Protein AF-0000000068172272 (afdb_homodimer)

Solvent-accessible surface area (backbone atoms only — not comparable to full-atom values): 72829 Å² total; per-residue (Å²): 123,84,74,79,58,86,33,71,52,43,34,30,48,61,57,65,80,81,60,74,55,57,92,66,65,44,60,28,33,30,37,24,65,19,81,89,42,62,46,67,69,41,41,52,50,40,44,72,36,52,46,34,26,41,29,44,44,52,71,78,45,55,71,66,58,48,50,51,44,50,51,46,52,54,48,52,21,57,74,54,71,45,71,61,67,64,27,38,28,37,30,47,61,53,86,70,25,29,34,26,28,32,61,85,30,75,80,40,57,39,73,40,52,49,62,38,64,33,32,40,27,59,51,70,85,26,36,61,47,17,49,78,46,38,36,15,41,51,35,83,91,39,79,60,51,70,73,46,57,50,71,68,39,56,35,26,32,53,61,53,46,39,43,28,33,33,65,42,74,59,95,55,34,36,37,25,32,28,42,76,91,35,75,23,71,46,57,39,60,26,46,36,45,65,53,70,89,43,51,60,64,64,60,52,48,54,52,42,52,51,38,44,50,48,36,46,72,65,62,33,42,29,34,39,46,64,90,40,57,51,53,66,60,51,52,52,49,56,72,66,31,51,88,67,37,39,43,27,40,37,40,31,46,72,50,18,60,74,38,36,73,57,41,56,70,70,34,62,24,38,31,40,30,46,58,48,31,40,71,79,39,53,50,47,50,45,45,54,45,50,47,27,50,41,29,47,27,55,57,67,65,31,38,32,32,45,31,54,58,53,47,57,56,17,28,75,31,79,59,62,50,54,22,25,37,35,29,50,23,47,45,50,60,67,57,43,12,26,39,40,40,48,62,33,34,32,71,21,76,29,36,58,48,48,41,35,49,52,43,49,28,46,18,41,28,59,69,68,48,54,44,70,59,53,35,52,40,46,55,48,44,15,50,74,66,65,52,58,59,78,45,56,35,38,49,40,18,41,46,49,40,52,49,30,63,74,67,60,24,51,32,36,39,29,60,29,78,79,36,60,49,44,48,33,30,34,63,45,48,49,88,40,46,30,37,34,36,23,76,44,68,62,38,37,39,59,34,52,55,36,30,31,44,42,54,39,68,52,80,68,86,83,49,87,53,55,46,58,34,52,27,50,52,51,43,50,50,50,52,50,34,39,74,72,61,67,44,54,66,67,36,31,33,34,38,37,33,44,83,48,96,51,86,87,37,39,67,38,80,44,80,44,64,39,55,64,96,81,70,78,65,64,72,60,76,53,83,62,77,65,72,73,68,62,57,77,79,54,70,63,86,65,79,64,53,64,71,76,60,83,29,72,50,78,72,72,70,76,67,82,72,88,75,75,82,77,82,72,80,73,82,81,76,84,69,85,76,78,84,78,83,82,41,67,63,82,84,81,73,79,77,74,79,70,87,74,84,75,45,65,72,91,57,70,54,43,70,46,90,53,77,42,35,40,32,81,101,45,32,35,32,70,53,93,91,37,71,40,73,40,72,63,69,19,65,78,72,79,64,43,42,62,39,55,39,75,89,75,69,39,64,32,53,47,58,81,68,83,79,62,84,71,71,86,51,74,40,76,75,115,124,83,74,78,58,85,34,69,54,43,35,32,49,61,58,65,78,82,61,74,56,58,91,66,66,44,60,27,32,28,36,23,64,18,82,91,42,62,46,69,70,41,41,52,49,40,46,72,36,51,45,33,26,43,28,44,43,52,73,79,44,55,71,66,58,49,51,52,43,50,51,47,52,54,49,52,22,56,73,54,72,45,71,62,67,64,26,38,29,36,30,48,61,54,85,71,26,29,36,26,27,32,60,84,31,73,80,40,57,39,74,42,53,50,63,38,65,34,31,39,27,58,51,71,87,26,36,62,48,17,50,78,48,37,37,15,39,51,36,82,90,40,78,62,49,68,73,45,57,49,74,66,40,55,37,27,32,53,60,52,48,39,42,28,32,32,65,44,76,57,96,56,35,35,37,24,33,28,41,77,91,37,75,24,70,45,57,39,63,26,46,35,44,64,54,70,88,42,52,59,62,65,60,54,47,53,50,43,53,51,39,44,49,47,36,48,72,65,62,32,43,30,33,41,46,64,88,41,58,51,53,65,59,50,54,52,48,56,71,68,32,51,87,67,36,40,44,26,40,37,39,30,45,73,48,20,60,74,38,38,71,57,42,57,71,70,34,62,24,38,32,39,30,47,59,48,32,39,69,79,37,54,50,47,51,46,46,53,44,50,46,27,50,41,30,48,28,54,57,66,64,32,38,31,31,43,32,55,58,55,46,56,56,18,28,74,32,77,57,63,49,54,22,25,37,35,31,52,23,48,44,51,62,66,56,43,12,28,38,40,41,48,62,32,32,32,71,21,76,28,36,58,48,48,41,36,49,52,43,51,28,47,19,40,29,60,69,69,49,56,42,70,60,52,37,52,42,44,55,47,44,15,51,73,66,64,53,60,59,77,44,57,35,37,50,42,19,42,48,49,40,52,49,30,61,74,68,60,24,51,31,36,38,30,59,29,78,78,36,61,50,46,47,33,29,34,64,46,48,50,86,40,45,30,38,31,36,24,76,42,68,64,38,39,38,58,35,50,54,37,30,30,45,41,54,40,70,53,82,70,86,83,48,89,53,56,48,59,34,51,27,50,52,51,43,51,50,50,54,51,34,40,76,72,62,68,45,54,67,66,35,30,34,34,38,36,33,46,83,50,96,49,87,88,37,39,71,40,80,42,81,46,64,37,54,66,96,82,70,78,64,65,72,60,78,52,81,62,76,70,72,72,69,61,58,77,78,53,70,62,83,66,80,70,55,62,60,75,62,84,50,55,57,65,72,73,69,77,69,82,74,87,73,76,85,78,79,58,84,24,87,57,81,82,72,84,78,75,84,79,75,84,75,77,89,84,86,74,74,73,76,72,82,68,84,76,70,78,45,73,76,91,61,69,60,46,75,47,94,55,83,38,36,36,40,78,100,45,42,32,30,69,55,94,92,36,74,41,73,45,72,79,75,79,75,78,73,77,69,49,39,71,41,58,39,77,90,74,70,38,67,28,52,46,61,82,70,84,79,64,83,72,71,84,53,73,45,75,68,120

Structure (mmCIF, N/CA/C/O backbone):
data_AF-0000000068172272-model_v1
#
loop_
_entity.id
_entity.type
_entity.pdbx_description
1 polymer 'Pyruvate kinase'
#
loop_
_atom_site.group_PDB
_atom_site.id
_atom_site.type_symbol
_atom_site.label_atom_id
_atom_site.label_alt_id
_atom_site.label_comp_id
_atom_site.label_asym_id
_atom_site.label_entity_id
_atom_site.label_seq_id
_atom_site.pdbx_PDB_ins_code
_atom_site.Cartn_x
_atom_site.Cartn_y
_atom_site.Cartn_z
_atom_site.occupancy
_atom_site.B_iso_or_equiv
_atom_site.auth_seq_id
_atom_site.auth_comp_id
_atom_site.auth_asym_id
_atom_site.auth_atom_id
_atom_site.pdbx_PDB_model_num
ATOM 1 N N . MET A 1 1 ? 13.25 15.172 -23.828 1 28.89 1 MET A N 1
ATOM 2 C CA . MET A 1 1 ? 12.969 13.852 -23.281 1 28.89 1 MET A CA 1
ATOM 3 C C . MET A 1 1 ? 13.344 13.781 -21.797 1 28.89 1 MET A C 1
ATOM 5 O O . MET A 1 1 ? 14.406 14.258 -21.406 1 28.89 1 MET A O 1
ATOM 9 N N . PRO A 1 2 ? 12.367 13.609 -21.047 1 40.19 2 PRO A N 1
ATOM 10 C CA . PRO A 1 2 ? 12.727 13.641 -19.641 1 40.19 2 PRO A CA 1
ATOM 11 C C . PRO A 1 2 ? 13.945 12.781 -19.312 1 40.19 2 PRO A C 1
ATOM 13 O O . PRO A 1 2 ? 14.195 11.781 -19.984 1 40.19 2 PRO A O 1
ATOM 16 N N . ALA A 1 3 ? 14.992 13.305 -18.688 1 45.5 3 ALA A N 1
ATOM 17 C CA . ALA A 1 3 ? 16.188 12.602 -18.25 1 45.5 3 ALA A CA 1
ATOM 18 C C . ALA A 1 3 ? 15.844 11.25 -17.641 1 45.5 3 ALA A C 1
ATOM 20 O O . ALA A 1 3 ? 14.789 11.094 -17.031 1 45.5 3 ALA A O 1
ATOM 21 N N . LYS A 1 4 ? 16.547 10.172 -18.031 1 53.53 4 LYS A N 1
ATOM 22 C CA . LYS A 1 4 ? 16.375 8.82 -17.5 1 53.53 4 LYS A CA 1
ATOM 23 C C . LYS A 1 4 ? 16.391 8.836 -15.977 1 53.53 4 LYS A C 1
ATOM 25 O O . LYS A 1 4 ? 17.281 9.43 -15.359 1 53.53 4 LYS A O 1
ATOM 30 N N . PRO A 1 5 ? 15.312 8.312 -15.453 1 55.44 5 PRO A N 1
ATOM 31 C CA . PRO A 1 5 ? 15.289 8.305 -13.984 1 55.44 5 PRO A CA 1
ATOM 32 C C . PRO A 1 5 ? 16.438 7.504 -13.383 1 55.44 5 PRO A C 1
ATOM 34 O O . PRO A 1 5 ? 16.844 6.473 -13.938 1 55.44 5 PRO A O 1
ATOM 37 N N . ASN A 1 6 ? 17.125 8.031 -12.398 1 54.22 6 ASN A N 1
ATOM 38 C CA . ASN A 1 6 ? 18.281 7.391 -11.773 1 54.22 6 ASN A CA 1
ATOM 39 C C . ASN A 1 6 ? 17.984 6.996 -10.336 1 54.22 6 ASN A C 1
ATOM 41 O O . ASN A 1 6 ? 18.875 6.555 -9.609 1 54.22 6 ASN A O 1
ATOM 45 N N . SER A 1 7 ? 16.891 7.23 -9.992 1 64.69 7 SER A N 1
ATOM 46 C CA . SER A 1 7 ? 16.422 6.84 -8.656 1 64.69 7 SER A CA 1
ATOM 47 C C . SER A 1 7 ? 14.938 6.52 -8.664 1 64.69 7 SER A C 1
ATOM 49 O O . SER A 1 7 ? 14.227 6.832 -9.625 1 64.69 7 SER A O 1
ATOM 51 N N . HIS A 1 8 ? 14.57 5.828 -7.664 1 69.81 8 HIS A N 1
ATOM 52 C CA . HIS A 1 8 ? 13.148 5.543 -7.547 1 69.81 8 HIS A CA 1
ATOM 53 C C . HIS A 1 8 ? 12.336 6.828 -7.469 1 69.81 8 HIS A C 1
ATOM 55 O O . HIS A 1 8 ? 11.281 6.945 -8.109 1 69.81 8 HIS A O 1
ATOM 61 N N . LEU A 1 9 ? 12.867 7.773 -6.82 1 62.69 9 LEU A N 1
ATOM 62 C CA . LEU A 1 9 ? 12.172 9.047 -6.664 1 62.69 9 LEU A CA 1
ATOM 63 C C . LEU A 1 9 ? 12.102 9.789 -7.992 1 62.69 9 LEU A C 1
ATOM 65 O O . LEU A 1 9 ? 11.055 10.344 -8.336 1 62.69 9 LEU A O 1
ATOM 69 N N . SER A 1 10 ? 13.133 9.82 -8.656 1 65.94 10 SER A N 1
ATOM 70 C CA . SER A 1 10 ? 13.148 10.477 -9.953 1 65.94 10 SER A CA 1
ATOM 71 C C . SER A 1 10 ? 12.18 9.82 -10.922 1 65.94 10 SER A C 1
ATOM 73 O O . SER A 1 10 ? 11.484 10.508 -11.68 1 65.94 10 SER A O 1
ATOM 75 N N . TYR A 1 11 ? 12.195 8.586 -10.883 1 70.62 11 TYR A N 1
ATOM 76 C CA . TYR A 1 11 ? 11.281 7.852 -11.75 1 70.62 11 TYR A CA 1
ATOM 77 C C . TYR A 1 11 ? 9.828 8.164 -11.398 1 70.62 11 TYR A C 1
ATOM 79 O O . TYR A 1 11 ? 9.016 8.43 -12.289 1 70.62 11 TYR A O 1
ATOM 87 N N . MET A 1 12 ? 9.586 8.219 -10.148 1 70.25 12 MET A N 1
ATOM 88 C CA . MET A 1 12 ? 8.219 8.492 -9.695 1 70.25 12 MET A CA 1
ATOM 89 C C . MET A 1 12 ? 7.77 9.883 -10.125 1 70.25 12 MET A C 1
ATOM 91 O O . MET A 1 12 ? 6.609 10.078 -10.484 1 70.25 12 MET A O 1
ATOM 95 N N . SER A 1 13 ? 8.664 10.75 -10.141 1 67.69 13 SER A N 1
ATOM 96 C CA . SER A 1 13 ? 8.344 12.125 -10.492 1 67.69 13 SER A CA 1
ATOM 97 C C . SER A 1 13 ? 8.156 12.289 -11.992 1 67.69 13 SER A C 1
ATOM 99 O O . SER A 1 13 ? 7.695 1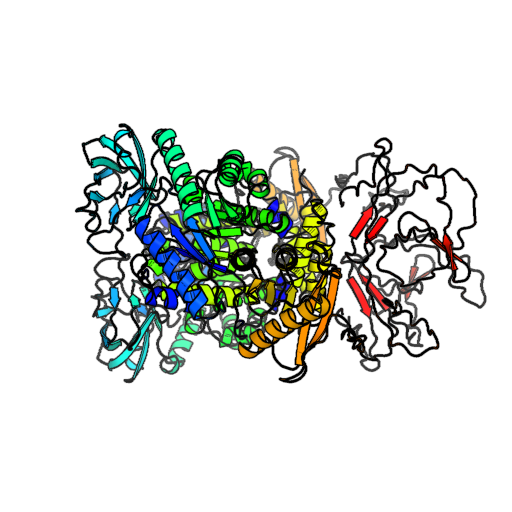3.328 -12.461 1 67.69 13 SER A O 1
ATOM 101 N N . GLN A 1 14 ? 8.477 11.195 -12.734 1 68.31 14 GLN A N 1
ATOM 102 C CA . GLN A 1 14 ? 8.398 11.289 -14.188 1 68.31 14 GLN A CA 1
ATOM 103 C C . GLN A 1 14 ? 7.355 10.32 -14.742 1 68.31 14 GLN A C 1
ATOM 105 O O . GLN A 1 14 ? 7.316 10.07 -15.945 1 68.31 14 GLN A O 1
ATOM 110 N N . LEU A 1 15 ? 6.637 9.828 -13.883 1 71.12 15 LEU A N 1
ATOM 111 C CA . LEU A 1 15 ? 5.637 8.867 -14.32 1 71.12 15 LEU A CA 1
ATOM 112 C C . LEU A 1 15 ? 4.637 9.516 -15.273 1 71.12 15 LEU A C 1
ATOM 114 O O . LEU A 1 15 ? 4.227 10.656 -15.07 1 71.12 15 LEU A O 1
ATOM 118 N N . ASP A 1 16 ? 4.406 8.82 -16.328 1 68.31 16 ASP A N 1
ATOM 119 C CA . ASP A 1 16 ? 3.336 9.242 -17.234 1 68.31 16 ASP A CA 1
ATOM 120 C C . ASP A 1 16 ? 1.973 8.797 -16.703 1 68.31 16 ASP A C 1
ATOM 122 O O . ASP A 1 16 ? 1.611 7.625 -16.828 1 68.31 16 ASP A O 1
ATOM 126 N N . ILE A 1 17 ? 1.255 9.641 -16.25 1 70.25 17 ILE A N 1
ATOM 127 C CA . ILE A 1 17 ? 0.008 9.336 -15.555 1 70.25 17 ILE A CA 1
ATOM 128 C C . ILE A 1 17 ? -1.075 8.984 -16.562 1 70.25 17 ILE A C 1
ATOM 130 O O . ILE A 1 17 ? -2.061 8.32 -16.234 1 70.25 17 ILE A O 1
ATOM 134 N N . ASP A 1 18 ? -0.91 9.383 -17.781 1 68.31 18 ASP A N 1
ATOM 135 C CA . ASP A 1 18 ? -1.941 9.164 -18.781 1 68.31 18 ASP A CA 1
ATOM 136 C C . ASP A 1 18 ? -1.621 7.941 -19.641 1 68.31 18 ASP A C 1
ATOM 138 O O . ASP A 1 18 ? -2.416 7.555 -20.5 1 68.31 18 ASP A O 1
ATOM 142 N N . GLN A 1 19 ? -0.465 7.387 -19.391 1 66.06 19 GLN A N 1
ATOM 143 C CA . GLN A 1 19 ? -0.081 6.23 -20.203 1 66.06 19 GLN A CA 1
ATOM 144 C C . GLN A 1 19 ? -0.921 5.008 -19.844 1 66.06 19 GLN A C 1
ATOM 146 O O . GLN A 1 19 ? -1.155 4.73 -18.672 1 66.06 19 GLN A O 1
ATOM 151 N N . VAL A 1 20 ? -1.444 4.48 -20.906 1 66.25 20 VAL A N 1
ATOM 152 C CA . VAL A 1 20 ? -2.266 3.285 -20.734 1 66.25 20 VAL A CA 1
ATOM 153 C C . VAL A 1 20 ? -1.38 2.102 -20.344 1 66.25 20 VAL A C 1
ATOM 155 O O . VAL A 1 20 ? -0.226 2.018 -20.781 1 66.25 20 VAL A O 1
ATOM 158 N N . ALA A 1 21 ? -1.923 1.345 -19.531 1 68.88 21 ALA A N 1
ATOM 159 C CA . ALA A 1 21 ? -1.203 0.17 -19.047 1 68.88 21 ALA A CA 1
ATOM 160 C C . ALA A 1 21 ? -0.812 -0.75 -20.203 1 68.88 21 ALA A C 1
ATOM 162 O O . ALA A 1 21 ? -1.408 -0.694 -21.281 1 68.88 21 ALA A O 1
ATOM 163 N N . ASN A 1 22 ? 0.234 -1.495 -19.906 1 69.81 22 ASN A N 1
ATOM 164 C CA . ASN A 1 22 ? 0.666 -2.506 -20.859 1 69.81 22 ASN A CA 1
ATOM 165 C C . ASN A 1 22 ? -0.449 -3.502 -21.172 1 69.81 22 ASN A C 1
ATOM 167 O O . ASN A 1 22 ? -1.31 -3.754 -20.328 1 69.81 22 ASN A O 1
ATOM 171 N N . ASN A 1 23 ? -0.498 -3.92 -22.25 1 73.56 23 ASN A N 1
ATOM 172 C CA . ASN A 1 23 ? -1.524 -4.871 -22.672 1 73.56 23 ASN A CA 1
ATOM 173 C C . ASN A 1 23 ? -1.339 -6.227 -21.984 1 73.56 23 ASN A C 1
ATOM 175 O O . ASN A 1 23 ? -2.309 -6.957 -21.781 1 73.56 23 ASN A O 1
ATOM 179 N N . ILE A 1 24 ? -0.075 -6.48 -21.656 1 84.75 24 ILE A N 1
ATOM 180 C CA . ILE A 1 24 ? 0.153 -7.805 -21.078 1 84.75 24 ILE A CA 1
ATOM 181 C C . ILE A 1 24 ? 0.643 -7.668 -19.641 1 84.75 24 ILE A C 1
ATOM 183 O O . ILE A 1 24 ? 1.518 -6.848 -19.344 1 84.75 24 ILE A O 1
ATOM 187 N N . ARG A 1 25 ? 0.047 -8.484 -18.812 1 92.5 25 ARG A N 1
ATOM 188 C CA . ARG A 1 25 ? 0.434 -8.508 -17.406 1 92.5 25 ARG A CA 1
ATOM 189 C C . ARG A 1 25 ? 1.618 -9.445 -17.188 1 92.5 25 ARG A C 1
ATOM 191 O O . ARG A 1 25 ? 1.659 -10.547 -17.734 1 92.5 25 ARG A O 1
ATOM 198 N N . GLN A 1 26 ? 2.553 -9.008 -16.391 1 93.5 26 GLN A N 1
ATOM 199 C CA . GLN A 1 26 ? 3.705 -9.836 -16.047 1 93.5 26 GLN A CA 1
ATOM 200 C C . GLN A 1 26 ? 3.477 -10.57 -14.727 1 93.5 26 GLN A C 1
ATOM 202 O O . GLN A 1 26 ? 3.877 -11.727 -14.578 1 93.5 26 GLN A O 1
ATOM 207 N N . THR A 1 27 ? 2.842 -9.992 -13.789 1 96.31 27 THR A N 1
ATOM 208 C CA . THR A 1 27 ? 2.566 -10.57 -12.477 1 96.31 27 THR A CA 1
ATOM 209 C C . THR A 1 27 ? 1.547 -11.703 -12.594 1 96.31 27 THR A C 1
ATOM 211 O O . THR A 1 27 ? 0.523 -11.555 -13.258 1 96.31 27 THR A O 1
ATOM 214 N N . SER A 1 28 ? 1.834 -12.773 -11.969 1 97.5 28 SER A N 1
ATOM 215 C CA . SER A 1 28 ? 0.907 -13.898 -12.016 1 97.5 28 SER A CA 1
ATOM 216 C C . SER A 1 28 ? -0.239 -13.711 -11.031 1 97.5 28 SER A C 1
ATOM 218 O O . SER A 1 28 ? -0.043 -13.172 -9.938 1 97.5 28 SER A O 1
ATOM 220 N N . VAL A 1 29 ? -1.438 -14.188 -11.43 1 98.06 29 VAL A N 1
ATOM 221 C CA . VAL A 1 29 ? -2.609 -14.117 -10.562 1 98.06 29 VAL A CA 1
ATOM 222 C C . VAL A 1 29 ? -3.191 -15.516 -10.367 1 98.06 29 VAL A C 1
ATOM 224 O O . VAL A 1 29 ? -3.578 -16.172 -11.336 1 98.06 29 VAL A O 1
ATOM 227 N N . GLY A 1 30 ? -3.172 -15.953 -9.156 1 98.25 30 GLY A N 1
ATOM 228 C CA . GLY A 1 30 ? -3.811 -17.203 -8.773 1 98.25 30 GLY A CA 1
ATOM 229 C C . GLY A 1 30 ? -5.191 -17 -8.172 1 98.25 30 GLY A C 1
ATOM 230 O O . GLY A 1 30 ? -5.422 -16.047 -7.422 1 98.25 30 GLY A O 1
ATOM 231 N N . CYS A 1 31 ? -6.066 -17.922 -8.523 1 98.19 31 CYS A N 1
ATOM 232 C CA . CYS A 1 31 ? -7.438 -17.859 -8.031 1 98.19 31 CYS A CA 1
ATOM 233 C C . CYS A 1 31 ? -7.848 -19.156 -7.371 1 98.19 31 CYS A C 1
ATOM 235 O O . CYS A 1 31 ? -7.664 -20.234 -7.945 1 98.19 31 CYS A O 1
ATOM 237 N N . THR A 1 32 ? -8.383 -19.031 -6.207 1 96.69 32 THR A N 1
ATOM 238 C CA . THR A 1 32 ? -8.891 -20.219 -5.523 1 96.69 32 THR A CA 1
ATOM 239 C C . THR A 1 32 ? -10.273 -20.594 -6.043 1 96.69 32 THR A C 1
ATOM 241 O O . THR A 1 32 ? -11.172 -19.75 -6.102 1 96.69 32 THR A O 1
ATOM 244 N N . LEU A 1 33 ? -10.43 -21.812 -6.285 1 96.81 33 LEU A N 1
ATOM 245 C CA . LEU A 1 33 ? -11.633 -22.344 -6.918 1 96.81 33 LEU A CA 1
ATOM 246 C C . LEU A 1 33 ? -12.844 -22.172 -6.008 1 96.81 33 LEU A C 1
ATOM 248 O O . LEU A 1 33 ? -12.773 -22.438 -4.805 1 96.81 33 LEU A O 1
ATOM 252 N N . GLY A 1 34 ? -13.867 -21.703 -6.652 1 92.69 34 GLY A N 1
ATOM 253 C CA . GLY A 1 34 ? -15.164 -21.641 -6 1 92.69 34 GLY A CA 1
ATOM 254 C C . GLY A 1 34 ? -16.219 -22.469 -6.695 1 92.69 34 GLY A C 1
ATOM 255 O O . GLY A 1 34 ? -16.078 -22.812 -7.871 1 92.69 34 GLY A O 1
ATOM 256 N N . LYS A 1 35 ? -17.25 -22.766 -5.965 1 86.88 35 LYS A N 1
ATOM 257 C CA . LYS A 1 35 ? -18.359 -23.547 -6.508 1 86.88 35 LYS A CA 1
ATOM 258 C C . LYS A 1 35 ? -19.047 -22.812 -7.652 1 86.88 35 LYS A C 1
ATOM 260 O O . LYS A 1 35 ? -19.516 -23.453 -8.609 1 86.88 35 LYS A O 1
ATOM 265 N N . SER A 1 36 ? -19.047 -21.562 -7.625 1 89.81 36 SER A N 1
ATOM 266 C CA . SER A 1 36 ? -19.812 -20.734 -8.562 1 89.81 36 SER A CA 1
ATOM 267 C C . SER A 1 36 ? -19.156 -20.734 -9.938 1 89.81 36 SER A C 1
ATOM 269 O O . SER A 1 36 ? -19.797 -20.359 -10.93 1 89.81 36 SER A O 1
ATOM 271 N N . TRP A 1 37 ? -17.938 -21.188 -10.039 1 95.06 37 TRP A N 1
ATOM 272 C CA . TRP A 1 37 ? -17.281 -21.109 -11.344 1 95.06 37 TRP A CA 1
ATOM 273 C C . TRP A 1 37 ? -16.484 -22.375 -11.625 1 95.06 37 TRP A C 1
ATOM 275 O O . TRP A 1 37 ? -15.414 -22.312 -12.242 1 95.06 37 TRP A O 1
ATOM 285 N N . ALA A 1 38 ? -16.969 -23.547 -11.203 1 93.88 38 ALA A N 1
ATOM 286 C CA . ALA A 1 38 ? -16.266 -24.812 -11.359 1 93.88 38 ALA A CA 1
ATOM 287 C C . ALA A 1 38 ? -16.656 -25.484 -12.68 1 93.88 38 ALA A C 1
ATOM 289 O O . ALA A 1 38 ? -16.031 -26.484 -13.078 1 93.88 38 ALA A O 1
ATOM 290 N N . SER A 1 39 ? -17.562 -24.906 -13.398 1 94.38 39 SER A N 1
ATOM 291 C CA . SER A 1 39 ? -17.938 -25.469 -14.688 1 94.38 39 SER A CA 1
ATOM 292 C C . SER A 1 39 ? -16.953 -25.094 -15.781 1 94.38 39 SER A C 1
ATOM 294 O O . SER A 1 39 ? -16.203 -24.125 -15.641 1 94.38 39 SER A O 1
ATOM 296 N N . LYS A 1 40 ? -16.953 -25.859 -16.828 1 94.62 40 LYS A N 1
ATOM 297 C CA . LYS A 1 40 ? -16 -25.656 -17.922 1 94.62 40 LYS A CA 1
ATOM 298 C C . LYS A 1 40 ? -16.125 -24.25 -18.5 1 94.62 40 LYS A C 1
ATOM 300 O O . LYS A 1 40 ? -15.117 -23.578 -18.734 1 94.62 40 LYS A O 1
ATOM 305 N N . ASP A 1 41 ? -17.344 -23.844 -18.688 1 95.12 41 ASP A N 1
ATOM 306 C CA . ASP A 1 41 ? -17.578 -22.531 -19.266 1 95.12 41 ASP A CA 1
ATOM 307 C C . ASP A 1 41 ? -17.078 -21.422 -18.344 1 95.12 41 ASP A C 1
ATOM 309 O O . ASP A 1 41 ? -16.484 -20.453 -18.797 1 95.12 41 ASP A O 1
ATOM 313 N N . GLN A 1 42 ? -17.328 -21.594 -17.078 1 95.88 42 GLN A N 1
ATOM 314 C CA . GLN A 1 42 ? -16.922 -20.578 -16.109 1 95.88 42 GLN A CA 1
ATOM 315 C C . GLN A 1 42 ? -15.414 -20.578 -15.914 1 95.88 42 GLN A C 1
ATOM 317 O O . GLN A 1 42 ? -14.812 -19.516 -15.703 1 95.88 42 GLN A O 1
ATOM 322 N N . LEU A 1 43 ? -14.875 -21.734 -16.016 1 96.88 43 LEU A N 1
ATOM 323 C CA . LEU A 1 43 ? -13.422 -21.828 -15.945 1 96.88 43 LEU A CA 1
ATOM 324 C C . LEU A 1 43 ? -12.773 -21.078 -17.109 1 96.88 43 LEU A C 1
ATOM 326 O O . LEU A 1 43 ? -11.797 -20.344 -16.922 1 96.88 43 LEU A O 1
ATOM 330 N N . ALA A 1 44 ? -13.359 -21.234 -18.234 1 95.69 44 ALA A N 1
ATOM 331 C CA . ALA A 1 44 ? -12.859 -20.516 -19.406 1 95.69 44 ALA A CA 1
ATOM 332 C C . ALA A 1 44 ? -12.977 -19.016 -19.234 1 95.69 44 ALA A C 1
ATOM 334 O O . ALA A 1 44 ? -12.094 -18.266 -19.656 1 95.69 44 ALA A O 1
ATOM 335 N N . LYS A 1 45 ? -14.016 -18.625 -18.594 1 95.25 45 LYS A N 1
ATOM 336 C CA . LYS A 1 45 ? -14.227 -17.203 -18.328 1 95.25 45 LYS A CA 1
ATOM 337 C C . LYS A 1 45 ? -13.172 -16.656 -17.375 1 95.25 45 LYS A C 1
ATOM 339 O O . LYS A 1 45 ? -12.68 -15.547 -17.562 1 95.25 45 LYS A O 1
ATOM 344 N N . MET A 1 46 ? -12.875 -17.422 -16.375 1 96.5 46 MET A N 1
ATOM 345 C CA . MET A 1 46 ? -11.859 -17.016 -15.414 1 96.5 46 MET A CA 1
ATOM 346 C C . MET A 1 46 ? -10.492 -16.891 -16.094 1 96.5 46 MET A C 1
ATOM 348 O O . MET A 1 46 ? -9.727 -15.969 -15.797 1 96.5 46 MET A O 1
ATOM 352 N N . ILE A 1 47 ? -10.211 -17.812 -16.969 1 95.19 47 ILE A N 1
ATOM 353 C CA . ILE A 1 47 ? -8.961 -17.797 -17.719 1 95.19 47 ILE A CA 1
ATOM 354 C C . ILE A 1 47 ? -8.922 -16.562 -18.609 1 95.19 47 ILE A C 1
ATOM 356 O O . ILE A 1 47 ? -7.895 -15.867 -18.672 1 95.19 47 ILE A O 1
ATOM 360 N N . GLY A 1 48 ? -10.008 -16.203 -19.203 1 92 48 GLY A N 1
ATOM 361 C CA . GLY A 1 48 ? -10.102 -15.023 -20.031 1 92 48 GLY A CA 1
ATOM 362 C C . GLY A 1 48 ? -9.969 -13.727 -19.266 1 92 48 GLY A C 1
ATOM 363 O O . GLY A 1 48 ? -9.477 -12.727 -19.797 1 92 48 GLY A O 1
ATOM 364 N N . ALA A 1 49 ? -10.367 -13.82 -17.984 1 93.06 49 ALA A N 1
ATOM 365 C CA . ALA A 1 49 ? -10.312 -12.633 -17.125 1 93.06 49 ALA A CA 1
ATOM 366 C C . ALA A 1 49 ? -8.883 -12.336 -16.703 1 93.06 49 ALA A C 1
ATOM 368 O O . ALA A 1 49 ? -8.57 -11.211 -16.281 1 93.06 49 ALA A O 1
ATOM 369 N N . GLY A 1 50 ? -8.023 -13.383 -16.766 1 93.19 50 GLY A N 1
ATOM 370 C CA . GLY A 1 50 ? -6.621 -13.125 -16.469 1 93.19 50 GLY A CA 1
ATOM 371 C C . GLY A 1 50 ? -6.02 -14.125 -15.5 1 93.19 50 GLY A C 1
ATOM 372 O O . GLY A 1 50 ? -4.883 -13.961 -15.047 1 93.19 50 GLY A O 1
ATOM 373 N N . MET A 1 51 ? -6.707 -15.188 -15.164 1 96.75 51 MET A N 1
ATOM 374 C CA . MET A 1 51 ? -6.191 -16.188 -14.227 1 96.75 51 MET A CA 1
ATOM 375 C C . MET A 1 51 ? -5.027 -16.953 -14.852 1 96.75 51 MET A C 1
ATOM 377 O O . MET A 1 51 ? -5.145 -17.469 -15.969 1 96.75 51 MET A O 1
ATOM 381 N N . ASN A 1 52 ? -3.906 -17.031 -14.125 1 95.62 52 ASN A N 1
ATOM 382 C CA . ASN A 1 52 ? -2.74 -17.797 -14.555 1 95.62 52 ASN A CA 1
ATOM 383 C C . ASN A 1 52 ? -2.641 -19.125 -13.828 1 95.62 52 ASN A C 1
ATOM 385 O O . ASN A 1 52 ? -2.078 -20.094 -14.352 1 95.62 52 ASN A O 1
ATOM 389 N N . ILE A 1 53 ? -3.098 -19.078 -12.625 1 98.06 53 ILE A N 1
ATOM 390 C CA . ILE A 1 53 ? -2.945 -20.25 -11.75 1 98.06 53 ILE A CA 1
ATOM 391 C C . ILE A 1 53 ? -4.273 -20.547 -11.062 1 98.06 53 ILE A C 1
ATOM 393 O O . ILE A 1 53 ? -4.93 -19.641 -10.539 1 98.06 53 ILE A O 1
ATOM 397 N N . LEU A 1 54 ? -4.664 -21.797 -11.156 1 98.44 54 LEU A N 1
ATOM 398 C CA . LEU A 1 54 ? -5.828 -22.281 -10.422 1 98.44 54 LEU A CA 1
ATOM 399 C C . LEU A 1 54 ? -5.41 -22.938 -9.109 1 98.44 54 LEU A C 1
ATOM 401 O O . LEU A 1 54 ? -4.559 -23.828 -9.094 1 98.44 54 LEU A O 1
ATOM 405 N N . VAL A 1 55 ? -5.996 -22.438 -8.062 1 98.06 55 VAL A N 1
ATOM 406 C CA . VAL A 1 55 ? -5.715 -23 -6.75 1 98.06 55 VAL A CA 1
ATOM 407 C C . VAL A 1 55 ? -6.926 -23.812 -6.273 1 98.06 55 VAL A C 1
ATOM 409 O O . VAL A 1 55 ? -8.047 -23.281 -6.23 1 98.06 55 VAL A O 1
ATOM 412 N N . ILE A 1 56 ? -6.703 -25.031 -5.949 1 96.38 56 ILE A N 1
ATOM 413 C CA . ILE A 1 56 ? -7.742 -25.891 -5.379 1 96.38 56 ILE A CA 1
ATOM 414 C C . ILE A 1 56 ? -7.418 -26.188 -3.918 1 96.38 56 ILE A C 1
ATOM 416 O O . ILE A 1 56 ? -6.461 -26.906 -3.621 1 96.38 56 ILE A O 1
ATOM 420 N N . ASN A 1 57 ? -8.164 -25.594 -3.098 1 91.69 57 ASN A N 1
ATOM 421 C CA . ASN A 1 57 ? -8.016 -25.812 -1.663 1 91.69 57 ASN A CA 1
ATOM 422 C C . ASN A 1 57 ? -8.75 -27.062 -1.205 1 91.69 57 ASN A C 1
ATOM 424 O O . ASN A 1 57 ? -9.984 -27.094 -1.187 1 91.69 57 ASN A O 1
ATOM 428 N N . LEU A 1 58 ? -8.047 -28.047 -0.716 1 87.75 58 LEU A N 1
ATOM 429 C CA . LEU A 1 58 ? -8.617 -29.344 -0.404 1 87.75 58 LEU A CA 1
ATOM 430 C C . LEU A 1 58 ? -9.453 -29.281 0.872 1 87.75 58 LEU A C 1
ATOM 432 O O . LEU A 1 58 ? -10.188 -30.219 1.186 1 87.75 58 LEU A O 1
ATOM 436 N N . SER A 1 59 ? -9.344 -28.141 1.524 1 78.12 59 SER A N 1
ATOM 437 C CA . SER A 1 59 ? -10.227 -27.938 2.674 1 78.12 59 SER A CA 1
ATOM 438 C C . SER A 1 59 ? -11.609 -27.469 2.236 1 78.12 59 SER A C 1
ATOM 440 O O . SER A 1 59 ? -12.555 -27.484 3.023 1 78.12 59 SER A O 1
ATOM 442 N N . MET A 1 60 ? -11.734 -27.109 0.989 1 76.25 60 MET A N 1
ATOM 443 C CA . MET A 1 60 ? -12.969 -26.469 0.548 1 76.25 60 MET A CA 1
ATOM 444 C C . MET A 1 60 ? -13.648 -27.297 -0.543 1 76.25 60 MET A C 1
ATOM 446 O O . MET A 1 60 ? -14.836 -27.109 -0.812 1 76.25 60 MET A O 1
ATOM 450 N N . VAL A 1 61 ? -12.883 -28.172 -1.175 1 81.94 61 VAL A N 1
ATOM 451 C CA . VAL A 1 61 ? -13.398 -28.922 -2.322 1 81.94 61 VAL A CA 1
ATOM 452 C C . VAL A 1 61 ? -13.141 -30.406 -2.133 1 81.94 61 VAL A C 1
ATOM 454 O O . VAL A 1 61 ? -12.094 -30.812 -1.621 1 81.94 61 VAL A O 1
ATOM 457 N N . THR A 1 62 ? -14.086 -31.203 -2.619 1 83.38 62 THR A N 1
ATOM 458 C CA . THR A 1 62 ? -13.891 -32.656 -2.551 1 83.38 62 THR A CA 1
ATOM 459 C C . THR A 1 62 ? -12.875 -33.125 -3.586 1 83.38 62 THR A C 1
ATOM 461 O O . THR A 1 62 ? -12.656 -32.438 -4.594 1 83.38 62 THR A O 1
ATOM 464 N N . ARG A 1 63 ? -12.289 -34.281 -3.373 1 89.38 63 ARG A N 1
ATOM 465 C CA . ARG A 1 63 ? -11.281 -34.812 -4.273 1 89.38 63 ARG A CA 1
ATOM 466 C C . ARG A 1 63 ? -11.867 -35.094 -5.648 1 89.38 63 ARG A C 1
ATOM 468 O O . ARG A 1 63 ? -11.188 -34.938 -6.664 1 89.38 63 ARG A O 1
ATOM 475 N N . ASP A 1 64 ? -13.117 -35.469 -5.684 1 91.12 64 ASP A N 1
ATOM 476 C CA . ASP A 1 64 ? -13.773 -35.75 -6.961 1 91.12 64 ASP A CA 1
ATOM 477 C C . ASP A 1 64 ? -13.914 -34.469 -7.793 1 91.12 64 ASP A C 1
ATOM 479 O O . ASP A 1 64 ? -13.633 -34.469 -8.992 1 91.12 64 ASP A O 1
ATOM 483 N N . VAL A 1 65 ? -14.328 -33.5 -7.148 1 91.25 65 VAL A N 1
ATOM 484 C CA . VAL A 1 65 ? -14.461 -32.219 -7.84 1 91.25 65 VAL A CA 1
ATOM 485 C C . VAL A 1 65 ? -13.094 -31.75 -8.336 1 91.25 65 VAL A C 1
ATOM 487 O O . VAL A 1 65 ? -12.969 -31.219 -9.438 1 91.25 65 VAL A O 1
ATOM 490 N N . CYS A 1 66 ? -12.117 -31.984 -7.504 1 94.12 66 CYS A N 1
ATOM 491 C CA . CYS A 1 66 ? -10.758 -31.609 -7.875 1 94.12 66 CYS A CA 1
ATOM 492 C C . CYS A 1 66 ? -10.328 -32.312 -9.148 1 94.12 66 CYS A C 1
ATOM 494 O O . CYS A 1 66 ? -9.836 -31.688 -10.086 1 94.12 66 CYS A O 1
ATOM 496 N N . LYS A 1 67 ? -10.539 -33.562 -9.234 1 95.62 67 LYS A N 1
ATOM 497 C CA . LYS A 1 67 ? -10.156 -34.344 -10.406 1 95.62 67 LYS A CA 1
ATOM 498 C C . LYS A 1 67 ? -10.898 -33.875 -11.648 1 95.62 67 LYS A C 1
ATOM 500 O O . LYS A 1 67 ? -10.305 -33.75 -12.727 1 95.62 67 LYS A O 1
ATOM 505 N N . ASP A 1 68 ? -12.141 -33.594 -11.445 1 95.69 68 ASP A N 1
ATOM 506 C CA . ASP A 1 68 ? -12.953 -33.125 -12.57 1 95.69 68 ASP A CA 1
ATOM 507 C C . ASP A 1 68 ? -12.445 -31.797 -13.102 1 95.69 68 ASP A C 1
ATOM 509 O O . ASP A 1 68 ? -12.352 -31.594 -14.312 1 95.69 68 ASP A O 1
ATOM 513 N N . VAL A 1 69 ? -12.164 -30.922 -12.227 1 97 69 VAL A N 1
ATOM 514 C CA . VAL A 1 69 ? -11.719 -29.594 -12.602 1 97 69 VAL A CA 1
ATOM 515 C C . VAL A 1 69 ? -10.352 -29.672 -13.273 1 97 69 VAL A C 1
ATOM 517 O O . VAL A 1 69 ? -10.094 -28.969 -14.258 1 97 69 VAL A O 1
ATOM 520 N N . VAL A 1 70 ? -9.453 -30.484 -12.758 1 97.25 70 VAL A N 1
ATOM 521 C CA . VAL A 1 70 ? -8.125 -30.672 -13.344 1 97.25 70 VAL A CA 1
ATOM 522 C C . VAL A 1 70 ? -8.266 -31.188 -14.773 1 97.25 70 VAL A C 1
ATOM 524 O O . VAL A 1 70 ? -7.602 -30.688 -15.688 1 97.25 70 VAL A O 1
ATOM 527 N N . LYS A 1 71 ? -9.102 -32.125 -14.93 1 96.5 71 LYS A N 1
ATOM 528 C CA . LYS A 1 71 ? -9.352 -32.656 -16.266 1 96.5 71 LYS A CA 1
ATOM 529 C C . LYS A 1 71 ? -9.891 -31.594 -17.203 1 96.5 71 LYS A C 1
ATOM 531 O O . LYS A 1 71 ? -9.453 -31.5 -18.344 1 96.5 71 LYS A O 1
ATOM 536 N N . CYS A 1 72 ? -10.789 -30.859 -16.719 1 96.56 72 CYS A N 1
ATOM 537 C CA . CYS A 1 72 ? -11.398 -29.797 -17.516 1 96.56 72 CYS A CA 1
ATOM 538 C C . CYS A 1 72 ? -10.352 -28.797 -17.969 1 96.56 72 CYS A C 1
ATOM 540 O O . CYS A 1 72 ? -10.352 -28.359 -19.125 1 96.56 72 CYS A O 1
ATOM 542 N N . ILE A 1 73 ? -9.5 -28.406 -17.062 1 97.5 73 ILE A N 1
ATOM 543 C CA . ILE A 1 73 ? -8.469 -27.422 -17.375 1 97.5 73 ILE A CA 1
ATOM 544 C C . ILE A 1 73 ? -7.535 -27.969 -18.453 1 97.5 73 ILE A C 1
ATOM 546 O O . ILE A 1 73 ? -7.18 -27.25 -19.391 1 97.5 73 ILE A O 1
ATOM 550 N N . ARG A 1 74 ? -7.141 -29.219 -18.312 1 96.75 74 ARG A N 1
ATOM 551 C CA . ARG A 1 74 ? -6.254 -29.828 -19.297 1 96.75 74 ARG A CA 1
ATOM 552 C C . ARG A 1 74 ? -6.93 -29.922 -20.656 1 96.75 74 ARG A C 1
ATOM 554 O O . ARG A 1 74 ? -6.301 -29.688 -21.688 1 96.75 74 ARG A O 1
ATOM 561 N N . GLU A 1 75 ? -8.164 -30.172 -20.656 1 96.12 75 GLU A N 1
ATOM 562 C CA . GLU A 1 75 ? -8.922 -30.203 -21.906 1 96.12 75 GLU A CA 1
ATOM 563 C C . GLU A 1 75 ? -8.992 -28.812 -22.547 1 96.12 75 GLU A C 1
ATOM 565 O O . GLU A 1 75 ? -8.875 -28.672 -23.766 1 96.12 75 GLU A O 1
ATOM 570 N N . LEU A 1 76 ? -9.219 -27.859 -21.719 1 95.69 76 LEU A N 1
ATOM 571 C CA . LEU A 1 76 ? -9.281 -26.484 -22.219 1 95.69 76 LEU A CA 1
ATOM 572 C C . LEU A 1 76 ? -7.941 -26.062 -22.828 1 95.69 76 LEU A C 1
ATOM 574 O O . LEU A 1 76 ? -7.906 -25.391 -23.844 1 95.69 76 LEU A O 1
ATOM 578 N N . GLU A 1 77 ? -6.844 -26.453 -22.203 1 94.94 77 GLU A N 1
ATOM 579 C CA . GLU A 1 77 ? -5.52 -26.172 -22.734 1 94.94 77 GLU A CA 1
ATOM 580 C C . GLU A 1 77 ? -5.332 -26.797 -24.109 1 94.94 77 GLU A C 1
ATOM 582 O O . GLU A 1 77 ? -4.844 -26.156 -25.047 1 94.94 77 GLU A O 1
ATOM 587 N N . GLU A 1 78 ? -5.723 -27.953 -24.203 1 93.19 78 GLU A N 1
ATOM 588 C CA . GLU A 1 78 ? -5.59 -28.688 -25.453 1 93.19 78 GLU A CA 1
ATOM 589 C C . GLU A 1 78 ? -6.453 -28.078 -26.547 1 93.19 78 GLU A C 1
ATOM 591 O O . GLU A 1 78 ? -6.012 -27.938 -27.688 1 93.19 78 GLU A O 1
ATOM 596 N N . SER A 1 79 ? -7.625 -27.703 -26.141 1 92.25 79 SER A N 1
ATOM 597 C CA . SER A 1 79 ? -8.57 -27.156 -27.109 1 92.25 79 SER A CA 1
ATOM 598 C C . SER A 1 79 ? -8.094 -25.797 -27.641 1 92.25 79 SER A C 1
ATOM 600 O O . SER A 1 79 ? -8.453 -25.406 -28.75 1 92.25 79 SER A O 1
ATOM 602 N N . HIS A 1 80 ? -7.273 -25.156 -26.938 1 88.69 80 HIS A N 1
ATOM 603 C CA . HIS A 1 80 ? -6.758 -23.859 -27.375 1 88.69 80 HIS A CA 1
ATOM 604 C C . HIS A 1 80 ? -5.316 -23.984 -27.859 1 88.69 80 HIS A C 1
ATOM 606 O O . HIS A 1 80 ? -4.582 -22.984 -27.875 1 88.69 80 HIS A O 1
ATOM 612 N N . ASN A 1 81 ? -4.855 -25.156 -28.109 1 88 81 ASN A N 1
ATOM 613 C CA . ASN A 1 81 ? -3.523 -25.453 -28.641 1 88 81 ASN A CA 1
ATOM 614 C C . ASN A 1 81 ? -2.43 -24.969 -27.688 1 88 81 ASN A C 1
ATOM 616 O O . ASN A 1 81 ? -1.413 -24.422 -28.141 1 88 81 ASN A O 1
ATOM 620 N N . TYR A 1 82 ? -2.77 -24.953 -26.438 1 87.38 82 TYR A N 1
ATOM 621 C CA . TYR A 1 82 ? -1.828 -24.641 -25.375 1 87.38 82 TYR A CA 1
ATOM 622 C C . TYR A 1 82 ? -1.367 -23.203 -25.453 1 87.38 82 TYR A C 1
ATOM 624 O O . TYR A 1 82 ? -0.262 -22.859 -25.016 1 87.38 82 TYR A O 1
ATOM 632 N N . GLU A 1 83 ? -2.172 -22.359 -25.984 1 85.62 83 GLU A N 1
ATOM 633 C CA . GLU A 1 83 ? -1.868 -20.938 -26.062 1 85.62 83 GLU A CA 1
ATOM 634 C C . GLU A 1 83 ? -2.096 -20.25 -24.703 1 85.62 83 GLU A C 1
ATOM 636 O O . GLU A 1 83 ? -1.49 -19.219 -24.422 1 85.62 83 GLU A O 1
ATOM 641 N N . ARG A 1 84 ? -2.963 -20.828 -23.984 1 88.94 84 ARG A N 1
ATOM 642 C CA . ARG A 1 84 ? -3.232 -20.312 -22.641 1 88.94 84 ARG A CA 1
ATOM 643 C C . ARG A 1 84 ? -3.049 -21.391 -21.594 1 88.94 84 ARG A C 1
ATOM 645 O O . ARG A 1 84 ? -3.99 -22.125 -21.281 1 88.94 84 ARG A O 1
ATOM 652 N N . LEU A 1 85 ? -1.917 -21.469 -21.094 1 95.06 85 LEU A N 1
ATOM 653 C CA . LEU A 1 85 ? -1.595 -22.469 -20.078 1 95.06 85 LEU A CA 1
ATOM 654 C C . LEU A 1 85 ? -2.031 -22 -18.688 1 95.06 85 LEU A C 1
ATOM 656 O O . LEU A 1 85 ? -2.064 -20.797 -18.422 1 95.06 85 LEU A O 1
ATOM 660 N N . ILE A 1 86 ? -2.445 -22.953 -17.875 1 97.62 86 ILE A N 1
ATOM 661 C CA . ILE A 1 86 ? -2.883 -22.672 -16.516 1 97.62 86 ILE A CA 1
ATOM 662 C C . ILE A 1 86 ? -2.133 -23.578 -15.531 1 97.62 86 ILE A C 1
ATOM 664 O O . ILE A 1 86 ? -2.115 -24.797 -15.695 1 97.62 86 ILE A O 1
ATOM 668 N N . GLY A 1 87 ? -1.438 -22.938 -14.586 1 98.06 87 GLY A N 1
ATOM 669 C CA . GLY A 1 87 ? -0.855 -23.719 -13.516 1 98.06 87 GLY A CA 1
ATOM 670 C C . GLY A 1 87 ? -1.885 -24.234 -12.523 1 98.06 87 GLY A C 1
ATOM 671 O O . GLY A 1 87 ? -2.783 -23.484 -12.117 1 98.06 87 GLY A O 1
ATOM 672 N N . ILE A 1 88 ? -1.828 -25.5 -12.211 1 98.38 88 ILE A N 1
ATOM 673 C CA . ILE A 1 88 ? -2.725 -26.094 -11.219 1 98.38 88 ILE A CA 1
ATOM 674 C C . ILE A 1 88 ? -1.998 -26.25 -9.883 1 98.38 88 ILE A C 1
ATOM 676 O O . ILE A 1 88 ? -0.962 -26.906 -9.805 1 98.38 88 ILE A O 1
ATOM 680 N N . THR A 1 89 ? -2.578 -25.625 -8.883 1 98.38 89 THR A N 1
ATOM 681 C CA . THR A 1 89 ? -2.006 -25.641 -7.543 1 98.38 89 THR A CA 1
ATOM 682 C C . THR A 1 89 ? -2.947 -26.328 -6.562 1 98.38 89 THR A C 1
ATOM 684 O O . THR A 1 89 ? -4.129 -25.969 -6.477 1 98.38 89 THR A O 1
ATOM 687 N N . ILE A 1 90 ? -2.418 -27.281 -5.855 1 97.06 90 ILE A N 1
ATOM 688 C CA . ILE A 1 90 ? -3.174 -27.922 -4.789 1 97.06 90 ILE A CA 1
ATOM 689 C C . ILE A 1 90 ? -2.742 -27.359 -3.438 1 97.06 90 ILE A C 1
ATOM 691 O O . ILE A 1 90 ? -1.557 -27.391 -3.096 1 97.06 90 ILE A O 1
ATOM 695 N N . ASP A 1 91 ? -3.67 -26.781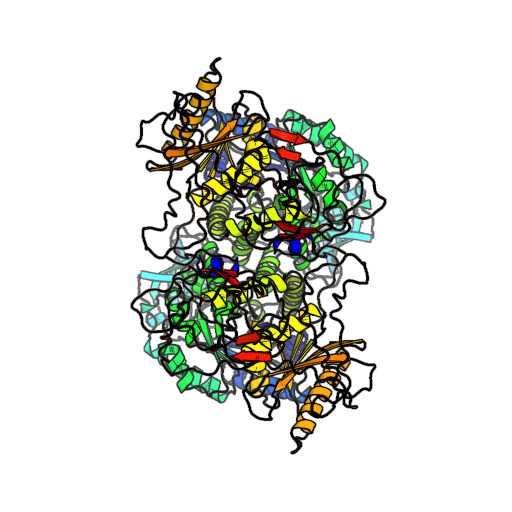 -2.746 1 94.81 91 ASP A N 1
ATOM 696 C CA . ASP A 1 91 ? -3.482 -26.328 -1.372 1 94.81 91 ASP A CA 1
ATOM 697 C C . ASP A 1 91 ? -3.916 -27.391 -0.375 1 94.81 91 ASP A C 1
ATOM 699 O O . ASP A 1 91 ? -5.109 -27.672 -0.231 1 94.81 91 ASP A O 1
ATOM 703 N N . VAL A 1 92 ? -2.926 -27.938 0.271 1 90.62 92 VAL A N 1
ATOM 704 C CA . VAL A 1 92 ? -3.188 -29.078 1.143 1 90.62 92 VAL A CA 1
ATOM 705 C C . VAL A 1 92 ? -4.086 -28.641 2.301 1 90.62 92 VAL A C 1
ATOM 707 O O . VAL A 1 92 ? -4.129 -27.453 2.652 1 90.62 92 VAL A O 1
ATOM 710 N N . THR A 1 93 ? -4.75 -29.641 2.857 1 77.06 93 THR A N 1
ATOM 711 C CA . THR A 1 93 ? -5.75 -29.406 3.889 1 77.06 93 THR A CA 1
ATOM 712 C C . THR A 1 93 ? -5.105 -28.828 5.145 1 77.06 93 THR A C 1
ATOM 714 O O . THR A 1 93 ? -4.078 -29.328 5.605 1 77.06 93 THR A O 1
ATOM 717 N N . GLY A 1 94 ? -5.477 -27.625 5.43 1 69.12 94 GLY A N 1
ATOM 718 C CA . GLY A 1 94 ? -5.055 -27.062 6.699 1 69.12 94 GLY A CA 1
ATOM 719 C C . GLY A 1 94 ? -6.188 -26.938 7.703 1 69.12 94 GLY A C 1
ATOM 720 O O . GLY A 1 94 ? -7.344 -27.219 7.379 1 69.12 94 GLY A O 1
ATOM 721 N N . ALA A 1 95 ? -5.867 -26.953 9.023 1 56.59 95 ALA A N 1
ATOM 722 C CA . ALA A 1 95 ? -6.867 -26.891 10.086 1 56.59 95 ALA A CA 1
ATOM 723 C C . ALA A 1 95 ? -7.734 -25.641 9.953 1 56.59 95 ALA A C 1
ATOM 725 O O . ALA A 1 95 ? -8.25 -25.125 10.945 1 56.59 95 ALA A O 1
ATOM 726 N N . PRO A 1 96 ? -7.77 -24.969 8.75 1 56.88 96 PRO A N 1
ATOM 727 C CA . PRO A 1 96 ? -8.539 -23.75 9.008 1 56.88 96 PRO A CA 1
ATOM 728 C C . PRO A 1 96 ? -10.047 -24 9.07 1 56.88 96 PRO A C 1
ATOM 730 O O . PRO A 1 96 ? -10.602 -24.641 8.172 1 56.88 96 PRO A O 1
ATOM 733 N N . VAL A 1 97 ? -10.664 -24 10.266 1 68.25 97 VAL A N 1
ATOM 734 C CA . VAL A 1 97 ? -12.109 -24.016 10.469 1 68.25 97 VAL A CA 1
ATOM 735 C C . VAL A 1 97 ? -12.68 -22.625 10.164 1 68.25 97 VAL A C 1
ATOM 737 O O . VAL A 1 97 ? -12.086 -21.609 10.523 1 68.25 97 VAL A O 1
ATOM 740 N N . ARG A 1 98 ? -13.656 -22.609 9.156 1 76.94 98 ARG A N 1
ATOM 741 C CA . ARG A 1 98 ? -14.266 -21.328 8.836 1 76.94 98 ARG A CA 1
ATOM 742 C C . ARG A 1 98 ? -15.711 -21.281 9.312 1 76.94 98 ARG A C 1
ATOM 744 O O . ARG A 1 98 ? -16.359 -22.312 9.492 1 76.94 98 ARG A O 1
ATOM 751 N N . THR A 1 99 ? -16.219 -20.094 9.508 1 85.44 99 THR A N 1
ATOM 752 C CA . THR A 1 99 ? -17.609 -19.906 9.906 1 85.44 99 THR A CA 1
ATOM 753 C C . THR A 1 99 ? -18.531 -20 8.703 1 85.44 99 THR A C 1
ATOM 755 O O . THR A 1 99 ? -18.094 -19.938 7.559 1 85.44 99 THR A O 1
ATOM 758 N N . GLY A 1 100 ? -19.766 -20.188 8.984 1 84.62 100 GLY A N 1
ATOM 759 C CA . GLY A 1 100 ? -20.781 -20.188 7.949 1 84.62 100 GLY A CA 1
ATOM 760 C C . GLY A 1 100 ? -21.234 -18.797 7.547 1 84.62 100 GLY A C 1
ATOM 761 O O . GLY A 1 100 ? -20.531 -17.812 7.805 1 84.62 100 GLY A O 1
ATOM 762 N N . THR A 1 101 ? -22.344 -18.781 6.801 1 85.56 101 THR A N 1
ATOM 763 C CA . THR A 1 101 ? -22.922 -17.516 6.336 1 85.56 101 THR A CA 1
ATOM 764 C C . THR A 1 101 ? -24.078 -17.078 7.227 1 85.56 101 THR A C 1
ATOM 766 O O . THR A 1 101 ? -24.875 -17.906 7.656 1 85.56 101 THR A O 1
ATOM 769 N N . PHE A 1 102 ? -24.156 -15.836 7.391 1 87.25 102 PHE A N 1
ATOM 770 C CA . PHE A 1 102 ? -25.266 -15.32 8.188 1 87.25 102 PHE A CA 1
ATOM 771 C C . PHE A 1 102 ? -26.547 -15.336 7.379 1 87.25 102 PHE A C 1
ATOM 773 O O . PHE A 1 102 ? -26.531 -15.25 6.152 1 87.25 102 PHE A O 1
ATOM 780 N N . LYS A 1 103 ? -27.609 -15.422 8.07 1 84.62 103 LYS A N 1
ATOM 781 C CA . LYS A 1 103 ? -28.922 -15.484 7.441 1 84.62 103 LYS A CA 1
ATOM 782 C C . LYS A 1 103 ? -29.203 -14.227 6.621 1 84.62 103 LYS A C 1
ATOM 784 O O . LYS A 1 103 ? -29.906 -14.281 5.605 1 84.62 103 LYS A O 1
ATOM 789 N N . GLU A 1 104 ? -28.609 -13.125 7.02 1 78.19 104 GLU A N 1
ATOM 790 C CA . GLU A 1 104 ? -28.828 -11.828 6.379 1 78.19 104 GLU A CA 1
ATOM 791 C C . GLU A 1 104 ? -28.031 -11.719 5.078 1 78.19 104 GLU A C 1
ATOM 793 O O . GLU A 1 104 ? -28.312 -10.859 4.242 1 78.19 104 GLU A O 1
ATOM 798 N N . GLY A 1 105 ? -27.078 -12.625 4.949 1 73.19 105 GLY A N 1
ATOM 799 C CA . GLY A 1 105 ? -26.328 -12.617 3.705 1 73.19 105 GLY A CA 1
ATOM 800 C C . GLY A 1 105 ? -24.828 -12.398 3.91 1 73.19 105 GLY A C 1
ATOM 801 O O . GLY A 1 105 ? -24.375 -12.211 5.039 1 73.19 105 GLY A O 1
ATOM 802 N N . LEU A 1 106 ? -24.125 -12.359 2.84 1 70.81 106 LEU A N 1
ATOM 803 C CA . LEU A 1 106 ? -22.672 -12.336 2.846 1 70.81 106 LEU A CA 1
ATOM 804 C C . LEU A 1 106 ? -22.141 -10.961 3.258 1 70.81 106 LEU A C 1
ATOM 806 O O . LEU A 1 106 ? -21.047 -10.844 3.799 1 70.81 106 LEU A O 1
ATOM 810 N N . SER A 1 107 ? -22.922 -9.945 3.029 1 66 107 SER A N 1
ATOM 811 C CA . SER A 1 107 ? -22.469 -8.594 3.316 1 66 107 SER A CA 1
ATOM 812 C C . SER A 1 107 ? -22.75 -8.203 4.762 1 66 107 SER A C 1
ATOM 814 O O . SER A 1 107 ? -22.25 -7.199 5.254 1 66 107 SER A O 1
ATOM 816 N N . TYR A 1 108 ? -23.453 -9.164 5.387 1 74.88 108 TYR A N 1
ATOM 817 C CA . TYR A 1 108 ? -23.859 -8.875 6.758 1 74.88 108 TYR A CA 1
ATOM 818 C C . TYR A 1 108 ? -22.734 -9.188 7.742 1 74.88 108 TYR A C 1
ATOM 820 O O . TYR A 1 108 ? -22.031 -10.18 7.586 1 74.88 108 TYR A O 1
ATOM 828 N N . GLU A 1 109 ? -22.547 -8.219 8.641 1 77.75 109 GLU A N 1
ATOM 829 C CA . GLU A 1 109 ? -21.641 -8.453 9.758 1 77.75 109 GLU A CA 1
ATOM 830 C C . GLU A 1 109 ? -22.391 -8.383 11.094 1 77.75 109 GLU A C 1
ATOM 832 O O . GLU A 1 109 ? -23 -7.367 11.414 1 77.75 109 GLU A O 1
ATOM 837 N N . ALA A 1 110 ? -22.359 -9.484 11.82 1 81.75 110 ALA A N 1
ATOM 838 C CA . ALA A 1 110 ? -23.031 -9.555 13.109 1 81.75 110 ALA A CA 1
ATOM 839 C C . ALA A 1 110 ? -22.25 -8.828 14.188 1 81.75 110 ALA A C 1
ATOM 841 O O . ALA A 1 110 ? -21.031 -8.945 14.266 1 81.75 110 ALA A O 1
ATOM 842 N N . ARG A 1 111 ? -22.938 -7.988 14.93 1 80.38 111 ARG A N 1
ATOM 843 C CA . ARG A 1 111 ? -22.312 -7.34 16.078 1 80.38 111 ARG A CA 1
ATOM 844 C C . ARG A 1 111 ? -22.234 -8.297 17.266 1 80.38 111 ARG A C 1
ATOM 846 O O . ARG A 1 111 ? -23.25 -8.781 17.75 1 80.38 111 ARG A O 1
ATOM 853 N N . ILE A 1 112 ? -21.062 -8.57 17.625 1 82.75 112 ILE A N 1
ATOM 854 C CA . ILE A 1 112 ? -20.828 -9.477 18.75 1 82.75 112 ILE A CA 1
ATOM 855 C C . ILE A 1 112 ? -20.422 -8.68 19.984 1 82.75 112 ILE A C 1
ATOM 857 O O . ILE A 1 112 ? -19.422 -7.969 19.969 1 82.75 112 ILE A O 1
ATOM 861 N N . GLU A 1 113 ? -21.234 -8.727 20.969 1 82.25 113 GLU A N 1
ATOM 862 C CA . GLU A 1 113 ? -21.016 -7.934 22.188 1 82.25 113 GLU A CA 1
ATOM 863 C C . GLU A 1 113 ? -20.203 -8.711 23.203 1 82.25 113 GLU A C 1
ATOM 865 O O . GLU A 1 113 ? -20.344 -9.93 23.328 1 82.25 113 GLU A O 1
ATOM 870 N N . GLU A 1 114 ? -19.5 -7.941 23.938 1 83.38 114 GLU A N 1
ATOM 871 C CA . GLU A 1 114 ? -18.703 -8.555 25 1 83.38 114 GLU A CA 1
ATOM 872 C C . GLU A 1 114 ? -19.594 -9.242 26.031 1 83.38 114 GLU A C 1
ATOM 874 O O . GLU A 1 114 ? -20.656 -8.727 26.391 1 83.38 114 GLU A O 1
ATOM 879 N N . GLY A 1 115 ? -19.125 -10.367 26.422 1 86.19 115 GLY A N 1
ATOM 880 C CA . GLY A 1 115 ? -19.828 -11.086 27.469 1 86.19 115 GLY A CA 1
ATOM 881 C C . GLY A 1 115 ? -21.031 -11.867 26.953 1 86.19 115 GLY A C 1
ATOM 882 O O . GLY A 1 115 ? -21.625 -12.656 27.688 1 86.19 115 GLY A O 1
ATOM 883 N N . SER A 1 116 ? -21.344 -11.711 25.703 1 89.06 116 SER A N 1
ATOM 884 C CA . SER A 1 116 ? -22.484 -12.438 25.141 1 89.06 116 SER A CA 1
ATOM 885 C C . SER A 1 116 ? -22.156 -13.914 24.938 1 89.06 116 SER A C 1
ATOM 887 O O . SER A 1 116 ? -20.984 -14.289 24.875 1 89.06 116 SER A O 1
ATOM 889 N N . ARG A 1 117 ? -23.219 -14.727 24.984 1 92.38 117 ARG A N 1
ATOM 890 C CA . ARG A 1 117 ? -23.062 -16.156 24.75 1 92.38 117 ARG A CA 1
ATOM 891 C C . ARG A 1 117 ? -23.188 -16.484 23.266 1 92.38 117 ARG A C 1
ATOM 893 O O . ARG A 1 117 ? -24.094 -15.992 22.594 1 92.38 117 ARG A O 1
ATOM 900 N N . ILE A 1 118 ? -22.266 -17.203 22.75 1 93.5 118 ILE A N 1
ATOM 901 C CA . ILE A 1 118 ? -22.281 -17.656 21.359 1 93.5 118 ILE A CA 1
ATOM 902 C C . ILE A 1 118 ? -22.094 -19.156 21.297 1 93.5 118 ILE A C 1
ATOM 904 O O . ILE A 1 118 ? -21.234 -19.719 22 1 93.5 118 ILE A O 1
ATOM 908 N N . THR A 1 119 ? -22.922 -19.812 20.578 1 94 119 THR A N 1
ATOM 909 C CA . THR A 1 119 ? -22.797 -21.25 20.344 1 94 119 THR A CA 1
ATOM 910 C C . THR A 1 119 ? -22.234 -21.531 18.969 1 94 119 THR A C 1
ATOM 912 O O . THR A 1 119 ? -22.766 -21.062 17.953 1 94 119 THR A O 1
ATOM 915 N N . LEU A 1 120 ? -21.156 -22.266 18.969 1 92.12 120 LEU A N 1
ATOM 916 C CA . LEU A 1 120 ? -20.625 -22.781 17.719 1 92.12 120 LEU A CA 1
ATOM 917 C C . LEU A 1 120 ? -21.188 -24.172 17.422 1 92.12 120 LEU A C 1
ATOM 919 O O . LEU A 1 120 ? -21.172 -25.047 18.297 1 92.12 120 LEU A O 1
ATOM 923 N N . THR A 1 121 ? -21.703 -24.328 16.266 1 90.81 121 THR A N 1
ATOM 924 C CA . THR A 1 121 ? -22.359 -25.609 15.969 1 90.81 121 THR A CA 1
ATOM 925 C C . THR A 1 121 ? -21.734 -26.266 14.734 1 90.81 121 THR A C 1
ATOM 927 O O . THR A 1 121 ? -21.188 -25.562 13.875 1 90.81 121 THR A O 1
ATOM 930 N N . LEU A 1 122 ? -21.797 -27.562 14.703 1 87.06 122 LEU A N 1
ATOM 931 C CA . LEU A 1 122 ? -21.328 -28.344 13.555 1 87.06 122 LEU A CA 1
ATOM 932 C C . LEU A 1 122 ? -22.516 -28.828 12.711 1 87.06 122 LEU A C 1
ATOM 934 O O . LEU A 1 122 ? -22.328 -29.516 11.711 1 87.06 122 LEU A O 1
ATOM 938 N N . ASP A 1 123 ? -23.703 -28.359 13.125 1 86.56 123 ASP A N 1
ATOM 939 C CA . ASP A 1 123 ? -24.906 -28.766 12.406 1 86.56 123 ASP A CA 1
ATOM 940 C C . ASP A 1 123 ? -25 -28.062 11.055 1 86.56 123 ASP A C 1
ATOM 942 O O . ASP A 1 123 ? -25.172 -26.844 10.984 1 86.56 123 ASP A O 1
ATOM 946 N N . GLU A 1 124 ? -24.938 -28.797 9.977 1 85.69 124 GLU A N 1
ATOM 947 C CA . GLU A 1 124 ? -24.891 -28.297 8.602 1 85.69 124 GLU A CA 1
ATOM 948 C C . GLU A 1 124 ? -26.141 -27.5 8.258 1 85.69 124 GLU A C 1
ATOM 950 O O . GLU A 1 124 ? -26.125 -26.703 7.324 1 85.69 124 GLU A O 1
ATOM 955 N N . GLU A 1 125 ? -27.156 -27.703 9.039 1 87.38 125 GLU A N 1
ATOM 956 C CA . GLU A 1 125 ? -28.391 -26.953 8.812 1 87.38 125 GLU A CA 1
ATOM 957 C C . GLU A 1 125 ? -28.172 -25.453 8.977 1 87.38 125 GLU A C 1
ATOM 959 O O . GLU A 1 125 ? -28.891 -24.656 8.367 1 87.38 125 GLU A O 1
ATOM 964 N N . TYR A 1 126 ? -27.141 -25.188 9.719 1 90.81 126 TYR A N 1
ATOM 965 C CA . TYR A 1 126 ? -26.906 -23.781 10.016 1 90.81 126 TYR A CA 1
ATOM 966 C C . TYR A 1 126 ? -25.797 -23.203 9.156 1 90.81 126 TYR A C 1
ATOM 968 O O . TYR A 1 126 ? -25.359 -22.078 9.367 1 90.81 126 TYR A O 1
ATOM 976 N N . LYS A 1 127 ? -25.344 -23.859 8.258 1 87.44 127 LYS A N 1
ATOM 977 C CA . LYS A 1 127 ? -24.234 -23.453 7.402 1 87.44 127 LYS A CA 1
ATOM 978 C C . LYS A 1 127 ? -24.531 -22.125 6.711 1 87.44 127 LYS A C 1
ATOM 980 O O . LYS A 1 127 ? -23.641 -21.312 6.527 1 87.44 127 LYS A O 1
ATOM 985 N N . PHE A 1 128 ? -25.781 -21.906 6.395 1 87.5 128 PHE A N 1
ATOM 986 C CA . PHE A 1 128 ? -26.125 -20.703 5.656 1 87.5 128 PHE A CA 1
ATOM 987 C C . PHE A 1 128 ? -27.109 -19.844 6.449 1 87.5 128 PHE A C 1
ATOM 989 O O . PHE A 1 128 ? -27.781 -18.984 5.887 1 87.5 128 PHE A O 1
ATOM 996 N N . CYS A 1 129 ? -27.281 -20.188 7.68 1 91.62 129 CYS A N 1
ATOM 997 C CA . CYS A 1 129 ? -28.25 -19.438 8.484 1 91.62 129 CYS A CA 1
ATOM 998 C C . CYS A 1 129 ? -27.688 -19.156 9.875 1 91.62 129 CYS A C 1
ATOM 1000 O O . CYS A 1 129 ? -28.359 -19.391 10.875 1 91.62 129 CYS A O 1
ATOM 1002 N N . CYS A 1 130 ? -26.438 -18.734 9.852 1 92.06 130 CYS A N 1
ATOM 1003 C CA . CYS A 1 130 ? -25.828 -18.344 11.117 1 92.06 130 CYS A CA 1
ATOM 1004 C C . CYS A 1 130 ? -26.547 -17.125 11.703 1 92.06 130 CYS A C 1
ATOM 1006 O O . CYS A 1 130 ? -27.141 -16.344 10.969 1 92.06 130 CYS A O 1
ATOM 1008 N N . THR A 1 131 ? -26.594 -17.062 13.016 1 90.88 131 THR A N 1
ATOM 1009 C CA . THR A 1 131 ? -27.094 -15.906 13.742 1 90.88 131 THR A CA 1
ATOM 1010 C C . THR A 1 131 ? -26.031 -15.367 14.711 1 90.88 131 THR A C 1
ATOM 1012 O O . THR A 1 131 ? -24.938 -15.914 14.789 1 90.88 131 THR A O 1
ATOM 1015 N N . GLU A 1 132 ? -26.391 -14.258 15.375 1 88.38 132 GLU A N 1
ATOM 1016 C CA . GLU A 1 132 ? -25.453 -13.617 16.281 1 88.38 132 GLU A CA 1
ATOM 1017 C C . GLU A 1 132 ? -25.094 -14.547 17.438 1 88.38 132 GLU A C 1
ATOM 1019 O O . GLU A 1 132 ? -24 -14.453 18 1 88.38 132 GLU A O 1
ATOM 1024 N N . ASP A 1 133 ? -26.016 -15.477 17.719 1 92.19 133 ASP A N 1
ATOM 1025 C CA . ASP A 1 133 ? -25.781 -16.312 18.891 1 92.19 133 ASP A CA 1
ATOM 1026 C C . ASP A 1 133 ? -25.453 -17.75 18.484 1 92.19 133 ASP A C 1
ATOM 1028 O O . ASP A 1 133 ? -25.141 -18.578 19.328 1 92.19 133 ASP A O 1
ATOM 1032 N N . LEU A 1 134 ? -25.656 -18.016 17.219 1 93.62 134 LEU A N 1
ATOM 1033 C CA . LEU A 1 134 ? -25.422 -19.359 16.703 1 93.62 134 LEU A CA 1
ATOM 1034 C C . LEU A 1 134 ? -24.625 -19.328 15.406 1 93.62 134 LEU A C 1
ATOM 1036 O O . LEU A 1 134 ? -25.141 -18.906 14.367 1 93.62 134 LEU A O 1
ATOM 1040 N N . ILE A 1 135 ? -23.422 -19.891 15.477 1 92.62 135 ILE A N 1
ATOM 1041 C CA . ILE A 1 135 ? -22.531 -19.812 14.328 1 92.62 135 ILE A CA 1
ATOM 1042 C C . ILE A 1 135 ? -22.094 -21.219 13.922 1 92.62 135 ILE A C 1
ATOM 1044 O O . ILE A 1 135 ? -21.594 -21.984 14.75 1 92.62 135 ILE A O 1
ATOM 1048 N N . PHE A 1 136 ? -22.266 -21.531 12.703 1 90.25 136 PHE A N 1
ATOM 1049 C CA . PHE A 1 136 ? -21.797 -22.797 12.141 1 90.25 136 PHE A CA 1
ATOM 1050 C C . PHE A 1 136 ? -20.281 -22.734 11.891 1 90.25 136 PHE A C 1
ATOM 1052 O O . PHE A 1 136 ? -19.75 -21.719 11.469 1 90.25 136 PHE A O 1
ATOM 1059 N N . ILE A 1 137 ? -19.625 -23.828 12.227 1 85.31 137 ILE A N 1
ATOM 1060 C CA . ILE A 1 137 ? -18.203 -23.969 11.898 1 85.31 137 ILE A CA 1
ATOM 1061 C C . ILE A 1 137 ? -17.984 -25.203 11.039 1 85.31 137 ILE A C 1
ATOM 1063 O O . ILE A 1 137 ? -18.484 -26.281 11.359 1 85.31 137 ILE A O 1
ATOM 1067 N N . ASP A 1 138 ? -17.453 -24.969 9.977 1 75.88 138 ASP A N 1
ATOM 1068 C CA . ASP A 1 138 ? -17.156 -26.062 9.047 1 75.88 138 ASP A CA 1
ATOM 1069 C C . ASP A 1 138 ? -15.898 -26.812 9.469 1 75.88 138 ASP A C 1
ATOM 1071 O O . ASP A 1 138 ? -14.781 -26.297 9.328 1 75.88 138 ASP A O 1
ATOM 1075 N N . THR A 1 139 ? -16.141 -28.016 10.062 1 67.44 139 THR A N 1
ATOM 1076 C CA . THR A 1 139 ? -15.016 -28.812 10.523 1 67.44 139 THR A CA 1
ATOM 1077 C C . THR A 1 139 ? -14.789 -30.016 9.609 1 67.44 139 THR A C 1
ATOM 1079 O O . THR A 1 139 ? -14.258 -31.031 10.031 1 67.44 139 THR A O 1
ATOM 1082 N N . GLN A 1 140 ? -15.367 -29.906 8.422 1 57.59 140 GLN A N 1
ATOM 1083 C CA . GLN A 1 140 ? -15.391 -31.031 7.5 1 57.59 140 GLN A CA 1
ATOM 1084 C C . GLN A 1 140 ? -14.109 -31.859 7.617 1 57.59 140 GLN A C 1
ATOM 1086 O O . GLN A 1 140 ? -14.164 -33.094 7.633 1 57.59 140 GLN A O 1
ATOM 1091 N N . PHE A 1 141 ? -13.023 -31.203 7.828 1 53.81 141 PHE A N 1
ATOM 1092 C CA . PHE A 1 141 ? -11.805 -32 7.734 1 53.81 141 PHE A CA 1
ATOM 1093 C C . PHE A 1 141 ? -11.242 -32.312 9.117 1 53.81 141 PHE A C 1
ATOM 1095 O O . PHE A 1 141 ? -10.242 -33.031 9.25 1 53.81 141 PHE A O 1
ATOM 1102 N N . PHE A 1 142 ? -12.031 -31.688 10 1 61.75 142 PHE A N 1
ATOM 1103 C CA . PHE A 1 142 ? -11.664 -31.969 11.391 1 61.75 142 PHE A CA 1
ATOM 1104 C C . PHE A 1 142 ? -12.891 -32.375 12.203 1 61.75 142 PHE A C 1
ATOM 1106 O O . PHE A 1 142 ? -13.242 -31.688 13.172 1 61.75 142 PHE A O 1
ATOM 1113 N N . PRO A 1 143 ? -13.57 -33.344 11.711 1 57.97 143 PRO A N 1
ATOM 1114 C CA . PRO A 1 143 ? -14.867 -33.719 12.297 1 57.97 143 PRO A CA 1
ATOM 1115 C C . PRO A 1 143 ? -14.812 -33.812 13.82 1 57.97 143 PRO A C 1
ATOM 1117 O O . PRO A 1 143 ? -15.828 -33.594 14.492 1 57.97 143 PRO A O 1
ATOM 1120 N N . LYS A 1 144 ? -13.555 -34.094 14.375 1 62.5 144 LYS A N 1
ATOM 1121 C CA . LYS A 1 144 ? -13.531 -34.312 15.812 1 62.5 144 LYS A CA 1
ATOM 1122 C C . LYS A 1 144 ? -12.828 -33.156 16.531 1 62.5 144 LYS A C 1
ATOM 1124 O O . LYS A 1 144 ? -12.312 -33.312 17.641 1 62.5 144 LYS A O 1
ATOM 1129 N N . LEU A 1 145 ? -12.914 -32.062 15.875 1 68.5 145 LEU A N 1
ATOM 1130 C CA . LEU A 1 145 ? -12.211 -30.922 16.438 1 68.5 145 LEU A CA 1
ATOM 1131 C C . LEU A 1 145 ? -12.773 -30.562 17.812 1 68.5 145 LEU A C 1
ATOM 1133 O O . LEU A 1 145 ? -12.023 -30.25 18.734 1 68.5 145 LEU A O 1
ATOM 1137 N N . ILE A 1 146 ? -14.055 -30.719 17.938 1 70.62 146 ILE A N 1
ATOM 1138 C CA . ILE A 1 146 ? -14.773 -30.266 19.125 1 70.62 146 ILE A CA 1
ATOM 1139 C C . ILE A 1 146 ? -14.383 -31.109 20.328 1 70.62 146 ILE A C 1
ATOM 1141 O O . ILE A 1 146 ? -14.367 -30.625 21.469 1 70.62 146 ILE A O 1
ATOM 1145 N N . HIS A 1 147 ? -13.992 -32.25 19.938 1 74 147 HIS A N 1
ATOM 1146 C CA . HIS A 1 147 ? -13.734 -33.188 21.047 1 74 147 HIS A CA 1
ATOM 1147 C C . HIS A 1 147 ? -12.359 -32.938 21.656 1 74 147 HIS A C 1
ATOM 1149 O O . HIS A 1 147 ? -12.07 -33.438 22.75 1 74 147 HIS A O 1
ATOM 1155 N N . TYR A 1 148 ? -11.602 -32.188 21.047 1 78.44 148 TYR A N 1
ATOM 1156 C CA . TYR A 1 148 ? -10.266 -31.953 21.562 1 78.44 148 TYR A CA 1
ATOM 1157 C C . TYR A 1 148 ? -10.227 -30.641 22.359 1 78.44 148 TYR A C 1
ATOM 1159 O O . TYR A 1 148 ? -9.242 -30.359 23.047 1 78.44 148 TYR A O 1
ATOM 1167 N N . LEU A 1 149 ? -11.289 -29.969 22.266 1 85.94 149 LEU A N 1
ATOM 1168 C CA . LEU A 1 149 ? -11.359 -28.703 22.984 1 85.94 149 LEU A CA 1
ATOM 1169 C C . LEU A 1 149 ? -11.719 -28.922 24.453 1 85.94 149 LEU A C 1
ATOM 1171 O O . LEU A 1 149 ? -12.242 -29.984 24.812 1 85.94 149 LEU A O 1
ATOM 1175 N N . ARG A 1 150 ? -11.242 -28.016 25.281 1 88.19 150 ARG A N 1
ATOM 1176 C CA . ARG A 1 150 ? -11.539 -28.078 26.703 1 88.19 150 ARG A CA 1
ATOM 1177 C C . ARG A 1 150 ? -12.125 -26.75 27.188 1 88.19 150 ARG A C 1
ATOM 1179 O O . ARG A 1 150 ? -11.93 -25.703 26.562 1 88.19 150 ARG A O 1
ATOM 1186 N N . LYS A 1 151 ? -12.805 -26.969 28.328 1 91.19 151 LYS A N 1
ATOM 1187 C CA . LYS A 1 151 ? -13.305 -25.766 28.984 1 91.19 151 LYS A CA 1
ATOM 1188 C C . LYS A 1 151 ? -12.172 -24.797 29.297 1 91.19 151 LYS A C 1
ATOM 1190 O O . LYS A 1 151 ? -11.117 -25.188 29.781 1 91.19 151 LYS A O 1
ATOM 1195 N N . GLY A 1 152 ? -12.352 -23.578 28.891 1 91.44 152 GLY A N 1
ATOM 1196 C CA . GLY A 1 152 ? -11.344 -22.562 29.156 1 91.44 152 GLY A CA 1
ATOM 1197 C C . GLY A 1 152 ? -10.5 -22.25 27.938 1 91.44 152 GLY A C 1
ATOM 1198 O O . GLY A 1 152 ? -9.812 -21.219 27.906 1 91.44 152 GLY A O 1
ATOM 1199 N N . ASP A 1 153 ? -10.625 -23.094 26.953 1 90.62 153 ASP A N 1
ATOM 1200 C CA . ASP A 1 153 ? -9.867 -22.844 25.734 1 90.62 153 ASP A CA 1
ATOM 1201 C C . ASP A 1 153 ? -10.367 -21.578 25.031 1 90.62 153 ASP A C 1
ATOM 1203 O O . ASP A 1 153 ? -11.539 -21.219 25.156 1 90.62 153 ASP A O 1
ATOM 1207 N N . ARG A 1 154 ? -9.469 -20.922 24.391 1 89.06 154 ARG A N 1
ATOM 1208 C CA . ARG A 1 154 ? -9.836 -19.75 23.594 1 89.06 154 ARG A CA 1
ATOM 1209 C C . ARG A 1 154 ? -9.938 -20.094 22.125 1 89.06 154 ARG A C 1
ATOM 1211 O O . ARG A 1 154 ? -9.094 -20.812 21.578 1 89.06 154 ARG A O 1
ATOM 1218 N N . ILE A 1 155 ? -11.055 -19.688 21.516 1 87.25 155 ILE A N 1
ATOM 1219 C CA . ILE A 1 155 ? -11.258 -19.797 20.078 1 87.25 155 ILE A CA 1
ATOM 1220 C C . ILE A 1 155 ? -11.281 -18.422 19.453 1 87.25 155 ILE A C 1
ATOM 1222 O O . ILE A 1 155 ? -11.992 -17.531 19.906 1 87.25 155 ILE A O 1
ATOM 1226 N N . TYR A 1 156 ? -10.516 -18.281 18.391 1 83.06 156 TYR A N 1
ATOM 1227 C CA . TYR A 1 156 ? -10.438 -16.984 17.719 1 83.06 156 TYR A CA 1
ATOM 1228 C C . TYR A 1 156 ? -11.203 -17 16.406 1 83.06 156 TYR A C 1
ATOM 1230 O O . TYR A 1 156 ? -11.039 -17.922 15.594 1 83.06 156 TYR A O 1
ATOM 1238 N N . LEU A 1 157 ? -12.102 -16.016 16.297 1 83.69 157 LEU A N 1
ATOM 1239 C CA . LEU A 1 157 ? -12.812 -15.859 15.039 1 83.69 157 LEU A CA 1
ATOM 1240 C C . LEU A 1 157 ? -12.289 -14.648 14.273 1 83.69 157 LEU A C 1
ATOM 1242 O O . LEU A 1 157 ? -11.984 -13.609 14.867 1 83.69 157 LEU A O 1
ATOM 1246 N N . ASP A 1 158 ? -12.18 -14.781 12.969 1 79.88 158 ASP A N 1
ATOM 1247 C CA . ASP A 1 158 ? -11.789 -13.711 12.062 1 79.88 158 ASP A CA 1
ATOM 1248 C C . ASP A 1 158 ? -10.469 -13.078 12.5 1 79.88 158 ASP A C 1
ATOM 1250 O O . ASP A 1 158 ? -10.391 -11.867 12.695 1 79.88 158 ASP A O 1
ATOM 1254 N N . GLU A 1 159 ? -9.625 -14.016 12.727 1 72.5 159 GLU A N 1
ATOM 1255 C CA . GLU A 1 159 ? -8.258 -13.617 13.023 1 72.5 159 GLU A CA 1
ATOM 1256 C C . GLU A 1 159 ? -8.188 -12.836 14.336 1 72.5 159 GLU A C 1
ATOM 1258 O O . GLU A 1 159 ? -7.48 -11.828 14.43 1 72.5 159 GLU A O 1
ATOM 1263 N N . GLY A 1 160 ? -9.031 -13.164 15.281 1 70.38 160 GLY A N 1
ATOM 1264 C CA . GLY A 1 160 ? -8.961 -12.609 16.625 1 70.38 160 GLY A CA 1
ATOM 1265 C C . GLY A 1 160 ? -9.891 -11.43 16.828 1 70.38 160 GLY A C 1
ATOM 1266 O O . GLY A 1 160 ? -9.914 -10.836 17.906 1 70.38 160 GLY A O 1
ATOM 1267 N N . GLN A 1 161 ? -10.594 -11.016 15.82 1 72.56 161 GLN A N 1
ATOM 1268 C CA . GLN A 1 161 ? -11.57 -9.945 16.016 1 72.56 161 GLN A CA 1
ATOM 1269 C C . GLN A 1 161 ? -12.57 -10.305 17.094 1 72.56 161 GLN A C 1
ATOM 1271 O O . GLN A 1 161 ? -13.031 -9.438 17.844 1 72.56 161 GLN A O 1
ATOM 1276 N N . VAL A 1 162 ? -12.93 -11.578 17.141 1 81.19 162 VAL A N 1
ATOM 1277 C CA . VAL A 1 162 ? -13.789 -12.109 18.203 1 81.19 162 VAL A CA 1
ATOM 1278 C C . VAL A 1 162 ? -13.078 -13.266 18.906 1 81.19 162 VAL A C 1
ATOM 1280 O O . VAL A 1 162 ? -12.555 -14.172 18.266 1 81.19 162 VAL A O 1
ATOM 1283 N N . THR A 1 163 ? -12.938 -13.078 20.188 1 86.19 163 THR A N 1
ATOM 1284 C CA . THR A 1 163 ? -12.359 -14.148 20.984 1 86.19 163 THR A CA 1
ATOM 1285 C C . THR A 1 163 ? -13.422 -14.82 21.844 1 86.19 163 THR A C 1
ATOM 1287 O O . THR A 1 163 ? -14.117 -14.148 22.625 1 86.19 163 THR A O 1
ATOM 1290 N N . LEU A 1 164 ? -13.5 -16.109 21.719 1 90.31 164 LEU A N 1
ATOM 1291 C CA . LEU A 1 164 ? -14.477 -16.891 22.469 1 90.31 164 LEU A CA 1
ATOM 1292 C C . LEU A 1 164 ? -13.781 -17.766 23.5 1 90.31 164 LEU A C 1
ATOM 1294 O O . LEU A 1 164 ? -12.695 -18.297 23.25 1 90.31 164 LEU A O 1
ATOM 1298 N N . VAL A 1 165 ? -14.352 -17.828 24.625 1 93.25 165 VAL A N 1
ATOM 1299 C CA . VAL A 1 165 ? -13.883 -18.734 25.656 1 93.25 165 VAL A CA 1
ATOM 1300 C C . VAL A 1 165 ? -14.859 -19.906 25.797 1 93.25 165 VAL A C 1
ATOM 1302 O O . VAL A 1 165 ? -16.047 -19.703 26.031 1 93.25 165 VAL A O 1
ATOM 1305 N N . VAL A 1 166 ? -14.367 -21.094 25.719 1 94 166 VAL A N 1
ATOM 1306 C CA . VAL A 1 166 ? -15.188 -22.297 25.766 1 94 166 VAL A CA 1
ATOM 1307 C C . VAL A 1 166 ? -15.727 -22.5 27.172 1 94 166 VAL A C 1
ATOM 1309 O O . VAL A 1 166 ? -14.961 -22.516 28.141 1 94 166 VAL A O 1
ATOM 1312 N N . ARG A 1 167 ? -17 -22.672 27.234 1 94.69 167 ARG A N 1
ATOM 1313 C CA . ARG A 1 167 ? -17.641 -22.922 28.531 1 94.69 167 ARG A CA 1
ATOM 1314 C C . ARG A 1 167 ? -18.078 -24.375 28.656 1 94.69 167 ARG A C 1
ATOM 1316 O O . ARG A 1 167 ? -18 -24.969 29.734 1 94.69 167 ARG A O 1
ATOM 1323 N N . ASN A 1 168 ? -18.719 -24.812 27.641 1 92.81 168 ASN A N 1
ATOM 1324 C CA . ASN A 1 168 ? -19.219 -26.172 27.594 1 92.81 168 ASN A CA 1
ATOM 1325 C C . ASN A 1 168 ? -19.141 -26.766 26.188 1 92.81 168 ASN A C 1
ATOM 1327 O O . ASN A 1 168 ? -19.344 -26.062 25.203 1 92.81 168 ASN A O 1
ATOM 1331 N N . ILE A 1 169 ? -18.812 -28.062 26.172 1 90.56 169 ILE A N 1
ATOM 1332 C CA . ILE A 1 169 ? -18.719 -28.766 24.891 1 90.56 169 ILE A CA 1
ATOM 1333 C C . ILE A 1 169 ? -19.812 -29.828 24.812 1 90.56 169 ILE A C 1
ATOM 1335 O O . ILE A 1 169 ? -19.891 -30.719 25.656 1 90.56 169 ILE A O 1
ATOM 1339 N N . GLY A 1 170 ? -20.656 -29.641 23.906 1 85.62 170 GLY A N 1
ATOM 1340 C CA . GLY A 1 170 ? -21.688 -30.625 23.641 1 85.62 170 GLY A CA 1
ATOM 1341 C C . GLY A 1 170 ? -21.312 -31.625 22.562 1 85.62 170 GLY A C 1
ATOM 1342 O O . GLY A 1 170 ? -20.141 -31.75 22.219 1 85.62 170 GLY A O 1
ATOM 1343 N N . PHE A 1 171 ? -22.391 -32.375 22.078 1 82.88 171 PHE A N 1
ATOM 1344 C CA . PHE A 1 171 ? -22.156 -33.375 21.062 1 82.88 171 PHE A CA 1
ATOM 1345 C C . PHE A 1 171 ? -21.781 -32.75 19.734 1 82.88 171 PHE A C 1
ATOM 1347 O O . PHE A 1 171 ? -20.844 -33.188 19.078 1 82.88 171 PHE A O 1
ATOM 1354 N N . ASP A 1 172 ? -22.469 -31.688 19.344 1 86.56 172 ASP A N 1
ATOM 1355 C CA . ASP A 1 172 ? -22.219 -31.062 18.047 1 86.56 172 ASP A CA 1
ATOM 1356 C C . ASP A 1 172 ? -22.172 -29.547 18.188 1 86.56 172 ASP A C 1
ATOM 1358 O O . ASP A 1 172 ? -22.422 -28.828 17.219 1 86.56 172 ASP A O 1
ATOM 1362 N N . CYS A 1 173 ? -21.938 -29.156 19.422 1 90.19 173 CYS A N 1
ATOM 1363 C CA . CYS A 1 173 ? -21.922 -27.703 19.641 1 90.19 173 CYS A CA 1
ATOM 1364 C C . CYS A 1 173 ? -20.922 -27.328 20.734 1 90.19 173 CYS A C 1
ATOM 1366 O O . CYS A 1 173 ? -20.578 -28.172 21.578 1 90.19 173 CYS A O 1
ATOM 1368 N N . ILE A 1 174 ? -20.422 -26.172 20.672 1 92.12 174 ILE A N 1
ATOM 1369 C CA . ILE A 1 174 ? -19.547 -25.594 21.672 1 92.12 174 ILE A CA 1
ATOM 1370 C C . ILE A 1 174 ? -20.156 -24.297 22.203 1 92.12 174 ILE A C 1
ATOM 1372 O O . ILE A 1 174 ? -20.375 -23.344 21.453 1 92.12 174 ILE A O 1
ATOM 1376 N N . ASN A 1 175 ? -20.484 -24.344 23.422 1 94.31 175 ASN A N 1
ATOM 1377 C CA . ASN A 1 175 ? -20.969 -23.125 24.062 1 94.31 175 ASN A CA 1
ATOM 1378 C C . ASN A 1 175 ? -19.828 -22.25 24.562 1 94.31 175 ASN A C 1
ATOM 1380 O O . ASN A 1 175 ? -18.984 -22.703 25.328 1 94.31 175 ASN A O 1
ATOM 1384 N N . CYS A 1 176 ? -19.812 -21.031 24.047 1 94.62 176 CYS A N 1
ATOM 1385 C CA . CYS A 1 176 ? -18.719 -20.109 24.359 1 94.62 176 CYS A CA 1
ATOM 1386 C C . CYS A 1 176 ? -19.25 -18.781 24.891 1 94.62 176 CYS A C 1
ATOM 1388 O O . CYS A 1 176 ? -20.438 -18.5 24.797 1 94.62 176 CYS A O 1
ATOM 1390 N N . ILE A 1 177 ? -18.391 -18.062 25.562 1 93.75 177 ILE A N 1
ATOM 1391 C CA . ILE A 1 177 ? -18.641 -16.672 25.953 1 93.75 177 ILE A CA 1
ATOM 1392 C C . ILE A 1 177 ? -17.625 -15.758 25.266 1 93.75 177 ILE A C 1
ATOM 1394 O O . ILE A 1 177 ? -16.453 -16.109 25.125 1 93.75 177 ILE A O 1
ATOM 1398 N N . VAL A 1 178 ? -18.156 -14.617 24.781 1 91.12 178 VAL A N 1
ATOM 1399 C CA . VAL A 1 178 ? -17.266 -13.633 24.156 1 91.12 178 VAL A CA 1
ATOM 1400 C C . VAL A 1 178 ? -16.406 -12.961 25.219 1 91.12 178 VAL A C 1
ATOM 1402 O O . VAL A 1 178 ? -16.922 -12.484 26.234 1 91.12 178 VAL A O 1
ATOM 1405 N N . GLU A 1 179 ? -15.133 -13.039 24.953 1 85 179 GLU A N 1
ATOM 1406 C CA . GLU A 1 179 ? -14.203 -12.445 25.906 1 85 179 GLU A CA 1
ATOM 1407 C C . GLU A 1 179 ? -14.461 -10.945 26.062 1 85 179 GLU A C 1
ATOM 1409 O O . GLU A 1 179 ? -14.883 -10.273 25.125 1 85 179 GLU A O 1
ATOM 1414 N N . GLU A 1 180 ? -14.234 -10.398 27.234 1 67.5 180 GLU A N 1
ATOM 1415 C CA . GLU A 1 180 ? -14.5 -9 27.578 1 67.5 180 GLU A CA 1
ATOM 1416 C C . GLU A 1 180 ? -13.547 -8.062 26.828 1 67.5 180 GLU A C 1
ATOM 1418 O O . GLU A 1 180 ? -12.383 -8.398 26.609 1 67.5 180 GLU A O 1
ATOM 1423 N N . GLY A 1 181 ? -14.039 -6.906 26.516 1 58.34 181 GLY A N 1
ATOM 1424 C CA . GLY A 1 181 ? -13.242 -5.84 25.938 1 58.34 181 GLY A CA 1
ATOM 1425 C C . GLY A 1 181 ? -13.195 -5.891 24.422 1 58.34 181 GLY A C 1
ATOM 1426 O O . GLY A 1 181 ? -12.594 -5.023 23.781 1 58.34 181 GLY A O 1
ATOM 1427 N N . VAL A 1 182 ? -13.953 -6.902 23.938 1 56.44 182 VAL A N 1
ATOM 1428 C CA . VAL A 1 182 ? -13.867 -7.031 22.484 1 56.44 182 VAL A CA 1
ATOM 1429 C C . VAL A 1 182 ? -15.242 -6.781 21.859 1 56.44 182 VAL A C 1
ATOM 1431 O O . VAL A 1 182 ? -16.25 -7.352 22.312 1 56.44 182 VAL A O 1
ATOM 1434 N N . ILE A 1 183 ? -15.445 -5.652 21.359 1 59.28 183 ILE A N 1
ATOM 1435 C CA . ILE A 1 183 ? -16.594 -5.508 20.484 1 59.28 183 ILE A CA 1
ATOM 1436 C C . ILE A 1 183 ? -16.156 -5.719 19.031 1 59.28 183 ILE A C 1
ATOM 1438 O O . ILE A 1 183 ? -15.227 -5.07 18.547 1 59.28 183 ILE A O 1
ATOM 1442 N N . GLY A 1 184 ? -16.656 -7.008 18.469 1 67.31 184 GLY A N 1
ATOM 1443 C CA . GLY A 1 184 ? -16.188 -7.266 17.125 1 67.31 184 GLY A CA 1
ATOM 1444 C C . GLY A 1 184 ? -17.312 -7.508 16.125 1 67.31 184 GLY A C 1
ATOM 1445 O O . GLY A 1 184 ? -18.453 -7.754 16.531 1 67.31 184 GLY A O 1
ATOM 1446 N N . LEU A 1 185 ? -17.219 -7.047 14.961 1 74.94 185 LEU A N 1
ATOM 1447 C CA . LEU A 1 185 ? -18.078 -7.414 13.836 1 74.94 185 LEU A CA 1
ATOM 1448 C C . LEU A 1 185 ? -17.578 -8.688 13.164 1 74.94 185 LEU A C 1
ATOM 1450 O O . LEU A 1 185 ? -16.375 -8.828 12.906 1 74.94 185 LEU A O 1
ATOM 1454 N N . LEU A 1 186 ? -18.531 -9.672 13.125 1 82.69 186 LEU A N 1
ATOM 1455 C CA . LEU A 1 186 ? -18.172 -10.938 12.508 1 82.69 186 LEU A CA 1
ATOM 1456 C C . LEU A 1 186 ? -18.938 -11.148 11.203 1 82.69 186 LEU A C 1
ATOM 1458 O O . LEU A 1 186 ? -20.172 -11.133 11.188 1 82.69 186 LEU A O 1
ATOM 1462 N N . GLY A 1 187 ? -18.172 -11.281 10.18 1 78.69 187 GLY A N 1
ATOM 1463 C CA . GLY A 1 187 ? -18.781 -11.602 8.898 1 78.69 187 GLY A CA 1
ATOM 1464 C C . GLY A 1 187 ? -18.812 -13.086 8.602 1 78.69 187 GLY A C 1
ATOM 1465 O O . GLY A 1 187 ? -18.672 -13.906 9.508 1 78.69 187 GLY A O 1
ATOM 1466 N N . SER A 1 188 ? -19.141 -13.391 7.336 1 77.5 188 SER A N 1
ATOM 1467 C CA . SER A 1 188 ? -19.266 -14.781 6.902 1 77.5 188 SER A CA 1
ATOM 1468 C C . SER A 1 188 ? -17.938 -15.328 6.422 1 77.5 188 SER A C 1
ATOM 1470 O O . SER A 1 188 ? -17.047 -14.562 6.023 1 77.5 188 SER A O 1
ATOM 1472 N N . PHE A 1 189 ? -17.766 -16.625 6.605 1 76.06 189 PHE A N 1
ATOM 1473 C CA . PHE A 1 189 ? -16.609 -17.375 6.105 1 76.06 189 PHE A CA 1
ATOM 1474 C C . PHE A 1 189 ? -15.32 -16.875 6.73 1 76.06 189 PHE A C 1
ATOM 1476 O O . PHE A 1 189 ? -14.328 -16.672 6.031 1 76.06 189 PHE A O 1
ATOM 1483 N N . LYS A 1 190 ? -15.414 -16.609 7.926 1 78.5 190 LYS A N 1
ATOM 1484 C CA . LYS A 1 190 ? -14.234 -16.141 8.641 1 78.5 190 LYS A CA 1
ATOM 1485 C C . LYS A 1 190 ? -13.461 -17.297 9.25 1 78.5 190 LYS A C 1
ATOM 1487 O O . LYS A 1 190 ? -14.031 -18.344 9.562 1 78.5 190 LYS A O 1
ATOM 1492 N N . CYS A 1 191 ? -12.188 -17.094 9.414 1 76.06 191 CYS A N 1
ATOM 1493 C CA . CYS A 1 191 ? -11.289 -18.125 9.938 1 76.06 191 CYS A CA 1
ATOM 1494 C C . CYS A 1 191 ? -11.555 -18.391 11.414 1 76.06 191 CYS A C 1
ATOM 1496 O O . CYS A 1 191 ? -11.812 -17.453 12.172 1 76.06 191 CYS A O 1
ATOM 1498 N N . VAL A 1 192 ? -11.617 -19.656 11.742 1 81 192 VAL A N 1
ATOM 1499 C CA . VAL A 1 192 ? -11.719 -20.094 13.133 1 81 192 VAL A CA 1
ATOM 1500 C C . VAL A 1 192 ? -10.398 -20.719 13.578 1 81 192 VAL A C 1
ATOM 1502 O O . VAL A 1 192 ? -9.914 -21.672 12.953 1 81 192 VAL A O 1
ATOM 1505 N N . THR A 1 193 ? -9.805 -20.203 14.562 1 78.56 193 THR A N 1
ATOM 1506 C CA . THR A 1 193 ? -8.531 -20.719 15.055 1 78.56 193 THR A CA 1
ATOM 1507 C C . THR A 1 193 ? -8.703 -21.344 16.438 1 78.56 193 THR A C 1
ATOM 1509 O O . THR A 1 193 ? -9.242 -20.703 17.344 1 78.56 193 THR A O 1
ATOM 1512 N N . VAL A 1 194 ? -8.281 -22.516 16.547 1 80.19 194 VAL A N 1
ATOM 1513 C CA . VAL A 1 194 ? -8.32 -23.234 17.812 1 80.19 194 VAL A CA 1
ATOM 1514 C C . VAL A 1 194 ? -6.91 -23.359 18.391 1 80.19 194 VAL A C 1
ATOM 1516 O O . VAL A 1 194 ? -5.926 -23.219 17.656 1 80.19 194 VAL A O 1
ATOM 1519 N N . PRO A 1 195 ? -6.84 -23.516 19.656 1 76.5 195 PRO A N 1
ATOM 1520 C CA . PRO A 1 195 ? -5.5 -23.688 20.234 1 76.5 195 PRO A CA 1
ATOM 1521 C C . PRO A 1 195 ? -4.723 -24.828 19.594 1 76.5 195 PRO A C 1
ATOM 1523 O O . PRO A 1 195 ? -5.262 -25.938 19.406 1 76.5 195 PRO A O 1
ATOM 1526 N N . PRO A 1 196 ? -3.494 -24.547 19.234 1 68.12 196 PRO A N 1
ATOM 1527 C CA . PRO A 1 196 ? -2.689 -25.531 18.5 1 68.12 196 PRO A CA 1
ATOM 1528 C C . PRO A 1 196 ? -2.531 -26.844 19.281 1 68.12 196 PRO A C 1
ATOM 1530 O O . PRO A 1 196 ? -2.43 -27.922 18.672 1 68.12 196 PRO A O 1
ATOM 1533 N N . ASN A 1 197 ? -2.457 -26.703 20.531 1 69.69 197 ASN A N 1
ATOM 1534 C CA . ASN A 1 197 ? -2.246 -27.891 21.359 1 69.69 197 ASN A CA 1
ATOM 1535 C C . ASN A 1 197 ? -3.471 -28.797 21.344 1 69.69 197 ASN A C 1
ATOM 1537 O O . ASN A 1 197 ? -3.398 -29.953 21.781 1 69.69 197 ASN A O 1
ATOM 1541 N N . ARG A 1 198 ? -4.496 -28.312 20.797 1 72.25 198 ARG A N 1
ATOM 1542 C CA . ARG A 1 198 ? -5.73 -29.094 20.797 1 72.25 198 ARG A CA 1
ATOM 1543 C C . ARG A 1 198 ? -5.926 -29.812 19.469 1 72.25 198 ARG A C 1
ATOM 1545 O O . ARG A 1 198 ? -6.809 -30.672 19.344 1 72.25 198 ARG A O 1
ATOM 1552 N N . LEU A 1 199 ? -5.105 -29.469 18.562 1 70.56 199 LEU A N 1
ATOM 1553 C CA . LEU A 1 199 ? -5.188 -30.141 17.266 1 70.56 199 LEU A CA 1
ATOM 1554 C C . LEU A 1 199 ? -4.367 -31.422 17.266 1 70.56 199 LEU A C 1
ATOM 1556 O O . LEU A 1 199 ? -3.227 -31.438 17.75 1 70.56 199 LEU A O 1
ATOM 1560 N N . ASN A 1 200 ? -5.043 -32.531 17.047 1 70.44 200 ASN A N 1
ATOM 1561 C CA . ASN A 1 200 ? -4.336 -33.812 16.984 1 70.44 200 ASN A CA 1
ATOM 1562 C C . ASN A 1 200 ? -3.268 -33.812 15.891 1 70.44 200 ASN A C 1
ATOM 1564 O O . ASN A 1 200 ? -3.586 -33.844 14.703 1 70.44 200 ASN A O 1
ATOM 1568 N N . GLN A 1 201 ? -2.076 -33.844 16.281 1 71.06 201 GLN A N 1
ATOM 1569 C CA . GLN A 1 201 ? -0.952 -33.719 15.359 1 71.06 201 GLN A CA 1
ATOM 1570 C C . GLN A 1 201 ? -0.871 -34.938 14.43 1 71.06 201 GLN A C 1
ATOM 1572 O O . GLN A 1 201 ? -0.434 -34.844 13.281 1 71.06 201 GLN A O 1
ATOM 1577 N N . GLU A 1 202 ? -1.342 -36.062 14.938 1 75.12 202 GLU A N 1
ATOM 1578 C CA . GLU A 1 202 ? -1.301 -37.281 14.133 1 75.12 202 GLU A CA 1
ATOM 1579 C C . GLU A 1 202 ? -2.301 -37.219 12.984 1 75.12 202 GLU A C 1
ATOM 1581 O O . GLU A 1 202 ? -2.002 -37.625 11.867 1 75.12 202 GLU A O 1
ATOM 1586 N N . ILE A 1 203 ? -3.414 -36.75 13.297 1 73.62 203 ILE A N 1
ATOM 1587 C CA . ILE A 1 203 ? -4.438 -36.625 12.266 1 73.62 203 ILE A CA 1
ATOM 1588 C C . ILE A 1 203 ? -4 -35.562 11.242 1 73.62 203 ILE A C 1
ATOM 1590 O O . ILE A 1 203 ? -4.203 -35.75 10.039 1 73.62 203 ILE A O 1
ATOM 1594 N N . LEU A 1 204 ? -3.434 -34.562 11.703 1 75.69 204 LEU A N 1
ATOM 1595 C CA . LEU A 1 204 ? -2.953 -33.5 10.797 1 75.69 204 LEU A CA 1
ATOM 1596 C C . LEU A 1 204 ? -1.866 -34.062 9.875 1 75.69 204 LEU A C 1
ATOM 1598 O O . LEU A 1 204 ? -1.87 -33.781 8.672 1 75.69 204 LEU A O 1
ATOM 1602 N N . TYR A 1 205 ? -1.078 -34.844 10.5 1 77.44 205 TYR A N 1
ATOM 1603 C CA . TYR A 1 205 ? 0.025 -35.406 9.727 1 77.44 205 TYR A CA 1
ATOM 1604 C C . TYR A 1 205 ? -0.484 -36.406 8.695 1 77.44 205 TYR A C 1
ATOM 1606 O O . TYR A 1 205 ? -0.038 -36.406 7.543 1 77.44 205 TYR A O 1
ATOM 1614 N N . SER A 1 206 ? -1.317 -37.281 9.094 1 82.81 206 SER A N 1
ATOM 1615 C CA . SER A 1 206 ? -1.869 -38.281 8.18 1 82.81 206 SER A CA 1
ATOM 1616 C C . SER A 1 206 ? -2.623 -37.594 7.035 1 82.81 206 SER A C 1
ATOM 1618 O O . SER A 1 206 ? -2.514 -38.031 5.883 1 82.81 206 SER A O 1
ATOM 1620 N N . THR A 1 207 ? -3.387 -36.656 7.348 1 81.5 207 THR A N 1
ATOM 1621 C CA . THR A 1 207 ? -4.117 -35.938 6.32 1 81.5 207 THR A CA 1
ATOM 1622 C C . THR A 1 207 ? -3.154 -35.25 5.363 1 81.5 207 THR A C 1
ATOM 1624 O O . THR A 1 207 ? -3.377 -35.219 4.148 1 81.5 207 THR A O 1
ATOM 1627 N N . TYR A 1 208 ? -2.152 -34.75 5.875 1 84 208 TYR A N 1
ATOM 1628 C CA . TYR A 1 208 ? -1.127 -34.062 5.082 1 84 208 TYR A CA 1
ATOM 1629 C C . TYR A 1 208 ? -0.502 -35.031 4.078 1 84 208 TYR A C 1
ATOM 1631 O O . TYR A 1 208 ? -0.381 -34.719 2.893 1 84 208 TYR A O 1
ATOM 1639 N N . MET A 1 209 ? -0.208 -36.156 4.547 1 88.25 209 MET A N 1
ATOM 1640 C CA . MET A 1 209 ? 0.417 -37.156 3.688 1 88.25 209 MET A CA 1
ATOM 1641 C C . MET A 1 209 ? -0.54 -37.594 2.586 1 88.25 209 MET A C 1
ATOM 1643 O O . MET A 1 209 ? -0.139 -37.75 1.43 1 88.25 209 MET A O 1
ATOM 1647 N N . LYS A 1 210 ? -1.744 -37.781 2.953 1 90.06 210 LYS A N 1
ATOM 1648 C CA . LYS A 1 210 ? -2.752 -38.188 1.982 1 90.06 210 LYS A CA 1
ATOM 1649 C C . LYS A 1 210 ? -2.98 -37.125 0.933 1 90.06 210 LYS A C 1
ATOM 1651 O O . LYS A 1 210 ? -3.189 -37.406 -0.244 1 90.06 210 LYS A O 1
ATOM 1656 N N . ASP A 1 211 ? -2.953 -35.938 1.374 1 92.5 211 ASP A N 1
ATOM 1657 C CA . ASP A 1 211 ? -3.133 -34.812 0.454 1 92.5 211 ASP A CA 1
ATOM 1658 C C . ASP A 1 211 ? -1.979 -34.719 -0.542 1 92.5 211 ASP A C 1
ATOM 1660 O O . ASP A 1 211 ? -2.189 -34.438 -1.72 1 92.5 211 ASP A O 1
ATOM 1664 N N . LEU A 1 212 ? -0.784 -35 -0.061 1 94.19 212 LEU A N 1
ATOM 1665 C CA . LEU A 1 212 ? 0.385 -34.969 -0.935 1 94.19 212 LEU A CA 1
ATOM 1666 C C . LEU A 1 212 ? 0.298 -36.062 -1.991 1 94.19 212 LEU A C 1
ATOM 1668 O O . LEU A 1 212 ? 0.597 -35.812 -3.164 1 94.19 212 LEU A O 1
ATOM 1672 N N . GLU A 1 213 ? -0.113 -37.188 -1.579 1 95.56 213 GLU A N 1
ATOM 1673 C CA . GLU A 1 213 ? -0.284 -38.281 -2.514 1 95.56 213 GLU A CA 1
ATOM 1674 C C . GLU A 1 213 ? -1.354 -37.969 -3.557 1 95.56 213 GLU A C 1
ATOM 1676 O O . GLU A 1 213 ? -1.177 -38.25 -4.742 1 95.56 213 GLU A O 1
ATOM 1681 N N . PHE A 1 214 ? -2.385 -37.438 -3.096 1 95.69 214 PHE A N 1
ATOM 1682 C CA . PHE A 1 214 ? -3.471 -37.031 -3.992 1 95.69 214 PHE A CA 1
ATOM 1683 C C . PHE A 1 214 ? -3.006 -36 -4.996 1 95.69 214 PHE A C 1
ATOM 1685 O O . PHE A 1 214 ? -3.367 -36.062 -6.172 1 95.69 214 PHE A O 1
ATOM 1692 N N . ALA A 1 215 ? -2.258 -35.031 -4.52 1 96.38 215 ALA A N 1
ATOM 1693 C CA . ALA A 1 215 ? -1.727 -34 -5.402 1 96.38 215 ALA A CA 1
ATOM 1694 C C . ALA A 1 215 ? -0.875 -34.625 -6.512 1 96.38 215 ALA A C 1
ATOM 1696 O O . ALA A 1 215 ? -0.94 -34.188 -7.664 1 96.38 215 ALA A O 1
ATOM 1697 N N . ALA A 1 216 ? -0.076 -35.594 -6.156 1 95.56 216 ALA A N 1
ATOM 1698 C CA . ALA A 1 216 ? 0.741 -36.281 -7.137 1 95.56 216 ALA A CA 1
ATOM 1699 C C . ALA A 1 216 ? -0.132 -37 -8.156 1 95.56 216 ALA A C 1
ATOM 1701 O O . ALA A 1 216 ? 0.14 -36.969 -9.359 1 95.56 216 ALA A O 1
ATOM 1702 N N . GLU A 1 217 ? -1.146 -37.594 -7.688 1 94.94 217 GLU A N 1
ATOM 1703 C CA . GLU A 1 217 ? -2.051 -38.344 -8.531 1 94.94 217 GLU A CA 1
ATOM 1704 C C . GLU A 1 217 ? -2.793 -37.469 -9.516 1 94.94 217 GLU A C 1
ATOM 1706 O O . GLU A 1 217 ? -3.016 -37.844 -10.664 1 94.94 217 GLU A O 1
ATOM 1711 N N . CYS A 1 218 ? -3.152 -36.281 -9.078 1 93.69 218 CYS A N 1
ATOM 1712 C CA . CYS A 1 218 ? -3.982 -35.406 -9.891 1 93.69 218 CYS A CA 1
ATOM 1713 C C . CYS A 1 218 ? -3.133 -34.625 -10.875 1 93.69 218 CYS A C 1
ATOM 1715 O O . CYS A 1 218 ? -3.666 -33.906 -11.727 1 93.69 218 CYS A O 1
ATOM 1717 N N . GLY A 1 219 ? -1.834 -34.719 -10.797 1 94.75 219 GLY A N 1
ATOM 1718 C CA . GLY A 1 219 ? -0.959 -34.031 -11.719 1 94.75 219 GLY A CA 1
ATOM 1719 C C . GLY A 1 219 ? -0.818 -32.531 -11.398 1 94.75 219 GLY A C 1
ATOM 1720 O O . GLY A 1 219 ? -0.836 -31.703 -12.297 1 94.75 219 GLY A O 1
ATOM 1721 N N . ALA A 1 220 ? -0.733 -32.219 -10.133 1 96.94 220 ALA A N 1
ATOM 1722 C CA . ALA A 1 220 ? -0.551 -30.844 -9.695 1 96.94 220 ALA A CA 1
ATOM 1723 C C . ALA A 1 220 ? 0.786 -30.297 -10.18 1 96.94 220 ALA A C 1
ATOM 1725 O O . ALA A 1 220 ? 1.796 -31 -10.18 1 96.94 220 ALA A O 1
ATOM 1726 N N . ASP A 1 221 ? 0.783 -29.062 -10.664 1 98.12 221 ASP A N 1
ATOM 1727 C CA . ASP A 1 221 ? 2.023 -28.375 -11.039 1 98.12 221 ASP A CA 1
ATOM 1728 C C . ASP A 1 221 ? 2.721 -27.797 -9.805 1 98.12 221 ASP A C 1
ATOM 1730 O O . ASP A 1 221 ? 3.951 -27.781 -9.742 1 98.12 221 ASP A O 1
ATOM 1734 N N . PHE A 1 222 ? 1.898 -27.312 -8.875 1 98.19 222 PHE A N 1
ATOM 1735 C CA . PHE A 1 222 ? 2.375 -26.703 -7.633 1 98.19 222 PHE A CA 1
ATOM 1736 C C . PHE A 1 222 ? 1.607 -27.25 -6.434 1 98.19 222 PHE A C 1
ATOM 1738 O O . PHE A 1 222 ? 0.433 -27.609 -6.551 1 98.19 222 PHE A O 1
ATOM 1745 N N . VAL A 1 223 ? 2.305 -27.328 -5.285 1 97.44 223 VAL A N 1
ATOM 1746 C CA . VAL A 1 223 ? 1.676 -27.75 -4.035 1 97.44 223 VAL A CA 1
ATOM 1747 C C . VAL A 1 223 ? 2.016 -26.75 -2.932 1 97.44 223 VAL A C 1
ATOM 1749 O O . VAL A 1 223 ? 3.182 -26.391 -2.74 1 97.44 223 VAL A O 1
ATOM 1752 N N . LEU A 1 224 ? 0.959 -26.234 -2.32 1 96.06 224 LEU A N 1
ATOM 1753 C CA . LEU A 1 224 ? 1.144 -25.359 -1.165 1 96.06 224 LEU A CA 1
ATOM 1754 C C . LEU A 1 224 ? 1.131 -26.156 0.13 1 96.06 224 LEU A C 1
ATOM 1756 O O . LEU A 1 224 ? 0.124 -26.781 0.467 1 96.06 224 LEU A O 1
ATOM 1760 N N . THR A 1 225 ? 2.289 -26.078 0.801 1 89.5 225 THR A N 1
ATOM 1761 C CA . THR A 1 225 ? 2.391 -26.844 2.043 1 89.5 225 THR A CA 1
ATOM 1762 C C . THR A 1 225 ? 1.945 -25.984 3.232 1 89.5 225 THR A C 1
ATOM 1764 O O . THR A 1 225 ? 2.064 -24.766 3.205 1 89.5 225 THR A O 1
ATOM 1767 N N . LYS A 1 226 ? 1.39 -26.594 4.211 1 79.19 226 LYS A N 1
ATOM 1768 C CA . LYS A 1 226 ? 0.892 -25.906 5.391 1 79.19 226 LYS A CA 1
ATOM 1769 C C . LYS A 1 226 ? 1.687 -26.281 6.633 1 79.19 226 LYS A C 1
ATOM 1771 O O . LYS A 1 226 ? 2.348 -27.328 6.656 1 79.19 226 LYS A O 1
ATOM 1776 N N . PHE A 1 227 ? 1.665 -25.469 7.637 1 69.75 227 PHE A N 1
ATOM 1777 C CA . PHE A 1 227 ? 2.201 -25.641 8.984 1 69.75 227 PHE A CA 1
ATOM 1778 C C . PHE A 1 227 ? 3.689 -25.969 8.938 1 69.75 227 PHE A C 1
ATOM 1780 O O . PHE A 1 227 ? 4.145 -26.891 9.609 1 69.75 227 PHE A O 1
ATOM 1787 N N . VAL A 1 228 ? 4.293 -25.297 8.078 1 78.19 228 VAL A N 1
ATOM 1788 C CA . VAL A 1 228 ? 5.715 -25.562 7.895 1 78.19 228 VAL A CA 1
ATOM 1789 C C . VAL A 1 228 ? 6.531 -24.719 8.875 1 78.19 228 VAL A C 1
ATOM 1791 O O . VAL A 1 228 ? 6.637 -23.5 8.719 1 78.19 228 VAL A O 1
ATOM 1794 N N . ASP A 1 229 ? 6.977 -25.359 9.898 1 78.25 229 ASP A N 1
ATOM 1795 C CA . ASP A 1 229 ? 7.781 -24.656 10.891 1 78.25 229 ASP A CA 1
ATOM 1796 C C . ASP A 1 229 ? 9.266 -24.953 10.703 1 78.25 229 ASP A C 1
ATOM 1798 O O . ASP A 1 229 ? 10.117 -24.281 11.289 1 78.25 229 ASP A O 1
ATOM 1802 N N . SER A 1 230 ? 9.461 -26 9.852 1 84.31 230 SER A N 1
ATOM 1803 C CA . SER A 1 230 ? 10.859 -26.359 9.617 1 84.31 230 SER A CA 1
ATOM 1804 C C . SER A 1 230 ? 11.055 -26.938 8.219 1 84.31 230 SER A C 1
ATOM 1806 O O . SER A 1 230 ? 10.086 -27.312 7.559 1 84.31 230 SER A O 1
ATOM 1808 N N . GLY A 1 231 ? 12.289 -27.031 7.809 1 87.94 231 GLY A N 1
ATOM 1809 C CA . GLY A 1 231 ? 12.641 -27.547 6.496 1 87.94 231 GLY A CA 1
ATOM 1810 C C . GLY A 1 231 ? 12.328 -29.016 6.328 1 87.94 231 GLY A C 1
ATOM 1811 O O . GLY A 1 231 ? 12.102 -29.5 5.211 1 87.94 231 GLY A O 1
ATOM 1812 N N . SER A 1 232 ? 12.172 -29.688 7.406 1 86.31 232 SER A N 1
ATOM 1813 C CA . SER A 1 232 ? 11.938 -31.141 7.367 1 86.31 232 SER A CA 1
ATOM 1814 C C . SER A 1 232 ? 10.586 -31.453 6.742 1 86.31 232 SER A C 1
ATOM 1816 O O . SER A 1 232 ? 10.445 -32.469 6.047 1 86.31 232 SER A O 1
ATOM 1818 N N . VAL A 1 233 ? 9.641 -30.641 6.93 1 84.94 233 VAL A N 1
ATOM 1819 C CA . VAL A 1 233 ? 8.305 -30.828 6.383 1 84.94 233 VAL A CA 1
ATOM 1820 C C . VAL A 1 233 ? 8.352 -30.734 4.859 1 84.94 233 VAL A C 1
ATOM 1822 O O . VAL A 1 233 ? 7.668 -31.5 4.164 1 84.94 233 VAL A O 1
ATOM 1825 N N . ILE A 1 234 ? 9.156 -29.906 4.363 1 91.19 234 ILE A N 1
ATOM 1826 C CA . ILE A 1 234 ? 9.289 -29.719 2.924 1 91.19 234 ILE A CA 1
ATOM 1827 C C . ILE A 1 234 ? 10.039 -30.891 2.305 1 91.19 234 ILE A C 1
ATOM 1829 O O . ILE A 1 234 ? 9.695 -31.344 1.211 1 91.19 234 ILE A O 1
ATOM 1833 N N . GLU A 1 235 ? 10.984 -31.344 2.988 1 89.19 235 GLU A N 1
ATOM 1834 C CA . GLU A 1 235 ? 11.734 -32.5 2.502 1 89.19 235 GLU A CA 1
ATOM 1835 C C . GLU A 1 235 ? 10.844 -33.75 2.398 1 89.19 235 GLU A C 1
ATOM 1837 O O . GLU A 1 235 ? 10.977 -34.531 1.464 1 89.19 235 GLU A O 1
ATOM 1842 N N . GLU A 1 236 ? 10.016 -33.844 3.328 1 87.69 236 GLU A N 1
ATOM 1843 C CA . GLU A 1 236 ? 9.062 -34.969 3.289 1 87.69 236 GLU A CA 1
ATOM 1844 C C . GLU A 1 236 ? 8.141 -34.844 2.082 1 87.69 236 GLU A C 1
ATOM 1846 O O . GLU A 1 236 ? 7.844 -35.844 1.426 1 87.69 236 GLU A O 1
ATOM 1851 N N . ALA A 1 237 ? 7.668 -33.688 1.821 1 92.31 237 ALA A N 1
ATOM 1852 C CA . ALA A 1 237 ? 6.816 -33.469 0.658 1 92.31 237 ALA A CA 1
ATOM 1853 C C . ALA A 1 237 ? 7.543 -33.812 -0.634 1 92.31 237 ALA A C 1
ATOM 1855 O O . ALA A 1 237 ? 6.953 -34.438 -1.534 1 92.31 237 ALA A O 1
ATOM 1856 N N . ARG A 1 238 ? 8.773 -33.562 -0.718 1 92.5 238 ARG A N 1
ATOM 1857 C CA . ARG A 1 238 ? 9.57 -33.812 -1.916 1 92.5 238 ARG A CA 1
ATOM 1858 C C . ARG A 1 238 ? 9.758 -35.312 -2.143 1 92.5 238 ARG A C 1
ATOM 1860 O O . ARG A 1 238 ? 9.914 -35.781 -3.281 1 92.5 238 ARG A O 1
ATOM 1867 N N . ARG A 1 239 ? 9.719 -36 -1.081 1 92.25 239 ARG A N 1
ATOM 1868 C CA . ARG A 1 239 ? 9.859 -37.469 -1.196 1 92.25 239 ARG A CA 1
ATOM 1869 C C . ARG A 1 239 ? 8.586 -38.094 -1.763 1 92.25 239 ARG A C 1
ATOM 1871 O O . ARG A 1 239 ? 8.648 -39.094 -2.475 1 92.25 239 ARG A O 1
ATOM 1878 N N . ILE A 1 240 ? 7.559 -37.5 -1.521 1 93.31 240 ILE A N 1
ATOM 1879 C CA . ILE A 1 240 ? 6.266 -38.031 -1.906 1 93.31 240 ILE A CA 1
ATOM 1880 C C . ILE A 1 240 ? 5.875 -37.531 -3.291 1 93.31 240 ILE A C 1
ATOM 1882 O O . ILE A 1 240 ? 5.344 -38.281 -4.113 1 93.31 240 ILE A O 1
ATOM 1886 N N . LEU A 1 241 ? 6.18 -36.312 -3.609 1 95.94 241 LEU A N 1
ATOM 1887 C CA . LEU A 1 241 ? 5.746 -35.656 -4.836 1 95.94 241 LEU A CA 1
ATOM 1888 C C . LEU A 1 241 ? 6.719 -35.938 -5.977 1 95.94 241 LEU A C 1
ATOM 1890 O O . LEU A 1 241 ? 7.93 -36.031 -5.754 1 95.94 241 LEU A O 1
ATOM 1894 N N . PRO A 1 242 ? 6.172 -36.031 -7.137 1 94.94 242 PRO A N 1
ATOM 1895 C CA . PRO A 1 242 ? 7.074 -36.156 -8.281 1 94.94 242 PRO A CA 1
ATOM 1896 C C . PRO A 1 242 ? 7.855 -34.844 -8.531 1 94.94 242 PRO A C 1
ATOM 1898 O O . PRO A 1 242 ? 7.469 -33.781 -8.047 1 94.94 242 PRO A O 1
ATOM 1901 N N . LYS A 1 243 ? 8.867 -34.938 -9.281 1 90.94 243 LYS A N 1
ATOM 1902 C CA . LYS A 1 243 ? 9.711 -33.812 -9.578 1 90.94 243 LYS A CA 1
ATOM 1903 C C . LYS A 1 243 ? 8.945 -32.75 -10.367 1 90.94 243 LYS A C 1
ATOM 1905 O O . LYS A 1 243 ? 9.312 -31.562 -10.352 1 90.94 243 LYS A O 1
ATOM 1910 N N . THR A 1 244 ? 7.953 -33.156 -10.945 1 93.44 244 THR A N 1
ATOM 1911 C CA . THR A 1 244 ? 7.172 -32.219 -11.766 1 93.44 244 THR A CA 1
ATOM 1912 C C . THR A 1 244 ? 6.277 -31.344 -10.891 1 93.44 244 THR A C 1
ATOM 1914 O O . THR A 1 244 ? 5.742 -30.344 -11.359 1 93.44 244 THR A O 1
ATOM 1917 N N . ALA A 1 245 ? 6.102 -31.703 -9.695 1 96.5 245 ALA A N 1
ATOM 1918 C CA . ALA A 1 245 ? 5.328 -30.875 -8.773 1 96.5 245 ALA A CA 1
ATOM 1919 C C . ALA A 1 245 ? 6.242 -29.984 -7.938 1 96.5 245 ALA A C 1
ATOM 1921 O O . ALA A 1 245 ? 7.051 -30.484 -7.148 1 96.5 245 ALA A O 1
ATOM 1922 N N . LYS A 1 246 ? 6.141 -28.734 -8.148 1 97.12 246 LYS A N 1
ATOM 1923 C CA . LYS A 1 246 ? 6.945 -27.781 -7.371 1 97.12 246 LYS A CA 1
ATOM 1924 C C . LYS A 1 246 ? 6.293 -27.484 -6.023 1 97.12 246 LYS A C 1
ATOM 1926 O O . LYS A 1 246 ? 5.07 -27.391 -5.93 1 97.12 246 LYS A O 1
ATOM 1931 N N . VAL A 1 247 ? 7.09 -27.297 -4.988 1 96.75 247 VAL A N 1
ATOM 1932 C CA . VAL A 1 247 ? 6.586 -27.172 -3.627 1 96.75 247 VAL A CA 1
ATOM 1933 C C . VAL A 1 247 ? 6.738 -25.719 -3.162 1 96.75 247 VAL A C 1
ATOM 1935 O O . VAL A 1 247 ? 7.848 -25.188 -3.129 1 96.75 247 VAL A O 1
ATOM 1938 N N . PHE A 1 248 ? 5.652 -25.109 -2.822 1 97.19 248 PHE A N 1
ATOM 1939 C CA . PHE A 1 248 ? 5.613 -23.781 -2.244 1 97.19 248 PHE A CA 1
ATOM 1940 C C . PHE A 1 248 ? 5.355 -23.844 -0.743 1 97.19 248 PHE A C 1
ATOM 1942 O O . PHE A 1 248 ? 4.445 -24.531 -0.294 1 97.19 248 PHE A O 1
ATOM 1949 N N . THR A 1 249 ? 6.137 -23.125 -0.012 1 95.94 249 THR A N 1
ATOM 1950 C CA . THR A 1 249 ? 5.988 -23.078 1.438 1 95.94 249 THR A CA 1
ATOM 1951 C C . THR A 1 249 ? 5.164 -21.875 1.866 1 95.94 249 THR A C 1
ATOM 1953 O O . THR A 1 249 ? 5.445 -20.75 1.452 1 95.94 249 THR A O 1
ATOM 1956 N N . LYS A 1 250 ? 4.203 -22.141 2.711 1 94 250 LYS A N 1
ATOM 1957 C CA . LYS A 1 250 ? 3.412 -21.047 3.285 1 94 250 LYS A CA 1
ATOM 1958 C C . LYS A 1 250 ? 4.09 -20.469 4.52 1 94 250 LYS A C 1
ATOM 1960 O O . LYS A 1 250 ? 4.371 -21.188 5.48 1 94 250 LYS A O 1
ATOM 1965 N N . ILE A 1 251 ? 4.41 -19.219 4.488 1 94.62 251 ILE A N 1
ATOM 1966 C CA . ILE A 1 251 ? 4.867 -18.516 5.68 1 94.62 251 ILE A CA 1
ATOM 1967 C C . ILE A 1 251 ? 3.676 -17.906 6.414 1 94.62 251 ILE A C 1
ATOM 1969 O O . ILE A 1 251 ? 3.131 -16.875 5.984 1 94.62 251 ILE A O 1
ATOM 1973 N N . GLU A 1 252 ? 3.312 -18.516 7.547 1 89.5 252 GLU A N 1
ATOM 1974 C CA . GLU A 1 252 ? 2.062 -18.125 8.195 1 89.5 252 GLU A CA 1
ATOM 1975 C C . GLU A 1 252 ? 2.178 -18.203 9.711 1 89.5 252 GLU A C 1
ATOM 1977 O O . GLU A 1 252 ? 1.221 -17.906 10.43 1 89.5 252 GLU A O 1
ATOM 1982 N N . THR A 1 253 ? 3.332 -18.594 10.219 1 84 253 THR A N 1
ATOM 1983 C CA . THR A 1 253 ? 3.551 -18.688 11.664 1 84 253 THR A CA 1
ATOM 1984 C C . THR A 1 253 ? 4.797 -17.906 12.07 1 84 253 THR A C 1
ATOM 1986 O O . THR A 1 253 ? 5.582 -17.484 11.211 1 84 253 THR A O 1
ATOM 1989 N N . ARG A 1 254 ? 4.863 -17.703 13.398 1 83.88 254 ARG A N 1
ATOM 1990 C CA . ARG A 1 254 ? 6.059 -17.047 13.914 1 83.88 254 ARG A CA 1
ATOM 1991 C C . ARG A 1 254 ? 7.309 -17.875 13.625 1 83.88 254 ARG A C 1
ATOM 1993 O O . ARG A 1 254 ? 8.367 -17.312 13.312 1 83.88 254 ARG A O 1
ATOM 2000 N N . GLU A 1 255 ? 7.125 -19.125 13.711 1 85.56 255 GLU A N 1
ATOM 2001 C CA . GLU A 1 255 ? 8.242 -20.031 13.484 1 85.56 255 GLU A CA 1
ATOM 2002 C C . GLU A 1 255 ? 8.703 -19.984 12.023 1 85.56 255 GLU A C 1
ATOM 2004 O O . GLU A 1 255 ? 9.898 -20.016 11.742 1 85.56 255 GLU A O 1
ATOM 2009 N N . SER A 1 256 ? 7.758 -19.969 11.156 1 91.25 256 SER A N 1
ATOM 2010 C CA . SER A 1 256 ? 8.125 -19.922 9.742 1 91.25 256 SER A CA 1
ATOM 2011 C C . SER A 1 256 ? 8.859 -18.625 9.398 1 91.25 256 SER A C 1
ATOM 2013 O O . SER A 1 256 ? 9.734 -18.609 8.531 1 91.25 256 SER A O 1
ATOM 2015 N N . VAL A 1 257 ? 8.484 -17.516 10.062 1 90.88 257 VAL A N 1
ATOM 2016 C CA . VAL A 1 257 ? 9.18 -16.25 9.852 1 90.88 257 VAL A CA 1
ATOM 2017 C C . VAL A 1 257 ? 10.594 -16.344 10.414 1 90.88 257 VAL A C 1
ATOM 2019 O O . VAL A 1 257 ? 11.555 -15.898 9.773 1 90.88 257 VAL A O 1
ATOM 2022 N N . LYS A 1 258 ? 10.727 -16.938 11.547 1 88.06 258 LYS A N 1
ATOM 2023 C CA . LYS A 1 258 ? 12.023 -17.094 12.195 1 88.06 258 LYS A CA 1
ATOM 2024 C C . LYS A 1 258 ? 12.953 -17.969 11.359 1 88.06 258 LYS A C 1
ATOM 2026 O O . LYS A 1 258 ? 14.148 -17.688 11.234 1 88.06 258 LYS A O 1
ATOM 2031 N N . ASN A 1 259 ? 12.383 -19 10.742 1 91.69 259 ASN A N 1
ATOM 2032 C CA . ASN A 1 259 ? 13.156 -19.969 9.953 1 91.69 259 ASN A CA 1
ATOM 2033 C C . ASN A 1 259 ? 13.102 -19.656 8.461 1 91.69 259 ASN A C 1
ATOM 2035 O O . ASN A 1 259 ? 13.289 -20.531 7.629 1 91.69 259 ASN A O 1
ATOM 2039 N N . LEU A 1 260 ? 12.906 -18.422 8.141 1 93.38 260 LEU A N 1
ATOM 2040 C CA . LEU A 1 260 ? 12.609 -18.016 6.77 1 93.38 260 LEU A CA 1
ATOM 2041 C C . LEU A 1 260 ? 13.727 -18.438 5.824 1 93.38 260 LEU A C 1
ATOM 2043 O O . LEU A 1 260 ? 13.469 -19.016 4.766 1 93.38 260 LEU A O 1
ATOM 2047 N N . ARG A 1 261 ? 15.008 -18.203 6.176 1 90.06 261 ARG A N 1
ATOM 2048 C CA . ARG A 1 261 ? 16.141 -18.469 5.297 1 90.06 261 ARG A CA 1
ATOM 2049 C C . ARG A 1 261 ? 16.25 -19.969 4.992 1 90.06 261 ARG A C 1
ATOM 2051 O O . ARG A 1 261 ? 16.469 -20.359 3.844 1 90.06 261 ARG A O 1
ATOM 2058 N N . GLU A 1 262 ? 16.016 -20.703 5.961 1 92.81 262 GLU A N 1
ATOM 2059 C CA . GLU A 1 262 ? 16.047 -22.141 5.785 1 92.81 262 GLU A CA 1
ATOM 2060 C C . GLU A 1 262 ? 14.906 -22.609 4.887 1 92.81 262 GLU A C 1
ATOM 2062 O O . GLU A 1 262 ? 15.109 -23.453 4 1 92.81 262 GLU A O 1
ATOM 2067 N N . LEU A 1 263 ? 13.781 -22.094 5.109 1 94.94 263 LEU A N 1
ATOM 2068 C CA . LEU A 1 263 ? 12.602 -22.5 4.352 1 94.94 263 LEU A CA 1
ATOM 2069 C C . LEU A 1 263 ? 12.734 -22.094 2.887 1 94.94 263 LEU A C 1
ATOM 2071 O O . LEU A 1 263 ? 12.336 -22.844 1.992 1 94.94 263 LEU A O 1
ATOM 2075 N N . ILE A 1 264 ? 13.273 -20.922 2.652 1 94.44 264 ILE A N 1
ATOM 2076 C CA . ILE A 1 264 ? 13.484 -20.453 1.286 1 94.44 264 ILE A CA 1
ATOM 2077 C C . ILE A 1 264 ? 14.445 -21.391 0.561 1 94.44 264 ILE A C 1
ATOM 2079 O O . ILE A 1 264 ? 14.219 -21.75 -0.6 1 94.44 264 ILE A O 1
ATOM 2083 N N . ALA A 1 265 ? 15.414 -21.859 1.214 1 92.81 265 ALA A N 1
ATOM 2084 C CA . ALA A 1 265 ? 16.469 -22.688 0.612 1 92.81 265 ALA A CA 1
ATOM 2085 C C . ALA A 1 265 ? 15.906 -24.047 0.171 1 92.81 265 ALA A C 1
ATOM 2087 O O . ALA A 1 265 ? 16.344 -24.609 -0.835 1 92.81 265 ALA A O 1
ATOM 2088 N N . VAL A 1 266 ? 14.945 -24.516 0.842 1 94.06 266 VAL A N 1
ATOM 2089 C CA . VAL A 1 266 ? 14.508 -25.875 0.577 1 94.06 266 VAL A CA 1
ATOM 2090 C C . VAL A 1 266 ? 13.211 -25.859 -0.227 1 94.06 266 VAL A C 1
ATOM 2092 O O . VAL A 1 266 ? 12.719 -26.906 -0.645 1 94.06 266 VAL A O 1
ATOM 2095 N N . SER A 1 267 ? 12.609 -24.734 -0.512 1 96 267 SER A N 1
ATOM 2096 C CA . SER A 1 267 ? 11.344 -24.625 -1.23 1 96 267 SER A CA 1
ATOM 2097 C C . SER A 1 267 ? 11.57 -24.203 -2.678 1 96 267 SER A C 1
ATOM 2099 O O . SER A 1 267 ? 12.633 -23.656 -3.018 1 96 267 SER A O 1
ATOM 2101 N N . ASP A 1 268 ? 10.625 -24.469 -3.52 1 96.38 268 ASP A N 1
ATOM 2102 C CA . ASP A 1 268 ? 10.664 -23.969 -4.891 1 96.38 268 ASP A CA 1
ATOM 2103 C C . ASP A 1 268 ? 10.102 -22.547 -4.973 1 96.38 268 ASP A C 1
ATOM 2105 O O . ASP A 1 268 ? 10.414 -21.812 -5.91 1 96.38 268 ASP A O 1
ATOM 2109 N N . GLY A 1 269 ? 9.328 -22.156 -4.055 1 97 269 GLY A N 1
ATOM 2110 C CA . GLY A 1 269 ? 8.75 -20.828 -3.936 1 97 269 GLY A CA 1
ATOM 2111 C C . GLY A 1 269 ? 8.125 -20.578 -2.58 1 97 269 GLY A C 1
ATOM 2112 O O . GLY A 1 269 ? 8.055 -21.469 -1.74 1 97 269 GLY A O 1
ATOM 2113 N N . ILE A 1 270 ? 7.723 -19.359 -2.33 1 97.75 270 ILE A N 1
ATOM 2114 C CA . ILE A 1 270 ? 7.188 -18.953 -1.034 1 97.75 270 ILE A CA 1
ATOM 2115 C C . ILE A 1 270 ? 5.828 -18.281 -1.224 1 97.75 270 ILE A C 1
ATOM 2117 O O . ILE A 1 270 ? 5.633 -17.516 -2.172 1 97.75 270 ILE A O 1
ATOM 2121 N N . LEU A 1 271 ? 4.918 -18.688 -0.359 1 97.81 271 LEU A N 1
ATOM 2122 C CA . LEU A 1 271 ? 3.643 -17.984 -0.264 1 97.81 271 LEU A CA 1
ATOM 2123 C C . LEU A 1 271 ? 3.51 -17.281 1.082 1 97.81 271 LEU A C 1
ATOM 2125 O O . LEU A 1 271 ? 3.529 -17.922 2.131 1 97.81 271 LEU A O 1
ATOM 2129 N N . ILE A 1 272 ? 3.43 -15.969 1.067 1 96.88 272 ILE A N 1
ATOM 2130 C CA . ILE A 1 272 ? 3.172 -15.188 2.271 1 96.88 272 ILE A CA 1
ATOM 2131 C C . ILE A 1 272 ? 1.679 -15.211 2.59 1 96.88 272 ILE A C 1
ATOM 2133 O O . ILE A 1 272 ? 0.872 -14.641 1.853 1 96.88 272 ILE A O 1
ATOM 2137 N N . CYS A 1 273 ? 1.352 -15.805 3.668 1 93.25 273 CYS A N 1
ATOM 2138 C CA . CYS A 1 273 ? -0.041 -15.891 4.094 1 93.25 273 CYS A CA 1
ATOM 2139 C C . CYS A 1 273 ? -0.335 -14.875 5.195 1 93.25 273 CYS A C 1
ATOM 2141 O O . CYS A 1 273 ? -0.204 -15.18 6.379 1 93.25 273 CYS A O 1
ATOM 2143 N N . ARG A 1 274 ? -0.896 -13.789 4.824 1 90.81 274 ARG A N 1
ATOM 2144 C CA . ARG A 1 274 ? -1.121 -12.703 5.77 1 90.81 274 ARG A CA 1
ATOM 2145 C C . ARG A 1 274 ? -2.164 -13.086 6.812 1 90.81 274 ARG A C 1
ATOM 2147 O O . ARG A 1 274 ? -2.074 -12.672 7.969 1 90.81 274 ARG A O 1
ATOM 2154 N N . SER A 1 275 ? -3.109 -13.852 6.387 1 83.81 275 SER A N 1
ATOM 2155 C CA . SER A 1 275 ? -4.152 -14.273 7.312 1 83.81 275 SER A CA 1
ATOM 2156 C C . SER A 1 275 ? -3.576 -15.102 8.461 1 83.81 275 SER A C 1
ATOM 2158 O O . SER A 1 275 ? -3.969 -14.93 9.617 1 83.81 275 SER A O 1
ATOM 2160 N N . GLY A 1 276 ? -2.715 -16.047 8.086 1 81.12 276 GLY A N 1
ATOM 2161 C CA . GLY A 1 276 ? -2.057 -16.828 9.125 1 81.12 276 GLY A CA 1
ATOM 2162 C C . GLY A 1 276 ? -1.176 -15.984 10.031 1 81.12 276 GLY A C 1
ATOM 2163 O O . GLY A 1 276 ? -1.18 -16.172 11.25 1 81.12 276 GLY A O 1
ATOM 2164 N N . LEU A 1 277 ? -0.463 -15.086 9.469 1 86.94 277 LEU A N 1
ATOM 2165 C CA . LEU A 1 277 ? 0.446 -14.234 10.227 1 86.94 277 LEU A CA 1
ATOM 2166 C C . LEU A 1 277 ? -0.327 -13.32 11.172 1 86.94 277 LEU A C 1
ATOM 2168 O O . LEU A 1 277 ? 0.191 -12.922 12.211 1 86.94 277 LEU A O 1
ATOM 2172 N N . ALA A 1 278 ? -1.543 -13.008 10.789 1 82.62 278 ALA A N 1
ATOM 2173 C CA . ALA A 1 278 ? -2.361 -12.07 11.555 1 82.62 278 ALA A CA 1
ATOM 2174 C C . ALA A 1 278 ? -2.684 -12.633 12.938 1 82.62 278 ALA A C 1
ATOM 2176 O O . ALA A 1 278 ? -3.072 -11.891 13.844 1 82.62 278 ALA A O 1
ATOM 2177 N N . MET A 1 279 ? -2.52 -13.93 13.133 1 73.31 279 MET A N 1
ATOM 2178 C CA . MET A 1 279 ? -2.732 -14.555 14.438 1 73.31 279 MET A CA 1
ATOM 2179 C C . MET A 1 279 ? -1.595 -14.219 15.391 1 73.31 279 MET A C 1
ATOM 2181 O O . MET A 1 279 ? -1.75 -14.32 16.609 1 73.31 279 MET A O 1
ATOM 2185 N N . TYR A 1 280 ? -0.516 -13.766 14.805 1 77.69 280 TYR A N 1
ATOM 2186 C CA . TYR A 1 280 ? 0.68 -13.586 15.617 1 77.69 280 TYR A CA 1
ATOM 2187 C C . TYR A 1 280 ? 1.163 -12.141 15.57 1 77.69 280 TYR A C 1
ATOM 2189 O O . TYR A 1 280 ? 1.872 -11.688 16.469 1 77.69 280 TYR A O 1
ATOM 2197 N N . TYR A 1 281 ? 0.802 -11.461 14.5 1 82.44 281 TYR A N 1
ATOM 2198 C CA . TYR A 1 281 ? 1.354 -10.125 14.281 1 82.44 281 TYR A CA 1
ATOM 2199 C C . TYR A 1 281 ? 0.247 -9.125 13.992 1 82.44 281 TYR A C 1
ATOM 2201 O O . TYR A 1 281 ? -0.802 -9.484 13.445 1 82.44 281 TYR A O 1
ATOM 2209 N N . THR A 1 282 ? 0.52 -7.863 14.352 1 80.88 282 THR A N 1
ATOM 2210 C CA . THR A 1 282 ? -0.397 -6.777 14.016 1 80.88 282 THR A CA 1
ATOM 2211 C C . THR A 1 282 ? -0.282 -6.402 12.547 1 80.88 282 THR A C 1
ATOM 2213 O O . THR A 1 282 ? 0.713 -6.727 11.891 1 80.88 282 THR A O 1
ATOM 2216 N N . PRO A 1 283 ? -1.317 -5.758 12.016 1 82.81 283 PRO A N 1
ATOM 2217 C CA . PRO A 1 283 ? -1.303 -5.414 10.594 1 82.81 283 PRO A CA 1
ATOM 2218 C C . PRO A 1 283 ? -0.071 -4.602 10.195 1 82.81 283 PRO A C 1
ATOM 2220 O O . PRO A 1 283 ? 0.487 -4.812 9.117 1 82.81 283 PRO A O 1
ATOM 2223 N N . GLU A 1 284 ? 0.36 -3.725 11.047 1 82.56 284 GLU A N 1
ATOM 2224 C CA . GLU A 1 284 ? 1.523 -2.902 10.727 1 82.56 284 GLU A CA 1
ATOM 2225 C C . GLU A 1 284 ? 2.799 -3.74 10.688 1 82.56 284 GLU A C 1
ATOM 2227 O O . GLU A 1 284 ? 3.695 -3.482 9.883 1 82.56 284 GLU A O 1
ATOM 2232 N N . ASN A 1 285 ? 2.852 -4.734 11.547 1 86.19 285 ASN A N 1
ATOM 2233 C CA . ASN A 1 285 ? 4.004 -5.629 11.523 1 86.19 285 ASN A CA 1
ATOM 2234 C C . ASN A 1 285 ? 3.986 -6.547 10.305 1 86.19 285 ASN A C 1
ATOM 2236 O O . ASN A 1 285 ? 5.039 -6.887 9.766 1 86.19 285 ASN A O 1
ATOM 2240 N N . ILE A 1 286 ? 2.826 -6.922 9.969 1 89.56 286 ILE A N 1
ATOM 2241 C CA . ILE A 1 286 ? 2.695 -7.793 8.805 1 89.56 286 ILE A CA 1
ATOM 2242 C C . ILE A 1 286 ? 3.234 -7.082 7.566 1 89.56 286 ILE A C 1
ATOM 2244 O O . ILE A 1 286 ? 3.879 -7.703 6.715 1 89.56 286 ILE A O 1
ATOM 2248 N N . PHE A 1 287 ? 2.973 -5.816 7.527 1 87.25 287 PHE A N 1
ATOM 2249 C CA . PHE A 1 287 ? 3.498 -5.004 6.438 1 87.25 287 PHE A CA 1
ATOM 2250 C C . PHE A 1 287 ? 5.016 -5.117 6.359 1 87.25 287 PHE A C 1
ATOM 2252 O O . PHE A 1 287 ? 5.574 -5.355 5.289 1 87.25 287 PHE A O 1
ATOM 2259 N N . LYS A 1 288 ? 5.66 -4.973 7.449 1 87.69 288 LYS A N 1
ATOM 2260 C CA . LYS A 1 288 ? 7.117 -5.059 7.52 1 87.69 288 LYS A CA 1
ATOM 2261 C C . LYS A 1 288 ? 7.605 -6.465 7.172 1 87.69 288 LYS A C 1
ATOM 2263 O O . LYS A 1 288 ? 8.578 -6.625 6.438 1 87.69 288 LYS A O 1
ATOM 2268 N N . ILE A 1 289 ? 6.926 -7.414 7.68 1 91.69 289 ILE A N 1
ATOM 2269 C CA . ILE A 1 289 ? 7.297 -8.812 7.48 1 91.69 289 ILE A CA 1
ATOM 2270 C C . ILE A 1 289 ? 7.18 -9.172 6 1 91.69 289 ILE A C 1
ATOM 2272 O O . ILE A 1 289 ? 8.023 -9.891 5.461 1 91.69 289 ILE A O 1
ATOM 2276 N N . GLN A 1 290 ? 6.137 -8.727 5.375 1 93.62 290 GLN A N 1
ATOM 2277 C CA . GLN A 1 290 ? 5.961 -8.977 3.945 1 93.62 290 GLN A CA 1
ATOM 2278 C C . GLN A 1 290 ? 7.148 -8.445 3.146 1 93.62 290 GLN A C 1
ATOM 2280 O O . GLN A 1 290 ? 7.684 -9.141 2.283 1 93.62 290 GLN A O 1
ATOM 2285 N N . LYS A 1 291 ? 7.512 -7.191 3.391 1 90.12 291 LYS A N 1
ATOM 2286 C CA . LYS A 1 291 ? 8.648 -6.602 2.686 1 90.12 291 LYS A CA 1
ATOM 2287 C C . LYS A 1 291 ? 9.93 -7.383 2.957 1 90.12 291 LYS A C 1
ATOM 2289 O O . LYS A 1 291 ? 10.766 -7.543 2.064 1 90.12 291 LYS A O 1
ATOM 2294 N N . TYR A 1 292 ? 10.086 -7.848 4.184 1 90.38 292 TYR A N 1
ATOM 2295 C CA . TYR A 1 292 ? 11.227 -8.656 4.613 1 90.38 292 TYR A CA 1
ATOM 2296 C C . TYR A 1 292 ? 11.297 -9.961 3.832 1 90.38 292 TYR A C 1
ATOM 2298 O O . TYR A 1 292 ? 12.352 -10.312 3.299 1 90.38 292 TYR A O 1
ATOM 2306 N N . ILE A 1 293 ? 10.219 -10.602 3.705 1 94.69 293 ILE A N 1
ATOM 2307 C CA . ILE A 1 293 ? 10.156 -11.898 3.039 1 94.69 293 ILE A CA 1
ATOM 2308 C C . ILE A 1 293 ? 10.383 -11.719 1.539 1 94.69 293 ILE A C 1
ATOM 2310 O O . ILE A 1 293 ? 11.148 -12.461 0.926 1 94.69 293 ILE A O 1
ATOM 2314 N N . VAL A 1 294 ? 9.719 -10.727 0.96 1 94.12 294 VAL A N 1
ATOM 2315 C CA . VAL A 1 294 ? 9.844 -10.469 -0.47 1 94.12 294 VAL A CA 1
ATOM 2316 C C . VAL A 1 294 ? 11.305 -10.164 -0.813 1 94.12 294 VAL A C 1
ATOM 2318 O O . VAL A 1 294 ? 11.836 -10.68 -1.801 1 94.12 294 VAL A O 1
ATOM 2321 N N . GLY A 1 295 ? 11.945 -9.359 0.002 1 88.81 295 GLY A N 1
ATOM 2322 C CA . GLY A 1 295 ? 13.352 -9.047 -0.216 1 88.81 295 GLY A CA 1
ATOM 2323 C C . GLY A 1 295 ? 14.234 -10.281 -0.22 1 88.81 295 GLY A C 1
ATOM 2324 O O . GLY A 1 295 ? 15.07 -10.445 -1.117 1 88.81 295 GLY A O 1
ATOM 2325 N N . HIS A 1 296 ? 14 -11.156 0.715 1 90.62 296 HIS A N 1
ATOM 2326 C CA . HIS A 1 296 ? 14.805 -12.367 0.826 1 90.62 296 HIS A CA 1
ATOM 2327 C C . HIS A 1 296 ? 14.57 -13.297 -0.363 1 90.62 296 HIS A C 1
ATOM 2329 O O . HIS A 1 296 ? 15.516 -13.898 -0.88 1 90.62 296 HIS A O 1
ATOM 2335 N N . CYS A 1 297 ? 13.383 -13.391 -0.766 1 93.69 297 CYS A N 1
ATOM 2336 C CA . CYS A 1 297 ? 13.055 -14.266 -1.885 1 93.69 297 CYS A CA 1
ATOM 2337 C C . CYS A 1 297 ? 13.656 -13.734 -3.184 1 93.69 297 CYS A C 1
ATOM 2339 O O . CYS A 1 297 ? 14.18 -14.508 -3.988 1 93.69 297 CYS A O 1
ATOM 2341 N N . ASN A 1 298 ? 13.523 -12.453 -3.391 1 90.81 298 ASN A N 1
ATOM 2342 C CA . ASN A 1 298 ? 14.086 -11.852 -4.594 1 90.81 298 ASN A CA 1
ATOM 2343 C C . ASN A 1 298 ? 15.594 -12.078 -4.68 1 90.81 298 ASN A C 1
ATOM 2345 O O . ASN A 1 298 ? 16.109 -12.414 -5.742 1 90.81 298 ASN A O 1
ATOM 2349 N N . VAL A 1 299 ? 16.234 -11.93 -3.59 1 85.38 299 VAL A N 1
ATOM 2350 C CA . VAL A 1 299 ? 17.688 -12.094 -3.559 1 85.38 299 VAL A CA 1
ATOM 2351 C C . VAL A 1 299 ? 18.047 -13.562 -3.775 1 85.38 299 VAL A C 1
ATOM 2353 O O . VAL A 1 299 ? 19.047 -13.875 -4.41 1 85.38 299 VAL A O 1
ATOM 2356 N N . ALA A 1 300 ? 17.188 -14.461 -3.303 1 88.56 300 ALA A N 1
ATOM 2357 C CA . ALA A 1 300 ? 17.438 -15.898 -3.385 1 88.56 300 ALA A CA 1
ATOM 2358 C C . ALA A 1 300 ? 16.938 -16.469 -4.711 1 88.56 300 ALA A C 1
ATOM 2360 O O . ALA A 1 300 ? 17.062 -17.672 -4.961 1 88.56 300 ALA A O 1
ATOM 2361 N N . ASP A 1 301 ? 16.312 -15.672 -5.559 1 89.06 301 ASP A N 1
ATOM 2362 C CA . ASP A 1 301 ? 15.781 -16.078 -6.859 1 89.06 301 ASP A CA 1
ATOM 2363 C C . ASP A 1 301 ? 14.664 -17.109 -6.703 1 89.06 301 ASP A C 1
ATOM 2365 O O . ASP A 1 301 ? 14.672 -18.141 -7.371 1 89.06 301 ASP A O 1
ATOM 2369 N N . LYS A 1 302 ? 13.867 -16.922 -5.73 1 94.38 302 LYS A N 1
ATOM 2370 C CA . LYS A 1 302 ? 12.695 -17.766 -5.508 1 94.38 302 LYS A CA 1
ATOM 2371 C C . LYS A 1 302 ? 11.398 -17 -5.758 1 94.38 302 LYS A C 1
ATOM 2373 O O . LYS A 1 302 ? 11.273 -15.836 -5.355 1 94.38 302 LYS A O 1
ATOM 2378 N N . PRO A 1 303 ? 10.5 -17.609 -6.527 1 97.31 303 PRO A N 1
ATOM 2379 C CA . PRO A 1 303 ? 9.219 -16.906 -6.688 1 97.31 303 PRO A CA 1
ATOM 2380 C C . PRO A 1 303 ? 8.484 -16.719 -5.367 1 97.31 303 PRO A C 1
ATOM 2382 O O . PRO A 1 303 ? 8.523 -17.594 -4.496 1 97.31 303 PRO A O 1
ATOM 2385 N N . VAL A 1 304 ? 7.883 -15.594 -5.207 1 98.06 304 VAL A N 1
ATOM 2386 C CA . VAL A 1 304 ? 7.199 -15.25 -3.963 1 98.06 304 VAL A CA 1
ATOM 2387 C C . VAL A 1 304 ? 5.805 -14.703 -4.273 1 98.06 304 VAL A C 1
ATOM 2389 O O . VAL A 1 304 ? 5.641 -13.891 -5.184 1 98.06 304 VAL A O 1
ATOM 2392 N N . TYR A 1 305 ? 4.816 -15.203 -3.561 1 98.38 305 TYR A N 1
ATOM 2393 C CA . TYR A 1 305 ? 3.412 -14.828 -3.697 1 98.38 305 TYR A CA 1
ATOM 2394 C C . TYR A 1 305 ? 2.869 -14.266 -2.387 1 98.38 305 TYR A C 1
ATOM 2396 O O . TYR A 1 305 ? 3.404 -14.555 -1.313 1 98.38 305 TYR A O 1
ATOM 2404 N N . VAL A 1 306 ? 1.858 -13.422 -2.49 1 97.56 306 VAL A N 1
ATOM 2405 C CA . VAL A 1 306 ? 1.17 -12.891 -1.321 1 97.56 306 VAL A CA 1
ATOM 2406 C C . VAL A 1 306 ? -0.319 -13.219 -1.402 1 97.56 306 VAL A C 1
ATOM 2408 O O . VAL A 1 306 ? -0.913 -13.172 -2.482 1 97.56 306 VAL A O 1
ATOM 2411 N N . THR A 1 307 ? -0.886 -13.602 -0.285 1 95.19 307 THR A N 1
ATOM 2412 C CA . THR A 1 307 ? -2.322 -13.828 -0.194 1 95.19 307 THR A CA 1
ATOM 2413 C C . THR A 1 307 ? -2.877 -13.281 1.118 1 95.19 307 THR A C 1
ATOM 2415 O O . THR A 1 307 ? -2.115 -12.953 2.029 1 95.19 307 THR A O 1
ATOM 2418 N N . GLY A 1 308 ? -4.203 -13.07 1.102 1 89.19 308 GLY A N 1
ATOM 2419 C CA . GLY A 1 308 ? -4.895 -12.633 2.303 1 89.19 308 GLY A CA 1
ATOM 2420 C C . GLY A 1 308 ? -5.328 -11.18 2.248 1 89.19 308 GLY A C 1
ATOM 2421 O O . GLY A 1 308 ? -4.492 -10.273 2.309 1 89.19 308 GLY A O 1
ATOM 2422 N N . GLN A 1 309 ? -6.555 -10.953 2.17 1 85.12 309 GLN A N 1
ATOM 2423 C CA . GLN A 1 309 ? -7.223 -9.656 2.201 1 85.12 309 GLN A CA 1
ATOM 2424 C C . GLN A 1 309 ? -6.621 -8.703 1.173 1 85.12 309 GLN A C 1
ATOM 2426 O O . GLN A 1 309 ? -6.301 -7.555 1.494 1 85.12 309 GLN A O 1
ATOM 2431 N N . LEU A 1 310 ? -6.371 -9.188 -0.004 1 91.94 310 LEU A N 1
ATOM 2432 C CA . LEU A 1 310 ? -5.902 -8.336 -1.092 1 91.94 310 LEU A CA 1
ATOM 2433 C C . LEU A 1 310 ? -7.035 -7.457 -1.619 1 91.94 310 LEU A C 1
ATOM 2435 O O . LEU A 1 310 ? -6.859 -6.25 -1.789 1 91.94 310 LEU A O 1
ATOM 2439 N N . ALA A 1 311 ? -8.148 -8.047 -1.873 1 91.19 311 ALA A N 1
ATOM 2440 C CA . ALA A 1 311 ? -9.359 -7.367 -2.318 1 91.19 311 ALA A CA 1
ATOM 2441 C C . ALA A 1 311 ? -10.578 -7.875 -1.555 1 91.19 311 ALA A C 1
ATOM 2443 O O . ALA A 1 311 ? -11.578 -8.281 -2.162 1 91.19 311 ALA A O 1
ATOM 2444 N N . GLU A 1 312 ? -10.531 -7.73 -0.287 1 84.81 312 GLU A N 1
ATOM 2445 C CA . GLU A 1 312 ? -11.547 -8.281 0.602 1 84.81 312 GLU A CA 1
ATOM 2446 C C . GLU A 1 312 ? -12.914 -7.656 0.329 1 84.81 312 GLU A C 1
ATOM 2448 O O . GLU A 1 312 ? -13.938 -8.336 0.412 1 84.81 312 GLU A O 1
ATOM 2453 N N . SER A 1 313 ? -12.938 -6.387 -0.001 1 80.75 313 SER A N 1
ATOM 2454 C CA . SER A 1 313 ? -14.203 -5.691 -0.244 1 80.75 313 SER A CA 1
ATOM 2455 C C . SER A 1 313 ? -14.945 -6.297 -1.428 1 80.75 313 SER A C 1
ATOM 2457 O O . SER A 1 313 ? -16.172 -6.27 -1.472 1 80.75 313 SER A O 1
ATOM 2459 N N . MET A 1 314 ? -14.266 -6.938 -2.322 1 85.75 314 MET A N 1
ATOM 2460 C CA . MET A 1 314 ? -14.875 -7.422 -3.561 1 85.75 314 MET A CA 1
ATOM 2461 C C . MET A 1 314 ? -15.562 -8.766 -3.342 1 85.75 314 MET A C 1
ATOM 2463 O O . MET A 1 314 ? -16.141 -9.328 -4.273 1 85.75 314 MET A O 1
ATOM 2467 N N . ILE A 1 315 ? -15.438 -9.266 -2.121 1 82.62 315 ILE A N 1
ATOM 2468 C CA . ILE A 1 315 ? -16.266 -10.414 -1.77 1 82.62 315 ILE A CA 1
ATOM 2469 C C . ILE A 1 315 ? -17.734 -10.062 -1.953 1 82.62 315 ILE A C 1
ATOM 2471 O O . ILE A 1 315 ? -18.531 -10.898 -2.391 1 82.62 315 ILE A O 1
ATOM 2475 N N . SER A 1 316 ? -18 -8.773 -1.644 1 76.31 316 SER A N 1
ATOM 2476 C CA . SER A 1 316 ? -19.391 -8.367 -1.689 1 76.31 316 SER A CA 1
ATOM 2477 C C . SER A 1 316 ? -19.594 -7.137 -2.564 1 76.31 316 SER A C 1
ATOM 2479 O O . SER A 1 316 ? -20.719 -6.68 -2.764 1 76.31 316 SER A O 1
ATOM 2481 N N . LYS A 1 317 ? -18.484 -6.566 -3.064 1 76.38 317 LYS A N 1
ATOM 2482 C CA . LYS A 1 317 ? -18.562 -5.379 -3.912 1 76.38 317 LYS A CA 1
ATOM 2483 C C . LYS A 1 317 ? -17.891 -5.613 -5.258 1 76.38 317 LYS A C 1
ATOM 2485 O O . LYS A 1 317 ? -16.922 -6.379 -5.352 1 76.38 317 LYS A O 1
ATOM 2490 N N . PRO A 1 318 ? -18.297 -4.984 -6.266 1 79 318 PRO A N 1
ATOM 2491 C CA . PRO A 1 318 ? -17.719 -5.199 -7.602 1 79 318 PRO A CA 1
ATOM 2492 C C . PRO A 1 318 ? -16.422 -4.445 -7.816 1 79 318 PRO A C 1
ATOM 2494 O O . PRO A 1 318 ? -15.695 -4.719 -8.781 1 79 318 PRO A O 1
ATOM 2497 N N . ARG A 1 319 ? -16.125 -3.484 -6.93 1 81.5 319 ARG A N 1
ATOM 2498 C CA . ARG A 1 319 ? -14.906 -2.699 -7.047 1 81.5 319 ARG A CA 1
ATOM 2499 C C . ARG A 1 319 ? -14.133 -2.691 -5.73 1 81.5 319 ARG A C 1
ATOM 2501 O O . ARG A 1 319 ? -14.727 -2.693 -4.652 1 81.5 319 ARG A O 1
ATOM 2508 N N . PRO A 1 320 ? -12.859 -2.668 -5.891 1 87.75 320 PRO A N 1
ATOM 2509 C CA . PRO A 1 320 ? -12.062 -2.604 -4.66 1 87.75 320 PRO A CA 1
ATOM 2510 C C . PRO A 1 320 ? -11.984 -1.193 -4.082 1 87.75 320 PRO A C 1
ATOM 2512 O O . PRO A 1 320 ? -12.289 -0.22 -4.777 1 87.75 320 PRO A O 1
ATOM 2515 N N . THR A 1 321 ? -11.617 -1.09 -2.84 1 83.56 321 THR A N 1
ATOM 2516 C CA . THR A 1 321 ? -11.297 0.213 -2.266 1 83.56 321 THR A CA 1
ATOM 2517 C C . THR A 1 321 ? -9.969 0.733 -2.809 1 83.56 321 THR A C 1
ATOM 2519 O O . THR A 1 321 ? -9.18 -0.029 -3.371 1 83.56 321 THR A O 1
ATOM 2522 N N . ARG A 1 322 ? -9.773 1.983 -2.658 1 86.38 322 ARG A N 1
ATOM 2523 C CA . ARG A 1 322 ? -8.508 2.572 -3.082 1 86.38 322 ARG A CA 1
ATOM 2524 C C . ARG A 1 322 ? -7.344 1.995 -2.287 1 86.38 322 ARG A C 1
ATOM 2526 O O . ARG A 1 322 ? -6.25 1.807 -2.826 1 86.38 322 ARG A O 1
ATOM 2533 N N . ALA A 1 323 ? -7.609 1.771 -1.012 1 88.44 323 ALA A N 1
ATOM 2534 C CA . ALA A 1 323 ? -6.57 1.181 -0.168 1 88.44 323 ALA A CA 1
ATOM 2535 C C . ALA A 1 323 ? -6.184 -0.208 -0.667 1 88.44 323 ALA A C 1
ATOM 2537 O O . ALA A 1 323 ? -5.004 -0.562 -0.678 1 88.44 323 ALA A O 1
ATOM 2538 N N . GLU A 1 324 ? -7.184 -0.955 -1.088 1 91.19 324 GLU A N 1
ATOM 2539 C CA . GLU A 1 324 ? -6.922 -2.297 -1.598 1 91.19 324 GLU A CA 1
ATOM 2540 C C . GLU A 1 324 ? -6.145 -2.248 -2.908 1 91.19 324 GLU A C 1
ATOM 2542 O O . GLU A 1 324 ? -5.191 -3.006 -3.1 1 91.19 324 GLU A O 1
ATOM 2547 N N . ALA A 1 325 ? -6.566 -1.359 -3.793 1 92.62 325 ALA A N 1
ATOM 2548 C CA . ALA A 1 325 ? -5.844 -1.202 -5.051 1 92.62 325 ALA A CA 1
ATOM 2549 C C . ALA A 1 325 ? -4.398 -0.78 -4.809 1 92.62 325 ALA A C 1
ATOM 2551 O O . ALA A 1 325 ? -3.48 -1.277 -5.465 1 92.62 325 ALA A O 1
ATOM 2552 N N . SER A 1 326 ? -4.203 0.121 -3.893 1 92.31 326 SER A N 1
ATOM 2553 C CA . SER A 1 326 ? -2.865 0.583 -3.543 1 92.31 326 SER A CA 1
ATOM 2554 C C . SER A 1 326 ? -2.033 -0.542 -2.939 1 92.31 326 SER A C 1
ATOM 2556 O O . SER A 1 326 ? -0.836 -0.653 -3.215 1 92.31 326 SER A O 1
ATOM 2558 N N . ASP A 1 327 ? -2.598 -1.331 -2.092 1 93.19 327 ASP A N 1
ATOM 2559 C CA . ASP A 1 327 ? -1.911 -2.461 -1.472 1 93.19 327 ASP A CA 1
ATOM 2560 C C . ASP A 1 327 ? -1.419 -3.449 -2.525 1 93.19 327 ASP A C 1
ATOM 2562 O O . ASP A 1 327 ? -0.26 -3.871 -2.498 1 93.19 327 ASP A O 1
ATOM 2566 N N . ILE A 1 328 ? -2.307 -3.781 -3.426 1 96.06 328 ILE A N 1
ATOM 2567 C CA . ILE A 1 328 ? -1.97 -4.699 -4.508 1 96.06 328 ILE A CA 1
ATOM 2568 C C . ILE A 1 328 ? -0.852 -4.105 -5.359 1 96.06 328 ILE A C 1
ATOM 2570 O O . ILE A 1 328 ? 0.135 -4.781 -5.66 1 96.06 328 ILE A O 1
ATOM 2574 N N . ALA A 1 329 ? -1.03 -2.898 -5.727 1 94.62 329 ALA A N 1
ATOM 2575 C CA . ALA A 1 329 ? -0.044 -2.229 -6.57 1 94.62 329 ALA A CA 1
ATOM 2576 C C . ALA A 1 329 ? 1.321 -2.186 -5.891 1 94.62 329 ALA A C 1
ATOM 2578 O O . ALA A 1 329 ? 2.348 -2.428 -6.531 1 94.62 329 ALA A O 1
ATOM 2579 N N . ASN A 1 330 ? 1.324 -1.885 -4.613 1 93.75 330 ASN A N 1
ATOM 2580 C CA . ASN A 1 330 ? 2.588 -1.793 -3.887 1 93.75 330 ASN A CA 1
ATOM 2581 C C . ASN A 1 330 ? 3.244 -3.162 -3.73 1 93.75 330 ASN A C 1
ATOM 2583 O O . ASN A 1 330 ? 4.473 -3.268 -3.715 1 93.75 330 ASN A O 1
ATOM 2587 N N . ALA A 1 331 ? 2.473 -4.207 -3.574 1 95.25 331 ALA A N 1
ATOM 2588 C CA . ALA A 1 331 ? 3.041 -5.551 -3.545 1 95.25 331 ALA A CA 1
ATOM 2589 C C . ALA A 1 331 ? 3.807 -5.852 -4.832 1 95.25 331 ALA A C 1
ATOM 2591 O O . ALA A 1 331 ? 4.895 -6.43 -4.793 1 95.25 331 ALA A O 1
ATOM 2592 N N . VAL A 1 332 ? 3.232 -5.453 -5.934 1 94.75 332 VAL A N 1
ATOM 2593 C CA . VAL A 1 332 ? 3.877 -5.625 -7.23 1 94.75 332 VAL A CA 1
ATOM 2594 C C . VAL A 1 332 ? 5.18 -4.828 -7.273 1 94.75 332 VAL A C 1
ATOM 2596 O O . VAL A 1 332 ? 6.215 -5.34 -7.703 1 94.75 332 VAL A O 1
ATOM 2599 N N . LEU A 1 333 ? 5.16 -3.631 -6.777 1 91.25 333 LEU A N 1
ATOM 2600 C CA . LEU A 1 333 ? 6.34 -2.771 -6.766 1 91.25 333 LEU A CA 1
ATOM 2601 C C . LEU A 1 333 ? 7.426 -3.357 -5.871 1 91.25 333 LEU A C 1
ATOM 2603 O O . LEU A 1 333 ? 8.617 -3.188 -6.145 1 91.25 333 LEU A O 1
ATOM 2607 N N . ASP A 1 334 ? 6.977 -4.023 -4.824 1 90.69 334 ASP A N 1
ATOM 2608 C CA . ASP A 1 334 ? 7.922 -4.609 -3.881 1 90.69 334 ASP A CA 1
ATOM 2609 C C . ASP A 1 334 ? 8.68 -5.773 -4.512 1 90.69 334 ASP A C 1
ATOM 2611 O O . ASP A 1 334 ? 9.742 -6.164 -4.031 1 90.69 334 ASP A O 1
ATOM 2615 N N . GLY A 1 335 ? 8.062 -6.395 -5.57 1 92.69 335 GLY A N 1
ATOM 2616 C CA . GLY A 1 335 ? 8.805 -7.426 -6.281 1 92.69 335 GLY A CA 1
ATOM 2617 C C . GLY A 1 335 ? 8.172 -8.797 -6.172 1 92.69 335 GLY A C 1
ATOM 2618 O O . GLY A 1 335 ? 8.836 -9.812 -6.387 1 92.69 335 GLY A O 1
ATOM 2619 N N . VAL A 1 336 ? 6.93 -8.875 -5.852 1 96.5 336 VAL A N 1
ATOM 2620 C CA . VAL A 1 336 ? 6.285 -10.18 -5.812 1 96.5 336 VAL A CA 1
ATOM 2621 C C . VAL A 1 336 ? 6.164 -10.742 -7.227 1 96.5 336 VAL A C 1
ATOM 2623 O O . VAL A 1 336 ? 6.145 -9.984 -8.203 1 96.5 336 VAL A O 1
ATOM 2626 N N . ASP A 1 337 ? 6.145 -12.055 -7.344 1 97.56 337 ASP A N 1
ATOM 2627 C CA . ASP A 1 337 ? 5.977 -12.727 -8.633 1 97.56 337 ASP A CA 1
ATOM 2628 C C . ASP A 1 337 ? 4.5 -12.922 -8.953 1 97.56 337 ASP A C 1
ATOM 2630 O O . ASP A 1 337 ? 4.125 -13.039 -10.125 1 97.56 337 ASP A O 1
ATOM 2634 N N . GLY A 1 338 ? 3.766 -12.953 -7.891 1 97.94 338 GLY A N 1
ATOM 2635 C CA . GLY A 1 338 ? 2.34 -13.125 -8.125 1 97.94 338 GLY A CA 1
ATOM 2636 C C . GLY A 1 338 ? 1.499 -12.891 -6.887 1 97.94 338 GLY A C 1
ATOM 2637 O O . GLY A 1 338 ? 2.035 -12.625 -5.809 1 97.94 338 GLY A O 1
ATOM 2638 N N . LEU A 1 339 ? 0.19 -12.898 -7.117 1 98.31 339 LEU A N 1
ATOM 2639 C CA . LEU A 1 339 ? -0.831 -12.719 -6.09 1 98.31 339 LEU A CA 1
ATOM 2640 C C . LEU A 1 339 ? -1.818 -13.883 -6.102 1 98.31 339 LEU A C 1
ATOM 2642 O O . LEU A 1 339 ? -2.152 -14.414 -7.164 1 98.31 339 LEU A O 1
ATOM 2646 N N . LEU A 1 340 ? -2.225 -14.281 -4.934 1 98 340 LEU A N 1
ATOM 2647 C CA . LEU A 1 340 ? -3.203 -15.359 -4.824 1 98 340 LEU A CA 1
ATOM 2648 C C . LEU A 1 340 ? -4.488 -14.867 -4.168 1 98 340 LEU A C 1
ATOM 2650 O O . LEU A 1 340 ? -4.465 -14.391 -3.031 1 98 340 LEU A O 1
ATOM 2654 N N . LEU A 1 341 ? -5.562 -14.977 -4.922 1 96.88 341 LEU A N 1
ATOM 2655 C CA . LEU A 1 341 ? -6.883 -14.633 -4.406 1 96.88 341 LEU A CA 1
ATOM 2656 C C . LEU A 1 341 ? -7.539 -15.836 -3.738 1 96.88 341 LEU A C 1
ATOM 2658 O O . LEU A 1 341 ? -7.578 -16.922 -4.312 1 96.88 341 LEU A O 1
ATOM 2662 N N . THR A 1 342 ? -8.023 -15.625 -2.527 1 91.69 342 THR A N 1
ATOM 2663 C CA . THR A 1 342 ? -8.578 -16.75 -1.786 1 91.69 342 THR A CA 1
ATOM 2664 C C . THR A 1 342 ? -10.094 -16.609 -1.66 1 91.69 342 THR A C 1
ATOM 2666 O O . THR A 1 342 ? -10.836 -16.984 -2.572 1 91.69 342 THR A O 1
ATOM 2669 N N . VAL A 1 343 ? -10.594 -15.867 -0.663 1 86 343 VAL A N 1
ATOM 2670 C CA . VAL A 1 343 ? -12.031 -15.781 -0.396 1 86 343 VAL A CA 1
ATOM 2671 C C . VAL A 1 343 ? -12.711 -14.961 -1.482 1 86 343 VAL A C 1
ATOM 2673 O O . VAL A 1 343 ? -13.867 -15.211 -1.833 1 86 343 VAL A O 1
ATOM 2676 N N . GLU A 1 344 ? -12.047 -14.078 -2.109 1 90.94 344 GLU A N 1
ATOM 2677 C CA . GLU A 1 344 ? -12.586 -13.211 -3.156 1 90.94 344 GLU A CA 1
ATOM 2678 C C . GLU A 1 344 ? -13.102 -14.023 -4.336 1 90.94 344 GLU A C 1
ATOM 2680 O O . GLU A 1 344 ? -14.094 -13.656 -4.965 1 90.94 344 GLU A O 1
ATOM 2685 N N . THR A 1 345 ? -12.422 -15.148 -4.602 1 94.31 345 THR A N 1
ATOM 2686 C CA . THR A 1 345 ? -12.82 -15.922 -5.773 1 94.31 345 THR A CA 1
ATOM 2687 C C . THR A 1 345 ? -13.516 -17.219 -5.352 1 94.31 345 THR A C 1
ATOM 2689 O O . THR A 1 345 ? -14.328 -17.766 -6.102 1 94.31 345 THR A O 1
ATOM 2692 N N . SER A 1 346 ? -13.219 -17.734 -4.172 1 90.5 346 SER A N 1
ATOM 2693 C CA . SER A 1 346 ? -13.828 -19 -3.756 1 90.5 346 SER A CA 1
ATOM 2694 C C . SER A 1 346 ? -15.266 -18.797 -3.291 1 90.5 346 SER A C 1
ATOM 2696 O O . SER A 1 346 ? -16.141 -19.625 -3.559 1 90.5 346 SER A O 1
ATOM 2698 N N . TRP A 1 347 ? -15.453 -17.656 -2.635 1 82.31 347 TRP A N 1
ATOM 2699 C CA . TRP A 1 347 ? -16.766 -17.453 -2.037 1 82.31 347 TRP A CA 1
ATOM 2700 C C . TRP A 1 347 ? -17.359 -16.109 -2.455 1 82.31 347 TRP A C 1
ATOM 2702 O O . TRP A 1 347 ? -18.516 -15.812 -2.174 1 82.31 347 TRP A O 1
ATOM 2712 N N . GLY A 1 348 ? -16.594 -15.297 -3.1 1 82.94 348 GLY A N 1
ATOM 2713 C CA . GLY A 1 348 ? -17.016 -13.953 -3.453 1 82.94 348 GLY A CA 1
ATOM 2714 C C . GLY A 1 348 ? -18.141 -13.93 -4.477 1 82.94 348 GLY A C 1
ATOM 2715 O O . GLY A 1 348 ? -18.281 -14.875 -5.266 1 82.94 348 GLY A O 1
ATOM 2716 N N . MET A 1 349 ? -18.844 -12.828 -4.434 1 81.56 349 MET A N 1
ATOM 2717 C CA . MET A 1 349 ? -19.969 -12.656 -5.344 1 81.56 349 MET A CA 1
ATOM 2718 C C . MET A 1 349 ? -19.5 -12.227 -6.727 1 81.56 349 MET A C 1
ATOM 2720 O O . MET A 1 349 ? -20.219 -12.383 -7.711 1 81.56 349 MET A O 1
ATOM 2724 N N . TYR A 1 350 ? -18.312 -11.773 -6.84 1 87.62 350 TYR A N 1
ATOM 2725 C CA . TYR A 1 350 ? -17.828 -11.188 -8.086 1 87.62 350 TYR A CA 1
ATOM 2726 C C . TYR A 1 350 ? -16.469 -11.75 -8.469 1 87.62 350 TYR A C 1
ATOM 2728 O O . TYR A 1 350 ? -15.523 -10.992 -8.719 1 87.62 350 TYR A O 1
ATOM 2736 N N . PRO A 1 351 ? -16.344 -13.008 -8.602 1 93.88 351 PRO A N 1
ATOM 2737 C CA . PRO A 1 351 ? -15.016 -13.586 -8.859 1 93.88 351 PRO A CA 1
ATOM 2738 C C . PRO A 1 351 ? -14.398 -13.094 -10.164 1 93.88 351 PRO A C 1
ATOM 2740 O O . PRO A 1 351 ? -13.203 -12.781 -10.203 1 93.88 351 PRO A O 1
ATOM 2743 N N . PHE A 1 352 ? -15.18 -12.953 -11.25 1 94 352 PHE A N 1
ATOM 2744 C CA . PHE A 1 352 ? -14.672 -12.516 -12.547 1 94 352 PHE A CA 1
ATOM 2745 C C . PHE A 1 352 ? -14.203 -11.07 -12.492 1 94 352 PHE A C 1
ATOM 2747 O O . PHE A 1 352 ? -13.125 -10.742 -12.977 1 94 352 PHE A O 1
ATOM 2754 N N . ASP A 1 353 ? -15.008 -10.266 -11.859 1 91.5 353 ASP A N 1
ATOM 2755 C CA . ASP A 1 353 ? -14.672 -8.852 -11.719 1 91.5 353 ASP A CA 1
ATOM 2756 C C . ASP A 1 353 ? -13.398 -8.672 -10.891 1 91.5 353 ASP A C 1
ATOM 2758 O O . ASP A 1 353 ? -12.57 -7.812 -11.195 1 91.5 353 ASP A O 1
ATOM 2762 N N . THR A 1 354 ? -13.328 -9.477 -9.875 1 94.38 354 THR A N 1
ATOM 2763 C CA . THR A 1 354 ? -12.164 -9.391 -9 1 94.38 354 THR A CA 1
ATOM 2764 C C . THR A 1 354 ? -10.875 -9.664 -9.781 1 94.38 354 THR A C 1
ATOM 2766 O O . THR A 1 354 ? -9.906 -8.922 -9.664 1 94.38 354 THR A O 1
ATOM 2769 N N . VAL A 1 355 ? -10.898 -10.719 -10.586 1 96.62 355 VAL A N 1
ATOM 2770 C CA . VAL A 1 355 ? -9.719 -11.086 -11.367 1 96.62 355 VAL A CA 1
ATOM 2771 C C . VAL A 1 355 ? -9.398 -9.984 -12.367 1 96.62 355 VAL A C 1
ATOM 2773 O O . VAL A 1 355 ? -8.234 -9.609 -12.539 1 96.62 355 VAL A O 1
ATOM 2776 N N . SER A 1 356 ? -10.352 -9.461 -12.969 1 93.25 356 SER A N 1
ATOM 2777 C CA . SER A 1 356 ? -10.164 -8.406 -13.961 1 93.25 356 SER A CA 1
ATOM 2778 C C . SER A 1 356 ? -9.562 -7.156 -13.336 1 93.25 356 SER A C 1
ATOM 2780 O O . SER A 1 356 ? -8.688 -6.516 -13.93 1 93.25 356 SER A O 1
ATOM 2782 N N . VAL A 1 357 ? -10.086 -6.816 -12.188 1 91.31 357 VAL A N 1
ATOM 2783 C CA . VAL A 1 357 ? -9.594 -5.633 -11.492 1 91.31 357 VAL A CA 1
ATOM 2784 C C . VAL A 1 357 ? -8.141 -5.836 -11.078 1 91.31 357 VAL A C 1
ATOM 2786 O O . VAL A 1 357 ? -7.301 -4.957 -11.281 1 91.31 357 VAL A O 1
ATOM 2789 N N . VAL A 1 358 ? -7.855 -6.973 -10.508 1 95.94 358 VAL A N 1
ATOM 2790 C CA . VAL A 1 358 ? -6.496 -7.262 -10.07 1 95.94 358 VAL A CA 1
ATOM 2791 C C . VAL A 1 358 ? -5.559 -7.281 -11.273 1 95.94 358 VAL A C 1
ATOM 2793 O O . VAL A 1 358 ? -4.426 -6.797 -11.195 1 95.94 358 VAL A O 1
ATOM 2796 N N . ASP A 1 359 ? -6.055 -7.836 -12.367 1 95 359 ASP A N 1
ATOM 2797 C CA . ASP A 1 359 ? -5.297 -7.832 -13.609 1 95 359 ASP A CA 1
ATOM 2798 C C . ASP A 1 359 ? -4.926 -6.41 -14.031 1 95 359 ASP A C 1
ATOM 2800 O O . ASP A 1 359 ? -3.766 -6.129 -14.336 1 95 359 ASP A O 1
ATOM 2804 N N . ASN A 1 360 ? -5.832 -5.57 -13.992 1 91.5 360 ASN A N 1
ATOM 2805 C CA . ASN A 1 360 ? -5.613 -4.184 -14.391 1 91.5 360 ASN A CA 1
ATOM 2806 C C . ASN A 1 360 ? -4.676 -3.461 -13.43 1 91.5 360 ASN A C 1
ATOM 2808 O O . ASN A 1 360 ? -3.811 -2.695 -13.852 1 91.5 360 ASN A O 1
ATOM 2812 N N . VAL A 1 361 ? -4.922 -3.646 -12.141 1 93.75 361 VAL A N 1
ATOM 2813 C CA . VAL A 1 361 ? -4.086 -3.006 -11.133 1 93.75 361 VAL A CA 1
ATOM 2814 C C . VAL A 1 361 ? -2.633 -3.443 -11.305 1 93.75 361 VAL A C 1
ATOM 2816 O O . VAL A 1 361 ? -1.716 -2.625 -11.219 1 93.75 361 VAL A O 1
ATOM 2819 N N . CYS A 1 362 ? -2.441 -4.711 -11.57 1 95 362 CYS A N 1
ATOM 2820 C CA . CYS A 1 362 ? -1.093 -5.23 -11.766 1 95 362 CYS A CA 1
ATOM 2821 C C . CYS A 1 362 ? -0.436 -4.59 -12.984 1 95 362 CYS A C 1
ATOM 2823 O O . CYS A 1 362 ? 0.73 -4.195 -12.93 1 95 362 CYS A O 1
ATOM 2825 N N . ARG A 1 363 ? -1.126 -4.48 -14.055 1 92.19 363 ARG A N 1
ATOM 2826 C CA . ARG A 1 363 ? -0.583 -3.889 -15.273 1 92.19 363 ARG A CA 1
ATOM 2827 C C . ARG A 1 363 ? -0.17 -2.439 -15.039 1 92.19 363 ARG A C 1
ATOM 2829 O O . ARG A 1 363 ? 0.892 -2.01 -15.492 1 92.19 363 ARG A O 1
ATOM 2836 N N . GLU A 1 364 ? -0.982 -1.728 -14.32 1 89.5 364 GLU A N 1
ATOM 2837 C CA . GLU A 1 364 ? -0.671 -0.334 -14.016 1 89.5 364 GLU A CA 1
ATOM 2838 C C . GLU A 1 364 ? 0.526 -0.226 -13.078 1 89.5 364 GLU A C 1
ATOM 2840 O O . GLU A 1 364 ? 1.365 0.664 -13.234 1 89.5 364 GLU A O 1
ATOM 2845 N N . ALA A 1 365 ? 0.544 -1.068 -12.086 1 91.62 365 ALA A N 1
ATOM 2846 C CA . ALA A 1 365 ? 1.645 -1.066 -11.125 1 91.62 365 ALA A CA 1
ATOM 2847 C C . ALA A 1 365 ? 2.973 -1.375 -11.812 1 91.62 365 ALA A C 1
ATOM 2849 O O . ALA A 1 365 ? 4.008 -0.8 -11.469 1 91.62 365 ALA A O 1
ATOM 2850 N N . GLU A 1 366 ? 2.955 -2.289 -12.766 1 90.38 366 GLU A N 1
ATOM 2851 C CA . GLU A 1 366 ? 4.164 -2.699 -13.477 1 90.38 366 GLU A CA 1
ATOM 2852 C C . GLU A 1 366 ? 4.773 -1.531 -14.242 1 90.38 366 GLU A C 1
ATOM 2854 O O . GLU A 1 366 ? 5.988 -1.478 -14.438 1 90.38 366 GLU A O 1
ATOM 2859 N N . ARG A 1 367 ? 4.016 -0.601 -14.586 1 84.88 367 ARG A N 1
ATOM 2860 C CA . ARG A 1 367 ? 4.496 0.579 -15.297 1 84.88 367 ARG A CA 1
ATOM 2861 C C . ARG A 1 367 ? 5.195 1.546 -14.344 1 84.88 367 ARG A C 1
ATOM 2863 O O . ARG A 1 367 ? 5.977 2.393 -14.781 1 84.88 367 ARG A O 1
ATOM 2870 N N . ALA A 1 368 ? 4.906 1.377 -13.141 1 83.5 368 ALA A N 1
ATOM 2871 C CA . ALA A 1 368 ? 5.477 2.281 -12.148 1 83.5 368 ALA A CA 1
ATOM 2872 C C . ALA A 1 368 ? 6.797 1.736 -11.602 1 83.5 368 ALA A C 1
ATOM 2874 O O . ALA A 1 368 ? 7.465 2.396 -10.805 1 83.5 368 ALA A O 1
ATOM 2875 N N . ILE A 1 369 ? 7.207 0.618 -12.07 1 85.12 369 ILE A N 1
ATOM 2876 C CA . ILE A 1 369 ? 8.461 0.026 -11.633 1 85.12 369 ILE A CA 1
ATOM 2877 C C . ILE A 1 369 ? 9.625 0.667 -12.383 1 85.12 369 ILE A C 1
ATOM 2879 O O . ILE A 1 369 ? 9.586 0.803 -13.609 1 85.12 369 ILE A O 1
ATOM 2883 N N . CYS A 1 370 ? 10.609 1.089 -11.617 1 80.12 370 CYS A N 1
ATOM 2884 C CA . CYS A 1 370 ? 11.867 1.483 -12.234 1 80.12 370 CYS A CA 1
ATOM 2885 C C . CYS A 1 370 ? 12.797 0.286 -12.383 1 80.12 370 CYS A C 1
ATOM 2887 O O . CYS A 1 370 ? 13.664 0.06 -11.539 1 80.12 370 CYS A O 1
ATOM 2889 N N . TYR A 1 371 ? 12.68 -0.356 -13.477 1 78.69 371 TYR A N 1
ATOM 2890 C CA . TYR A 1 371 ? 13.312 -1.657 -13.68 1 78.69 371 TYR A CA 1
ATOM 2891 C C . TYR A 1 371 ? 14.828 -1.548 -13.594 1 78.69 371 TYR A C 1
ATOM 2893 O O . TYR A 1 371 ? 15.492 -2.412 -13.016 1 78.69 371 TYR A O 1
ATOM 2901 N N . GLU A 1 372 ? 15.336 -0.551 -14.109 1 74.19 372 GLU A N 1
ATOM 2902 C CA . GLU A 1 372 ? 16.797 -0.402 -14.125 1 74.19 372 GLU A CA 1
ATOM 2903 C C . GLU A 1 372 ? 17.344 -0.307 -12.703 1 74.19 372 GLU A C 1
ATOM 2905 O O . GLU A 1 372 ? 18.312 -0.996 -12.359 1 74.19 372 GLU A O 1
ATOM 2910 N N . ILE A 1 373 ? 16.703 0.482 -11.961 1 74.06 373 ILE A N 1
ATOM 2911 C CA . ILE A 1 373 ? 17.156 0.684 -10.586 1 74.06 373 ILE A CA 1
ATOM 2912 C C . ILE A 1 373 ? 16.891 -0.574 -9.766 1 74.06 373 ILE A C 1
ATOM 2914 O O . ILE A 1 373 ? 17.734 -0.988 -8.961 1 74.06 373 ILE A O 1
ATOM 2918 N N . SER A 1 374 ? 15.789 -1.104 -9.977 1 78.56 374 SER A N 1
ATOM 2919 C CA . SER A 1 374 ? 15.438 -2.326 -9.258 1 78.56 374 SER A CA 1
ATOM 2920 C C . SER A 1 374 ? 16.438 -3.441 -9.555 1 78.56 374 SER A C 1
ATOM 2922 O O . SER A 1 374 ? 16.812 -4.191 -8.648 1 78.56 374 SER A O 1
ATOM 2924 N N . ARG A 1 375 ? 16.781 -3.574 -10.742 1 78.06 375 ARG A N 1
ATOM 2925 C CA . ARG A 1 375 ? 17.75 -4.594 -11.133 1 78.06 375 ARG A CA 1
ATOM 2926 C C . ARG A 1 375 ? 19.125 -4.316 -10.523 1 78.06 375 ARG A C 1
ATOM 2928 O O . ARG A 1 375 ? 19.797 -5.234 -10.062 1 78.06 375 ARG A O 1
ATOM 2935 N N . ALA A 1 376 ? 19.438 -3.078 -10.562 1 71.88 376 ALA A N 1
ATOM 2936 C CA . ALA A 1 376 ? 20.734 -2.697 -9.984 1 71.88 376 ALA A CA 1
ATOM 2937 C C . ALA A 1 376 ? 20.781 -3.037 -8.5 1 71.88 376 ALA A C 1
ATOM 2939 O O . ALA A 1 376 ? 21.797 -3.549 -8.016 1 71.88 376 ALA A O 1
ATOM 2940 N N . GLU A 1 377 ? 19.766 -2.795 -7.918 1 74.69 377 GLU A N 1
ATOM 2941 C CA . GLU A 1 377 ? 19.688 -3.098 -6.492 1 74.69 377 GLU A CA 1
ATOM 2942 C C . GLU A 1 377 ? 19.75 -4.602 -6.242 1 74.69 377 GLU A C 1
ATOM 2944 O O . GLU A 1 377 ? 20.438 -5.055 -5.32 1 74.69 377 GLU A O 1
ATOM 2949 N N . LEU A 1 378 ? 19.047 -5.277 -7.008 1 78.31 378 LEU A N 1
ATOM 2950 C CA . LEU A 1 378 ? 19.016 -6.73 -6.879 1 78.31 378 LEU A CA 1
ATOM 2951 C C . LEU A 1 378 ? 20.406 -7.324 -7.094 1 78.31 378 LEU A C 1
ATOM 2953 O O . LEU A 1 378 ? 20.844 -8.172 -6.316 1 78.31 378 LEU A O 1
ATOM 2957 N N . ASN A 1 379 ? 20.969 -6.965 -8.141 1 70.62 379 ASN A N 1
ATOM 2958 C CA . ASN A 1 379 ? 22.312 -7.457 -8.445 1 70.62 379 ASN A CA 1
ATOM 2959 C C . ASN A 1 379 ? 23.297 -7.125 -7.336 1 70.62 379 ASN A C 1
ATOM 2961 O O . ASN A 1 379 ? 24.156 -7.945 -6.992 1 70.62 379 ASN A O 1
ATOM 2965 N N . TYR A 1 380 ? 23.047 -5.988 -6.797 1 64.75 380 TYR A N 1
ATOM 2966 C CA . TYR A 1 380 ? 23.922 -5.551 -5.711 1 64.75 380 TYR A CA 1
ATOM 2967 C C . TYR A 1 380 ? 23.719 -6.41 -4.469 1 64.75 380 TYR A C 1
ATOM 2969 O O . TYR A 1 380 ? 24.688 -6.828 -3.83 1 64.75 380 TYR A O 1
ATOM 2977 N N . CYS A 1 381 ? 22.625 -6.656 -4.164 1 70.44 381 CYS A N 1
ATOM 2978 C CA . CYS A 1 381 ? 22.312 -7.469 -2.998 1 70.44 381 CYS A CA 1
ATOM 2979 C C . CYS A 1 381 ? 22.828 -8.891 -3.166 1 70.44 381 CYS A C 1
ATOM 2981 O O . CYS A 1 381 ? 23.344 -9.484 -2.217 1 70.44 381 CYS A O 1
ATOM 2983 N N . ARG A 1 382 ? 22.688 -9.375 -4.32 1 73.62 382 ARG A N 1
ATOM 2984 C CA . ARG A 1 382 ? 23.188 -10.719 -4.605 1 73.62 382 ARG A CA 1
ATOM 2985 C C . ARG A 1 382 ? 24.703 -10.789 -4.461 1 73.62 382 ARG A C 1
ATOM 2987 O O . ARG A 1 382 ? 25.25 -11.766 -3.945 1 73.62 382 ARG A O 1
ATOM 2994 N N . LEU A 1 383 ? 25.297 -9.797 -4.891 1 62.03 383 LEU A N 1
ATOM 2995 C CA . LEU A 1 383 ? 26.75 -9.703 -4.793 1 62.03 383 LEU A CA 1
ATOM 2996 C C . LEU A 1 383 ? 27.203 -9.695 -3.336 1 62.03 383 LEU A C 1
ATOM 2998 O O . LEU A 1 383 ? 28.125 -10.414 -2.961 1 62.03 383 LEU A O 1
ATOM 3002 N N . LEU A 1 384 ? 26.438 -8.969 -2.582 1 59.03 384 LEU A N 1
ATOM 3003 C CA . LEU A 1 384 ? 26.797 -8.812 -1.173 1 59.03 384 LEU A CA 1
ATOM 3004 C C . LEU A 1 384 ? 26.578 -10.117 -0.417 1 59.03 384 LEU A C 1
ATOM 3006 O O . LEU A 1 384 ? 27.312 -10.422 0.533 1 59.03 384 LEU A O 1
ATOM 3010 N N . ARG A 1 385 ? 25.703 -10.781 -0.898 1 63.09 385 ARG A N 1
ATOM 3011 C CA . ARG A 1 385 ? 25.359 -12.016 -0.202 1 63.09 385 ARG A CA 1
ATOM 3012 C C . ARG A 1 385 ? 26.141 -13.195 -0.778 1 63.09 385 ARG A C 1
ATOM 3014 O O . ARG A 1 385 ? 25.969 -14.336 -0.334 1 63.09 385 ARG A O 1
ATOM 3021 N N . GLY A 1 386 ? 26.984 -12.852 -1.619 1 55.38 386 GLY A N 1
ATOM 3022 C CA . GLY A 1 386 ? 27.75 -13.922 -2.24 1 55.38 386 GLY A CA 1
ATOM 3023 C C . GLY A 1 386 ? 26.922 -14.828 -3.121 1 55.38 386 GLY A C 1
ATOM 3024 O O . GLY A 1 386 ? 27.234 -16 -3.299 1 55.38 386 GLY A O 1
ATOM 3025 N N . GLN A 1 387 ? 25.859 -14.383 -3.377 1 55.09 387 GLN A N 1
ATOM 3026 C CA . GLN A 1 387 ? 24.938 -15.195 -4.168 1 55.09 387 GLN A CA 1
ATOM 3027 C C . GLN A 1 387 ? 25.062 -14.875 -5.656 1 55.09 387 GLN A C 1
ATOM 3029 O O . GLN A 1 387 ? 24.078 -14.961 -6.398 1 55.09 387 GLN A O 1
ATOM 3034 N N . VAL A 1 388 ? 26.25 -14.352 -5.941 1 46.78 388 VAL A N 1
ATOM 3035 C CA . VAL A 1 388 ? 26.438 -14.125 -7.367 1 46.78 388 VAL A CA 1
ATOM 3036 C C . VAL A 1 388 ? 26.484 -15.461 -8.102 1 46.78 388 VAL A C 1
ATOM 3038 O O . VAL A 1 388 ? 27.328 -16.312 -7.801 1 46.78 388 VAL A O 1
ATOM 3041 N N . ASN A 1 389 ? 25.297 -15.82 -8.609 1 53.53 389 ASN A N 1
ATOM 3042 C CA . ASN A 1 389 ? 25.188 -17.078 -9.359 1 53.53 389 ASN A CA 1
ATOM 3043 C C . ASN A 1 389 ? 26.094 -17.062 -10.594 1 53.53 389 ASN A C 1
ATOM 3045 O O . ASN A 1 389 ? 25.766 -16.422 -11.594 1 53.53 389 ASN A O 1
ATOM 3049 N N . GLU A 1 390 ? 27.25 -17.547 -10.383 1 52.5 390 GLU A N 1
ATOM 3050 C CA . GLU A 1 390 ? 28.281 -17.5 -11.414 1 52.5 390 GLU A CA 1
ATOM 3051 C C . GLU A 1 390 ? 28 -18.516 -12.508 1 52.5 390 GLU A C 1
ATOM 3053 O O . GLU A 1 390 ? 28.781 -18.641 -13.461 1 52.5 390 GLU A O 1
ATOM 3058 N N . ALA A 1 391 ? 26.891 -19 -12.312 1 66.81 391 ALA A N 1
ATOM 3059 C CA . ALA A 1 391 ? 26.547 -19.938 -13.391 1 66.81 391 ALA A CA 1
ATOM 3060 C C . ALA A 1 391 ? 26.359 -19.203 -14.719 1 66.81 391 ALA A C 1
ATOM 3062 O O . ALA A 1 391 ? 25.812 -18.094 -14.75 1 66.81 391 ALA A O 1
ATOM 3063 N N . ILE A 1 392 ? 26.922 -19.734 -15.672 1 62.53 392 ILE A N 1
ATOM 3064 C CA . ILE A 1 392 ? 26.906 -19.141 -17 1 62.53 392 ILE A CA 1
ATOM 3065 C C . ILE A 1 392 ? 25.469 -18.781 -17.391 1 62.53 392 ILE A C 1
ATOM 3067 O O . ILE A 1 392 ? 25.234 -17.719 -17.984 1 62.53 392 ILE A O 1
ATOM 3071 N N . LYS A 1 393 ? 24.656 -19.562 -17 1 69.75 393 LYS A N 1
ATOM 3072 C CA . LYS A 1 393 ? 23.266 -19.297 -17.344 1 69.75 393 LYS A CA 1
ATOM 3073 C C . LYS A 1 393 ? 22.75 -18.031 -16.688 1 69.75 393 LYS A C 1
ATOM 3075 O O . LYS A 1 393 ? 21.984 -17.266 -17.281 1 69.75 393 LYS A O 1
ATOM 3080 N N . ASN A 1 394 ? 23.141 -17.812 -15.508 1 74.44 394 ASN A N 1
ATOM 3081 C CA . ASN A 1 394 ? 22.688 -16.625 -14.781 1 74.44 394 ASN A CA 1
ATOM 3082 C C . ASN A 1 394 ? 23.312 -15.359 -15.344 1 74.44 394 ASN A C 1
ATOM 3084 O O . ASN A 1 394 ? 22.625 -14.336 -15.469 1 74.44 394 ASN A O 1
ATOM 3088 N N . VAL A 1 395 ? 24.5 -15.508 -15.711 1 67.88 395 VAL A N 1
ATOM 3089 C CA . VAL A 1 395 ? 25.188 -14.367 -16.312 1 67.88 395 VAL A CA 1
ATOM 3090 C C . VAL A 1 395 ? 24.578 -14.047 -17.656 1 67.88 395 VAL A C 1
ATOM 3092 O O . VAL A 1 395 ? 24.359 -12.875 -17.984 1 67.88 395 VAL A O 1
ATOM 3095 N N . THR A 1 396 ? 24.359 -15.086 -18.344 1 76 396 THR A N 1
ATOM 3096 C CA . THR A 1 396 ? 23.75 -14.891 -19.641 1 76 396 THR A CA 1
ATOM 3097 C C . THR A 1 396 ? 22.359 -14.273 -19.5 1 76 396 THR A C 1
ATOM 3099 O O . THR A 1 396 ? 21.984 -13.383 -20.266 1 76 396 THR A O 1
ATOM 3102 N N . GLY A 1 397 ? 21.625 -14.773 -18.578 1 81.5 397 GLY A N 1
ATOM 3103 C CA . GLY A 1 397 ? 20.312 -14.219 -18.328 1 81.5 397 GLY A CA 1
ATOM 3104 C C . GLY A 1 397 ? 20.344 -12.75 -17.969 1 81.5 397 GLY A C 1
ATOM 3105 O O . GLY A 1 397 ? 19.578 -11.953 -18.531 1 81.5 397 GLY A O 1
ATOM 3106 N N . ALA A 1 398 ? 21.203 -12.445 -17.094 1 80.75 398 ALA A N 1
ATOM 3107 C CA . ALA A 1 398 ? 21.344 -11.055 -16.672 1 80.75 398 ALA A CA 1
ATOM 3108 C C . ALA A 1 398 ? 21.781 -10.172 -17.828 1 80.75 398 ALA A C 1
ATOM 3110 O O . ALA A 1 398 ? 21.281 -9.047 -17.984 1 80.75 398 ALA A O 1
ATOM 3111 N N . SER A 1 399 ? 22.609 -10.703 -18.594 1 76.81 399 SER A N 1
ATOM 3112 C CA . SER A 1 399 ? 23.094 -9.969 -19.766 1 76.81 399 SER A CA 1
ATOM 3113 C C . SER A 1 399 ? 21.984 -9.75 -20.781 1 76.81 399 SER A C 1
ATOM 3115 O O . SER A 1 399 ? 21.906 -8.688 -21.406 1 76.81 399 SER A O 1
ATOM 3117 N N . ALA A 1 400 ? 21.281 -10.727 -20.953 1 86.38 400 ALA A N 1
ATOM 3118 C CA . ALA A 1 400 ? 20.172 -10.617 -21.891 1 86.38 400 ALA A CA 1
ATOM 3119 C C . ALA A 1 400 ? 19.203 -9.516 -21.469 1 86.38 400 ALA A C 1
ATOM 3121 O O . ALA A 1 400 ? 18.719 -8.758 -22.312 1 86.38 400 ALA A O 1
ATOM 3122 N N . VAL A 1 401 ? 18.969 -9.438 -20.219 1 89.5 401 VAL A N 1
ATOM 3123 C CA . VAL A 1 401 ? 18.047 -8.438 -19.703 1 89.5 401 VAL A CA 1
ATOM 3124 C C . VAL A 1 401 ? 18.656 -7.043 -19.859 1 89.5 401 VAL A C 1
ATOM 3126 O O . VAL A 1 401 ? 17.953 -6.098 -20.25 1 89.5 401 VAL A O 1
ATOM 3129 N N . GLU A 1 402 ? 19.844 -6.949 -19.594 1 77.5 402 GLU A N 1
ATOM 3130 C CA . GLU A 1 402 ? 20.516 -5.672 -19.766 1 77.5 402 GLU A CA 1
ATOM 3131 C C . GLU A 1 402 ? 20.516 -5.238 -21.234 1 77.5 402 GLU A C 1
ATOM 3133 O O . GLU A 1 402 ? 20.297 -4.062 -21.531 1 77.5 402 GLU A O 1
ATOM 3138 N N . ALA A 1 403 ? 20.766 -6.18 -22.031 1 78.44 403 ALA A N 1
ATOM 3139 C CA . ALA A 1 403 ? 20.734 -5.906 -23.469 1 78.44 403 ALA A CA 1
ATOM 3140 C C . ALA A 1 403 ? 19.344 -5.457 -23.906 1 78.44 403 ALA A C 1
ATOM 3142 O O . ALA A 1 403 ? 19.203 -4.527 -24.703 1 78.44 403 ALA A O 1
ATOM 3143 N N . ALA A 1 404 ? 18.438 -6.105 -23.453 1 88.38 404 ALA A N 1
ATOM 3144 C CA . ALA A 1 404 ? 17.047 -5.777 -23.797 1 88.38 404 ALA A CA 1
ATOM 3145 C C . ALA A 1 404 ? 16.703 -4.352 -23.375 1 88.38 404 ALA A C 1
ATOM 3147 O O . ALA A 1 404 ? 16.094 -3.607 -24.141 1 88.38 404 ALA A O 1
ATOM 3148 N N . ASP A 1 405 ? 17.062 -4.016 -22.266 1 81.06 405 ASP A N 1
ATOM 3149 C CA . ASP A 1 405 ? 16.781 -2.678 -21.75 1 81.06 405 ASP A CA 1
ATOM 3150 C C . ASP A 1 405 ? 17.531 -1.613 -22.547 1 81.06 405 ASP A C 1
ATOM 3152 O O . ASP A 1 405 ? 16.984 -0.556 -22.859 1 81.06 405 ASP A O 1
ATOM 3156 N N . SER A 1 406 ? 18.703 -1.881 -22.875 1 72.5 406 SER A N 1
ATOM 3157 C CA . SER A 1 406 ? 19.562 -0.92 -23.547 1 72.5 406 SER A CA 1
ATOM 3158 C C . SER A 1 406 ? 19.078 -0.648 -24.969 1 72.5 406 SER A C 1
ATOM 3160 O O . SER A 1 406 ? 19.156 0.483 -25.453 1 72.5 406 SER A O 1
ATOM 3162 N N . CYS A 1 407 ? 18.562 -1.651 -25.547 1 77.81 407 CYS A N 1
ATOM 3163 C CA . CYS A 1 407 ? 18.172 -1.47 -26.938 1 77.81 407 CYS A CA 1
ATOM 3164 C C . CYS A 1 407 ? 16.656 -1.284 -27.062 1 77.81 407 CYS A C 1
ATOM 3166 O O . CYS A 1 407 ? 16.125 -1.13 -28.156 1 77.81 407 CYS A O 1
ATOM 3168 N N . GLY A 1 408 ? 16 -1.367 -25.938 1 83.69 408 GLY A N 1
ATOM 3169 C CA . GLY A 1 408 ? 14.555 -1.201 -25.953 1 83.69 408 GLY A CA 1
ATOM 3170 C C . GLY A 1 408 ? 13.836 -2.348 -26.641 1 83.69 408 GLY A C 1
ATOM 3171 O O . GLY A 1 408 ? 12.977 -2.123 -27.484 1 83.69 408 GLY A O 1
ATOM 3172 N N . ALA A 1 409 ? 14.336 -3.523 -26.375 1 89.12 409 ALA A N 1
ATOM 3173 C CA . ALA A 1 409 ? 13.711 -4.703 -26.984 1 89.12 409 ALA A CA 1
ATOM 3174 C C . ALA A 1 409 ? 12.297 -4.902 -26.453 1 89.12 409 ALA A C 1
ATOM 3176 O O . ALA A 1 409 ? 12.008 -4.625 -25.297 1 89.12 409 ALA A O 1
ATOM 3177 N N . SER A 1 410 ? 11.477 -5.453 -27.297 1 90 410 SER A N 1
ATOM 3178 C CA . SER A 1 410 ? 10.086 -5.676 -26.938 1 90 410 SER A CA 1
ATOM 3179 C C . SER A 1 410 ? 9.906 -7.016 -26.234 1 90 410 SER A C 1
ATOM 3181 O O . SER A 1 410 ? 8.938 -7.211 -25.5 1 90 410 SER A O 1
ATOM 3183 N N . ALA A 1 411 ? 10.914 -7.887 -26.562 1 94.06 411 ALA A N 1
ATOM 3184 C CA . ALA A 1 411 ? 10.758 -9.219 -25.984 1 94.06 411 ALA A CA 1
ATOM 3185 C C . ALA A 1 411 ? 12.086 -9.961 -25.953 1 94.06 411 ALA A C 1
ATOM 3187 O O . ALA A 1 411 ? 12.992 -9.664 -26.734 1 94.06 411 ALA A O 1
ATOM 3188 N N . ILE A 1 412 ? 12.203 -10.867 -25.047 1 94.5 412 ILE A N 1
ATOM 3189 C CA . ILE A 1 412 ? 13.289 -11.836 -24.969 1 94.5 412 ILE A CA 1
ATOM 3190 C C . ILE A 1 412 ? 12.742 -13.242 -25.25 1 94.5 412 ILE A C 1
ATOM 3192 O O . ILE A 1 412 ? 11.773 -13.672 -24.625 1 94.5 412 ILE A O 1
ATOM 3196 N N . PHE A 1 413 ? 13.297 -13.875 -26.25 1 94.94 413 PHE A N 1
ATOM 3197 C CA . PHE A 1 413 ? 12.977 -15.266 -26.547 1 94.94 413 PHE A CA 1
ATOM 3198 C C . PHE A 1 413 ? 14.062 -16.203 -26.016 1 94.94 413 PHE A C 1
ATOM 3200 O O . PHE A 1 413 ? 15.234 -16.047 -26.359 1 94.94 413 PHE A O 1
ATOM 3207 N N . VAL A 1 414 ? 13.664 -17.172 -25.203 1 95 414 VAL A N 1
ATOM 3208 C CA . VAL A 1 414 ? 14.656 -18.062 -24.625 1 95 414 VAL A CA 1
ATOM 3209 C C . VAL A 1 414 ? 14.203 -19.516 -24.781 1 95 414 VAL A C 1
ATOM 3211 O O . VAL A 1 414 ? 13.055 -19.844 -24.469 1 95 414 VAL A O 1
ATOM 3214 N N . ILE A 1 415 ? 15.07 -20.344 -25.312 1 92.06 415 ILE A N 1
ATOM 3215 C CA . ILE A 1 415 ? 14.82 -21.781 -25.344 1 92.06 415 ILE A CA 1
ATOM 3216 C C . ILE A 1 415 ? 15.266 -22.406 -24.031 1 92.06 415 ILE A C 1
ATOM 3218 O O . ILE A 1 415 ? 16.375 -22.156 -23.562 1 92.06 415 ILE A O 1
ATOM 3222 N N . THR A 1 416 ? 14.352 -23.172 -23.469 1 91.88 416 THR A N 1
ATOM 3223 C CA . THR A 1 416 ? 14.672 -23.781 -22.172 1 91.88 416 THR A CA 1
ATOM 3224 C C . THR A 1 416 ? 14.18 -25.219 -22.125 1 91.88 416 THR A C 1
ATOM 3226 O O . THR A 1 416 ? 13.117 -25.531 -22.656 1 91.88 416 THR A O 1
ATOM 3229 N N . THR A 1 417 ? 15 -26.078 -21.547 1 89.56 417 THR A N 1
ATOM 3230 C CA . THR A 1 417 ? 14.656 -27.484 -21.406 1 89.56 417 THR A CA 1
ATOM 3231 C C . THR A 1 417 ? 14.188 -27.797 -20 1 89.56 417 THR A C 1
ATOM 3233 O O . THR A 1 417 ? 13.188 -28.484 -19.797 1 89.56 417 THR A O 1
ATOM 3236 N N . THR A 1 418 ? 14.812 -27.25 -19.078 1 90.25 418 THR A N 1
ATOM 3237 C CA . THR A 1 418 ? 14.484 -27.531 -17.688 1 90.25 418 THR A CA 1
ATOM 3238 C C . THR A 1 418 ? 13.805 -26.328 -17.031 1 90.25 418 THR A C 1
ATOM 3240 O O . THR A 1 418 ? 13.32 -26.422 -15.906 1 90.25 418 THR A O 1
ATOM 3243 N N . GLY A 1 419 ? 13.758 -25.25 -17.719 1 92.25 419 GLY A N 1
ATOM 3244 C CA . GLY A 1 419 ? 13.203 -24.031 -17.156 1 92.25 419 GLY A CA 1
ATOM 3245 C C . GLY A 1 419 ? 14.242 -23.141 -16.516 1 92.25 419 GLY A C 1
ATOM 3246 O O . GLY A 1 419 ? 13.984 -21.969 -16.25 1 92.25 419 GLY A O 1
ATOM 3247 N N . ALA A 1 420 ? 15.469 -23.578 -16.344 1 89.62 420 ALA A N 1
ATOM 3248 C CA . ALA A 1 420 ? 16.516 -22.875 -15.594 1 89.62 420 ALA A CA 1
ATOM 3249 C C . ALA A 1 420 ? 16.891 -21.578 -16.297 1 89.62 420 ALA A C 1
ATOM 3251 O O . ALA A 1 420 ? 17.078 -20.531 -15.641 1 89.62 420 ALA A O 1
ATOM 3252 N N . SER A 1 421 ? 17.047 -21.625 -17.594 1 89.44 421 SER A N 1
ATOM 3253 C CA . SER A 1 421 ? 17.422 -20.422 -18.328 1 89.44 421 SER A CA 1
ATOM 3254 C C . SER A 1 421 ? 16.328 -19.359 -18.266 1 89.44 421 SER A C 1
ATOM 3256 O O . SER A 1 421 ? 16.625 -18.172 -18.078 1 89.44 421 SER A O 1
ATOM 3258 N N . ALA A 1 422 ? 15.141 -19.797 -18.438 1 94.19 422 ALA A N 1
ATOM 3259 C CA . ALA A 1 422 ? 14.016 -18.859 -18.375 1 94.19 422 ALA A CA 1
ATOM 3260 C C . ALA A 1 422 ? 13.906 -18.234 -16.984 1 94.19 422 ALA A C 1
ATOM 3262 O O . ALA A 1 422 ? 13.688 -17.031 -16.859 1 94.19 422 ALA A O 1
ATOM 3263 N N . MET A 1 423 ? 14.078 -19.016 -16.031 1 92.44 423 MET A N 1
ATOM 3264 C CA . MET A 1 423 ? 13.977 -18.547 -14.656 1 92.44 423 MET A CA 1
ATOM 3265 C C . MET A 1 423 ? 15.086 -17.547 -14.344 1 92.44 423 MET A C 1
ATOM 3267 O O . MET A 1 423 ? 14.852 -16.547 -13.648 1 92.44 423 MET A O 1
ATOM 3271 N N . SER A 1 424 ? 16.234 -17.828 -14.82 1 87.69 424 SER A N 1
ATOM 3272 C CA . SER A 1 424 ? 17.359 -16.922 -14.602 1 87.69 424 SER A CA 1
ATOM 3273 C C . SER A 1 424 ? 17.078 -15.547 -15.203 1 87.69 424 SER A C 1
ATOM 3275 O O . SER A 1 424 ? 17.406 -14.523 -14.594 1 87.69 424 SER A O 1
ATOM 3277 N N . ILE A 1 425 ? 16.484 -15.523 -16.312 1 91.25 425 ILE A N 1
ATOM 3278 C CA . ILE A 1 425 ? 16.156 -14.266 -16.969 1 91.25 425 ILE A CA 1
ATOM 3279 C C . ILE A 1 425 ? 15.055 -13.547 -16.188 1 91.25 425 ILE A C 1
ATOM 3281 O O . ILE A 1 425 ? 15.148 -12.344 -15.945 1 91.25 425 ILE A O 1
ATOM 3285 N N . ALA A 1 426 ? 14.07 -14.281 -15.773 1 92.56 426 ALA A N 1
ATOM 3286 C CA . ALA A 1 426 ? 12.953 -13.703 -15.023 1 92.56 426 ALA A CA 1
ATOM 3287 C C . ALA A 1 426 ? 13.438 -13.086 -13.719 1 92.56 426 ALA A C 1
ATOM 3289 O O . ALA A 1 426 ? 12.953 -12.023 -13.312 1 92.56 426 ALA A O 1
ATOM 3290 N N . MET A 1 427 ? 14.336 -13.75 -13.141 1 87.19 427 MET A N 1
ATOM 3291 C CA . MET A 1 427 ? 14.812 -13.312 -11.836 1 87.19 427 MET A CA 1
ATOM 3292 C C . MET A 1 427 ? 15.648 -12.047 -11.953 1 87.19 427 MET A C 1
ATOM 3294 O O . MET A 1 427 ? 15.883 -11.352 -10.961 1 87.19 427 MET A O 1
ATOM 3298 N N . SER A 1 428 ? 16.031 -11.703 -13.164 1 85.94 428 SER A N 1
ATOM 3299 C CA . SER A 1 428 ? 16.719 -10.438 -13.406 1 85.94 428 SER A CA 1
ATOM 3300 C C . SER A 1 428 ? 15.727 -9.305 -13.664 1 85.94 428 SER A C 1
ATOM 3302 O O . SER A 1 428 ? 16.125 -8.172 -13.945 1 85.94 428 SER A O 1
ATOM 3304 N N . ARG A 1 429 ? 14.508 -9.609 -13.602 1 88.19 429 ARG A N 1
ATOM 3305 C CA . ARG A 1 429 ? 13.398 -8.664 -13.617 1 88.19 429 ARG A CA 1
ATOM 3306 C C . ARG A 1 429 ? 13.422 -7.812 -14.883 1 88.19 429 ARG A C 1
ATOM 3308 O O . ARG A 1 429 ? 13.492 -6.582 -14.805 1 88.19 429 ARG A O 1
ATOM 3315 N N . PRO A 1 430 ? 13.25 -8.43 -15.977 1 90 430 PRO A N 1
ATOM 3316 C CA . PRO A 1 430 ? 13.211 -7.684 -17.234 1 90 430 PRO A CA 1
ATOM 3317 C C . PRO A 1 430 ? 11.977 -6.793 -17.359 1 90 430 PRO A C 1
ATOM 3319 O O . PRO A 1 430 ? 10.914 -7.121 -16.812 1 90 430 PRO A O 1
ATOM 3322 N N . SER A 1 431 ? 12.117 -5.703 -18.094 1 86.75 431 SER A N 1
ATOM 3323 C CA . SER A 1 431 ? 10.984 -4.812 -18.344 1 86.75 431 SER A CA 1
ATOM 3324 C C . SER A 1 431 ? 10.109 -5.336 -19.469 1 86.75 431 SER A C 1
ATOM 3326 O O . SER A 1 431 ? 8.906 -5.055 -19.516 1 86.75 431 SER A O 1
ATOM 3328 N N . CYS A 1 432 ? 10.711 -6.027 -20.375 1 89.38 432 CYS A N 1
ATOM 3329 C CA . CYS A 1 432 ? 9.953 -6.566 -21.5 1 89.38 432 CYS A CA 1
ATOM 3330 C C . CYS A 1 432 ? 9.5 -7.996 -21.219 1 89.38 432 CYS A C 1
ATOM 3332 O O . CYS A 1 432 ? 9.922 -8.602 -20.234 1 89.38 432 CYS A O 1
ATOM 3334 N N . ILE A 1 433 ? 8.695 -8.508 -22.062 1 91.12 433 ILE A N 1
ATOM 3335 C CA . ILE A 1 433 ? 8.148 -9.844 -21.875 1 91.12 433 ILE A CA 1
ATOM 3336 C C . ILE A 1 433 ? 9.203 -10.891 -22.234 1 91.12 433 ILE A C 1
ATOM 3338 O O . ILE A 1 433 ? 10.047 -10.664 -23.094 1 91.12 433 ILE A O 1
ATOM 3342 N N . VAL A 1 434 ? 9.172 -11.992 -21.547 1 95.75 434 VAL A N 1
ATOM 3343 C CA . VAL A 1 434 ? 10.07 -13.117 -21.797 1 95.75 434 VAL A CA 1
ATOM 3344 C C . VAL A 1 434 ? 9.266 -14.32 -22.281 1 95.75 434 VAL A C 1
ATOM 3346 O O . VAL A 1 434 ? 8.398 -14.82 -21.547 1 95.75 434 VAL A O 1
ATOM 3349 N N . ILE A 1 435 ? 9.531 -14.703 -23.438 1 96.25 435 ILE A N 1
ATOM 3350 C CA . ILE A 1 435 ? 8.875 -15.883 -24 1 96.25 435 ILE A CA 1
ATOM 3351 C C . ILE A 1 435 ? 9.75 -17.109 -23.766 1 96.25 435 ILE A C 1
ATOM 3353 O O . ILE A 1 435 ? 10.812 -17.25 -24.375 1 96.25 435 ILE A O 1
ATOM 3357 N N . ALA A 1 436 ? 9.32 -17.984 -22.953 1 97 436 ALA A N 1
ATOM 3358 C CA . ALA A 1 436 ? 10.039 -19.219 -22.656 1 97 436 ALA A CA 1
ATOM 3359 C C . ALA A 1 436 ? 9.602 -20.344 -23.578 1 97 436 ALA A C 1
ATOM 3361 O O . ALA A 1 436 ? 8.531 -20.922 -23.406 1 97 436 ALA A O 1
ATOM 3362 N N . ILE A 1 437 ? 10.453 -20.734 -24.5 1 96 437 ILE A N 1
ATOM 3363 C CA . ILE A 1 437 ? 10.156 -21.766 -25.484 1 96 437 ILE A CA 1
ATOM 3364 C C . ILE A 1 437 ? 10.594 -23.125 -24.969 1 96 437 ILE A C 1
ATOM 3366 O O . ILE A 1 437 ? 11.766 -23.344 -24.641 1 96 437 ILE A O 1
ATOM 3370 N N . THR A 1 438 ? 9.664 -24.031 -24.844 1 95.44 438 THR A N 1
ATOM 3371 C CA . THR A 1 438 ? 9.977 -25.359 -24.328 1 95.44 438 THR A CA 1
ATOM 3372 C C . THR A 1 438 ? 9.141 -26.422 -25.031 1 95.44 438 THR A C 1
ATOM 3374 O O . THR A 1 438 ? 8.141 -26.109 -25.672 1 95.44 438 THR A O 1
ATOM 3377 N N . VAL A 1 439 ? 9.625 -27.641 -25 1 93.62 439 VAL A N 1
ATOM 3378 C CA . VAL A 1 439 ? 8.883 -28.766 -25.562 1 93.62 439 VAL A CA 1
ATOM 3379 C C . VAL A 1 439 ? 8.266 -29.594 -24.422 1 93.62 439 VAL A C 1
ATOM 3381 O O . VAL A 1 439 ? 7.508 -30.531 -24.688 1 93.62 439 VAL A O 1
ATOM 3384 N N . ASP A 1 440 ? 8.586 -29.25 -23.203 1 94.88 440 ASP A N 1
ATOM 3385 C CA . ASP A 1 440 ? 8.094 -29.938 -22.016 1 94.88 440 ASP A CA 1
ATOM 3386 C C . ASP A 1 440 ? 6.945 -29.172 -21.375 1 94.88 440 ASP A C 1
ATOM 3388 O O . ASP A 1 440 ? 7.145 -28.078 -20.844 1 94.88 440 ASP A O 1
ATOM 3392 N N . ILE A 1 441 ? 5.789 -29.797 -21.266 1 95.5 441 ILE A N 1
ATOM 3393 C CA . ILE A 1 441 ? 4.582 -29.141 -20.781 1 95.5 441 ILE A CA 1
ATOM 3394 C C . ILE A 1 441 ? 4.727 -28.828 -19.297 1 95.5 441 ILE A C 1
ATOM 3396 O O . ILE A 1 441 ? 4.203 -27.812 -18.812 1 95.5 441 ILE A O 1
ATOM 3400 N N . ALA A 1 442 ? 5.414 -29.672 -18.578 1 96.06 442 ALA A N 1
ATOM 3401 C CA . ALA A 1 442 ? 5.629 -29.422 -17.156 1 96.06 442 ALA A CA 1
ATOM 3402 C C . ALA A 1 442 ? 6.441 -28.141 -16.938 1 96.06 442 ALA A C 1
ATOM 3404 O O . ALA A 1 442 ? 6.125 -27.344 -16.062 1 96.06 442 ALA A O 1
ATOM 3405 N N . VAL A 1 443 ? 7.457 -27.984 -17.766 1 96.19 443 VAL A N 1
ATOM 3406 C CA . VAL A 1 443 ? 8.305 -26.797 -17.672 1 96.19 443 VAL A CA 1
ATOM 3407 C C . VAL A 1 443 ? 7.488 -25.547 -18.047 1 96.19 443 VAL A C 1
ATOM 3409 O O . VAL A 1 443 ? 7.629 -24.5 -17.406 1 96.19 443 VAL A O 1
ATOM 3412 N N . ALA A 1 444 ? 6.656 -25.688 -19.016 1 97.12 444 ALA A N 1
ATOM 3413 C CA . ALA A 1 444 ? 5.797 -24.578 -19.406 1 97.12 444 ALA A CA 1
ATOM 3414 C C . ALA A 1 444 ? 4.902 -24.141 -18.25 1 97.12 444 ALA A C 1
ATOM 3416 O O . ALA A 1 444 ? 4.746 -22.938 -18 1 97.12 444 ALA A O 1
ATOM 3417 N N . HIS A 1 445 ? 4.336 -25.078 -17.562 1 97.81 445 HIS A N 1
ATOM 3418 C CA . HIS A 1 445 ? 3.488 -24.766 -16.422 1 97.81 445 HIS A CA 1
ATOM 3419 C C . HIS A 1 445 ? 4.293 -24.125 -15.305 1 97.81 445 HIS A C 1
ATOM 3421 O O . HIS A 1 445 ? 3.814 -23.188 -14.656 1 97.81 445 HIS A O 1
ATOM 3427 N N . HIS A 1 446 ? 5.52 -24.609 -15.07 1 97.5 446 HIS A N 1
ATOM 3428 C CA . HIS A 1 446 ? 6.363 -24.078 -14.008 1 97.5 446 HIS A CA 1
ATOM 3429 C C . HIS A 1 446 ? 6.699 -22.609 -14.25 1 97.5 446 HIS A C 1
ATOM 3431 O O . HIS A 1 446 ? 6.848 -21.828 -13.305 1 97.5 446 HIS A O 1
ATOM 3437 N N . CYS A 1 447 ? 6.754 -22.188 -15.477 1 96.94 447 CYS A N 1
ATOM 3438 C CA . CYS A 1 447 ? 7.094 -20.828 -15.844 1 96.94 447 CYS A CA 1
ATOM 3439 C C . CYS A 1 447 ? 6.027 -19.844 -15.359 1 96.94 447 CYS A C 1
ATOM 3441 O O . CYS A 1 447 ? 6.324 -18.688 -15.086 1 96.94 447 CYS A O 1
ATOM 3443 N N . LEU A 1 448 ? 4.855 -20.328 -15.148 1 97.25 448 LEU A N 1
ATOM 3444 C CA . LEU A 1 448 ? 3.742 -19.469 -14.766 1 97.25 448 LEU A CA 1
ATOM 3445 C C . LEU A 1 448 ? 3.932 -18.938 -13.352 1 97.25 448 LEU A C 1
ATOM 3447 O O . LEU A 1 448 ? 3.273 -17.969 -12.953 1 97.25 448 LEU A O 1
ATOM 3451 N N . ALA A 1 449 ? 4.867 -19.516 -12.609 1 97.19 449 ALA A N 1
ATOM 3452 C CA . ALA A 1 449 ? 5.082 -19.094 -11.227 1 97.19 449 ALA A CA 1
ATOM 3453 C C . ALA A 1 449 ? 5.988 -17.875 -11.156 1 97.19 449 ALA A C 1
ATOM 3455 O O . ALA A 1 449 ? 6.09 -17.219 -10.117 1 97.19 449 ALA A O 1
ATOM 3456 N N . TYR A 1 450 ? 6.605 -17.5 -12.242 1 96.88 450 TYR A N 1
ATOM 3457 C CA . TYR A 1 450 ? 7.586 -16.422 -12.25 1 96.88 450 TYR A CA 1
ATOM 3458 C C . TYR A 1 450 ? 7.055 -15.203 -13 1 96.88 450 TYR A C 1
ATOM 3460 O O . TYR A 1 450 ? 6.566 -15.32 -14.125 1 96.88 450 TYR A O 1
ATOM 3468 N N . ARG A 1 451 ? 7.184 -14.062 -12.352 1 95.25 451 ARG A N 1
ATOM 3469 C CA . ARG A 1 451 ? 6.77 -12.82 -12.984 1 95.25 451 ARG A CA 1
ATOM 3470 C C . ARG A 1 451 ? 7.531 -12.594 -14.289 1 95.25 451 ARG A C 1
ATOM 3472 O O . ARG A 1 451 ? 8.75 -12.781 -14.344 1 95.25 451 ARG A O 1
ATOM 3479 N N . GLY A 1 452 ? 6.844 -12.32 -15.383 1 93.06 452 GLY A N 1
ATOM 3480 C CA . GLY A 1 452 ? 7.473 -11.914 -16.625 1 93.06 452 GLY A CA 1
ATOM 3481 C C . GLY A 1 452 ? 7.625 -13.047 -17.625 1 93.06 452 GLY A C 1
ATOM 3482 O O . GLY A 1 452 ? 7.871 -12.812 -18.812 1 93.06 452 GLY A O 1
ATOM 3483 N N . LEU A 1 453 ? 7.461 -14.25 -17.156 1 96.06 453 LEU A N 1
ATOM 3484 C CA . LEU A 1 453 ? 7.625 -15.383 -18.062 1 96.06 453 LEU A CA 1
ATOM 3485 C C . LEU A 1 453 ? 6.309 -15.727 -18.75 1 96.06 453 LEU A C 1
ATOM 3487 O O . LEU A 1 453 ? 5.27 -15.828 -18.094 1 96.06 453 LEU A O 1
ATOM 3491 N N . HIS A 1 454 ? 6.375 -15.836 -19.969 1 94.81 454 HIS A N 1
ATOM 3492 C CA . HIS A 1 454 ? 5.277 -16.312 -20.812 1 94.81 454 HIS A CA 1
ATOM 3493 C C . HIS A 1 454 ? 5.672 -17.562 -21.578 1 94.81 454 HIS A C 1
ATOM 3495 O O . HIS A 1 454 ? 6.359 -17.484 -22.594 1 94.81 454 HIS A O 1
ATOM 3501 N N . PRO A 1 455 ? 5.148 -18.672 -21.188 1 96.12 455 PRO A N 1
ATOM 3502 C CA . PRO A 1 455 ? 5.574 -19.922 -21.812 1 96.12 455 PRO A CA 1
ATOM 3503 C C . PRO A 1 455 ? 4.977 -20.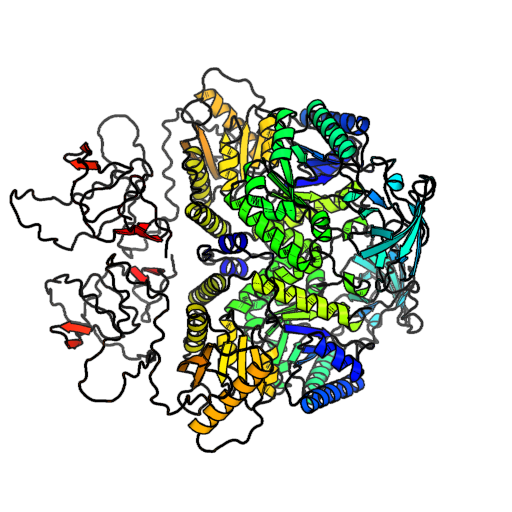125 -23.203 1 96.12 455 PRO A C 1
ATOM 3505 O O . PRO A 1 455 ? 3.822 -19.766 -23.438 1 96.12 455 PRO A O 1
ATOM 3508 N N . PHE A 1 456 ? 5.754 -20.672 -24.078 1 95.56 456 PHE A N 1
ATOM 3509 C CA . PHE A 1 456 ? 5.352 -21.141 -25.406 1 95.56 456 PHE A CA 1
ATOM 3510 C C . PHE A 1 456 ? 5.723 -22.609 -25.594 1 95.56 456 PHE A C 1
ATOM 3512 O O . PHE A 1 456 ? 6.906 -22.953 -25.688 1 95.56 456 PHE A O 1
ATOM 3519 N N . LEU A 1 457 ? 4.734 -23.438 -25.625 1 95.56 457 LEU A N 1
ATOM 3520 C CA . LEU A 1 457 ? 4.957 -24.859 -25.844 1 95.56 457 LEU A CA 1
ATOM 3521 C C . LEU A 1 457 ? 5.078 -25.188 -27.328 1 95.56 457 LEU A C 1
ATOM 3523 O O . LEU A 1 457 ? 4.129 -24.984 -28.078 1 95.56 457 LEU A O 1
ATOM 3527 N N . TYR A 1 458 ? 6.191 -25.641 -27.734 1 93.94 458 TYR A N 1
ATOM 3528 C CA . TYR A 1 458 ? 6.398 -26.031 -29.125 1 93.94 458 TYR A CA 1
ATOM 3529 C C . TYR A 1 458 ? 5.898 -27.453 -29.359 1 93.94 458 TYR A C 1
ATOM 3531 O O . TYR A 1 458 ? 6.418 -28.406 -28.781 1 93.94 458 TYR A O 1
ATOM 3539 N N . THR A 1 459 ? 4.949 -27.562 -30.203 1 89.56 459 THR A N 1
ATOM 3540 C CA . THR A 1 459 ? 4.332 -28.844 -30.484 1 89.56 459 THR A CA 1
ATOM 3541 C C . THR A 1 459 ? 4.703 -29.344 -31.875 1 89.56 459 THR A C 1
ATOM 3543 O O . THR A 1 459 ? 4.215 -30.391 -32.312 1 89.56 459 THR A O 1
ATOM 3546 N N . GLY A 1 460 ? 5.516 -28.625 -32.5 1 84.44 460 GLY A N 1
ATOM 3547 C CA . GLY A 1 460 ? 5.906 -29.031 -33.844 1 84.44 460 GLY A CA 1
ATOM 3548 C C . GLY A 1 460 ? 6.844 -30.219 -33.844 1 84.44 460 GLY A C 1
ATOM 3549 O O . GLY A 1 460 ? 7.266 -30.688 -32.781 1 84.44 460 GLY A O 1
ATOM 3550 N N . GLU A 1 461 ? 7.148 -30.75 -35.031 1 81.56 461 GLU A N 1
ATOM 3551 C CA . GLU A 1 461 ? 8.016 -31.906 -35.219 1 81.56 461 GLU A CA 1
ATOM 3552 C C . GLU A 1 461 ? 9.469 -31.562 -34.906 1 81.56 461 GLU A C 1
ATOM 3554 O O . GLU A 1 461 ? 9.945 -30.469 -35.219 1 81.56 461 GLU A O 1
ATOM 3559 N N . ARG A 1 462 ? 10.047 -32.438 -34.125 1 82.62 462 ARG A N 1
ATOM 3560 C CA . ARG A 1 462 ? 11.469 -32.281 -33.844 1 82.62 462 ARG A CA 1
ATOM 3561 C C . ARG A 1 462 ? 12.336 -32.812 -34.969 1 82.62 462 ARG A C 1
ATOM 3563 O O . ARG A 1 462 ? 12.031 -33.875 -35.531 1 82.62 462 ARG A O 1
ATOM 3570 N N . VAL A 1 463 ? 13.195 -31.969 -35.25 1 78.38 463 VAL A N 1
ATOM 3571 C CA . VAL A 1 463 ? 14.109 -32.406 -36.312 1 78.38 463 VAL A CA 1
ATOM 3572 C C . VAL A 1 463 ? 15.461 -32.781 -35.688 1 78.38 463 VAL A C 1
ATOM 3574 O O . VAL A 1 463 ? 15.844 -32.219 -34.656 1 78.38 463 VAL A O 1
ATOM 3577 N N . ALA A 1 464 ? 16.109 -33.75 -36.312 1 76.5 464 ALA A N 1
ATOM 3578 C CA . ALA A 1 464 ? 17.359 -34.312 -35.781 1 76.5 464 ALA A CA 1
ATOM 3579 C C . ALA A 1 464 ? 18.469 -33.25 -35.781 1 76.5 464 ALA A C 1
ATOM 3581 O O . ALA A 1 464 ? 19.312 -33.25 -34.875 1 76.5 464 ALA A O 1
ATOM 3582 N N . GLU A 1 465 ? 18.406 -32.438 -36.812 1 74.81 465 GLU A N 1
ATOM 3583 C CA . GLU A 1 465 ? 19.438 -31.391 -36.875 1 74.81 465 GLU A CA 1
ATOM 3584 C C . GLU A 1 465 ? 19.156 -30.281 -35.844 1 74.81 465 GLU A C 1
ATOM 3586 O O . GLU A 1 465 ? 18.172 -29.547 -36 1 74.81 465 GLU A O 1
ATOM 3591 N N . TRP A 1 466 ? 20.016 -30.141 -34.906 1 77.5 466 TRP A N 1
ATOM 3592 C CA . TRP A 1 466 ? 19.812 -29.266 -33.75 1 77.5 466 TRP A CA 1
ATOM 3593 C C . TRP A 1 466 ? 19.594 -27.828 -34.188 1 77.5 466 TRP A C 1
ATOM 3595 O O . TRP A 1 466 ? 18.672 -27.172 -33.688 1 77.5 466 TRP A O 1
ATOM 3605 N N . CYS A 1 467 ? 20.391 -27.328 -35.094 1 75.62 467 CYS A N 1
ATOM 3606 C CA . CYS A 1 467 ? 20.297 -25.938 -35.5 1 75.62 467 CYS A CA 1
ATOM 3607 C C . CYS A 1 467 ? 18.938 -25.656 -36.156 1 75.62 467 CYS A C 1
ATOM 3609 O O . CYS A 1 467 ? 18.344 -24.594 -35.906 1 75.62 467 CYS A O 1
ATOM 3611 N N . GLU A 1 468 ? 18.578 -26.578 -36.875 1 80.38 468 GLU A N 1
ATOM 3612 C CA . GLU A 1 468 ? 17.281 -26.406 -37.562 1 80.38 468 GLU A CA 1
ATOM 3613 C C . GLU A 1 468 ? 16.141 -26.484 -36.562 1 80.38 468 GLU A C 1
ATOM 3615 O O . GLU A 1 468 ? 15.141 -25.766 -36.688 1 80.38 468 GLU A O 1
ATOM 3620 N N . ASP A 1 469 ? 16.328 -27.359 -35.656 1 85.31 469 ASP A N 1
ATOM 3621 C CA . ASP A 1 469 ? 15.297 -27.5 -34.625 1 85.31 469 ASP A CA 1
ATOM 3622 C C . ASP A 1 469 ? 15.156 -26.219 -33.812 1 85.31 469 ASP A C 1
ATOM 3624 O O . ASP A 1 469 ? 14.039 -25.781 -33.5 1 85.31 469 ASP A O 1
ATOM 3628 N N . VAL A 1 470 ? 16.25 -25.672 -33.469 1 84.69 470 VAL A N 1
ATOM 3629 C CA . VAL A 1 470 ? 16.281 -24.438 -32.688 1 84.69 470 VAL A CA 1
ATOM 3630 C C . VAL A 1 470 ? 15.625 -23.312 -33.5 1 84.69 470 VAL A C 1
ATOM 3632 O O . VAL A 1 470 ? 14.781 -22.578 -33 1 84.69 470 VAL A O 1
ATOM 3635 N N . ASP A 1 471 ? 15.953 -23.219 -34.688 1 85.94 471 ASP A N 1
ATOM 3636 C CA . ASP A 1 471 ? 15.391 -22.188 -35.562 1 85.94 471 ASP A CA 1
ATOM 3637 C C . ASP A 1 471 ? 13.875 -22.344 -35.688 1 85.94 471 ASP A C 1
ATOM 3639 O O . ASP A 1 471 ? 13.141 -21.359 -35.656 1 85.94 471 ASP A O 1
ATOM 3643 N N . ASN A 1 472 ? 13.508 -23.562 -35.844 1 88.81 472 ASN A N 1
ATOM 3644 C CA . ASN A 1 472 ? 12.078 -23.828 -36 1 88.81 472 ASN A CA 1
ATOM 3645 C C . ASN A 1 472 ? 11.305 -23.406 -34.75 1 88.81 472 ASN A C 1
ATOM 3647 O O . ASN A 1 472 ? 10.234 -22.797 -34.844 1 88.81 472 ASN A O 1
ATOM 3651 N N . ARG A 1 473 ? 11.812 -23.719 -33.656 1 91.69 473 ARG A N 1
ATOM 3652 C CA . ARG A 1 473 ? 11.148 -23.391 -32.375 1 91.69 473 ARG A CA 1
ATOM 3653 C C . ARG A 1 473 ? 11.062 -21.891 -32.188 1 91.69 473 ARG A C 1
ATOM 3655 O O . ARG A 1 473 ? 10.008 -21.359 -31.828 1 91.69 473 ARG A O 1
ATOM 3662 N N . ILE A 1 474 ? 12.094 -21.188 -32.469 1 91.25 474 ILE A N 1
ATOM 3663 C CA . ILE A 1 474 ? 12.148 -19.734 -32.281 1 91.25 474 ILE A CA 1
ATOM 3664 C C . ILE A 1 474 ? 11.195 -19.062 -33.25 1 91.25 474 ILE A C 1
ATOM 3666 O O . ILE A 1 474 ? 10.445 -18.156 -32.875 1 91.25 474 ILE A O 1
ATOM 3670 N N . ASN A 1 475 ? 11.25 -19.516 -34.469 1 90.62 475 ASN A N 1
ATOM 3671 C CA . ASN A 1 475 ? 10.383 -18.906 -35.469 1 90.62 475 ASN A CA 1
ATOM 3672 C C . ASN A 1 475 ? 8.906 -19.172 -35.188 1 90.62 475 ASN A C 1
ATOM 3674 O O . ASN A 1 475 ? 8.055 -18.328 -35.469 1 90.62 475 ASN A O 1
ATOM 3678 N N . ALA A 1 476 ? 8.703 -20.312 -34.719 1 91.88 476 ALA A N 1
ATOM 3679 C CA . ALA A 1 476 ? 7.324 -20.625 -34.344 1 91.88 476 ALA A CA 1
ATOM 3680 C C . ALA A 1 476 ? 6.852 -19.688 -33.219 1 91.88 476 ALA A C 1
ATOM 3682 O O . ALA A 1 476 ? 5.711 -19.219 -33.219 1 91.88 476 ALA A O 1
ATOM 3683 N N . ALA A 1 477 ? 7.691 -19.484 -32.281 1 93.88 477 ALA A N 1
ATOM 3684 C CA . ALA A 1 477 ? 7.367 -18.594 -31.172 1 93.88 477 ALA A CA 1
ATOM 3685 C C . ALA A 1 477 ? 7.176 -17.156 -31.656 1 93.88 477 ALA A C 1
ATOM 3687 O O . ALA A 1 477 ? 6.266 -16.469 -31.203 1 93.88 477 ALA A O 1
ATOM 3688 N N . ILE A 1 478 ? 7.988 -16.703 -32.5 1 91.12 478 ILE A N 1
ATOM 3689 C CA . ILE A 1 478 ? 7.891 -15.352 -33.031 1 91.12 478 ILE A CA 1
ATOM 3690 C C . ILE A 1 478 ? 6.57 -15.203 -33.812 1 91.12 478 ILE A C 1
ATOM 3692 O O . ILE A 1 478 ? 5.879 -14.188 -33.656 1 91.12 478 ILE A O 1
ATOM 3696 N N . LYS A 1 479 ? 6.316 -16.188 -34.562 1 89.88 479 LYS A N 1
ATOM 3697 C CA . LYS A 1 479 ? 5.059 -16.156 -35.312 1 89.88 479 LYS A CA 1
ATOM 3698 C C . LYS A 1 479 ? 3.869 -16.047 -34.375 1 89.88 479 LYS A C 1
ATOM 3700 O O . LYS A 1 479 ? 2.961 -15.242 -34.594 1 89.88 479 LYS A O 1
ATOM 3705 N N . HIS A 1 480 ? 3.93 -16.812 -33.375 1 90 480 HIS A N 1
ATOM 3706 C CA . HIS A 1 480 ? 2.859 -16.781 -32.375 1 90 480 HIS A CA 1
ATOM 3707 C C . HIS A 1 480 ? 2.752 -15.406 -31.719 1 90 480 HIS A C 1
ATOM 3709 O O . HIS A 1 480 ? 1.648 -14.883 -31.547 1 90 480 HIS A O 1
ATOM 3715 N N . THR A 1 481 ? 3.799 -14.836 -31.297 1 90.06 481 THR A N 1
ATOM 3716 C CA . THR A 1 481 ? 3.812 -13.562 -30.609 1 90.06 481 THR A CA 1
ATOM 3717 C C . THR A 1 481 ? 3.391 -12.43 -31.531 1 90.06 481 THR A C 1
ATOM 3719 O O . THR A 1 481 ? 2.799 -11.438 -31.094 1 90.06 481 THR A O 1
ATOM 3722 N N . ARG A 1 482 ? 3.645 -12.523 -32.75 1 87.62 482 ARG A N 1
ATOM 3723 C CA . ARG A 1 482 ? 3.176 -11.555 -33.719 1 87.62 482 ARG A CA 1
ATOM 3724 C C . ARG A 1 482 ? 1.658 -11.609 -33.875 1 87.62 482 ARG A C 1
ATOM 3726 O O . ARG A 1 482 ? 0.994 -10.57 -33.938 1 87.62 482 ARG A O 1
ATOM 3733 N N . LEU A 1 483 ? 1.229 -12.773 -33.969 1 85.06 483 LEU A N 1
ATOM 3734 C CA . LEU A 1 483 ? -0.205 -12.977 -34.125 1 85.06 483 LEU A CA 1
ATOM 3735 C C . LEU A 1 483 ? -0.982 -12.445 -32.938 1 85.06 483 LEU A C 1
ATOM 3737 O O . LEU A 1 483 ? -2.094 -11.93 -33.094 1 85.06 483 LEU A O 1
ATOM 3741 N N . THR A 1 484 ? -0.379 -12.586 -31.797 1 84 484 THR A N 1
ATOM 3742 C CA . THR A 1 484 ? -1.059 -12.156 -30.578 1 84 484 THR A CA 1
ATOM 3743 C C . THR A 1 484 ? -0.79 -10.68 -30.312 1 84 484 THR A C 1
ATOM 3745 O O . THR A 1 484 ? -1.319 -10.109 -29.359 1 84 484 THR A O 1
ATOM 3748 N N . GLY A 1 485 ? 0.067 -10.102 -31.078 1 82.19 485 GLY A N 1
ATOM 3749 C CA . GLY A 1 485 ? 0.305 -8.672 -30.984 1 82.19 485 GLY A CA 1
ATOM 3750 C C . GLY A 1 485 ? 1.324 -8.297 -29.922 1 82.19 485 GLY A C 1
ATOM 3751 O O . GLY A 1 485 ? 1.433 -7.129 -29.547 1 82.19 485 GLY A O 1
ATOM 3752 N N . LEU A 1 486 ? 2.07 -9.219 -29.5 1 85.25 486 LEU A N 1
ATOM 3753 C CA . LEU A 1 486 ? 3.062 -8.961 -28.453 1 85.25 486 LEU A CA 1
ATOM 3754 C C . LEU A 1 486 ? 4.316 -8.328 -29.062 1 85.25 486 LEU A C 1
ATOM 3756 O O . LEU A 1 486 ? 5.012 -7.566 -28.391 1 85.25 486 LEU A O 1
ATOM 3760 N N . VAL A 1 487 ? 4.613 -8.773 -30.297 1 87.81 487 VAL A N 1
ATOM 3761 C CA . VAL A 1 487 ? 5.719 -8.164 -31.031 1 87.81 487 VAL A CA 1
ATOM 3762 C C . VAL A 1 487 ? 5.25 -7.738 -32.406 1 87.81 487 VAL A C 1
ATOM 3764 O O . VAL A 1 487 ? 4.293 -8.297 -32.969 1 87.81 487 VAL A O 1
ATOM 3767 N N . LYS A 1 488 ? 5.84 -6.738 -32.938 1 87.19 488 LYS A N 1
ATOM 3768 C CA . LYS A 1 488 ? 5.488 -6.219 -34.25 1 87.19 488 LYS A CA 1
ATOM 3769 C C . LYS A 1 488 ? 6.73 -6.031 -35.094 1 87.19 488 LYS A C 1
ATOM 3771 O O . LYS A 1 488 ? 7.855 -6.129 -34.625 1 87.19 488 LYS A O 1
ATOM 3776 N N . GLY A 1 489 ? 6.34 -5.785 -36.312 1 85.31 489 GLY A N 1
ATOM 3777 C CA . GLY A 1 489 ? 7.434 -5.457 -37.219 1 85.31 489 GLY A CA 1
ATOM 3778 C C . GLY A 1 489 ? 8.195 -4.211 -36.812 1 85.31 489 GLY A C 1
ATOM 3779 O O . GLY A 1 489 ? 7.59 -3.225 -36.375 1 85.31 489 GLY A O 1
ATOM 3780 N N . GLY A 1 490 ? 9.531 -4.375 -36.875 1 86.19 490 GLY A N 1
ATOM 3781 C CA . GLY A 1 490 ? 10.367 -3.248 -36.5 1 86.19 490 GLY A CA 1
ATOM 3782 C C . GLY A 1 490 ? 10.859 -3.336 -35.062 1 86.19 490 GLY A C 1
ATOM 3783 O O . GLY A 1 490 ? 11.797 -2.633 -34.688 1 86.19 490 GLY A O 1
ATOM 3784 N N . ASP A 1 491 ? 10.273 -4.27 -34.375 1 90 491 ASP A N 1
ATOM 3785 C CA . ASP A 1 491 ? 10.664 -4.41 -32.969 1 90 491 ASP A CA 1
ATOM 3786 C C . ASP A 1 491 ? 12.039 -5.07 -32.844 1 90 491 ASP A C 1
ATOM 3788 O O . ASP A 1 491 ? 12.398 -5.922 -33.656 1 90 491 ASP A O 1
ATOM 3792 N N . ARG A 1 492 ? 12.766 -4.633 -31.844 1 88.62 492 ARG A N 1
ATOM 3793 C CA . ARG A 1 492 ? 13.977 -5.352 -31.453 1 88.62 492 ARG A CA 1
ATOM 3794 C C . ARG A 1 492 ? 13.648 -6.477 -30.484 1 88.62 492 ARG A C 1
ATOM 3796 O O . ARG A 1 492 ? 12.82 -6.309 -29.578 1 88.62 492 ARG A O 1
ATOM 3803 N N . ILE A 1 493 ? 14.266 -7.578 -30.781 1 91.19 493 ILE A N 1
ATOM 3804 C CA . ILE A 1 493 ? 14.055 -8.711 -29.891 1 91.19 493 ILE A CA 1
ATOM 3805 C C . ILE A 1 493 ? 15.406 -9.336 -29.531 1 91.19 493 ILE A C 1
ATOM 3807 O O . ILE A 1 493 ? 16.391 -9.18 -30.266 1 91.19 493 ILE A O 1
ATOM 3811 N N . ILE A 1 494 ? 15.43 -10.016 -28.375 1 90.94 494 ILE A N 1
ATOM 3812 C CA . ILE A 1 494 ? 16.594 -10.75 -27.906 1 90.94 494 ILE A CA 1
ATOM 3813 C C . ILE A 1 494 ? 16.312 -12.25 -27.938 1 90.94 494 ILE A C 1
ATOM 3815 O O . ILE A 1 494 ? 15.234 -12.688 -27.547 1 90.94 494 ILE A O 1
ATOM 3819 N N . VAL A 1 495 ? 17.234 -12.984 -28.484 1 89.88 495 VAL A N 1
ATOM 3820 C CA . VAL A 1 495 ? 17.109 -14.438 -28.5 1 89.88 495 VAL A CA 1
ATOM 3821 C C . VAL A 1 495 ? 18.25 -15.047 -27.688 1 89.88 495 VAL A C 1
ATOM 3823 O O . VAL A 1 495 ? 19.422 -14.75 -27.938 1 89.88 495 VAL A O 1
ATOM 3826 N N . VAL A 1 496 ? 17.875 -15.844 -26.719 1 89.69 496 VAL A N 1
ATOM 3827 C CA . VAL A 1 496 ? 18.844 -16.516 -25.859 1 89.69 496 VAL A CA 1
ATOM 3828 C C . VAL A 1 496 ? 18.812 -18.016 -26.109 1 89.69 496 VAL A C 1
ATOM 3830 O O . VAL A 1 496 ? 17.75 -18.641 -26.016 1 89.69 496 VAL A O 1
ATOM 3833 N N . THR A 1 497 ? 19.938 -18.594 -26.484 1 82.88 497 THR A N 1
ATOM 3834 C CA . THR A 1 497 ? 20.016 -20.031 -26.766 1 82.88 497 THR A CA 1
ATOM 3835 C C . THR A 1 497 ? 21.312 -20.609 -26.219 1 82.88 497 THR A C 1
ATOM 3837 O O . THR A 1 497 ? 22.203 -19.875 -25.797 1 82.88 497 THR A O 1
ATOM 3840 N N . GLY A 1 498 ? 21.219 -21.953 -26.094 1 75.88 498 GLY A N 1
ATOM 3841 C CA . GLY A 1 498 ? 22.469 -22.656 -25.859 1 75.88 498 GLY A CA 1
ATOM 3842 C C . GLY A 1 498 ? 23.297 -22.828 -27.125 1 75.88 498 GLY A C 1
ATOM 3843 O O . GLY A 1 498 ? 22.75 -22.766 -28.234 1 75.88 498 GLY A O 1
ATOM 3844 N N . SER A 1 499 ? 24.641 -22.922 -27 1 62.09 499 SER A N 1
ATOM 3845 C CA . SER A 1 499 ? 25.531 -23.125 -28.141 1 62.09 499 SER A CA 1
ATOM 3846 C C . SER A 1 499 ? 25.469 -24.562 -28.641 1 62.09 499 SER A C 1
ATOM 3848 O O . SER A 1 499 ? 25.781 -24.844 -29.797 1 62.09 499 SER A O 1
ATOM 3850 N N . VAL A 1 500 ? 25.203 -25.406 -27.688 1 61.66 500 VAL A N 1
ATOM 3851 C CA . VAL A 1 500 ? 25.078 -26.828 -28.047 1 61.66 500 VAL A CA 1
ATOM 3852 C C . VAL A 1 500 ? 23.75 -27.375 -27.562 1 61.66 500 VAL A C 1
ATOM 3854 O O . VAL A 1 500 ? 23.094 -26.766 -26.719 1 61.66 500 VAL A O 1
ATOM 3857 N N . GLY A 1 501 ? 23.203 -28.328 -28.234 1 54.66 501 GLY A N 1
ATOM 3858 C CA . GLY A 1 501 ? 21.891 -28.906 -27.984 1 54.66 501 GLY A CA 1
ATOM 3859 C C . GLY A 1 501 ? 21.766 -29.547 -26.625 1 54.66 501 GLY A C 1
ATOM 3860 O O . GLY A 1 501 ? 21.016 -30.5 -26.438 1 54.66 501 GLY A O 1
ATOM 3861 N N . THR A 1 502 ? 22.656 -29.266 -25.688 1 52.81 502 THR A N 1
ATOM 3862 C CA . THR A 1 502 ? 22.547 -29.891 -24.375 1 52.81 502 THR A CA 1
ATOM 3863 C C . THR A 1 502 ? 22.031 -28.906 -23.344 1 52.81 502 THR A C 1
ATOM 3865 O O . THR A 1 502 ? 22.281 -27.703 -23.438 1 52.81 502 THR A O 1
ATOM 3868 N N . SER A 1 503 ? 21.25 -29.391 -22.391 1 58.28 503 SER A N 1
ATOM 3869 C CA . SER A 1 503 ? 20.703 -28.625 -21.281 1 58.28 503 SER A CA 1
ATOM 3870 C C . SER A 1 503 ? 21.828 -27.969 -20.484 1 58.28 503 SER A C 1
ATOM 3872 O O . SER A 1 503 ? 22.859 -28.578 -20.234 1 58.28 503 SER A O 1
ATOM 3874 N N . GLY A 1 504 ? 21.656 -26.75 -20.016 1 56.41 504 GLY A N 1
ATOM 3875 C CA . GLY A 1 504 ? 22.609 -26.047 -19.172 1 56.41 504 GLY A CA 1
ATOM 3876 C C . GLY A 1 504 ? 23.625 -25.25 -19.969 1 56.41 504 GLY A C 1
ATOM 3877 O O . GLY A 1 504 ? 24.547 -24.656 -19.391 1 56.41 504 GLY A O 1
ATOM 3878 N N . SER A 1 505 ? 23.438 -25.172 -21.25 1 59.16 505 SER A N 1
ATOM 3879 C CA . SER A 1 505 ? 24.453 -24.562 -22.078 1 59.16 505 SER A CA 1
ATOM 3880 C C . SER A 1 505 ? 24.031 -23.188 -22.562 1 59.16 505 SER A C 1
ATOM 3882 O O . SER A 1 505 ? 24.516 -22.703 -23.594 1 59.16 505 SER A O 1
ATOM 3884 N N . THR A 1 506 ? 23.219 -22.5 -21.875 1 69.81 506 THR A N 1
ATOM 3885 C CA . THR A 1 506 ? 22.734 -21.188 -22.281 1 69.81 506 THR A CA 1
ATOM 3886 C C . THR A 1 506 ? 23.875 -20.172 -22.25 1 69.81 506 THR A C 1
ATOM 3888 O O . THR A 1 506 ? 24.297 -19.719 -21.172 1 69.81 506 THR A O 1
ATOM 3891 N N . ASN A 1 507 ? 24.422 -19.812 -23.406 1 66.81 507 ASN A N 1
ATOM 3892 C CA . ASN A 1 507 ? 25.594 -18.938 -23.406 1 66.81 507 ASN A CA 1
ATOM 3893 C C . ASN A 1 507 ? 25.609 -18.016 -24.625 1 66.81 507 ASN A C 1
ATOM 3895 O O . ASN A 1 507 ? 26.625 -17.391 -24.922 1 66.81 507 ASN A O 1
ATOM 3899 N N . THR A 1 508 ? 24.422 -18.031 -25.312 1 73.69 508 THR A N 1
ATOM 3900 C CA . THR A 1 508 ? 24.391 -17.219 -26.531 1 73.69 508 THR A CA 1
ATOM 3901 C C . THR A 1 508 ? 23.219 -16.234 -26.516 1 73.69 508 THR A C 1
ATOM 3903 O O . THR A 1 508 ? 22.109 -16.609 -26.156 1 73.69 508 THR A O 1
ATOM 3906 N N . ILE A 1 509 ? 23.531 -14.969 -26.812 1 82.44 509 ILE A N 1
ATOM 3907 C CA . ILE A 1 509 ? 22.531 -13.914 -26.922 1 82.44 509 ILE A CA 1
ATOM 3908 C C . ILE A 1 509 ? 22.547 -13.328 -28.344 1 82.44 509 ILE A C 1
ATOM 3910 O O . ILE A 1 509 ? 23.609 -12.984 -28.859 1 82.44 509 ILE A O 1
ATOM 3914 N N . HIS A 1 510 ? 21.422 -13.312 -28.984 1 81.31 510 HIS A N 1
ATOM 3915 C CA . HIS A 1 510 ? 21.25 -12.664 -30.281 1 81.31 510 HIS A CA 1
ATOM 3916 C C . HIS A 1 510 ? 20.281 -11.492 -30.203 1 81.31 510 HIS A C 1
ATOM 3918 O O . HIS A 1 510 ? 19.25 -11.586 -29.531 1 81.31 510 HIS A O 1
ATOM 3924 N N . ILE A 1 511 ? 20.688 -10.398 -30.844 1 84.31 511 ILE A N 1
ATOM 3925 C CA . ILE A 1 511 ? 19.797 -9.25 -30.969 1 84.31 511 ILE A CA 1
ATOM 3926 C C . ILE A 1 511 ? 19.297 -9.125 -32.406 1 84.31 511 ILE A C 1
ATOM 3928 O O . ILE A 1 511 ? 20.094 -9.102 -33.344 1 84.31 511 ILE A O 1
ATOM 3932 N N . PHE A 1 512 ? 18.016 -9.055 -32.594 1 82.69 512 PHE A N 1
ATOM 3933 C CA . PHE A 1 512 ? 17.422 -8.969 -33.906 1 82.69 512 PHE A CA 1
ATOM 3934 C C . PHE A 1 512 ? 16.453 -7.805 -34 1 82.69 512 PHE A C 1
ATOM 3936 O O . PHE A 1 512 ? 15.875 -7.387 -33 1 82.69 512 PHE A O 1
ATOM 3943 N N . THR A 1 513 ? 16.344 -7.273 -35.125 1 85.06 513 THR A N 1
ATOM 3944 C CA . THR A 1 513 ? 15.211 -6.426 -35.469 1 85.06 513 THR A CA 1
ATOM 3945 C C . THR A 1 513 ? 14.227 -7.172 -36.375 1 85.06 513 THR A C 1
ATOM 3947 O O . THR A 1 513 ? 14.609 -7.664 -37.438 1 85.06 513 THR A O 1
ATOM 3950 N N . LEU A 1 514 ? 13.109 -7.258 -35.906 1 86.31 514 LEU A N 1
ATOM 3951 C CA . LEU A 1 514 ? 12.125 -8.023 -36.656 1 86.31 514 LEU A CA 1
ATOM 3952 C C . LEU A 1 514 ? 11.727 -7.285 -37.938 1 86.31 514 LEU A C 1
ATOM 3954 O O . LEU A 1 514 ? 11.484 -6.078 -37.906 1 86.31 514 LEU A O 1
ATOM 3958 N N . GLU A 1 515 ? 11.953 -7.922 -39.031 1 76.19 515 GLU A N 1
ATOM 3959 C CA . GLU A 1 515 ? 11.516 -7.363 -40.312 1 76.19 515 GLU A CA 1
ATOM 3960 C C . GLU A 1 515 ? 10.016 -7.539 -40.5 1 76.19 515 GLU A C 1
ATOM 3962 O O . GLU A 1 515 ? 9.328 -8.094 -39.656 1 76.19 515 GLU A O 1
ATOM 3967 N N . GLY A 1 516 ? 9.547 -7.137 -41.594 1 63.66 516 GLY A N 1
ATOM 3968 C CA . GLY A 1 516 ? 8.125 -7.238 -41.875 1 63.66 516 GLY A CA 1
ATOM 3969 C C . GLY A 1 516 ? 7.57 -8.633 -41.688 1 63.66 516 GLY A C 1
ATOM 3970 O O . GLY A 1 516 ? 8.234 -9.492 -41.094 1 63.66 516 GLY A O 1
ATOM 3971 N N . GLU A 1 517 ? 6.371 -9.086 -42 1 58.84 517 GLU A N 1
ATOM 3972 C CA . GLU A 1 517 ? 5.512 -10.211 -41.656 1 58.84 517 GLU A CA 1
ATOM 3973 C C . GLU A 1 517 ? 6.191 -11.547 -41.938 1 58.84 517 GLU A C 1
ATOM 3975 O O . GLU A 1 517 ? 5.984 -12.531 -41.25 1 58.84 517 GLU A O 1
ATOM 3980 N N . HIS A 1 518 ? 6.965 -11.695 -43.031 1 56.38 518 HIS A N 1
ATOM 3981 C CA . HIS A 1 518 ? 7.242 -13.047 -43.5 1 56.38 518 HIS A CA 1
ATOM 3982 C C . HIS A 1 518 ? 8.719 -13.391 -43.344 1 56.38 518 HIS A C 1
ATOM 3984 O O . HIS A 1 518 ? 9.195 -14.391 -43.906 1 56.38 518 HIS A O 1
ATOM 3990 N N . SER A 1 519 ? 9.5 -12.773 -42.438 1 59.59 519 SER A N 1
ATOM 3991 C CA . SER A 1 519 ? 10.914 -13.117 -42.531 1 59.59 519 SER A CA 1
ATOM 3992 C C . SER A 1 519 ? 11.312 -14.094 -41.438 1 59.59 519 SER A C 1
ATOM 3994 O O . SER A 1 519 ? 11.016 -13.875 -40.25 1 59.59 519 SER A O 1
ATOM 3996 N N . LYS A 1 520 ? 11.695 -15.398 -41.812 1 67.44 520 LYS A N 1
ATOM 3997 C CA . LYS A 1 520 ? 12.227 -16.406 -40.906 1 67.44 520 LYS A CA 1
ATOM 3998 C C . LYS A 1 520 ? 13.625 -16.031 -40.406 1 67.44 520 LYS A C 1
ATOM 4000 O O . LYS A 1 520 ? 14.461 -15.586 -41.188 1 67.44 520 LYS A O 1
ATOM 4005 N N . LEU A 1 521 ? 13.758 -16.016 -39.125 1 72.62 521 LEU A N 1
ATOM 4006 C CA . LEU A 1 521 ? 15.062 -15.75 -38.562 1 72.62 521 LEU A CA 1
ATOM 4007 C C . LEU A 1 521 ? 15.945 -17 -38.594 1 72.62 521 LEU A C 1
ATOM 4009 O O . LEU A 1 521 ? 15.461 -18.109 -38.344 1 72.62 521 LEU A O 1
ATOM 4013 N N . ARG A 1 522 ? 17.078 -16.953 -39.219 1 63.38 522 ARG A N 1
ATOM 4014 C CA . ARG A 1 522 ? 18.078 -18.016 -39.125 1 63.38 522 ARG A CA 1
ATOM 4015 C C . ARG A 1 522 ? 19.094 -17.719 -38.031 1 63.38 522 ARG A C 1
ATOM 4017 O O . ARG A 1 522 ? 19.875 -16.766 -38.156 1 63.38 522 ARG A O 1
ATOM 4024 N N . ILE A 1 523 ? 18.953 -18.312 -36.875 1 61.22 523 ILE A N 1
ATOM 4025 C CA . ILE A 1 523 ? 19.766 -18 -35.719 1 61.22 523 ILE A CA 1
ATOM 4026 C C . ILE A 1 523 ? 21.031 -18.844 -35.719 1 61.22 523 ILE A C 1
ATOM 4028 O O . ILE A 1 523 ? 22.141 -18.328 -35.5 1 61.22 523 ILE A O 1
ATOM 4032 N N . VAL A 1 524 ? 20.812 -20.328 -35.969 1 50.66 524 VAL A N 1
ATOM 4033 C CA . VAL A 1 524 ? 21.906 -21.297 -35.875 1 50.66 524 VAL A CA 1
ATOM 4034 C C . VAL A 1 524 ? 22.406 -21.625 -37.25 1 50.66 524 VAL A C 1
ATOM 4036 O O . VAL A 1 524 ? 21.625 -21.875 -38.188 1 50.66 524 VAL A O 1
ATOM 4039 N N . GLY A 1 525 ? 23.453 -20.906 -37.844 1 44.81 525 GLY A N 1
ATOM 4040 C CA . GLY A 1 525 ? 24.156 -21.094 -39.094 1 44.81 525 GLY A CA 1
ATOM 4041 C C . GLY A 1 525 ? 24.312 -19.812 -39.875 1 44.81 525 GLY A C 1
ATOM 4042 O O . GLY A 1 525 ? 24.938 -19.797 -40.938 1 44.81 525 GLY A O 1
ATOM 4043 N N . SER A 1 526 ? 23.328 -18.938 -39.781 1 34.31 526 SER A N 1
ATOM 4044 C CA . SER A 1 526 ? 23.484 -17.734 -40.594 1 34.31 526 SER A CA 1
ATOM 4045 C C . SER A 1 526 ? 24.719 -16.938 -40.188 1 34.31 526 SER A C 1
ATOM 4047 O O . SER A 1 526 ? 24.875 -16.594 -39 1 34.31 526 SER A O 1
ATOM 4049 N N . SER A 1 527 ? 25.766 -17.094 -40.75 1 32.16 527 SER A N 1
ATOM 4050 C CA . SER A 1 527 ? 26.844 -16.109 -40.781 1 32.16 527 SER A CA 1
ATOM 4051 C C . SER A 1 527 ? 26.297 -14.703 -41.031 1 32.16 527 SER A C 1
ATOM 4053 O O . SER A 1 527 ? 26.781 -13.992 -41.938 1 32.16 527 SER A O 1
ATOM 4055 N N . HIS A 1 528 ? 24.984 -14.547 -41.094 1 27.55 528 HIS A N 1
ATOM 4056 C CA . HIS A 1 528 ? 24.516 -13.234 -41.5 1 27.55 528 HIS A CA 1
ATOM 4057 C C . HIS A 1 528 ? 25.156 -12.125 -40.688 1 27.55 528 HIS A C 1
ATOM 4059 O O . HIS A 1 528 ? 25.625 -12.367 -39.562 1 27.55 528 HIS A O 1
ATOM 4065 N N . GLU A 1 529 ? 25.203 -10.859 -41.375 1 25.88 529 GLU A N 1
ATOM 4066 C CA . GLU A 1 529 ? 25.719 -9.547 -41 1 25.88 529 GLU A CA 1
ATOM 4067 C C . GLU A 1 529 ? 25.188 -9.086 -39.656 1 25.88 529 GLU A C 1
ATOM 4069 O O . GLU A 1 529 ? 23.969 -9.094 -39.438 1 25.88 529 GLU A O 1
ATOM 4074 N N . LEU A 1 530 ? 25.844 -9.43 -38.781 1 28.47 530 LEU A N 1
ATOM 4075 C CA . LEU A 1 530 ? 25.609 -8.844 -37.438 1 28.47 530 LEU A CA 1
ATOM 4076 C C . LEU A 1 530 ? 25.188 -7.383 -37.562 1 28.47 530 LEU A C 1
ATOM 4078 O O . LEU A 1 530 ? 25.891 -6.578 -38.188 1 28.47 530 LEU A O 1
ATOM 4082 N N . SER A 1 531 ? 23.969 -7.117 -38 1 24.64 531 SER A N 1
ATOM 4083 C CA . SER A 1 531 ? 23.641 -5.699 -37.906 1 24.64 531 SER A CA 1
ATOM 4084 C C . SER A 1 531 ? 24.203 -5.066 -36.625 1 24.64 531 SER A C 1
ATOM 4086 O O . SER A 1 531 ? 24.047 -5.602 -35.531 1 24.64 531 SER A O 1
ATOM 4088 N N . GLN A 1 532 ? 25.344 -4.52 -36.812 1 24.7 532 GLN A N 1
ATOM 4089 C CA . GLN A 1 532 ? 25.938 -3.674 -35.781 1 24.7 532 GLN A CA 1
ATOM 4090 C C . GLN A 1 532 ? 24.891 -2.742 -35.156 1 24.7 532 GLN A C 1
ATOM 4092 O O . GLN A 1 532 ? 24.234 -1.979 -35.875 1 24.7 532 GLN A O 1
ATOM 4097 N N . VAL A 1 533 ? 24.078 -3.324 -34.5 1 24.58 533 VAL A N 1
ATOM 4098 C CA . VAL A 1 533 ? 23.234 -2.324 -33.844 1 24.58 533 VAL A CA 1
ATOM 4099 C C . VAL A 1 533 ? 24.125 -1.343 -33.062 1 24.58 533 VAL A C 1
ATOM 4101 O O . VAL A 1 533 ? 24.969 -1.752 -32.281 1 24.58 533 VAL A O 1
ATOM 4104 N N . GLU A 1 534 ? 24.469 -0.349 -33.719 1 24.61 534 GLU A N 1
ATOM 4105 C CA . GLU A 1 534 ? 25.094 0.798 -33.062 1 24.61 534 GLU A CA 1
ATOM 4106 C C . GLU A 1 534 ? 24.391 1.131 -31.766 1 24.61 534 GLU A C 1
ATOM 4108 O O . GLU A 1 534 ? 23.172 0.998 -31.656 1 24.61 534 GLU A O 1
ATOM 4113 N N . SER A 1 535 ? 25.016 0.675 -30.766 1 24 535 SER A N 1
ATOM 4114 C CA . SER A 1 535 ? 24.453 1.188 -29.531 1 24 535 SER A CA 1
ATOM 4115 C C . SER A 1 535 ? 23.781 2.543 -29.75 1 24 535 SER A C 1
ATOM 4117 O O . SER A 1 535 ? 24.344 3.41 -30.422 1 24 535 SER A O 1
ATOM 4119 N N . PRO A 1 536 ? 22.547 2.424 -29.969 1 25.42 536 PRO A N 1
ATOM 4120 C CA . PRO A 1 536 ? 21.969 3.742 -30.234 1 25.42 536 PRO A CA 1
ATOM 4121 C C . PRO A 1 536 ? 22.625 4.848 -29.391 1 25.42 536 PRO A C 1
ATOM 4123 O O . PRO A 1 536 ? 22.203 6.008 -29.484 1 25.42 536 PRO A O 1
ATOM 4126 N N . TRP A 1 537 ? 23.234 4.375 -28.359 1 24.02 537 TRP A N 1
ATOM 4127 C CA . TRP A 1 537 ? 23.875 5.523 -27.719 1 24.02 537 TRP A CA 1
ATOM 4128 C C . TRP A 1 537 ? 24.984 6.082 -28.578 1 24.02 537 TRP A C 1
ATOM 4130 O O . TRP A 1 537 ? 26.172 5.887 -28.281 1 24.02 537 TRP A O 1
ATOM 4140 N N . SER A 1 538 ? 24.922 5.711 -29.859 1 23.5 538 SER A N 1
ATOM 4141 C CA . SER A 1 538 ? 25.766 6.566 -30.672 1 23.5 538 SER A CA 1
ATOM 4142 C C . SER A 1 538 ? 25.469 8.039 -30.422 1 23.5 538 SER A C 1
ATOM 4144 O O . SER A 1 538 ? 24.344 8.492 -30.625 1 23.5 538 SER A O 1
ATOM 4146 N N . ILE A 1 539 ? 26.125 8.5 -29.438 1 23.78 539 ILE A N 1
ATOM 4147 C CA . ILE A 1 539 ? 26.156 9.953 -29.344 1 23.78 539 ILE A CA 1
ATOM 4148 C C . ILE A 1 539 ? 26.344 10.562 -30.719 1 23.78 539 ILE A C 1
ATOM 4150 O O . ILE A 1 539 ? 27.234 10.148 -31.484 1 23.78 539 ILE A O 1
ATOM 4154 N N . GLY A 1 540 ? 25.344 10.711 -31.438 1 23.47 540 GLY A N 1
ATOM 4155 C CA . GLY A 1 540 ? 25.578 11.508 -32.625 1 23.47 540 GLY A CA 1
ATOM 4156 C C . GLY A 1 540 ? 26.859 12.305 -32.562 1 23.47 540 GLY A C 1
ATOM 4157 O O . GLY A 1 540 ? 27.438 12.492 -31.484 1 23.47 540 GLY A O 1
ATOM 4158 N N . ASN A 1 541 ? 27.5 12.531 -33.719 1 23.02 541 ASN A N 1
ATOM 4159 C CA . ASN A 1 541 ? 28.641 13.336 -34.125 1 23.02 541 ASN A CA 1
ATOM 4160 C C . ASN A 1 541 ? 28.734 14.625 -33.312 1 23.02 541 ASN A C 1
ATOM 4162 O O . ASN A 1 541 ? 28.578 15.719 -33.875 1 23.02 541 ASN A O 1
ATOM 4166 N N . THR A 1 542 ? 28.031 14.812 -32.25 1 22.41 542 THR A N 1
ATOM 4167 C CA . THR A 1 542 ? 28.594 16.047 -31.75 1 22.41 542 THR A CA 1
ATOM 4168 C C . THR A 1 542 ? 30.078 15.875 -31.406 1 22.41 542 THR A C 1
ATOM 4170 O O . THR A 1 542 ? 30.469 14.836 -30.875 1 22.41 542 THR A O 1
ATOM 4173 N N . SER A 1 543 ? 31.078 16.438 -32.125 1 23.28 543 SER A N 1
ATOM 4174 C CA . SER A 1 543 ? 32.531 16.672 -32.156 1 23.28 543 SER A CA 1
ATOM 4175 C C . SER A 1 543 ? 33.094 16.688 -30.75 1 23.28 543 SER A C 1
ATOM 4177 O O . SER A 1 543 ? 34.312 16.938 -30.578 1 23.28 543 SER A O 1
ATOM 4179 N N . THR A 1 544 ? 32.344 16.969 -29.766 1 22.92 544 THR A N 1
ATOM 4180 C CA . THR A 1 544 ? 33.156 17.125 -28.562 1 22.92 544 THR A CA 1
ATOM 4181 C C . THR A 1 544 ? 33.688 15.781 -28.078 1 22.92 544 THR A C 1
ATOM 4183 O O . THR A 1 544 ? 32.938 14.812 -27.969 1 22.92 544 THR A O 1
ATOM 4186 N N . ALA A 1 545 ? 34.938 15.5 -28.297 1 21.83 545 ALA A N 1
ATOM 4187 C CA . ALA A 1 545 ? 35.875 14.414 -28.109 1 21.83 545 ALA A CA 1
ATOM 4188 C C . ALA A 1 545 ? 35.719 13.781 -26.734 1 21.83 545 ALA A C 1
ATOM 4190 O O . ALA A 1 545 ? 36 14.414 -25.703 1 21.83 545 ALA A O 1
ATOM 4191 N N . PHE A 1 546 ? 34.625 13.312 -26.453 1 24.92 546 PHE A N 1
ATOM 4192 C CA . PHE A 1 546 ? 34.625 12.641 -25.172 1 24.92 546 PHE A CA 1
ATOM 4193 C C . PHE A 1 546 ? 35.781 11.656 -25.078 1 24.92 546 PHE A C 1
ATOM 4195 O O . PHE A 1 546 ? 35.938 10.797 -25.953 1 24.92 546 PHE A O 1
ATOM 4202 N N . PRO A 1 547 ? 36.906 12.07 -24.484 1 24.28 547 PRO A N 1
ATOM 4203 C CA . PRO A 1 547 ? 38.125 11.297 -24.766 1 24.28 547 PRO A CA 1
ATOM 4204 C C . PRO A 1 547 ? 37.969 9.812 -24.469 1 24.28 547 PRO A C 1
ATOM 4206 O O . PRO A 1 547 ? 38.75 8.992 -24.938 1 24.28 547 PRO A O 1
ATOM 4209 N N . PHE A 1 548 ? 37.438 9.602 -23.266 1 23.47 548 PHE A N 1
ATOM 4210 C CA . PHE A 1 548 ? 37.812 8.203 -23.062 1 23.47 548 PHE A CA 1
ATOM 4211 C C . PHE A 1 548 ? 36.875 7.281 -23.844 1 23.47 548 PHE A C 1
ATOM 4213 O O . PHE A 1 548 ? 35.656 7.488 -23.859 1 23.47 548 PHE A O 1
ATOM 4220 N N . PRO A 1 549 ? 37.281 6.867 -24.953 1 23.23 549 PRO A N 1
ATOM 4221 C CA . PRO A 1 549 ? 36.594 5.926 -25.844 1 23.23 549 PRO A CA 1
ATOM 4222 C C . PRO A 1 549 ? 36 4.742 -25.094 1 23.23 549 PRO A C 1
ATOM 4224 O O . PRO A 1 549 ? 36.688 4.082 -24.312 1 23.23 549 PRO A O 1
ATOM 4227 N N . SER A 1 550 ? 35 4.953 -24.312 1 23.17 550 SER A N 1
ATOM 4228 C CA . SER A 1 550 ? 34.469 3.66 -23.906 1 23.17 550 SER A CA 1
ATOM 4229 C C . SER A 1 550 ? 34.562 2.641 -25.031 1 23.17 550 SER A C 1
ATOM 4231 O O . SER A 1 550 ? 33.75 2.668 -25.969 1 23.17 550 SER A O 1
ATOM 4233 N N . THR A 1 551 ? 35.781 2.496 -25.516 1 22.47 551 THR A N 1
ATOM 4234 C CA . THR A 1 551 ? 36.188 1.673 -26.641 1 22.47 551 THR A CA 1
ATOM 4235 C C . THR A 1 551 ? 35.875 0.2 -26.375 1 22.47 551 THR A C 1
ATOM 4237 O O . THR A 1 551 ? 36.562 -0.443 -25.578 1 22.47 551 THR A O 1
ATOM 4240 N N . VAL A 1 552 ? 34.875 -0.243 -25.781 1 22.83 552 VAL A N 1
ATOM 4241 C CA . VAL A 1 552 ? 34.781 -1.636 -26.188 1 22.83 552 VAL A CA 1
ATOM 4242 C C . VAL A 1 552 ? 34.875 -1.728 -27.719 1 22.83 552 VAL A C 1
ATOM 4244 O O . VAL A 1 552 ? 33.938 -1.325 -28.422 1 22.83 552 VAL A O 1
ATOM 4247 N N . GLY A 1 553 ? 35.844 -1.057 -28.109 1 21.97 553 GLY A N 1
ATOM 4248 C CA . GLY A 1 553 ? 36.188 -1.028 -29.531 1 21.97 553 GLY A CA 1
ATOM 4249 C C . GLY A 1 553 ? 36.312 -2.41 -30.141 1 21.97 553 GLY A C 1
ATOM 4250 O O . GLY A 1 553 ? 36.875 -3.316 -29.531 1 21.97 553 GLY A O 1
ATOM 4251 N N . ALA A 1 554 ? 35.219 -2.885 -30.766 1 22 554 ALA A N 1
ATOM 4252 C CA . ALA A 1 554 ? 35.438 -3.938 -31.75 1 22 554 ALA A CA 1
ATOM 4253 C C . ALA A 1 554 ? 36.688 -3.678 -32.562 1 22 554 ALA A C 1
ATOM 4255 O O . ALA A 1 554 ? 36.844 -2.602 -33.156 1 22 554 ALA A O 1
ATOM 4256 N N . ILE A 1 555 ? 37.781 -3.992 -31.859 1 21.83 555 ILE A N 1
ATOM 4257 C CA . ILE A 1 555 ? 38.969 -3.938 -32.688 1 21.83 555 ILE A CA 1
ATOM 4258 C C . ILE A 1 555 ? 38.719 -4.664 -34 1 21.83 555 ILE A C 1
ATOM 4260 O O . ILE A 1 555 ? 38.375 -5.844 -34.031 1 21.83 555 ILE A O 1
ATOM 4264 N N . ARG A 1 556 ? 38.406 -3.805 -34.938 1 22.58 556 ARG A N 1
ATOM 4265 C CA . ARG A 1 556 ? 38.438 -4.234 -36.312 1 22.58 556 ARG A CA 1
ATOM 4266 C C . ARG A 1 556 ? 39.812 -4.773 -36.688 1 22.58 556 ARG A C 1
ATOM 4268 O O . ARG A 1 556 ? 40.781 -4.02 -36.781 1 22.58 556 ARG A O 1
ATOM 4275 N N . ALA A 1 557 ? 40.188 -5.961 -36.031 1 22.16 557 ALA A N 1
ATOM 4276 C CA . ALA A 1 557 ? 41.312 -6.504 -36.781 1 22.16 557 ALA A CA 1
ATOM 4277 C C . ALA A 1 557 ? 41 -6.508 -38.281 1 22.16 557 ALA A C 1
ATOM 4279 O O . ALA A 1 557 ? 39.938 -6.953 -38.719 1 22.16 557 ALA A O 1
ATOM 4280 N N . GLN A 1 558 ? 41.469 -5.531 -38.906 1 21.59 558 GLN A N 1
ATOM 4281 C CA . GLN A 1 558 ? 41.531 -5.5 -40.344 1 21.59 558 GLN A CA 1
ATOM 4282 C C . GLN A 1 558 ? 42 -6.848 -40.906 1 21.59 558 GLN A C 1
ATOM 4284 O O . GLN A 1 558 ? 43.188 -7.059 -41.156 1 21.59 558 GLN A O 1
ATOM 4289 N N . GLN A 1 559 ? 41.562 -8.031 -40.312 1 21.3 559 GLN A N 1
ATOM 4290 C CA . GLN A 1 559 ? 41.969 -9.016 -41.312 1 21.3 559 GLN A CA 1
ATOM 4291 C C . GLN A 1 559 ? 41.406 -8.703 -42.688 1 21.3 559 GLN A C 1
ATOM 4293 O O . GLN A 1 559 ? 40.312 -8.125 -42.781 1 21.3 559 GLN A O 1
ATOM 4298 N N . VAL A 1 560 ? 42.219 -8.703 -43.812 1 22.62 560 VAL A N 1
ATOM 4299 C CA . VAL A 1 560 ? 42.094 -8.633 -45.25 1 22.62 560 VAL A CA 1
ATOM 4300 C C . VAL A 1 560 ? 40.875 -9.445 -45.719 1 22.62 560 VAL A C 1
ATOM 4302 O O . VAL A 1 560 ? 40.125 -9 -46.594 1 22.62 560 VAL A O 1
ATOM 4305 N N . SER A 1 561 ? 40.812 -10.734 -45.5 1 20.98 561 SER A N 1
ATOM 4306 C CA . SER A 1 561 ? 39.938 -11.398 -46.469 1 20.98 561 SER A CA 1
ATOM 4307 C C . SER A 1 561 ? 38.469 -11.164 -46.156 1 20.98 561 SER A C 1
ATOM 4309 O O . SER A 1 561 ? 38.125 -10.727 -45.062 1 20.98 561 SER A O 1
ATOM 4311 N N . GLY A 1 562 ? 37.406 -11.891 -46.719 1 21.88 562 GLY A N 1
ATOM 4312 C CA . GLY A 1 562 ? 36.031 -11.734 -47.094 1 21.88 562 GLY A CA 1
ATOM 4313 C C . GLY A 1 562 ? 35.062 -11.695 -45.906 1 21.88 562 GLY A C 1
ATOM 4314 O O . GLY A 1 562 ? 33.906 -11.359 -46.062 1 21.88 562 GLY A O 1
ATOM 4315 N N . ALA A 1 563 ? 35.281 -12.625 -44.906 1 23.61 563 ALA A N 1
ATOM 4316 C CA . ALA A 1 563 ? 34.156 -13.148 -44.125 1 23.61 563 ALA A CA 1
ATOM 4317 C C . ALA A 1 563 ? 33.781 -12.195 -43 1 23.61 563 ALA A C 1
ATOM 4319 O O . ALA A 1 563 ? 34.656 -11.562 -42.406 1 23.61 563 ALA A O 1
ATOM 4320 N N . GLY A 1 564 ? 32.625 -11.648 -43.031 1 24.38 564 GLY A N 1
ATOM 4321 C CA . GLY A 1 564 ? 32.062 -10.523 -42.281 1 24.38 564 GLY A CA 1
ATOM 4322 C C . GLY A 1 564 ? 32.281 -10.656 -40.781 1 24.38 564 GLY A C 1
ATOM 4323 O O . GLY A 1 564 ? 32.438 -11.766 -40.281 1 24.38 564 GLY A O 1
ATOM 4324 N N . PRO A 1 565 ? 32.656 -9.703 -40.031 1 23.92 565 PRO A N 1
ATOM 4325 C CA . PRO A 1 565 ? 33.25 -9.602 -38.688 1 23.92 565 PRO A CA 1
ATOM 4326 C C . PRO A 1 565 ? 32.312 -10.078 -37.594 1 23.92 565 PRO A C 1
ATOM 4328 O O . PRO A 1 565 ? 31.141 -9.711 -37.562 1 23.92 565 PRO A O 1
ATOM 4331 N N . ARG A 1 566 ? 32.312 -11.484 -37.156 1 24.41 566 ARG A N 1
ATOM 4332 C CA . ARG A 1 566 ? 31.547 -12.156 -36.125 1 24.41 566 ARG A CA 1
ATOM 4333 C C . ARG A 1 566 ? 31.875 -11.602 -34.75 1 24.41 566 ARG A C 1
ATOM 4335 O O . ARG A 1 566 ? 33.031 -11.391 -34.406 1 24.41 566 ARG A O 1
ATOM 4342 N N . TYR A 1 567 ? 30.906 -10.805 -34.219 1 23.34 567 TYR A N 1
ATOM 4343 C CA . TYR A 1 567 ? 31.203 -10.312 -32.875 1 23.34 567 TYR A CA 1
ATOM 4344 C C . TYR A 1 567 ? 30.875 -11.375 -31.828 1 23.34 567 TYR A C 1
ATOM 4346 O O . TYR A 1 567 ? 29.812 -12 -31.891 1 23.34 567 TYR A O 1
ATOM 4354 N N . SER A 1 568 ? 31.594 -12.414 -31.547 1 21.8 568 SER A N 1
ATOM 4355 C CA . SER A 1 568 ? 31.359 -13.383 -30.484 1 21.8 568 SER A CA 1
ATOM 4356 C C . SER A 1 568 ? 31.781 -12.82 -29.125 1 21.8 568 SER A C 1
ATOM 4358 O O . SER A 1 568 ? 32.875 -12.258 -28.984 1 21.8 568 SER A O 1
ATOM 4360 N N . VAL A 1 569 ? 30.75 -12.227 -28.516 1 23.11 569 VAL A N 1
ATOM 4361 C CA . VAL A 1 569 ? 31.109 -11.922 -27.125 1 23.11 569 VAL A CA 1
ATOM 4362 C C . VAL A 1 569 ? 31.281 -13.219 -26.344 1 23.11 569 VAL A C 1
ATOM 4364 O O . VAL A 1 569 ? 30.359 -14.031 -26.266 1 23.11 569 VAL A O 1
ATOM 4367 N N . MET A 1 570 ? 32.375 -13.852 -26.391 1 21.23 570 MET A N 1
ATOM 4368 C CA . MET A 1 570 ? 32.719 -15.062 -25.641 1 21.23 570 MET A CA 1
ATOM 4369 C C . MET A 1 570 ? 32.969 -14.734 -24.172 1 21.23 570 MET A C 1
ATOM 4371 O O . MET A 1 570 ? 33.781 -13.867 -23.859 1 21.23 570 MET A O 1
ATOM 4375 N N . LEU A 1 571 ? 31.953 -14.852 -23.375 1 22.56 571 LEU A N 1
ATOM 4376 C CA . LEU A 1 571 ? 32.094 -14.711 -21.922 1 22.56 571 LEU A CA 1
ATOM 4377 C C . LEU A 1 571 ? 32.938 -15.852 -21.344 1 22.56 571 LEU A C 1
ATOM 4379 O O . LEU A 1 571 ? 32.688 -17.016 -21.625 1 22.56 571 LEU A O 1
ATOM 4383 N N . SER A 1 572 ? 34.344 -15.68 -21.109 1 20.36 572 SER A N 1
ATOM 4384 C CA . SER A 1 572 ? 35.344 -16.656 -20.672 1 20.36 572 SER A CA 1
ATOM 4385 C C . SER A 1 572 ? 35.062 -17.125 -19.25 1 20.36 572 SER A C 1
ATOM 4387 O O . SER A 1 572 ? 34.625 -16.344 -18.406 1 20.36 572 SER A O 1
ATOM 4389 N N . HIS A 1 573 ? 34.781 -18.391 -19.109 1 19.88 573 HIS A N 1
ATOM 4390 C CA . HIS A 1 573 ? 34.594 -19.266 -17.953 1 19.88 573 HIS A CA 1
ATOM 4391 C C . HIS A 1 573 ? 35.875 -19.312 -17.109 1 19.88 573 HIS A C 1
ATOM 4393 O O . HIS A 1 573 ? 36.938 -19.547 -17.625 1 19.88 573 HIS A O 1
ATOM 4399 N N . VAL A 1 574 ? 35.875 -18.469 -15.984 1 21.39 574 VAL A N 1
ATOM 4400 C CA . VAL A 1 574 ? 36.938 -18.609 -15 1 21.39 574 VAL A CA 1
ATOM 4401 C C . VAL A 1 574 ? 37.062 -20.062 -14.57 1 21.39 574 VAL A C 1
ATOM 4403 O O . VAL A 1 574 ? 36.062 -20.688 -14.156 1 21.39 574 VAL A O 1
ATOM 4406 N N . MET A 1 575 ? 38.031 -20.719 -15.086 1 19.48 575 MET A N 1
ATOM 4407 C CA . MET A 1 575 ? 38.469 -22.062 -14.695 1 19.48 575 MET A CA 1
ATOM 4408 C C . MET A 1 575 ? 38.906 -22.078 -13.234 1 19.48 575 MET A C 1
ATOM 4410 O O . MET A 1 575 ? 39.406 -21.094 -12.711 1 19.48 575 MET A O 1
ATOM 4414 N N . PRO A 1 576 ? 38.438 -23.109 -12.547 1 20.28 576 PRO A N 1
ATOM 4415 C CA . PRO A 1 576 ? 38.75 -23.484 -11.172 1 20.28 576 PRO A CA 1
ATOM 4416 C C . PRO A 1 576 ? 40.25 -23.672 -10.945 1 20.28 576 PRO A C 1
ATOM 4418 O O . PRO A 1 576 ? 40.875 -24.547 -11.57 1 20.28 576 PRO A O 1
ATOM 4421 N N . SER A 1 577 ? 41.062 -22.5 -10.914 1 19.94 577 SER A N 1
ATOM 4422 C CA . SER A 1 577 ? 42.5 -22.656 -10.68 1 19.94 577 SER A CA 1
ATOM 4423 C C . SER A 1 577 ? 42.75 -23.359 -9.344 1 19.94 577 SER A C 1
ATOM 4425 O O . SER A 1 577 ? 42.25 -22.922 -8.305 1 19.94 577 SER A O 1
ATOM 4427 N N . GLY A 1 578 ? 43 -24.609 -9.289 1 21.61 578 GLY A N 1
ATOM 4428 C CA . GLY A 1 578 ? 43.594 -25.297 -8.164 1 21.61 578 GLY A CA 1
ATOM 4429 C C . GLY A 1 578 ? 44.906 -24.656 -7.711 1 21.61 578 GLY A C 1
ATOM 4430 O O . GLY A 1 578 ? 45.125 -24.5 -6.512 1 21.61 578 GLY A O 1
ATOM 4431 N N . ARG A 1 579 ? 46.062 -24.688 -8.555 1 18.7 579 ARG A N 1
ATOM 4432 C CA . ARG A 1 579 ? 47.438 -24.828 -8.086 1 18.7 579 ARG A CA 1
ATOM 4433 C C . ARG A 1 579 ? 47.969 -23.5 -7.57 1 18.7 579 ARG A C 1
ATOM 4435 O O . ARG A 1 579 ? 47.594 -22.438 -8.07 1 18.7 579 ARG A O 1
ATOM 4442 N N . LYS A 1 580 ? 48.844 -23.516 -6.438 1 22.33 580 LYS A N 1
ATOM 4443 C CA . LYS A 1 580 ? 49.531 -22.672 -5.465 1 22.33 580 LYS A CA 1
ATOM 4444 C C . LYS A 1 580 ? 50.688 -21.922 -6.121 1 22.33 580 LYS A C 1
ATOM 4446 O O . LYS A 1 580 ? 51.375 -21.125 -5.473 1 22.33 580 LYS A O 1
ATOM 4451 N N . TYR A 1 581 ? 50.844 -21.453 -7.457 1 18.7 581 TYR A N 1
ATOM 4452 C CA . TYR A 1 581 ? 52.25 -21.234 -7.812 1 18.7 581 TYR A CA 1
ATOM 4453 C C . TYR A 1 581 ? 52.812 -20.062 -7.035 1 18.7 581 TYR A C 1
ATOM 4455 O O . TYR A 1 581 ? 52.094 -19.156 -6.621 1 18.7 581 TYR A O 1
ATOM 4463 N N . LEU A 1 582 ? 54.188 -20.234 -6.586 1 19.34 582 LEU A N 1
ATOM 4464 C CA . LEU A 1 582 ? 55.25 -19.672 -5.762 1 19.34 582 LEU A CA 1
ATOM 4465 C C . LEU A 1 582 ? 55.844 -18.422 -6.395 1 19.34 582 LEU A C 1
ATOM 4467 O O . LEU A 1 582 ? 56.406 -18.469 -7.48 1 19.34 582 LEU A O 1
ATOM 4471 N N . ILE A 1 583 ? 55.094 -17.234 -6.5 1 20.31 583 ILE A N 1
ATOM 4472 C CA . ILE A 1 583 ? 55.594 -16.031 -7.168 1 20.31 583 ILE A CA 1
ATOM 4473 C C . ILE A 1 583 ? 56.781 -15.453 -6.398 1 20.31 583 ILE A C 1
ATOM 4475 O O . ILE A 1 583 ? 56.625 -15.016 -5.258 1 20.31 583 ILE A O 1
ATOM 4479 N N . GLY A 1 584 ? 58.062 -15.992 -6.555 1 19.48 584 GLY A N 1
ATOM 4480 C CA . GLY A 1 584 ? 59.312 -15.562 -5.953 1 19.48 584 GLY A CA 1
ATOM 4481 C C . GLY A 1 584 ? 59.75 -14.18 -6.387 1 19.48 584 GLY A C 1
ATOM 4482 O O . GLY A 1 584 ? 60.219 -13.383 -5.566 1 19.48 584 GLY A O 1
ATOM 4483 N N . SER A 1 585 ? 60.062 -13.773 -7.719 1 17.34 585 SER A N 1
ATOM 4484 C CA . SER A 1 585 ? 61.25 -13.047 -8.125 1 17.34 585 SER A CA 1
ATOM 4485 C C . SER A 1 585 ? 61.062 -11.539 -7.926 1 17.34 585 SER A C 1
ATOM 4487 O O . SER A 1 585 ? 59.969 -11.023 -8.008 1 17.34 585 SER A O 1
ATOM 4489 N N . SER A 1 586 ? 62.219 -10.594 -7.457 1 19.91 586 SER A N 1
ATOM 4490 C CA . SER A 1 586 ? 62.688 -9.391 -6.793 1 19.91 586 SER A CA 1
ATOM 4491 C C . SER A 1 586 ? 62.656 -8.188 -7.73 1 19.91 586 SER A C 1
ATOM 4493 O O . SER A 1 586 ? 62.875 -7.051 -7.305 1 19.91 586 SER A O 1
ATOM 4495 N N . HIS A 1 587 ? 62.812 -8.25 -9.102 1 18.2 587 HIS A N 1
ATOM 4496 C CA . HIS A 1 587 ? 63.531 -7.211 -9.844 1 18.2 587 HIS A CA 1
ATOM 4497 C C . HIS A 1 587 ? 62.719 -5.922 -9.891 1 18.2 587 HIS A C 1
ATOM 4499 O O . HIS A 1 587 ? 61.5 -5.957 -9.945 1 18.2 587 HIS A O 1
ATOM 4505 N N . SER A 1 588 ? 63.406 -4.664 -9.633 1 20.06 588 SER A N 1
ATOM 4506 C CA . SER A 1 588 ? 63.188 -3.262 -9.266 1 20.06 588 SER A CA 1
ATOM 4507 C C . SER A 1 588 ? 62.625 -2.467 -10.438 1 20.06 588 SER A C 1
ATOM 4509 O O . SER A 1 588 ? 62.531 -1.24 -10.367 1 20.06 588 SER A O 1
ATOM 4511 N N . ALA A 1 589 ? 62.094 -3.146 -11.484 1 18.98 589 ALA A N 1
ATOM 4512 C CA . ALA A 1 589 ? 62.062 -2.393 -12.734 1 18.98 589 ALA A CA 1
ATOM 4513 C C . ALA A 1 589 ? 61.125 -1.186 -12.625 1 18.98 589 ALA A C 1
ATOM 4515 O O . ALA A 1 589 ? 60.156 -1.209 -11.867 1 18.98 589 ALA A O 1
ATOM 4516 N N . ARG A 1 590 ? 61.656 -0.033 -13.133 1 19.88 590 ARG A N 1
ATOM 4517 C CA . ARG A 1 590 ? 61.344 1.39 -13.242 1 19.88 590 ARG A CA 1
ATOM 4518 C C . ARG A 1 590 ? 60.062 1.611 -13.984 1 19.88 590 ARG A C 1
ATOM 4520 O O . ARG A 1 590 ? 59.906 1.173 -15.133 1 19.88 590 ARG A O 1
ATOM 4527 N N . ILE A 1 591 ? 58.906 1.474 -13.203 1 19.78 591 ILE A N 1
ATOM 4528 C CA . ILE A 1 591 ? 57.5 1.368 -13.602 1 19.78 591 ILE A CA 1
ATOM 4529 C C . ILE A 1 591 ? 57.094 2.6 -14.414 1 19.78 591 ILE A C 1
ATOM 4531 O O . ILE A 1 591 ? 57.062 3.713 -13.891 1 19.78 591 ILE A O 1
ATOM 4535 N N . GLU A 1 592 ? 57.688 2.633 -15.672 1 19.62 592 GLU A N 1
ATOM 4536 C CA . GLU A 1 592 ? 57.406 3.73 -16.594 1 19.62 592 GLU A CA 1
ATOM 4537 C C . GLU A 1 592 ? 55.938 3.775 -16.953 1 19.62 592 GLU A C 1
ATOM 4539 O O . GLU A 1 592 ? 55.344 2.768 -17.359 1 19.62 592 GLU A O 1
ATOM 4544 N N . ALA A 1 593 ? 55.031 4.578 -16.281 1 20.83 593 ALA A N 1
ATOM 4545 C CA . ALA A 1 593 ? 53.594 4.758 -16 1 20.83 593 ALA A CA 1
ATOM 4546 C C . ALA A 1 593 ? 52.812 4.973 -17.297 1 20.83 593 ALA A C 1
ATOM 4548 O O . ALA A 1 593 ? 52.5 6.109 -17.641 1 20.83 593 ALA A O 1
ATOM 4549 N N . GLY A 1 594 ? 53.188 4.355 -18.484 1 19.95 594 GLY A N 1
ATOM 4550 C CA . GLY A 1 594 ? 52.531 4.773 -19.719 1 19.95 594 GLY A CA 1
ATOM 4551 C C . GLY A 1 594 ? 51.094 4.309 -19.797 1 19.95 594 GLY A C 1
ATOM 4552 O O . GLY A 1 594 ? 50.781 3.184 -19.406 1 19.95 594 GLY A O 1
ATOM 4553 N N . LEU A 1 595 ? 49.969 5.176 -19.812 1 21.33 595 LEU A N 1
ATOM 4554 C CA . LEU A 1 595 ? 48.531 5.039 -19.672 1 21.33 595 LEU A CA 1
ATOM 4555 C C . LEU A 1 595 ? 47.938 4.285 -20.859 1 21.33 595 LEU A C 1
ATOM 4557 O O . LEU A 1 595 ? 47.938 4.793 -21.984 1 21.33 595 LEU A O 1
ATOM 4561 N N . PHE A 1 596 ? 48.406 3.1 -21.281 1 20.75 596 PHE A N 1
ATOM 4562 C CA . PHE A 1 596 ? 47.875 2.512 -22.516 1 20.75 596 PHE A CA 1
ATOM 4563 C C . PHE A 1 596 ? 46.5 1.909 -22.281 1 20.75 596 PHE A C 1
ATOM 4565 O O . PHE A 1 596 ? 46.312 1.107 -21.359 1 20.75 596 PHE A O 1
ATOM 4572 N N . PHE A 1 597 ? 45.344 2.662 -22.562 1 22.34 597 PHE A N 1
ATOM 4573 C CA . PHE A 1 597 ? 43.969 2.238 -22.312 1 22.34 597 PHE A CA 1
ATOM 4574 C C . PHE A 1 597 ? 43.531 1.172 -23.312 1 22.34 597 PHE A C 1
ATOM 4576 O O . PHE A 1 597 ? 43.469 1.437 -24.516 1 22.34 597 PHE A O 1
ATOM 4583 N N . GLU A 1 598 ? 44.125 0.014 -23.359 1 21.47 598 GLU A N 1
ATOM 4584 C CA . GLU A 1 598 ? 43.656 -0.965 -24.344 1 21.47 598 GLU A CA 1
ATOM 4585 C C . GLU A 1 598 ? 42.312 -1.546 -23.938 1 21.47 598 GLU A C 1
ATOM 4587 O O . GLU A 1 598 ? 42.125 -2.012 -22.797 1 21.47 598 GLU A O 1
ATOM 4592 N N . THR A 1 599 ? 41.125 -1.097 -24.516 1 22.88 599 THR A N 1
ATOM 4593 C CA . THR A 1 599 ? 39.688 -1.349 -24.328 1 22.88 599 THR A CA 1
ATOM 4594 C C . THR A 1 599 ? 39.344 -2.812 -24.594 1 22.88 599 THR A C 1
ATOM 4596 O O . THR A 1 599 ? 38.188 -3.158 -24.828 1 22.88 599 THR A O 1
ATOM 4599 N N . THR A 1 600 ? 40.281 -3.746 -24.516 1 21.5 600 THR A N 1
ATOM 4600 C CA . THR A 1 600 ? 39.875 -5.078 -24.953 1 21.5 600 THR A CA 1
ATOM 4601 C C . THR A 1 600 ? 38.75 -5.621 -24.078 1 21.5 600 THR A C 1
ATOM 4603 O O . THR A 1 600 ? 38.438 -5.035 -23.047 1 21.5 600 THR A O 1
ATOM 4606 N N . SER A 1 601 ? 38.656 -6.996 -23.969 1 21.78 601 SER A N 1
ATOM 4607 C CA . SER A 1 601 ? 37.719 -7.945 -23.359 1 21.78 601 SER A CA 1
ATOM 4608 C C . SER A 1 601 ? 37.469 -7.605 -21.891 1 21.78 601 SER A C 1
ATOM 4610 O O . SER A 1 601 ? 38.281 -6.926 -21.25 1 21.78 601 SER A O 1
ATOM 4612 N N . SER A 1 602 ? 36.125 -7.867 -21.5 1 24.48 602 SER A N 1
ATOM 4613 C CA . SER A 1 602 ? 35.406 -7.477 -20.281 1 24.48 602 SER A CA 1
ATOM 4614 C C . SER A 1 602 ? 36.281 -7.73 -19.047 1 24.48 602 SER A C 1
ATOM 4616 O O . SER A 1 602 ? 35.75 -7.844 -17.938 1 24.48 602 SER A O 1
ATOM 4618 N N . SER A 1 603 ? 37.469 -8.117 -19.219 1 22.7 603 SER A N 1
ATOM 4619 C CA . SER A 1 603 ? 38.188 -8.523 -18.031 1 22.7 603 SER A CA 1
ATOM 4620 C C . SER A 1 603 ? 38.469 -7.328 -17.125 1 22.7 603 SER A C 1
ATOM 4622 O O . SER A 1 603 ? 38.75 -6.227 -17.609 1 22.7 603 SER A O 1
ATOM 4624 N N . CYS A 1 604 ? 37.719 -7.383 -15.969 1 23.39 604 CYS A N 1
ATOM 4625 C CA . CYS A 1 604 ? 37.938 -6.426 -14.891 1 23.39 604 CYS A CA 1
ATOM 4626 C C . CYS A 1 604 ? 39.406 -6.113 -14.75 1 23.39 604 CYS A C 1
ATOM 4628 O O . CYS A 1 604 ? 40.25 -7.023 -14.617 1 23.39 604 CYS A O 1
ATOM 4630 N N . TRP A 1 605 ? 39.812 -5.203 -15.594 1 24.95 605 TRP A N 1
ATOM 4631 C CA . TRP A 1 605 ? 41.219 -4.82 -15.477 1 24.95 605 TRP A CA 1
ATOM 4632 C C . TRP A 1 605 ? 41.438 -4.027 -14.195 1 24.95 605 TRP A C 1
ATOM 4634 O O . TRP A 1 605 ? 40.656 -3.148 -13.844 1 24.95 605 TRP A O 1
ATOM 4644 N N . LEU A 1 606 ? 41.906 -4.773 -13.195 1 24.47 606 LEU A N 1
ATOM 4645 C CA . LEU A 1 606 ? 42.438 -4.152 -11.992 1 24.47 606 LEU A CA 1
ATOM 4646 C C . LEU A 1 606 ? 43.625 -3.256 -12.32 1 24.47 606 LEU A C 1
ATOM 4648 O O . LEU A 1 606 ? 44.594 -3.715 -12.906 1 24.47 606 LEU A O 1
ATOM 4652 N N . LEU A 1 607 ? 43.188 -2.084 -12.68 1 24.69 607 LEU A N 1
ATOM 4653 C CA . LEU A 1 607 ? 44.281 -1.146 -12.922 1 24.69 607 LEU A CA 1
ATOM 4654 C C . LEU A 1 607 ? 45.125 -0.963 -11.672 1 24.69 607 LEU A C 1
ATOM 4656 O O . LEU A 1 607 ? 44.625 -0.541 -10.633 1 24.69 607 LEU A O 1
ATOM 4660 N N . THR A 1 608 ? 46 -1.934 -11.398 1 24.8 608 THR A N 1
ATOM 4661 C CA . THR A 1 608 ? 47.031 -1.716 -10.375 1 24.8 608 THR A CA 1
ATOM 4662 C C . THR A 1 608 ? 47.906 -0.545 -10.75 1 24.8 608 THR A C 1
ATOM 4664 O O . THR A 1 608 ? 48.031 -0.18 -11.922 1 24.8 608 THR A O 1
ATOM 4667 N N . THR A 1 609 ? 48.125 0.44 -9.914 1 25.12 609 THR A N 1
ATOM 4668 C CA . THR A 1 609 ? 49.094 1.487 -10.18 1 25.12 609 THR A CA 1
ATOM 4669 C C . THR A 1 609 ? 50.219 0.97 -11.094 1 25.12 609 THR A C 1
ATOM 4671 O O . THR A 1 609 ? 50.938 1.757 -11.711 1 25.12 609 THR A O 1
ATOM 4674 N N . SER A 1 610 ? 50.75 -0.151 -10.797 1 24.39 610 SER A N 1
ATOM 4675 C CA . SER A 1 610 ? 51.719 -0.661 -11.734 1 24.39 610 SER A CA 1
ATOM 4676 C C . SER A 1 610 ? 51.062 -1.131 -13.031 1 24.39 610 SER A C 1
ATOM 4678 O O . SER A 1 610 ? 49.875 -1.465 -13.047 1 24.39 610 SER A O 1
ATOM 4680 N N . ASN A 1 611 ? 51.625 -0.832 -14.258 1 25.28 611 ASN A N 1
ATOM 4681 C CA . ASN A 1 611 ? 51.25 -1.175 -15.625 1 25.28 611 ASN A CA 1
ATOM 4682 C C . ASN A 1 611 ? 50.594 -2.541 -15.695 1 25.28 611 ASN A C 1
ATOM 4684 O O . ASN A 1 611 ? 50.562 -3.166 -16.75 1 25.28 611 ASN A O 1
ATOM 4688 N N . GLU A 1 612 ? 50.656 -3.258 -14.555 1 25.08 612 GLU A N 1
ATOM 4689 C CA . GLU A 1 612 ? 50.25 -4.656 -14.719 1 25.08 612 GLU A CA 1
ATOM 4690 C C . GLU A 1 612 ? 48.75 -4.812 -14.766 1 25.08 612 GLU A C 1
ATOM 4692 O O . GLU A 1 612 ? 48.031 -4.289 -13.898 1 25.08 612 GLU A O 1
ATOM 4697 N N . ILE A 1 613 ? 48.312 -4.75 -16 1 26.53 613 ILE A N 1
ATOM 4698 C CA . ILE A 1 613 ? 46.906 -5.051 -16.234 1 26.53 613 ILE A CA 1
ATOM 4699 C C . ILE A 1 613 ? 46.594 -6.469 -15.766 1 26.53 613 ILE A C 1
ATOM 4701 O O . ILE A 1 613 ? 47.219 -7.43 -16.219 1 26.53 613 ILE A O 1
ATOM 4705 N N . GLN A 1 614 ? 46.469 -6.562 -14.422 1 24.72 614 GLN A N 1
ATOM 4706 C CA . GLN A 1 614 ? 46.219 -7.914 -13.93 1 24.72 614 GLN A CA 1
ATOM 4707 C C . GLN A 1 614 ? 44.906 -8.477 -14.508 1 24.72 614 GLN A C 1
ATOM 4709 O O . GLN A 1 614 ? 43.844 -7.941 -14.258 1 24.72 614 GLN A O 1
ATOM 4714 N N . TYR A 1 615 ? 45.125 -8.812 -15.812 1 25.27 615 TYR A N 1
ATOM 4715 C CA . TYR A 1 615 ? 44.062 -9.555 -16.484 1 25.27 615 TYR A CA 1
ATOM 4716 C C . TYR A 1 615 ? 43.969 -10.984 -15.953 1 25.27 615 TYR A C 1
ATOM 4718 O O . TYR A 1 615 ? 45 -11.609 -15.672 1 25.27 615 TYR A O 1
ATOM 4726 N N . GLY A 1 616 ? 43.031 -11.859 -15.992 1 26.42 616 GLY A N 1
ATOM 4727 C CA . GLY A 1 616 ? 42.875 -13.227 -15.516 1 26.42 616 GLY A CA 1
ATOM 4728 C C . GLY A 1 616 ? 43.938 -13.648 -14.531 1 26.42 616 GLY A C 1
ATOM 4729 O O . GLY A 1 616 ? 44.656 -12.805 -13.992 1 26.42 616 GLY A O 1
ATOM 4730 N N . ASN A 1 617 ? 44.281 -14.945 -14.258 1 28.81 617 ASN A N 1
ATOM 4731 C CA . ASN A 1 617 ? 45.344 -15.438 -13.383 1 28.81 617 ASN A CA 1
ATOM 4732 C C . ASN A 1 617 ? 46.688 -14.852 -13.766 1 28.81 617 ASN A C 1
ATOM 4734 O O . ASN A 1 617 ? 47.719 -15.281 -13.25 1 28.81 617 ASN A O 1
ATOM 4738 N N . GLY A 1 618 ? 46.906 -14.406 -14.945 1 27.56 618 GLY A N 1
ATOM 4739 C CA . GLY A 1 618 ? 48.25 -14.016 -15.375 1 27.56 618 GLY A CA 1
ATOM 4740 C C . GLY A 1 618 ? 48.375 -12.523 -15.625 1 27.56 618 GLY A C 1
ATOM 4741 O O . GLY A 1 618 ? 47.375 -11.828 -15.766 1 27.56 618 GLY A O 1
ATOM 4742 N N . TYR A 1 619 ? 49.438 -11.938 -15.164 1 31.66 619 TYR A N 1
ATOM 4743 C CA . TYR A 1 619 ? 49.781 -10.547 -15.398 1 31.66 619 TYR A CA 1
ATOM 4744 C C . TYR A 1 619 ? 50.281 -10.344 -16.828 1 31.66 619 TYR A C 1
ATOM 4746 O O . TYR A 1 619 ? 51.094 -11.125 -17.328 1 31.66 619 TYR A O 1
ATOM 4754 N N . PHE A 1 620 ? 49.375 -10.008 -17.766 1 31.33 620 PHE A N 1
ATOM 4755 C CA . PHE A 1 620 ? 49.844 -9.812 -19.125 1 31.33 620 PHE A CA 1
ATOM 4756 C C . PHE A 1 620 ? 50.188 -8.352 -19.375 1 31.33 620 PHE A C 1
ATOM 4758 O O . PHE A 1 620 ? 49.594 -7.453 -18.781 1 31.33 620 PHE A O 1
ATOM 4765 N N . TYR A 1 621 ? 51.5 -8.125 -19.672 1 31.55 621 TYR A N 1
ATOM 4766 C CA . TYR A 1 621 ? 51.875 -6.773 -20.078 1 31.55 621 TYR A CA 1
ATOM 4767 C C . TYR A 1 621 ? 52 -6.664 -21.594 1 31.55 621 TYR A C 1
ATOM 4769 O O . TYR A 1 621 ? 52.281 -7.656 -22.266 1 31.55 621 TYR A O 1
ATOM 4777 N N . VAL A 1 622 ? 51.25 -5.754 -22.156 1 28.16 622 VAL A N 1
ATOM 4778 C CA . VAL A 1 622 ? 51.344 -5.535 -23.594 1 28.16 622 VAL A CA 1
ATOM 4779 C C . VAL A 1 622 ? 52.625 -4.754 -23.922 1 28.16 622 VAL A C 1
ATOM 4781 O O . VAL A 1 622 ? 52.812 -3.643 -23.406 1 28.16 622 VAL A O 1
ATOM 4784 N N . LYS A 1 623 ? 53.688 -5.457 -24.156 1 31.75 623 LYS A N 1
ATOM 4785 C CA . LYS A 1 623 ? 54.875 -4.863 -24.75 1 31.75 623 LYS A CA 1
ATOM 4786 C C . LYS A 1 623 ? 54.844 -5.02 -26.266 1 31.75 623 LYS A C 1
ATOM 4788 O O . LYS A 1 623 ? 54.719 -6.129 -26.781 1 31.75 623 LYS A O 1
ATOM 4793 N N . SER A 1 624 ? 55.156 -3.971 -26.891 1 29.97 624 SER A N 1
ATOM 4794 C CA . SER A 1 624 ? 55.25 -3.895 -28.344 1 29.97 624 SER A CA 1
ATOM 4795 C C . SER A 1 624 ? 54.062 -4.57 -29.016 1 29.97 624 SER A C 1
ATOM 4797 O O . SER A 1 624 ? 54.219 -5.371 -29.938 1 29.97 624 SER A O 1
ATOM 4799 N N . GLY A 1 625 ? 52.75 -4.23 -28.578 1 31.34 625 GLY A N 1
ATOM 4800 C CA . GLY A 1 625 ? 51.5 -4.723 -29.188 1 31.34 625 GLY A CA 1
ATOM 4801 C C . GLY A 1 625 ? 51.219 -6.168 -28.844 1 31.34 625 GLY A C 1
ATOM 4802 O O . GLY A 1 625 ? 50.219 -6.73 -29.297 1 31.34 625 GLY A O 1
ATOM 4803 N N . GLN A 1 626 ? 52.219 -6.812 -28.312 1 25.94 626 GLN A N 1
ATOM 4804 C CA . GLN A 1 626 ? 52.094 -8.234 -28 1 25.94 626 GLN A CA 1
ATOM 4805 C C . GLN A 1 626 ? 51.906 -8.461 -26.5 1 25.94 626 GLN A C 1
ATOM 4807 O O . GLN A 1 626 ? 52.562 -7.797 -25.703 1 25.94 626 GLN A O 1
ATOM 4812 N N . LEU A 1 627 ? 50.75 -9.008 -26.078 1 28.98 627 LEU A N 1
ATOM 4813 C CA . LEU A 1 627 ? 50.438 -9.344 -24.688 1 28.98 627 LEU A CA 1
ATOM 4814 C C . LEU A 1 627 ? 51.438 -10.359 -24.156 1 28.98 627 LEU A C 1
ATOM 4816 O O . LEU A 1 627 ? 51.594 -11.445 -24.719 1 28.98 627 LEU A O 1
ATOM 4820 N N . GLU A 1 628 ? 52.594 -9.922 -23.703 1 29 628 GLU A N 1
ATOM 4821 C CA . GLU A 1 628 ? 53.531 -10.883 -23.141 1 29 628 GLU A CA 1
ATOM 4822 C C . GLU A 1 628 ? 53.188 -11.188 -21.688 1 29 628 GLU A C 1
ATOM 4824 O O . GLU A 1 628 ? 52.812 -10.297 -20.922 1 29 628 GLU A O 1
ATOM 4829 N N . ARG A 1 629 ? 52.969 -12.391 -21.422 1 29.94 629 ARG A N 1
ATOM 4830 C CA . ARG A 1 629 ? 52.625 -12.945 -20.109 1 29.94 629 ARG A CA 1
ATOM 4831 C C . ARG A 1 629 ? 53.688 -12.594 -19.078 1 29.94 629 ARG A C 1
ATOM 4833 O O . ARG A 1 629 ? 54.875 -12.812 -19.297 1 29.94 629 ARG A O 1
ATOM 4840 N N . LEU A 1 630 ? 53.531 -11.461 -18.344 1 29.23 630 LEU A N 1
ATOM 4841 C CA . LEU A 1 630 ? 54.562 -11.203 -17.344 1 29.23 630 LEU A CA 1
ATOM 4842 C C . LEU A 1 630 ? 54.531 -12.258 -16.234 1 29.23 630 LEU A C 1
ATOM 4844 O O . LEU A 1 630 ? 53.438 -12.734 -15.867 1 29.23 630 LEU A O 1
ATOM 4848 N N . PRO A 1 631 ? 55.531 -12.867 -15.992 1 27.45 631 PRO A N 1
ATOM 4849 C CA . PRO A 1 631 ? 55.656 -13.789 -14.859 1 27.45 631 PRO A CA 1
ATOM 4850 C C . PRO A 1 631 ? 55.219 -13.156 -13.539 1 27.45 631 PRO A C 1
ATOM 4852 O O . PRO A 1 631 ? 55.281 -11.938 -13.375 1 27.45 631 PRO A O 1
ATOM 4855 N N . LEU A 1 632 ? 54.344 -13.844 -12.836 1 28.16 632 LEU A N 1
ATOM 4856 C CA . LEU A 1 632 ? 53.781 -13.516 -11.539 1 28.16 632 LEU A CA 1
ATOM 4857 C C . LEU A 1 632 ? 54.812 -12.82 -10.648 1 28.16 632 LEU A C 1
ATOM 4859 O O . LEU A 1 632 ? 55.906 -13.344 -10.43 1 28.16 632 LEU A O 1
ATOM 4863 N N . PRO A 1 633 ? 54.844 -11.477 -10.711 1 26.78 633 PRO A N 1
ATOM 4864 C CA . PRO A 1 633 ? 55.906 -10.961 -9.844 1 26.78 633 PRO A CA 1
ATOM 4865 C C . PRO A 1 633 ? 55.781 -11.461 -8.406 1 26.78 633 PRO A C 1
ATOM 4867 O O . PRO A 1 633 ? 54.688 -11.758 -7.941 1 26.78 633 PRO A O 1
ATOM 4870 N N . PRO A 1 634 ? 56.812 -12.109 -7.809 1 24.23 634 PRO A N 1
ATOM 4871 C CA . PRO A 1 634 ? 56.875 -12.695 -6.469 1 24.23 634 PRO A CA 1
ATOM 4872 C C . PRO A 1 634 ? 56.281 -11.773 -5.395 1 24.23 634 PRO A C 1
ATOM 4874 O O . PRO A 1 634 ? 55.812 -12.25 -4.363 1 24.23 634 PRO A O 1
ATOM 4877 N N . THR A 1 635 ? 56.875 -10.648 -5.191 1 22.92 635 THR A N 1
ATOM 4878 C CA . THR A 1 635 ? 56.812 -10 -3.887 1 22.92 635 THR A CA 1
ATOM 4879 C C . THR A 1 635 ? 55.5 -9.25 -3.697 1 22.92 635 THR A C 1
ATOM 4881 O O . THR A 1 635 ? 55.031 -8.57 -4.613 1 22.92 635 THR A O 1
ATOM 4884 N N . PRO A 1 636 ? 54.688 -9.719 -2.645 1 25.12 636 PRO A N 1
ATOM 4885 C CA . PRO A 1 636 ? 53.375 -9.242 -2.193 1 25.12 636 PRO A CA 1
ATOM 4886 C C . PRO A 1 636 ? 53.312 -7.715 -2.127 1 25.12 636 PRO A C 1
ATOM 4888 O O . PRO A 1 636 ? 54.094 -7.086 -1.426 1 25.12 636 PRO A O 1
ATOM 4891 N N . CYS A 1 637 ? 53.25 -7.137 -3.268 1 24.38 637 CYS A N 1
ATOM 4892 C CA . CYS A 1 637 ? 53.25 -5.684 -3.15 1 24.38 637 CYS A CA 1
ATOM 4893 C C . CYS A 1 637 ? 52.156 -5.223 -2.207 1 24.38 637 CYS A C 1
ATOM 4895 O O . CYS A 1 637 ? 51 -5.621 -2.357 1 24.38 637 CYS A O 1
ATOM 4897 N N . PRO A 1 638 ? 52.438 -4.875 -0.917 1 26.06 638 PRO A N 1
ATOM 4898 C CA . PRO A 1 638 ? 51.594 -4.566 0.227 1 26.06 638 PRO A CA 1
ATOM 4899 C C . PRO A 1 638 ? 50.469 -3.561 -0.114 1 26.06 638 PRO A C 1
ATOM 4901 O O . PRO A 1 638 ? 49.781 -3.094 0.777 1 26.06 638 PRO A O 1
ATOM 4904 N N . GLY A 1 639 ? 50.531 -3.021 -1.271 1 24.55 639 GLY A N 1
ATOM 4905 C CA . GLY A 1 639 ? 49.75 -1.797 -1.221 1 24.55 639 GLY A CA 1
ATOM 4906 C C . GLY A 1 639 ? 48.281 -2.031 -1.398 1 24.55 639 GLY A C 1
ATOM 4907 O O . GLY A 1 639 ? 47.844 -3.096 -1.861 1 24.55 639 GLY A O 1
ATOM 4908 N N . PRO A 1 640 ? 47.406 -1.415 -0.593 1 26.48 640 PRO A N 1
ATOM 4909 C CA . PRO A 1 640 ? 45.938 -1.536 -0.607 1 26.48 640 PRO A CA 1
ATOM 4910 C C . PRO A 1 640 ? 45.344 -1.323 -1.996 1 26.48 640 PRO A C 1
ATOM 4912 O O . PRO A 1 640 ? 45.906 -0.556 -2.795 1 26.48 640 PRO A O 1
ATOM 4915 N N . TYR A 1 641 ? 45.031 -2.459 -2.629 1 26.86 641 TYR A N 1
ATOM 4916 C CA . TYR A 1 641 ? 44.406 -2.361 -3.943 1 26.86 641 TYR A CA 1
ATOM 4917 C C . TYR A 1 641 ? 42.969 -1.861 -3.83 1 26.86 641 TYR A C 1
ATOM 4919 O O . TYR A 1 641 ? 42.281 -2.174 -2.863 1 26.86 641 TYR A O 1
ATOM 4927 N N . VAL A 1 642 ? 42.781 -0.637 -4.27 1 26.84 642 VAL A N 1
ATOM 4928 C CA . VAL A 1 642 ? 41.438 -0.156 -4.41 1 26.84 642 VAL A CA 1
ATOM 4929 C C . VAL A 1 642 ? 40.812 -0.684 -5.711 1 26.84 642 VAL A C 1
ATOM 4931 O O . VAL A 1 642 ? 41.438 -0.557 -6.777 1 26.84 642 VAL A O 1
ATOM 4934 N N . ILE A 1 643 ? 40.031 -1.643 -5.742 1 27.27 643 ILE A N 1
ATOM 4935 C CA . ILE A 1 643 ? 39.344 -2.154 -6.922 1 27.27 643 ILE A CA 1
ATOM 4936 C C . ILE A 1 643 ? 38.125 -1.305 -7.207 1 27.27 643 ILE A C 1
ATOM 4938 O O . ILE A 1 643 ? 37.281 -1.102 -6.328 1 27.27 643 ILE A O 1
ATOM 4942 N N . VAL A 1 644 ? 38.312 -0.441 -8.125 1 28.45 644 VAL A N 1
ATOM 4943 C CA . VAL A 1 644 ? 37.156 0.286 -8.633 1 28.45 644 VAL A CA 1
ATOM 4944 C C . VAL A 1 644 ? 36.469 -0.521 -9.734 1 28.45 644 VAL A C 1
ATOM 4946 O O . VAL A 1 644 ? 37.094 -0.84 -10.75 1 28.45 644 VAL A O 1
ATOM 4949 N N . CYS A 1 645 ? 35.562 -1.271 -9.375 1 26.33 645 CYS A N 1
ATOM 4950 C CA . CYS A 1 645 ? 34.812 -1.919 -10.438 1 26.33 645 CYS A CA 1
ATOM 4951 C C . CYS A 1 645 ? 34.125 -0.887 -11.328 1 26.33 645 CYS A C 1
ATOM 4953 O O . CYS A 1 645 ? 33.312 -0.073 -10.844 1 26.33 645 CYS A O 1
ATOM 4955 N N . MET A 1 646 ? 34.719 -0.632 -12.406 1 27.52 646 MET A N 1
ATOM 4956 C CA . MET A 1 646 ? 34.25 0.34 -13.391 1 27.52 646 MET A CA 1
ATOM 4957 C C . MET A 1 646 ? 32.812 0.056 -13.797 1 27.52 646 MET A C 1
ATOM 4959 O O . MET A 1 646 ? 32.156 0.916 -14.375 1 27.52 646 MET A O 1
ATOM 4963 N N . ASP A 1 647 ? 32.531 -1.239 -13.867 1 25.94 647 ASP A N 1
ATOM 4964 C CA . ASP A 1 647 ? 31.172 -1.543 -14.328 1 25.94 647 ASP A CA 1
ATOM 4965 C C . ASP A 1 647 ? 30.125 -1.065 -13.328 1 25.94 647 ASP A C 1
ATOM 4967 O O . ASP A 1 647 ? 29.062 -0.566 -13.719 1 25.94 647 ASP A O 1
ATOM 4971 N N . CYS A 1 648 ? 30.438 -1.402 -11.984 1 27.64 648 CYS A N 1
ATOM 4972 C CA . CYS A 1 648 ? 29.516 -1.05 -10.914 1 27.64 648 CYS A CA 1
ATOM 4973 C C . CYS A 1 648 ? 30.094 0.057 -10.039 1 27.64 648 CYS A C 1
ATOM 4975 O O . CYS A 1 648 ? 29.516 0.417 -9.016 1 27.64 648 CYS A O 1
ATOM 4977 N N . LEU A 1 649 ? 31.016 0.889 -10.562 1 28.94 649 LEU A N 1
ATOM 4978 C CA . LEU A 1 649 ? 31.766 1.949 -9.891 1 28.94 649 LEU A CA 1
ATOM 4979 C C . LEU A 1 649 ? 32 1.604 -8.422 1 28.94 649 LEU A C 1
ATOM 4981 O O . LEU A 1 649 ? 31.891 2.473 -7.555 1 28.94 649 LEU A O 1
ATOM 4985 N N . TRP A 1 650 ? 32.188 0.308 -8.141 1 27.55 650 TRP A N 1
ATOM 4986 C CA . TRP A 1 650 ? 32.5 -0.232 -6.824 1 27.55 650 TRP A CA 1
ATOM 4987 C C . TRP A 1 650 ? 33.969 -0.017 -6.508 1 27.55 650 TRP A C 1
ATOM 4989 O O . TRP A 1 650 ? 34.844 -0.233 -7.359 1 27.55 650 TRP A O 1
ATOM 4999 N N . LEU A 1 651 ? 34.312 0.893 -5.578 1 28.84 651 LEU A N 1
ATOM 5000 C CA . LEU A 1 651 ? 35.625 1.035 -5.016 1 28.84 651 LEU A CA 1
ATOM 5001 C C . LEU A 1 651 ? 35.844 0.061 -3.861 1 28.84 651 LEU A C 1
ATOM 5003 O O . LEU A 1 651 ? 35.062 0.05 -2.902 1 28.84 651 LEU A O 1
ATOM 5007 N N . GLY A 1 652 ? 36.219 -1.243 -4.105 1 27.84 652 GLY A N 1
ATOM 5008 C CA . GLY A 1 652 ? 36.531 -2.18 -3.037 1 27.84 652 GLY A CA 1
ATOM 5009 C C . GLY A 1 652 ? 38.031 -2.271 -2.746 1 27.84 652 GLY A C 1
ATOM 5010 O O . GLY A 1 652 ? 38.844 -1.925 -3.592 1 27.84 652 GLY A O 1
ATOM 5011 N N . ALA A 1 653 ? 38.469 -2.033 -1.43 1 28.03 653 ALA A N 1
ATOM 5012 C CA . ALA A 1 653 ? 39.844 -2.293 -1.022 1 28.03 653 ALA A CA 1
ATOM 5013 C C . ALA A 1 653 ? 40.062 -3.773 -0.722 1 28.03 653 ALA A C 1
ATOM 5015 O O . ALA A 1 653 ? 39.188 -4.418 -0.105 1 28.03 653 ALA A O 1
ATOM 5016 N N . ILE A 1 654 ? 40.719 -4.465 -1.484 1 28 654 ILE A N 1
ATOM 5017 C CA . ILE A 1 654 ? 41.125 -5.836 -1.213 1 28 654 ILE A CA 1
ATOM 5018 C C . ILE A 1 654 ? 42.25 -5.836 -0.175 1 28 654 ILE A C 1
ATOM 5020 O O . ILE A 1 654 ? 43.312 -5.223 -0.386 1 28 654 ILE A O 1
ATOM 5024 N N . VAL A 1 655 ? 41.844 -5.965 1.195 1 26.94 655 VAL A N 1
ATOM 5025 C CA . VAL A 1 655 ? 42.875 -6.117 2.217 1 26.94 655 VAL A CA 1
ATOM 5026 C C . VAL A 1 655 ? 43.25 -7.586 2.357 1 26.94 655 VAL A C 1
ATOM 5028 O O . VAL A 1 655 ? 42.375 -8.453 2.426 1 26.94 655 VAL A O 1
ATOM 5031 N N . ARG A 1 656 ? 44.375 -7.93 2.105 1 26.84 656 ARG A N 1
ATOM 5032 C CA . ARG A 1 656 ? 44.969 -9.25 2.279 1 26.84 656 ARG A CA 1
ATOM 5033 C C . ARG A 1 656 ? 45.094 -9.609 3.758 1 26.84 656 ARG A C 1
ATOM 5035 O O . ARG A 1 656 ? 45.656 -8.859 4.539 1 26.84 656 ARG A O 1
ATOM 5042 N N . GLN A 1 657 ? 44.094 -10.367 4.336 1 26.16 657 GLN A N 1
ATOM 5043 C CA . GLN A 1 657 ? 44.375 -10.938 5.648 1 26.16 657 GLN A CA 1
ATOM 5044 C C . GLN A 1 657 ? 45.531 -11.938 5.57 1 26.16 657 GLN A C 1
ATOM 5046 O O . GLN A 1 657 ? 45.656 -12.68 4.598 1 26.16 657 GLN A O 1
ATOM 5051 N N . PRO A 1 658 ? 46.562 -11.789 6.398 1 27 658 PRO A N 1
ATOM 5052 C CA . PRO A 1 658 ? 47.75 -12.672 6.438 1 27 658 PRO A CA 1
ATOM 5053 C C . PRO A 1 658 ? 47.375 -14.148 6.297 1 27 658 PRO A C 1
ATOM 5055 O O . PRO A 1 658 ? 48.094 -14.891 5.605 1 27 658 PRO A O 1
ATOM 5058 N N . ASP A 1 659 ? 46.906 -14.805 7.367 1 27.39 659 ASP A N 1
ATOM 5059 C CA . ASP A 1 659 ? 47.062 -16.234 7.562 1 27.39 659 ASP A CA 1
ATOM 5060 C C . ASP A 1 659 ? 46.156 -17.031 6.633 1 27.39 659 ASP A C 1
ATOM 5062 O O . ASP A 1 659 ? 46.062 -18.25 6.727 1 27.39 659 ASP A O 1
ATOM 5066 N N . SER A 1 660 ? 44.969 -16.516 6.402 1 25.47 660 SER A N 1
ATOM 5067 C CA . SER A 1 660 ? 44.156 -17.562 5.805 1 25.47 660 SER A CA 1
ATOM 5068 C C . SER A 1 660 ? 44.531 -17.797 4.348 1 25.47 660 SER A C 1
ATOM 5070 O O . SER A 1 660 ? 44.875 -16.859 3.633 1 25.47 660 SER A O 1
ATOM 5072 N N . SER A 1 661 ? 45.125 -18.953 4.074 1 25.95 661 SER A N 1
ATOM 5073 C CA . SER A 1 661 ? 45.594 -19.422 2.775 1 25.95 661 SER A CA 1
ATOM 5074 C C . SER A 1 661 ? 44.781 -18.812 1.639 1 25.95 661 SER A C 1
ATOM 5076 O O . SER A 1 661 ? 45.25 -18.75 0.5 1 25.95 661 SER A O 1
ATOM 5078 N N . CYS A 1 662 ? 43.5 -19.266 1.644 1 25.59 662 CYS A N 1
ATOM 5079 C CA . CYS A 1 662 ? 42.781 -19.156 0.394 1 25.59 662 CYS A CA 1
ATOM 5080 C C . CYS A 1 662 ? 42.562 -17.703 -0.011 1 25.59 662 CYS A C 1
ATOM 5082 O O . CYS A 1 662 ? 42.812 -16.797 0.788 1 25.59 662 CYS A O 1
ATOM 5084 N N . GLY A 1 663 ? 41.594 -17.578 -0.93 1 23.8 663 GLY A N 1
ATOM 5085 C CA . GLY A 1 663 ? 41.125 -16.625 -1.932 1 23.8 663 GLY A CA 1
ATOM 5086 C C . GLY A 1 663 ? 40.812 -15.25 -1.36 1 23.8 663 GLY A C 1
ATOM 5087 O O . GLY A 1 663 ? 40.75 -15.078 -0.141 1 23.8 663 GLY A O 1
ATOM 5088 N N . PHE A 1 664 ? 41 -14.281 -2.297 1 25.42 664 PHE A N 1
ATOM 5089 C CA . PHE A 1 664 ? 40.719 -12.852 -2.227 1 25.42 664 PHE A CA 1
ATOM 5090 C C . PHE A 1 664 ? 39.406 -12.609 -1.489 1 25.42 664 PHE A C 1
ATOM 5092 O O . PHE A 1 664 ? 38.375 -13.25 -1.778 1 25.42 664 PHE A O 1
ATOM 5099 N N . GLN A 1 665 ? 39.531 -12.781 -0.239 1 24.03 665 GLN A N 1
ATOM 5100 C CA . GLN A 1 665 ? 38.25 -12.461 0.391 1 24.03 665 GLN A CA 1
ATOM 5101 C C . GLN A 1 665 ? 37.844 -11.016 0.122 1 24.03 665 GLN A C 1
ATOM 5103 O O . GLN A 1 665 ? 38.656 -10.094 0.336 1 24.03 665 GLN A O 1
ATOM 5108 N N . CYS A 1 666 ? 37.188 -10.883 -1.016 1 24.67 666 CYS A N 1
ATOM 5109 C CA . CYS A 1 666 ? 36.562 -9.594 -1.268 1 24.67 666 CYS A CA 1
ATOM 5110 C C . CYS A 1 666 ? 36.062 -8.953 0.031 1 24.67 666 CYS A C 1
ATOM 5112 O O . CYS A 1 666 ? 35.219 -9.523 0.729 1 24.67 666 CYS A O 1
ATOM 5114 N N . SER A 1 667 ? 37.062 -8.664 0.835 1 24.11 667 SER A N 1
ATOM 5115 C CA . SER A 1 667 ? 36.688 -7.992 2.082 1 24.11 667 SER A CA 1
ATOM 5116 C C . SER A 1 667 ? 35.562 -7.004 1.875 1 24.11 667 SER A C 1
ATOM 5118 O O . SER A 1 667 ? 35.406 -6.449 0.786 1 24.11 667 SER A O 1
ATOM 5120 N N . HIS A 1 668 ? 34.656 -7.23 2.793 1 23 668 HIS A N 1
ATOM 5121 C CA . HIS A 1 668 ? 33.375 -6.582 2.898 1 23 668 HIS A CA 1
ATOM 5122 C C . HIS A 1 668 ? 33.469 -5.09 2.596 1 23 668 HIS A C 1
ATOM 5124 O O . HIS A 1 668 ? 34.469 -4.453 2.924 1 23 668 HIS A O 1
ATOM 5130 N N . LEU A 1 669 ? 32.781 -4.809 1.461 1 22.53 669 LEU A N 1
ATOM 5131 C CA . LEU A 1 669 ? 32.406 -3.508 0.91 1 22.53 669 LEU A CA 1
ATOM 5132 C C . LEU A 1 669 ? 32.219 -2.479 2.02 1 22.53 669 LEU A C 1
ATOM 5134 O O . LEU A 1 669 ? 31.438 -2.689 2.945 1 22.53 669 LEU A O 1
ATOM 5138 N N . ILE A 1 670 ? 33.344 -1.928 2.439 1 19.52 670 ILE A N 1
ATOM 5139 C CA . ILE A 1 670 ? 33.125 -0.692 3.178 1 19.52 670 ILE A CA 1
ATOM 5140 C C . ILE A 1 670 ? 32.312 0.273 2.32 1 19.52 670 ILE A C 1
ATOM 5142 O O . ILE A 1 670 ? 32.625 0.523 1.162 1 19.52 670 ILE A O 1
ATOM 5146 N N . MET B 1 1 ? 27.469 -7.746 12.57 1 29.02 1 MET B N 1
ATOM 5147 C CA . MET B 1 1 ? 26.531 -6.648 12.344 1 29.02 1 MET B CA 1
ATOM 5148 C C . MET B 1 1 ? 26.078 -6.605 10.883 1 29.02 1 MET B C 1
ATOM 5150 O O . MET B 1 1 ? 26.891 -6.746 9.977 1 29.02 1 MET B O 1
ATOM 5154 N N . PRO B 1 2 ? 24.875 -6.844 10.75 1 40.78 2 PRO B N 1
ATOM 5155 C CA . PRO B 1 2 ? 24.484 -6.887 9.336 1 40.78 2 PRO B CA 1
ATOM 5156 C C . PRO B 1 2 ? 25.016 -5.703 8.539 1 40.78 2 PRO B C 1
ATOM 5158 O O . PRO B 1 2 ? 25.203 -4.617 9.094 1 40.78 2 PRO B O 1
ATOM 5161 N N . ALA B 1 3 ? 25.703 -5.891 7.434 1 45.81 3 ALA B N 1
ATOM 5162 C CA . ALA B 1 3 ? 26.219 -4.863 6.531 1 45.81 3 ALA B CA 1
ATOM 5163 C C . ALA B 1 3 ? 25.188 -3.773 6.289 1 45.81 3 ALA B C 1
ATOM 5165 O O . ALA B 1 3 ? 23.984 -4.043 6.297 1 45.81 3 ALA B O 1
ATOM 5166 N N . LYS B 1 4 ? 25.594 -2.492 6.379 1 54.03 4 LYS B N 1
ATOM 5167 C CA . LYS B 1 4 ? 24.734 -1.343 6.125 1 54.03 4 LYS B CA 1
ATOM 5168 C C . LYS B 1 4 ? 23.984 -1.492 4.797 1 54.03 4 LYS B C 1
ATOM 5170 O O . LYS B 1 4 ? 24.609 -1.805 3.773 1 54.03 4 LYS B O 1
ATOM 5175 N N . PRO B 1 5 ? 22.688 -1.4 4.949 1 55.41 5 PRO B N 1
ATOM 5176 C CA . PRO B 1 5 ? 21.953 -1.539 3.689 1 55.41 5 PRO B CA 1
ATOM 5177 C C . PRO B 1 5 ? 22.312 -0.457 2.674 1 55.41 5 PRO B C 1
ATOM 5179 O O . PRO B 1 5 ? 22.562 0.692 3.051 1 55.41 5 PRO B O 1
ATOM 5182 N N . ASN B 1 6 ? 22.547 -0.811 1.439 1 54.34 6 ASN B N 1
ATOM 5183 C CA . ASN B 1 6 ? 22.953 0.122 0.392 1 54.34 6 ASN B CA 1
ATOM 5184 C C . ASN B 1 6 ? 21.875 0.257 -0.682 1 54.34 6 ASN B C 1
ATOM 5186 O O . ASN B 1 6 ? 22.094 0.911 -1.704 1 54.34 6 ASN B O 1
ATOM 5190 N N . SER B 1 7 ? 20.891 -0.389 -0.477 1 64.62 7 SER B N 1
ATOM 5191 C CA . SER B 1 7 ? 19.75 -0.302 -1.366 1 64.62 7 SER B CA 1
ATOM 5192 C C . SER B 1 7 ? 18.438 -0.509 -0.603 1 64.62 7 SER B C 1
ATOM 5194 O O . SER B 1 7 ? 18.453 -0.953 0.547 1 64.62 7 SER B O 1
ATOM 5196 N N . HIS B 1 8 ? 17.422 -0.065 -1.225 1 69.56 8 HIS B N 1
ATOM 5197 C CA . HIS B 1 8 ? 16.125 -0.289 -0.594 1 69.56 8 HIS B CA 1
ATOM 5198 C C . HIS B 1 8 ? 15.867 -1.776 -0.384 1 69.56 8 HIS B C 1
ATOM 5200 O O . HIS B 1 8 ? 15.375 -2.182 0.672 1 69.56 8 HIS B O 1
ATOM 5206 N N . LEU B 1 9 ? 16.297 -2.539 -1.299 1 62.38 9 LEU B N 1
ATOM 5207 C CA . LEU B 1 9 ? 16.094 -3.982 -1.214 1 62.38 9 LEU B CA 1
ATOM 5208 C C . LEU B 1 9 ? 16.938 -4.582 -0.092 1 62.38 9 LEU B C 1
ATOM 5210 O O . LEU B 1 9 ? 16.453 -5.422 0.672 1 62.38 9 LEU B O 1
ATOM 5214 N N . SER B 1 10 ? 18.109 -4.199 -0.024 1 65.69 10 SER B N 1
ATOM 5215 C CA . SER B 1 10 ? 18.984 -4.688 1.035 1 65.69 10 SER B CA 1
ATOM 5216 C C . SER B 1 10 ? 18.453 -4.312 2.412 1 65.69 10 SER B C 1
ATOM 5218 O O . SER B 1 10 ? 18.5 -5.117 3.346 1 65.69 10 SER B O 1
ATOM 5220 N N . TYR B 1 11 ? 18.031 -3.148 2.482 1 70.62 11 TYR B N 1
ATOM 5221 C CA . TYR B 1 11 ? 17.469 -2.691 3.75 1 70.62 11 TYR B CA 1
ATOM 5222 C C . TYR B 1 11 ? 16.234 -3.51 4.133 1 70.62 11 TYR B C 1
ATOM 5224 O O . TYR B 1 11 ? 16.109 -3.953 5.273 1 70.62 11 TYR B O 1
ATOM 5232 N N . MET B 1 12 ? 15.445 -3.771 3.168 1 70.38 12 MET B N 1
ATOM 5233 C CA . MET B 1 12 ? 14.227 -4.531 3.418 1 70.38 12 MET B CA 1
ATOM 5234 C C . MET B 1 12 ? 14.547 -5.945 3.885 1 70.38 12 MET B C 1
ATOM 5236 O O . MET B 1 12 ? 13.859 -6.492 4.75 1 70.38 12 MET B O 1
ATOM 5240 N N . SER B 1 13 ? 15.562 -6.453 3.371 1 67.62 13 SER B N 1
ATOM 5241 C CA . SER B 1 13 ? 15.945 -7.82 3.701 1 67.62 13 SER B CA 1
ATOM 5242 C C . SER B 1 13 ? 16.594 -7.895 5.082 1 67.62 13 SER B C 1
ATOM 5244 O O . SER B 1 13 ? 16.797 -8.984 5.617 1 67.62 13 SER B O 1
ATOM 5246 N N . GLN B 1 14 ? 16.844 -6.691 5.672 1 68.19 14 GLN B N 1
ATOM 5247 C CA . GLN B 1 14 ? 17.531 -6.672 6.965 1 68.19 14 GLN B CA 1
ATOM 5248 C C . GLN B 1 14 ? 16.625 -6.074 8.047 1 68.19 14 GLN B C 1
ATOM 5250 O O . GLN B 1 14 ? 17.109 -5.742 9.133 1 68.19 14 GLN B O 1
ATOM 5255 N N . LEU B 1 15 ? 15.469 -5.941 7.695 1 70.62 15 LEU B N 1
ATOM 5256 C CA . LEU B 1 15 ? 14.555 -5.336 8.656 1 70.62 15 LEU B CA 1
ATOM 5257 C C . LEU B 1 15 ? 14.438 -6.195 9.914 1 70.62 15 LEU B C 1
ATOM 5259 O O . LEU B 1 15 ? 14.391 -7.426 9.828 1 70.62 15 LEU B O 1
ATOM 5263 N N . ASP B 1 16 ? 14.531 -5.516 11.023 1 68.19 16 ASP B N 1
ATOM 5264 C CA . ASP B 1 16 ? 14.258 -6.195 12.281 1 68.19 16 ASP B CA 1
ATOM 5265 C C . ASP B 1 16 ? 12.75 -6.285 12.539 1 68.19 16 ASP B C 1
ATOM 5267 O O . ASP B 1 16 ? 12.125 -5.297 12.922 1 68.19 16 ASP B O 1
ATOM 5271 N N . ILE B 1 17 ? 12.234 -7.371 12.406 1 70.06 17 ILE B N 1
ATOM 5272 C CA . ILE B 1 17 ? 10.789 -7.57 12.445 1 70.06 17 ILE B CA 1
ATOM 5273 C C . ILE B 1 17 ? 10.297 -7.504 13.891 1 70.06 17 ILE B C 1
ATOM 5275 O O . ILE B 1 17 ? 9.117 -7.242 14.133 1 70.06 17 ILE B O 1
ATOM 5279 N N . ASP B 1 18 ? 11.148 -7.707 14.82 1 68.19 18 ASP B N 1
ATOM 5280 C CA . ASP B 1 18 ? 10.742 -7.754 16.219 1 68.19 18 ASP B CA 1
ATOM 5281 C C . ASP B 1 18 ? 11.008 -6.422 16.922 1 68.19 18 ASP B C 1
ATOM 5283 O O . ASP B 1 18 ? 10.656 -6.242 18.078 1 68.19 18 ASP B O 1
ATOM 5287 N N . GLN B 1 19 ? 11.625 -5.535 16.172 1 66.12 19 GLN B N 1
ATOM 5288 C CA . GLN B 1 19 ? 11.938 -4.25 16.797 1 66.12 19 GLN B CA 1
ATOM 5289 C C . GLN B 1 19 ? 10.672 -3.422 17 1 66.12 19 GLN B C 1
ATOM 5291 O O . GLN B 1 19 ? 9.812 -3.355 16.125 1 66.12 19 GLN B O 1
ATOM 5296 N N . VAL B 1 20 ? 10.602 -3.01 18.219 1 66.38 20 VAL B N 1
ATOM 5297 C CA . VAL B 1 20 ? 9.453 -2.186 18.578 1 66.38 20 VAL B CA 1
ATOM 5298 C C . VAL B 1 20 ? 9.578 -0.809 17.938 1 66.38 20 VAL B C 1
ATOM 5300 O O . VAL B 1 20 ? 10.688 -0.297 17.766 1 66.38 20 VAL B O 1
ATOM 5303 N N . ALA B 1 21 ? 8.5 -0.344 17.562 1 69.44 21 ALA B N 1
ATOM 5304 C CA . ALA B 1 21 ? 8.445 0.956 16.891 1 69.44 21 ALA B CA 1
ATOM 5305 C C . ALA B 1 21 ? 9.008 2.053 17.797 1 69.44 21 ALA B C 1
ATOM 5307 O O . ALA B 1 21 ? 9.062 1.893 19.016 1 69.44 21 ALA B O 1
ATOM 5308 N N . ASN B 1 22 ? 9.461 3.078 17.109 1 70 22 ASN B N 1
ATOM 5309 C CA . ASN B 1 22 ? 9.93 4.258 17.828 1 70 22 ASN B CA 1
ATOM 5310 C C . ASN B 1 22 ? 8.836 4.836 18.719 1 70 22 ASN B C 1
ATOM 5312 O O . ASN B 1 22 ? 7.648 4.699 18.438 1 70 22 ASN B O 1
ATOM 5316 N N . ASN B 1 23 ? 9.172 5.312 19.719 1 73.81 23 ASN B N 1
ATOM 5317 C CA . ASN B 1 23 ? 8.227 5.895 20.672 1 73.81 23 ASN B CA 1
ATOM 5318 C C . ASN B 1 23 ? 7.586 7.16 20.109 1 73.81 23 ASN B C 1
ATOM 5320 O O . ASN B 1 23 ? 6.453 7.496 20.469 1 73.81 23 ASN B O 1
ATOM 5324 N N . ILE B 1 24 ? 8.344 7.805 19.234 1 84.94 24 ILE B N 1
ATOM 5325 C CA . ILE B 1 24 ? 7.801 9.062 18.734 1 84.94 24 ILE B CA 1
ATOM 5326 C C . ILE B 1 24 ? 7.539 8.969 17.234 1 84.94 24 ILE B C 1
ATOM 5328 O O . ILE B 1 24 ? 8.383 8.477 16.484 1 84.94 24 ILE B O 1
ATOM 5332 N N . ARG B 1 25 ? 6.387 9.453 16.891 1 92.62 25 ARG B N 1
ATOM 5333 C CA . ARG B 1 25 ? 6.004 9.477 15.484 1 92.62 25 ARG B CA 1
ATOM 5334 C C . ARG B 1 25 ? 6.531 10.727 14.789 1 92.62 25 ARG B C 1
ATOM 5336 O O . ARG B 1 25 ? 6.457 11.828 15.344 1 92.62 25 ARG B O 1
ATOM 5343 N N . GLN B 1 26 ? 7.031 10.57 13.609 1 93.62 26 GLN B N 1
ATOM 5344 C CA . GLN B 1 26 ? 7.508 11.703 12.82 1 93.62 26 GLN B CA 1
ATOM 5345 C C . GLN B 1 26 ? 6.434 12.188 11.852 1 93.62 26 GLN B C 1
ATOM 5347 O O . GLN B 1 26 ? 6.297 13.391 11.625 1 93.62 26 GLN B O 1
ATOM 5352 N N . THR B 1 27 ? 5.652 11.344 11.305 1 96.38 27 THR B N 1
ATOM 5353 C CA . THR B 1 27 ? 4.594 11.672 10.352 1 96.38 27 THR B CA 1
ATOM 5354 C C . THR B 1 27 ? 3.445 12.391 11.055 1 96.38 27 THR B C 1
ATOM 5356 O O . THR B 1 27 ? 3 11.977 12.125 1 96.38 27 THR B O 1
ATOM 5359 N N . SER B 1 28 ? 3.018 13.438 10.469 1 97.5 28 SER B N 1
ATOM 5360 C CA . SER B 1 28 ? 1.913 14.18 11.07 1 97.5 28 SER B CA 1
ATOM 5361 C C . SER B 1 28 ? 0.573 13.523 10.758 1 97.5 28 SER B C 1
ATOM 5363 O O . SER B 1 28 ? 0.378 12.984 9.664 1 97.5 28 SER B O 1
ATOM 5365 N N . VAL B 1 29 ? -0.353 13.594 11.742 1 98.06 29 VAL B N 1
ATOM 5366 C CA . VAL B 1 29 ? -1.694 13.055 11.555 1 98.06 29 VAL B CA 1
ATOM 5367 C C . VAL B 1 29 ? -2.732 14.148 11.805 1 98.06 29 VAL B C 1
ATOM 5369 O O . VAL B 1 29 ? -2.795 14.719 12.891 1 98.06 29 VAL B O 1
ATOM 5372 N N . GLY B 1 30 ? -3.459 14.453 10.781 1 98.25 30 GLY B N 1
ATOM 5373 C CA . GLY B 1 30 ? -4.582 15.367 10.883 1 98.25 30 GLY B CA 1
ATOM 5374 C C . GLY B 1 30 ? -5.918 14.664 11.023 1 98.25 30 GLY B C 1
ATOM 5375 O O . GLY B 1 30 ? -6.148 13.625 10.398 1 98.25 30 GLY B O 1
ATOM 5376 N N . CYS B 1 31 ? -6.766 15.258 11.836 1 98.19 31 CYS B N 1
ATOM 5377 C CA . CYS B 1 31 ? -8.086 14.688 12.078 1 98.19 31 CYS B CA 1
ATOM 5378 C C . CYS B 1 31 ? -9.18 15.711 11.836 1 98.19 31 CYS B C 1
ATOM 5380 O O . CYS B 1 31 ? -9.109 16.828 12.344 1 98.19 31 CYS B O 1
ATOM 5382 N N . THR B 1 32 ? -10.133 15.305 11.07 1 96.69 32 THR B N 1
ATOM 5383 C CA . THR B 1 32 ? -11.281 16.172 10.836 1 96.69 32 THR B CA 1
ATOM 5384 C C . THR B 1 32 ? -12.266 16.109 12 1 96.69 32 THR B C 1
ATOM 5386 O O . THR B 1 32 ? -12.664 15.023 12.414 1 96.69 32 THR B O 1
ATOM 5389 N N . LEU B 1 33 ? -12.68 17.219 12.406 1 96.81 33 LEU B N 1
ATOM 5390 C CA . LEU B 1 33 ? -13.516 17.359 13.594 1 96.81 33 LEU B CA 1
ATOM 5391 C C . LEU B 1 33 ? -14.875 16.703 13.375 1 96.81 33 LEU B C 1
ATOM 5393 O O . LEU B 1 33 ? -15.492 16.875 12.328 1 96.81 33 LEU B O 1
ATOM 5397 N N . GLY B 1 34 ? -15.219 15.977 14.398 1 92.69 34 GLY B N 1
ATOM 5398 C CA . GLY B 1 34 ? -16.562 15.414 14.461 1 92.69 34 GLY B CA 1
ATOM 5399 C C . GLY B 1 34 ? -17.344 15.898 15.656 1 92.69 34 GLY B C 1
ATOM 5400 O O . GLY B 1 34 ? -16.766 16.375 16.641 1 92.69 34 GLY B O 1
ATOM 5401 N N . LYS B 1 35 ? -18.625 15.766 15.562 1 86.94 35 LYS B N 1
ATOM 5402 C CA . LYS B 1 35 ? -19.516 16.188 16.641 1 86.94 35 LYS B CA 1
ATOM 5403 C C . LYS B 1 35 ? -19.266 15.367 17.906 1 86.94 35 LYS B C 1
ATOM 5405 O O . LYS B 1 35 ? -19.375 15.883 19.016 1 86.94 35 LYS B O 1
ATOM 5410 N N . SER B 1 36 ? -18.859 14.172 17.766 1 90 36 SER B N 1
ATOM 5411 C CA . SER B 1 36 ? -18.719 13.227 18.875 1 90 36 SER B CA 1
ATOM 5412 C C . SER B 1 36 ? -17.531 13.57 19.75 1 90 36 SER B C 1
ATOM 5414 O O . SER B 1 36 ? -17.422 13.102 20.891 1 90 36 SER B O 1
ATOM 5416 N N . TRP B 1 37 ? -16.656 14.43 19.281 1 95.06 37 TRP B N 1
ATOM 5417 C CA . TRP B 1 37 ? -15.469 14.703 20.094 1 95.06 37 TRP B CA 1
ATOM 5418 C C . TRP B 1 37 ? -15.109 16.188 20.047 1 95.06 37 TRP B C 1
ATOM 5420 O O . TRP B 1 37 ? -13.93 16.547 20.062 1 95.06 37 TRP B O 1
ATOM 5430 N N . ALA B 1 38 ? -16.109 17.078 20.031 1 93.88 38 ALA B N 1
ATOM 5431 C CA . ALA B 1 38 ? -15.898 18.516 19.938 1 93.88 38 ALA B CA 1
ATOM 5432 C C . ALA B 1 38 ? -15.781 19.141 21.328 1 93.88 38 ALA B C 1
ATOM 5434 O O . ALA B 1 38 ? -15.43 20.312 21.469 1 93.88 38 ALA B O 1
ATOM 5435 N N . SER B 1 39 ? -15.961 18.359 22.359 1 94.38 39 SER B N 1
ATOM 5436 C CA . SER B 1 39 ? -15.828 18.875 23.719 1 94.38 39 SER B CA 1
ATOM 5437 C C . SER B 1 39 ? -14.359 18.953 24.141 1 94.38 39 SER B C 1
ATOM 5439 O O . SER B 1 39 ? -13.508 18.281 23.562 1 94.38 39 SER B O 1
ATOM 5441 N N . LYS B 1 40 ? -14.109 19.766 25.125 1 94.62 40 LYS B N 1
ATOM 5442 C CA . LYS B 1 40 ? -12.75 20 25.594 1 94.62 40 LYS B CA 1
ATOM 5443 C C . LYS B 1 40 ? -12.086 18.703 26.031 1 94.62 40 LYS B C 1
ATOM 5445 O O . LYS B 1 40 ? -10.938 18.422 25.656 1 94.62 40 LYS B O 1
ATOM 5450 N N . ASP B 1 41 ? -12.828 17.922 26.734 1 95.06 41 ASP B N 1
ATOM 5451 C CA . ASP B 1 41 ? -12.289 16.656 27.234 1 95.06 41 ASP B CA 1
ATOM 5452 C C . ASP B 1 41 ? -11.977 15.703 26.078 1 95.06 41 ASP B C 1
ATOM 5454 O O . ASP B 1 41 ? -10.945 15.031 26.094 1 95.06 41 ASP B O 1
ATOM 5458 N N . GLN B 1 42 ? -12.852 15.664 25.125 1 95.88 42 GLN B N 1
ATOM 5459 C CA . GLN B 1 42 ? -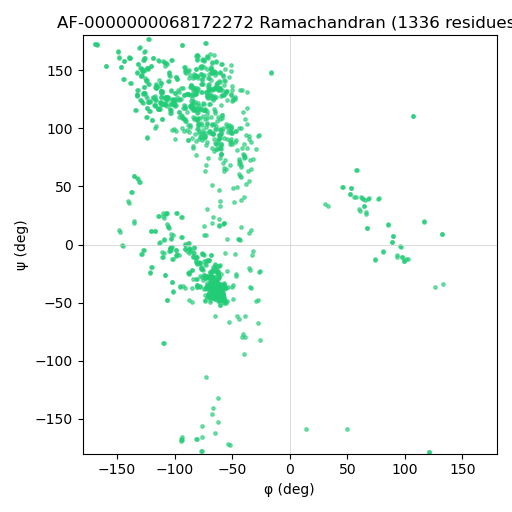12.656 14.758 23.984 1 95.88 42 GLN B CA 1
ATOM 5460 C C . GLN B 1 42 ? -11.531 15.25 23.078 1 95.88 42 GLN B C 1
ATOM 5462 O O . GLN B 1 42 ? -10.797 14.445 22.5 1 95.88 42 GLN B O 1
ATOM 5467 N N . LEU B 1 43 ? -11.453 16.531 23 1 96.88 43 LEU B N 1
ATOM 5468 C CA . LEU B 1 43 ? -10.352 17.109 22.234 1 96.88 43 LEU B CA 1
ATOM 5469 C C . LEU B 1 43 ? -9.008 16.719 22.859 1 96.88 43 LEU B C 1
ATOM 5471 O O . LEU B 1 43 ? -8.07 16.359 22.141 1 96.88 43 LEU B O 1
ATOM 5475 N N . ALA B 1 44 ? -8.969 16.766 24.141 1 95.69 44 ALA B N 1
ATOM 5476 C CA . ALA B 1 44 ? -7.75 16.391 24.844 1 95.69 44 ALA B CA 1
ATOM 5477 C C . ALA B 1 44 ? -7.418 14.914 24.609 1 95.69 44 ALA B C 1
ATOM 5479 O O . ALA B 1 44 ? -6.246 14.555 24.484 1 95.69 44 ALA B O 1
ATOM 5480 N N . LYS B 1 45 ? -8.453 14.156 24.531 1 95.19 45 LYS B N 1
ATOM 5481 C CA . LYS B 1 45 ? -8.266 12.727 24.281 1 95.19 45 LYS B CA 1
ATOM 5482 C C . LYS B 1 45 ? -7.703 12.484 22.875 1 95.19 45 LYS B C 1
ATOM 5484 O O . LYS B 1 45 ? -6.836 11.625 22.703 1 95.19 45 LYS B O 1
ATOM 5489 N N . MET B 1 46 ? -8.211 13.203 21.938 1 96.5 46 MET B N 1
ATOM 5490 C CA . MET B 1 46 ? -7.73 13.078 20.562 1 96.5 46 MET B CA 1
ATOM 5491 C C . MET B 1 46 ? -6.262 13.484 20.469 1 96.5 46 MET B C 1
ATOM 5493 O O . MET B 1 46 ? -5.484 12.859 19.75 1 96.5 46 MET B O 1
ATOM 5497 N N . ILE B 1 47 ? -5.918 14.531 21.188 1 95.12 47 ILE B N 1
ATOM 5498 C CA . ILE B 1 47 ? -4.539 15 21.219 1 95.12 47 ILE B CA 1
ATOM 5499 C C . ILE B 1 47 ? -3.646 13.938 21.844 1 95.12 47 ILE B C 1
ATOM 5501 O O . ILE B 1 47 ? -2.562 13.641 21.344 1 95.12 47 ILE B O 1
ATOM 5505 N N . GLY B 1 48 ? -4.117 13.289 22.859 1 92 48 GLY B N 1
ATOM 5506 C CA . GLY B 1 48 ? -3.379 12.227 23.531 1 92 48 GLY B CA 1
ATOM 5507 C C . GLY B 1 48 ? -3.213 10.992 22.672 1 92 48 GLY B C 1
ATOM 5508 O O . GLY B 1 48 ? -2.223 10.266 22.797 1 92 48 GLY B O 1
ATOM 5509 N N . ALA B 1 49 ? -4.191 10.82 21.766 1 93.06 49 ALA B N 1
ATOM 5510 C CA . ALA B 1 49 ? -4.16 9.648 20.891 1 93.06 49 ALA B CA 1
ATOM 5511 C C . ALA B 1 49 ? -3.123 9.82 19.781 1 93.06 49 ALA B C 1
ATOM 5513 O O . ALA B 1 49 ? -2.699 8.836 19.172 1 93.06 49 ALA B O 1
ATOM 5514 N N . GLY B 1 50 ? -2.748 11.102 19.516 1 93.12 50 GLY B N 1
ATOM 5515 C CA . GLY B 1 50 ? -1.681 11.305 18.562 1 93.12 50 GLY B CA 1
ATOM 5516 C C . GLY B 1 50 ? -2.012 12.359 17.516 1 93.12 50 GLY B C 1
ATOM 5517 O O . GLY B 1 50 ? -1.262 12.547 16.547 1 93.12 50 GLY B O 1
ATOM 5518 N N . MET B 1 51 ? -3.096 13.086 17.656 1 96.75 51 MET B N 1
ATOM 5519 C CA . MET B 1 51 ? -3.473 14.109 16.688 1 96.75 51 MET B CA 1
ATOM 5520 C C . MET B 1 51 ? -2.498 15.281 16.719 1 96.75 51 MET B C 1
ATOM 5522 O O . MET B 1 51 ? -2.217 15.828 17.797 1 96.75 51 MET B O 1
ATOM 5526 N N . ASN B 1 52 ? -1.981 15.664 15.555 1 95.5 52 ASN B N 1
ATOM 5527 C CA . ASN B 1 52 ? -1.091 16.812 15.422 1 95.5 52 ASN B CA 1
ATOM 5528 C C . ASN B 1 52 ? -1.822 18.031 14.867 1 95.5 52 ASN B C 1
ATOM 5530 O O . ASN B 1 52 ? -1.433 19.172 15.133 1 95.5 52 ASN B O 1
ATOM 5534 N N . ILE B 1 53 ? -2.76 17.719 14.047 1 98.06 53 ILE B N 1
ATOM 5535 C CA . ILE B 1 53 ? -3.459 18.781 13.32 1 98.06 53 ILE B CA 1
ATOM 5536 C C . ILE B 1 53 ? -4.965 18.547 13.406 1 98.06 53 ILE B C 1
ATOM 5538 O O . ILE B 1 53 ? -5.445 17.438 13.18 1 98.06 53 ILE B O 1
ATOM 5542 N N . LEU B 1 54 ? -5.656 19.594 13.805 1 98.44 54 LEU B N 1
ATOM 5543 C CA . LEU B 1 54 ? -7.113 19.594 13.781 1 98.44 54 LEU B CA 1
ATOM 5544 C C . LEU B 1 54 ? -7.641 20.219 12.5 1 98.44 54 LEU B C 1
ATOM 5546 O O . LEU B 1 54 ? -7.266 21.344 12.148 1 98.44 54 LEU B O 1
ATOM 5550 N N . VAL B 1 55 ? -8.453 19.469 11.836 1 98 55 VAL B N 1
ATOM 5551 C CA . VAL B 1 55 ? -9.07 19.969 10.617 1 98 55 VAL B CA 1
ATOM 5552 C C . VAL B 1 55 ? -10.547 20.266 10.867 1 98 55 VAL B C 1
ATOM 5554 O O . VAL B 1 55 ? -11.289 19.406 11.328 1 98 55 VAL B O 1
ATOM 5557 N N . ILE B 1 56 ? -10.945 21.469 10.586 1 96.31 56 ILE B N 1
ATOM 5558 C CA . ILE B 1 56 ? -12.344 21.859 10.68 1 96.31 56 ILE B CA 1
ATOM 5559 C C . ILE B 1 56 ? -12.906 22.109 9.281 1 96.31 56 ILE B C 1
ATOM 5561 O O . ILE B 1 56 ? -12.523 23.078 8.617 1 96.31 56 ILE B O 1
ATOM 5565 N N . ASN B 1 57 ? -13.703 21.234 8.875 1 91.69 57 ASN B N 1
ATOM 5566 C CA . ASN B 1 57 ? -14.359 21.359 7.582 1 91.69 57 ASN B CA 1
ATOM 5567 C C . ASN B 1 57 ? -15.602 22.25 7.664 1 91.69 57 ASN B C 1
ATOM 5569 O O . ASN B 1 57 ? -16.609 21.859 8.258 1 91.69 57 ASN B O 1
ATOM 5573 N N . LEU B 1 58 ? -15.609 23.344 6.984 1 87.62 58 LEU B N 1
ATOM 5574 C CA . LEU B 1 58 ? -16.656 24.344 7.113 1 87.62 58 LEU B CA 1
ATOM 5575 C C . LEU B 1 58 ? -17.938 23.891 6.414 1 87.62 58 LEU B C 1
ATOM 5577 O O . LEU B 1 58 ? -19 24.484 6.598 1 87.62 58 LEU B O 1
ATOM 5581 N N . SER B 1 59 ? -17.781 22.781 5.707 1 78 59 SER B N 1
ATOM 5582 C CA . SER B 1 59 ? -18.984 22.203 5.125 1 78 59 SER B CA 1
ATOM 5583 C C . SER B 1 59 ? -19.719 21.328 6.137 1 78 59 SER B C 1
ATOM 5585 O O . SER B 1 59 ? -20.875 20.953 5.922 1 78 59 SER B O 1
ATOM 5587 N N . MET B 1 60 ? -19.094 21.078 7.246 1 76.19 60 MET B N 1
ATOM 5588 C CA . MET B 1 60 ? -19.641 20.094 8.172 1 76.19 60 MET B CA 1
ATOM 5589 C C . MET B 1 60 ? -19.938 20.719 9.531 1 76.19 60 MET B C 1
ATOM 5591 O O . MET B 1 60 ? -20.688 20.172 10.328 1 76.19 60 MET B O 1
ATOM 5595 N N . VAL B 1 61 ? -19.297 21.875 9.789 1 81.62 61 VAL B N 1
ATOM 5596 C CA . VAL B 1 61 ? -19.406 22.5 11.102 1 81.62 61 VAL B CA 1
ATOM 5597 C C . VAL B 1 61 ? -19.797 23.969 10.945 1 81.62 61 VAL B C 1
ATOM 5599 O O . VAL B 1 61 ? -19.344 24.641 10.023 1 81.62 61 VAL B O 1
ATOM 5602 N N . THR B 1 62 ? -20.594 24.438 11.906 1 83.25 62 THR B N 1
ATOM 5603 C CA . THR B 1 62 ? -20.969 25.844 11.891 1 83.25 62 THR B CA 1
ATOM 5604 C C . THR B 1 62 ? -19.797 26.719 12.328 1 83.25 62 THR B C 1
ATOM 5606 O O . THR B 1 62 ? -18.891 26.266 13.031 1 83.25 62 THR B O 1
ATOM 5609 N N . ARG B 1 63 ? -19.812 27.984 11.953 1 89.31 63 ARG B N 1
ATOM 5610 C CA . ARG B 1 63 ? -18.75 28.906 12.281 1 89.31 63 ARG B CA 1
ATOM 5611 C C . ARG B 1 63 ? -18.641 29.109 13.797 1 89.31 63 ARG B C 1
ATOM 5613 O O . ARG B 1 63 ? -17.547 29.297 14.32 1 89.31 63 ARG B O 1
ATOM 5620 N N . ASP B 1 64 ? -19.75 29.031 14.477 1 91.06 64 ASP B N 1
ATOM 5621 C CA . ASP B 1 64 ? -19.734 29.188 15.922 1 91.06 64 ASP B CA 1
ATOM 5622 C C . ASP B 1 64 ? -19.016 28.016 16.594 1 91.06 64 ASP B C 1
ATOM 5624 O O . ASP B 1 64 ? -18.203 28.234 17.5 1 91.06 64 ASP B O 1
ATOM 5628 N N . VAL B 1 65 ? -19.328 26.922 16.141 1 91.19 65 VAL B N 1
ATOM 5629 C CA . VAL B 1 65 ? -18.672 25.734 16.688 1 91.19 65 VAL B CA 1
ATOM 5630 C C . VAL B 1 65 ? -17.172 25.812 16.406 1 91.19 65 VAL B C 1
ATOM 5632 O O . VAL B 1 65 ? -16.344 25.453 17.25 1 91.19 65 VAL B O 1
ATOM 5635 N N . CYS B 1 66 ? -16.875 26.266 15.219 1 94.12 66 CYS B N 1
ATOM 5636 C CA . CYS B 1 66 ? -15.477 26.422 14.836 1 94.12 66 CYS B CA 1
ATOM 5637 C C . CYS B 1 66 ? -14.75 27.359 15.805 1 94.12 66 CYS B C 1
ATOM 5639 O O . CYS B 1 66 ? -13.68 27 16.312 1 94.12 66 CYS B O 1
ATOM 5641 N N . LYS B 1 67 ? -15.297 28.453 16.094 1 95.62 67 LYS B N 1
ATOM 5642 C CA . LYS B 1 67 ? -14.68 29.422 16.984 1 95.62 67 LYS B CA 1
ATOM 5643 C C . LYS B 1 67 ? -14.5 28.844 18.391 1 95.62 67 LYS B C 1
ATOM 5645 O O . LYS B 1 67 ? -13.461 29.047 19.016 1 95.62 67 LYS B O 1
ATOM 5650 N N . ASP B 1 68 ? -15.5 28.156 18.797 1 95.69 68 ASP B N 1
ATOM 5651 C CA . ASP B 1 68 ? -15.453 27.547 20.125 1 95.69 68 ASP B CA 1
ATOM 5652 C C . ASP B 1 68 ? -14.328 26.516 20.219 1 95.69 68 ASP B C 1
ATOM 5654 O O . ASP B 1 68 ? -13.594 26.469 21.203 1 95.69 68 ASP B O 1
ATOM 5658 N N . VAL B 1 69 ? -14.234 25.703 19.234 1 96.94 69 VAL B N 1
ATOM 5659 C CA . VAL B 1 69 ? -13.242 24.641 19.234 1 96.94 69 VAL B CA 1
ATOM 5660 C C . VAL B 1 69 ? -11.836 25.234 19.141 1 96.94 69 VAL B C 1
ATOM 5662 O O . VAL B 1 69 ? -10.914 24.766 19.812 1 96.94 69 VAL B O 1
ATOM 5665 N N . VAL B 1 70 ? -11.648 26.266 18.328 1 97.25 70 VAL B N 1
ATOM 5666 C CA . VAL B 1 70 ? -10.367 26.938 18.203 1 97.25 70 VAL B CA 1
ATOM 5667 C C . VAL B 1 70 ? -9.945 27.5 19.562 1 97.25 70 VAL B C 1
ATOM 5669 O O . VAL B 1 70 ? -8.789 27.344 19.969 1 97.25 70 VAL B O 1
ATOM 5672 N N . LYS B 1 71 ? -10.859 28.125 20.188 1 96.5 71 LYS B N 1
ATOM 5673 C CA . LYS B 1 71 ? -10.586 28.672 21.516 1 96.5 71 LYS B CA 1
ATOM 5674 C C . LYS B 1 71 ? -10.195 27.562 22.5 1 96.5 71 LYS B C 1
ATOM 5676 O O . LYS B 1 71 ? -9.25 27.719 23.266 1 96.5 71 LYS B O 1
ATOM 5681 N N . CYS B 1 72 ? -10.906 26.531 22.453 1 96.56 72 CYS B N 1
ATOM 5682 C CA . CYS B 1 72 ? -10.648 25.406 23.344 1 96.56 72 CYS B CA 1
ATOM 5683 C C . CYS B 1 72 ? -9.25 24.859 23.125 1 96.56 72 CYS B C 1
ATOM 5685 O O . CYS B 1 72 ? -8.539 24.562 24.094 1 96.56 72 CYS B O 1
ATOM 5687 N N . ILE B 1 73 ? -8.875 24.688 21.891 1 97.44 73 ILE B N 1
ATOM 5688 C CA . ILE B 1 73 ? -7.562 24.141 21.562 1 97.44 73 ILE B CA 1
ATOM 5689 C C . ILE B 1 73 ? -6.469 25.062 22.094 1 97.44 73 ILE B C 1
ATOM 5691 O O . ILE B 1 73 ? -5.477 24.609 22.656 1 97.44 73 ILE B O 1
ATOM 5695 N N . ARG B 1 74 ? -6.645 26.359 21.891 1 96.75 74 ARG B N 1
ATOM 5696 C CA . ARG B 1 74 ? -5.656 27.312 22.375 1 96.75 74 ARG B CA 1
ATOM 5697 C C . ARG B 1 74 ? -5.562 27.297 23.891 1 96.75 74 ARG B C 1
ATOM 5699 O O . ARG B 1 74 ? -4.469 27.391 24.453 1 96.75 74 ARG B O 1
ATOM 5706 N N . GLU B 1 75 ? -6.633 27.125 24.516 1 96.06 75 GLU B N 1
ATOM 5707 C CA . GLU B 1 75 ? -6.641 27 25.984 1 96.06 75 GLU B CA 1
ATOM 5708 C C . GLU B 1 75 ? -5.914 25.75 26.438 1 96.06 75 GLU B C 1
ATOM 5710 O O . GLU B 1 75 ? -5.18 25.766 27.422 1 96.06 75 GLU B O 1
ATOM 5715 N N . LEU B 1 76 ? -6.176 24.703 25.75 1 95.69 76 LEU B N 1
ATOM 5716 C CA . LEU B 1 76 ? -5.516 23.438 26.078 1 95.69 76 LEU B CA 1
ATOM 5717 C C . LEU B 1 76 ? -4.004 23.562 25.906 1 95.69 76 LEU B C 1
ATOM 5719 O O . LEU B 1 76 ? -3.242 23.031 26.719 1 95.69 76 LEU B O 1
ATOM 5723 N N . GLU B 1 77 ? -3.562 24.234 24.875 1 94.88 77 GLU B N 1
ATOM 5724 C CA . GLU B 1 77 ? -2.135 24.469 24.656 1 94.88 77 GLU B CA 1
ATOM 5725 C C . GLU B 1 77 ? -1.525 25.25 25.812 1 94.88 77 GLU B C 1
ATOM 5727 O O . GLU B 1 77 ? -0.46 24.891 26.328 1 94.88 77 GLU B O 1
ATOM 5732 N N . GLU B 1 78 ? -2.197 26.219 26.188 1 93.19 78 GLU B N 1
ATOM 5733 C CA . GLU B 1 78 ? -1.722 27.062 27.281 1 93.19 78 GLU B CA 1
ATOM 5734 C C . GLU B 1 78 ? -1.67 26.297 28.594 1 93.19 78 GLU B C 1
ATOM 5736 O O . GLU B 1 78 ? -0.707 26.422 29.359 1 93.19 78 GLU B O 1
ATOM 5741 N N . SER B 1 79 ? -2.676 25.5 28.781 1 92.19 79 SER B N 1
ATOM 5742 C CA . SER B 1 79 ? -2.773 24.75 30.031 1 92.19 79 SER B CA 1
ATOM 5743 C C . SER B 1 79 ? -1.673 23.703 30.141 1 92.19 79 SER B C 1
ATOM 5745 O O . SER B 1 79 ? -1.292 23.312 31.234 1 92.19 79 SER B O 1
ATOM 5747 N N . HIS B 1 80 ? -1.144 23.312 29.062 1 88.56 80 HIS B N 1
ATOM 5748 C CA . HIS B 1 80 ? -0.078 22.312 29.062 1 88.56 80 HIS B CA 1
ATOM 5749 C C . HIS B 1 80 ? 1.277 22.953 28.797 1 88.56 80 HIS B C 1
ATOM 5751 O O . HIS B 1 80 ? 2.215 22.281 28.359 1 88.56 80 HIS B O 1
ATOM 5757 N N . ASN B 1 81 ? 1.38 24.25 28.891 1 87.94 81 ASN B N 1
ATOM 5758 C CA . ASN B 1 81 ? 2.604 25.031 28.719 1 87.94 81 ASN B CA 1
ATOM 5759 C C . ASN B 1 81 ? 3.184 24.844 27.328 1 87.94 81 ASN B C 1
ATOM 5761 O O . ASN B 1 81 ? 4.398 24.734 27.156 1 87.94 81 ASN B O 1
ATOM 5765 N N . TYR B 1 82 ? 2.293 24.609 26.406 1 87.69 82 TYR B N 1
ATOM 5766 C CA . TYR B 1 82 ? 2.625 24.547 24.984 1 87.69 82 TYR B CA 1
ATOM 5767 C C . TYR B 1 82 ? 3.527 23.344 24.703 1 87.69 82 TYR B C 1
ATOM 5769 O O . TYR B 1 82 ? 4.309 23.375 23.75 1 87.69 82 TYR B O 1
ATOM 5777 N N . GLU B 1 83 ? 3.438 22.359 25.484 1 85.62 83 GLU B N 1
ATOM 5778 C CA . GLU B 1 83 ? 4.203 21.125 25.266 1 85.62 83 GLU B CA 1
ATOM 5779 C C . GLU B 1 83 ? 3.596 20.297 24.141 1 85.62 83 GLU B C 1
ATOM 5781 O O . GLU B 1 83 ? 4.293 19.5 23.5 1 85.62 83 GLU B O 1
ATOM 5786 N N . ARG B 1 84 ? 2.344 20.453 23.984 1 88.94 84 ARG B N 1
ATOM 5787 C CA . ARG B 1 84 ? 1.65 19.75 22.906 1 88.94 84 ARG B CA 1
ATOM 5788 C C . ARG B 1 84 ? 0.911 20.734 22.016 1 88.94 84 ARG B C 1
ATOM 5790 O O . ARG B 1 84 ? -0.248 21.078 22.266 1 88.94 84 ARG B O 1
ATOM 5797 N N . LEU B 1 85 ? 1.551 21.141 21.016 1 95 85 LEU B N 1
ATOM 5798 C CA . LEU B 1 85 ? 0.972 22.094 20.078 1 95 85 LEU B CA 1
ATOM 5799 C C . LEU B 1 85 ? 0.098 21.375 19.047 1 95 85 LEU B C 1
ATOM 5801 O O . LEU B 1 85 ? 0.345 20.219 18.719 1 95 85 LEU B O 1
ATOM 5805 N N . ILE B 1 86 ? -0.96 22.062 18.625 1 97.62 86 ILE B N 1
ATOM 5806 C CA . ILE B 1 86 ? -1.886 21.516 17.641 1 97.62 86 ILE B CA 1
ATOM 5807 C C . ILE B 1 86 ? -2.07 22.531 16.5 1 97.62 86 ILE B C 1
ATOM 5809 O O . ILE B 1 86 ? -2.393 23.688 16.75 1 97.62 86 ILE B O 1
ATOM 5813 N N . GLY B 1 87 ? -1.762 22.062 15.289 1 98.06 87 GLY B N 1
ATOM 5814 C CA . GLY B 1 87 ? -2.09 22.891 14.141 1 98.06 87 GLY B CA 1
ATOM 5815 C C . GLY B 1 87 ? -3.574 22.938 13.844 1 98.06 87 GLY B C 1
ATOM 5816 O O . GLY B 1 87 ? -4.25 21.906 13.875 1 98.06 87 GLY B O 1
ATOM 5817 N N . ILE B 1 88 ? -4.121 24.125 13.648 1 98.38 88 ILE B N 1
ATOM 5818 C CA . ILE B 1 88 ? -5.523 24.281 13.289 1 98.38 88 ILE B CA 1
ATOM 5819 C C . ILE B 1 88 ? -5.645 24.547 11.789 1 98.38 88 ILE B C 1
ATOM 5821 O O . ILE B 1 88 ? -5.078 25.516 11.273 1 98.38 88 ILE B O 1
ATOM 5825 N N . THR B 1 89 ? -6.391 23.672 11.141 1 98.38 89 THR B N 1
ATOM 5826 C CA . THR B 1 89 ? -6.594 23.75 9.703 1 98.38 89 THR B CA 1
ATOM 5827 C C . THR B 1 89 ? -8.07 23.984 9.375 1 98.38 89 THR B C 1
ATOM 5829 O O . THR B 1 89 ? -8.938 23.25 9.852 1 98.38 89 THR B O 1
ATOM 5832 N N . ILE B 1 90 ? -8.312 25.016 8.602 1 97 90 ILE B N 1
ATOM 5833 C CA . ILE B 1 90 ? -9.664 25.266 8.109 1 97 90 ILE B CA 1
ATOM 5834 C C . ILE B 1 90 ? -9.789 24.75 6.672 1 97 90 ILE B C 1
ATOM 5836 O O . ILE B 1 90 ? -9.023 25.156 5.793 1 97 90 ILE B O 1
ATOM 5840 N N . ASP B 1 91 ? -10.672 23.828 6.48 1 94.69 91 ASP B N 1
ATOM 5841 C CA . ASP B 1 91 ? -11.039 23.328 5.156 1 94.69 91 ASP B CA 1
ATOM 5842 C C . ASP B 1 91 ? -12.242 24.094 4.602 1 94.69 91 ASP B C 1
ATOM 5844 O O . ASP B 1 91 ? -13.359 23.938 5.09 1 94.69 91 ASP B O 1
ATOM 5848 N N . VAL B 1 92 ? -11.945 24.891 3.613 1 90.38 92 VAL B N 1
ATOM 5849 C CA . VAL B 1 92 ? -12.969 25.781 3.09 1 90.38 92 VAL B CA 1
ATOM 5850 C C . VAL B 1 92 ? -14.109 24.969 2.48 1 90.38 92 VAL B C 1
ATOM 5852 O O . VAL B 1 92 ? -13.914 23.812 2.082 1 90.38 92 VAL B O 1
ATOM 5855 N N . THR B 1 93 ? -15.258 25.625 2.422 1 76.56 93 THR B N 1
ATOM 5856 C CA . THR B 1 93 ? -16.484 24.969 1.995 1 76.56 93 THR B CA 1
ATOM 5857 C C . THR B 1 93 ? -16.391 24.531 0.535 1 76.56 93 THR B C 1
ATOM 5859 O O . THR B 1 93 ? -15.961 25.312 -0.322 1 76.56 93 THR B O 1
ATOM 5862 N N . GLY B 1 94 ? -16.391 23.281 0.353 1 68.69 94 GLY B N 1
ATOM 5863 C CA . GLY B 1 94 ? -16.5 22.781 -1.01 1 68.69 94 GLY B CA 1
ATOM 5864 C C . GLY B 1 94 ? -17.859 22.172 -1.328 1 68.69 94 GLY B C 1
ATOM 5865 O O . GLY B 1 94 ? -18.719 22.094 -0.456 1 68.69 94 GLY B O 1
ATOM 5866 N N . ALA B 1 95 ? -18.25 22.156 -2.617 1 56.09 95 ALA B N 1
ATOM 5867 C CA . ALA B 1 95 ? -19.562 21.656 -3.047 1 56.09 95 ALA B CA 1
ATOM 5868 C C . ALA B 1 95 ? -19.766 20.219 -2.594 1 56.09 95 ALA B C 1
ATOM 5870 O O . ALA B 1 95 ? -20.484 19.453 -3.238 1 56.09 95 ALA B O 1
ATOM 5871 N N . PRO B 1 96 ? -18.984 19.719 -1.583 1 56.31 96 PRO B N 1
ATOM 5872 C CA . PRO B 1 96 ? -19.297 18.281 -1.521 1 56.31 96 PRO B CA 1
ATOM 5873 C C . PRO B 1 96 ? -20.641 18 -0.85 1 56.31 96 PRO B C 1
ATOM 5875 O O . PRO B 1 96 ? -20.891 18.484 0.256 1 56.31 96 PRO B O 1
ATOM 5878 N N . VAL B 1 97 ? -21.703 17.688 -1.613 1 67.31 97 VAL B N 1
ATOM 5879 C CA . VAL B 1 97 ? -22.969 17.172 -1.102 1 67.31 97 VAL B CA 1
ATOM 5880 C C . VAL B 1 97 ? -22.812 15.711 -0.693 1 67.31 97 VAL B C 1
ATOM 5882 O O . VAL B 1 97 ? -22.172 14.93 -1.396 1 67.31 97 VAL B O 1
ATOM 5885 N N . ARG B 1 98 ? -23.109 15.453 0.663 1 76.75 98 ARG B N 1
ATOM 5886 C CA . ARG B 1 98 ? -23 14.07 1.124 1 76.75 98 ARG B CA 1
ATOM 5887 C C . ARG B 1 98 ? -24.391 13.492 1.414 1 76.75 98 ARG B C 1
ATOM 5889 O O . ARG B 1 98 ? -25.344 14.234 1.663 1 76.75 98 ARG B O 1
ATOM 5896 N N . THR B 1 99 ? -24.484 12.211 1.396 1 85.44 99 THR B N 1
ATOM 5897 C CA . THR B 1 99 ? -25.734 11.516 1.712 1 85.44 99 THR B CA 1
ATOM 5898 C C . THR B 1 99 ? -25.922 11.406 3.223 1 85.44 99 THR B C 1
ATOM 5900 O O . THR B 1 99 ? -24.969 11.602 3.988 1 85.44 99 THR B O 1
ATOM 5903 N N . GLY B 1 100 ? -27.109 11.148 3.598 1 84.62 100 GLY B N 1
ATOM 5904 C CA . GLY B 1 100 ? -27.422 10.898 4.996 1 84.62 100 GLY B CA 1
ATOM 5905 C C . GLY B 1 100 ? -27.109 9.484 5.438 1 84.62 100 GLY B C 1
ATOM 5906 O O . GLY B 1 100 ? -26.328 8.781 4.785 1 84.62 100 GLY B O 1
ATOM 5907 N N . THR B 1 101 ? -27.625 9.148 6.629 1 85.5 101 THR B N 1
ATOM 5908 C CA . THR B 1 101 ? -27.438 7.816 7.195 1 85.5 101 THR B CA 1
ATOM 5909 C C . THR B 1 101 ? -28.656 6.938 6.953 1 85.5 101 THR B C 1
ATOM 5911 O O . THR B 1 101 ? -29.797 7.402 7.051 1 85.5 101 THR B O 1
ATOM 5914 N N . PHE B 1 102 ? -28.375 5.73 6.734 1 87.25 102 PHE B N 1
ATOM 5915 C CA . PHE B 1 102 ? -29.484 4.801 6.543 1 87.25 102 PHE B CA 1
ATOM 5916 C C . PHE B 1 102 ? -30.141 4.453 7.879 1 87.25 102 PHE B C 1
ATOM 5918 O O . PHE B 1 102 ? -29.484 4.488 8.922 1 87.25 102 PHE B O 1
ATOM 5925 N N . LYS B 1 103 ? -31.359 4.113 7.805 1 84.62 103 LYS B N 1
ATOM 5926 C CA . LYS B 1 103 ? -32.125 3.787 9 1 84.62 103 LYS B CA 1
ATOM 5927 C C . LYS B 1 103 ? -31.531 2.588 9.734 1 84.62 103 LYS B C 1
ATOM 5929 O O . LYS B 1 103 ? -31.609 2.498 10.961 1 84.62 103 LYS B O 1
ATOM 5934 N N . GLU B 1 104 ? -30.875 1.719 8.984 1 78.19 104 GLU B N 1
ATOM 5935 C CA . GLU B 1 104 ? -30.297 0.492 9.531 1 78.19 104 GLU B CA 1
ATOM 5936 C C . GLU B 1 104 ? -28.984 0.774 10.258 1 78.19 104 GLU B C 1
ATOM 5938 O O . GLU B 1 104 ? -28.516 -0.053 11.039 1 78.19 104 GLU B O 1
ATOM 5943 N N . GLY B 1 105 ? -28.453 1.942 9.992 1 73.56 105 GLY B N 1
ATOM 5944 C CA . GLY B 1 105 ? -27.234 2.307 10.703 1 73.56 105 GLY B CA 1
ATOM 5945 C C . GLY B 1 105 ? -26.062 2.578 9.773 1 73.56 105 GLY B C 1
ATOM 5946 O O . GLY B 1 105 ? -26.188 2.457 8.555 1 73.56 105 GLY B O 1
ATOM 5947 N N . LEU B 1 106 ? -24.969 2.879 10.352 1 70.94 106 LEU B N 1
ATOM 5948 C CA . LEU B 1 106 ? -23.781 3.35 9.633 1 70.94 106 LEU B CA 1
ATOM 5949 C C . LEU B 1 106 ? -23.109 2.199 8.898 1 70.94 106 LEU B C 1
ATOM 5951 O O . LEU B 1 106 ? -22.438 2.414 7.883 1 70.94 106 LEU B O 1
ATOM 5955 N N . SER B 1 107 ? -23.281 1.006 9.383 1 66 107 SER B N 1
ATOM 5956 C CA . SER B 1 107 ? -22.594 -0.134 8.781 1 66 107 SER B CA 1
ATOM 5957 C C . SER B 1 107 ? -23.406 -0.725 7.633 1 66 107 SER B C 1
ATOM 5959 O O . SER B 1 107 ? -22.891 -1.533 6.855 1 66 107 SER B O 1
ATOM 5961 N N . TYR B 1 108 ? -24.578 -0.116 7.512 1 74.88 108 TYR B N 1
ATOM 5962 C CA . TYR B 1 108 ? -25.484 -0.648 6.5 1 74.88 108 TYR B CA 1
ATOM 5963 C C . TYR B 1 108 ? -25.172 -0.068 5.129 1 74.88 108 TYR B C 1
ATOM 5965 O O . TYR B 1 108 ? -24.844 1.117 5.008 1 74.88 108 TYR B O 1
ATOM 5973 N N . GLU B 1 109 ? -25.125 -0.978 4.18 1 77.88 109 GLU B N 1
ATOM 5974 C CA . GLU B 1 109 ? -25.031 -0.558 2.785 1 77.88 109 GLU B CA 1
ATOM 5975 C C . GLU B 1 109 ? -26.25 -0.996 1.987 1 77.88 109 GLU B C 1
ATOM 5977 O O . GLU B 1 109 ? -26.562 -2.188 1.919 1 77.88 109 GLU B O 1
ATOM 5982 N N . ALA B 1 110 ? -26.953 -0.024 1.434 1 81.75 110 ALA B N 1
ATOM 5983 C CA . ALA B 1 110 ? -28.156 -0.301 0.66 1 81.75 110 ALA B CA 1
ATOM 5984 C C . ALA B 1 110 ? -27.812 -0.82 -0.732 1 81.75 110 ALA B C 1
ATOM 5986 O O . ALA B 1 110 ? -26.906 -0.301 -1.387 1 81.75 110 ALA B O 1
ATOM 5987 N N . ARG B 1 111 ? -28.453 -1.912 -1.11 1 80.69 111 ARG B N 1
ATOM 5988 C CA . ARG B 1 111 ? -28.297 -2.412 -2.473 1 80.69 111 ARG B CA 1
ATOM 5989 C C . ARG B 1 111 ? -29.125 -1.601 -3.453 1 80.69 111 ARG B C 1
ATOM 5991 O O . ARG B 1 111 ? -30.344 -1.531 -3.324 1 80.69 111 ARG B O 1
ATOM 5998 N N . ILE B 1 112 ? -28.469 -0.978 -4.316 1 82.69 112 ILE B N 1
ATOM 5999 C CA . ILE B 1 112 ? -29.141 -0.157 -5.32 1 82.69 112 ILE B CA 1
ATOM 6000 C C . ILE B 1 112 ? -29.156 -0.89 -6.66 1 82.69 112 ILE B C 1
ATOM 6002 O O . ILE B 1 112 ? -28.094 -1.218 -7.211 1 82.69 112 ILE B O 1
ATOM 6006 N N . GLU B 1 113 ? -30.312 -1.205 -7.113 1 82.31 113 GLU B N 1
ATOM 6007 C CA . GLU B 1 113 ? -30.453 -1.982 -8.336 1 82.31 113 GLU B CA 1
ATOM 6008 C C . GLU B 1 113 ? -30.562 -1.073 -9.555 1 82.31 113 GLU B C 1
ATOM 6010 O O . GLU B 1 113 ? -31.141 0.013 -9.484 1 82.31 113 GLU B O 1
ATOM 6015 N N . GLU B 1 114 ? -30.094 -1.63 -10.609 1 83.38 114 GLU B N 1
ATOM 6016 C CA . GLU B 1 114 ? -30.188 -0.885 -11.859 1 83.38 114 GLU B CA 1
ATOM 6017 C C . GLU B 1 114 ? -31.641 -0.635 -12.25 1 83.38 114 GLU B C 1
ATOM 6019 O O . GLU B 1 114 ? -32.5 -1.51 -12.078 1 83.38 114 GLU B O 1
ATOM 6024 N N . GLY B 1 115 ? -31.844 0.541 -12.711 1 86.12 115 GLY B N 1
ATOM 6025 C CA . GLY B 1 115 ? -33.156 0.879 -13.195 1 86.12 115 GLY B CA 1
ATOM 6026 C C . GLY B 1 115 ? -34.125 1.256 -12.086 1 86.12 115 GLY B C 1
ATOM 6027 O O . GLY B 1 115 ? -35.25 1.727 -12.359 1 86.12 115 GLY B O 1
ATOM 6028 N N . SER B 1 116 ? -33.75 1.128 -10.883 1 89.12 116 SER B N 1
ATOM 6029 C CA . SER B 1 116 ? -34.594 1.476 -9.766 1 89.12 116 SER B CA 1
ATOM 6030 C C . SER B 1 116 ? -34.75 2.988 -9.625 1 89.12 116 SER B C 1
ATOM 6032 O O . SER B 1 116 ? -33.906 3.742 -10.109 1 89.12 116 SER B O 1
ATOM 6034 N N . ARG B 1 117 ? -35.906 3.383 -9.086 1 92.25 117 ARG B N 1
ATOM 6035 C CA . ARG B 1 117 ? -36.156 4.797 -8.82 1 92.25 117 ARG B CA 1
ATOM 6036 C C . ARG B 1 117 ? -35.625 5.199 -7.445 1 92.25 117 ARG B C 1
ATOM 6038 O O . ARG B 1 117 ? -35.844 4.5 -6.457 1 92.25 117 ARG B O 1
ATOM 6045 N N . ILE B 1 118 ? -34.844 6.238 -7.363 1 93.44 118 ILE B N 1
ATOM 6046 C CA . ILE B 1 118 ? -34.344 6.781 -6.113 1 93.44 118 ILE B CA 1
ATOM 6047 C C . ILE B 1 118 ? -34.656 8.266 -6.016 1 93.44 118 ILE B C 1
ATOM 6049 O O . ILE B 1 118 ? -34.5 9.008 -6.988 1 93.44 118 ILE B O 1
ATOM 6053 N N . THR B 1 119 ? -35.219 8.656 -4.914 1 93.94 119 THR B N 1
ATOM 6054 C CA . THR B 1 119 ? -35.469 10.062 -4.652 1 93.94 119 THR B CA 1
ATOM 6055 C C . THR B 1 119 ? -34.438 10.648 -3.709 1 93.94 119 THR B C 1
ATOM 6057 O O . THR B 1 119 ? -34.219 10.133 -2.611 1 93.94 119 THR B O 1
ATOM 6060 N N . LEU B 1 120 ? -33.812 11.695 -4.188 1 92 120 LEU B N 1
ATOM 6061 C CA . LEU B 1 120 ? -32.938 12.477 -3.312 1 92 120 LEU B CA 1
ATOM 6062 C C . LEU B 1 120 ? -33.719 13.617 -2.656 1 92 120 LEU B C 1
ATOM 6064 O O . LEU B 1 120 ? -34.438 14.359 -3.338 1 92 120 LEU B O 1
ATOM 6068 N N . THR B 1 121 ? -33.625 13.703 -1.372 1 90.69 121 THR B N 1
ATOM 6069 C CA . THR B 1 121 ? -34.438 14.703 -0.686 1 90.69 121 THR B CA 1
ATOM 6070 C C . THR B 1 121 ? -33.562 15.633 0.143 1 90.69 121 THR B C 1
ATOM 6072 O O . THR B 1 121 ? -32.469 15.25 0.553 1 90.69 121 THR B O 1
ATOM 6075 N N . LEU B 1 122 ? -34.031 16.844 0.318 1 86.94 122 LEU B N 1
ATOM 6076 C CA . LEU B 1 122 ? -33.344 17.844 1.156 1 86.94 122 LEU B CA 1
ATOM 6077 C C . LEU B 1 122 ? -34.062 17.969 2.506 1 86.94 122 LEU B C 1
ATOM 6079 O O . LEU B 1 122 ? -33.656 18.766 3.348 1 86.94 122 LEU B O 1
ATOM 6083 N N . ASP B 1 123 ? -35.062 17.094 2.689 1 86.38 123 ASP B N 1
ATOM 6084 C CA . ASP B 1 123 ? -35.812 17.141 3.939 1 86.38 123 ASP B CA 1
ATOM 6085 C C . ASP B 1 123 ? -34.969 16.578 5.094 1 86.38 123 ASP B C 1
ATOM 6087 O O . ASP B 1 123 ? -34.688 15.383 5.129 1 86.38 123 ASP B O 1
ATOM 6091 N N . GLU B 1 124 ? -34.656 17.391 6.07 1 85.19 124 GLU B N 1
ATOM 6092 C CA . GLU B 1 124 ? -33.781 17.062 7.184 1 85.19 124 GLU B CA 1
ATOM 6093 C C . GLU B 1 124 ? -34.344 15.922 8.023 1 85.19 124 GLU B C 1
ATOM 6095 O O . GLU B 1 124 ? -33.594 15.258 8.758 1 85.19 124 GLU B O 1
ATOM 6100 N N . GLU B 1 125 ? -35.594 15.695 7.863 1 87.12 125 GLU B N 1
ATOM 6101 C CA . GLU B 1 125 ? -36.219 14.609 8.602 1 87.12 125 GLU B CA 1
ATOM 6102 C C . GLU B 1 125 ? -35.625 13.258 8.219 1 87.12 125 GLU B C 1
ATOM 6104 O O . GLU B 1 125 ? -35.625 12.32 9.016 1 87.12 125 GLU B O 1
ATOM 6109 N N . TYR B 1 126 ? -35.062 13.289 7.039 1 90.75 126 TYR B N 1
ATOM 6110 C CA . TYR B 1 126 ? -34.562 12.016 6.543 1 90.75 126 TYR B CA 1
ATOM 6111 C C . TYR B 1 126 ? -33.031 11.938 6.691 1 90.75 126 TYR B C 1
ATOM 6113 O O . TYR B 1 126 ? -32.406 11.008 6.18 1 90.75 126 TYR B O 1
ATOM 6121 N N . LYS B 1 127 ? -32.469 12.773 7.305 1 87.19 127 LYS B N 1
ATOM 6122 C CA . LYS B 1 127 ? -31.031 12.844 7.465 1 87.19 127 LYS B CA 1
ATOM 6123 C C . LYS B 1 127 ? -30.469 11.57 8.086 1 87.19 127 LYS B C 1
ATOM 6125 O O . LYS B 1 127 ? -29.391 11.117 7.727 1 87.19 127 LYS B O 1
ATOM 6130 N N . PHE B 1 128 ? -31.25 10.969 8.953 1 87.31 128 PHE B N 1
ATOM 6131 C CA . PHE B 1 128 ? -30.75 9.789 9.648 1 87.31 128 PHE B CA 1
ATOM 6132 C C . PHE B 1 128 ? -31.641 8.586 9.367 1 87.31 128 PHE B C 1
ATOM 6134 O O . PHE B 1 128 ? -31.625 7.602 10.117 1 87.31 128 PHE B O 1
ATOM 6141 N N . CYS B 1 129 ? -32.5 8.734 8.414 1 91.56 129 CYS B N 1
ATOM 6142 C CA . CYS B 1 129 ? -33.406 7.633 8.125 1 91.56 129 CYS B CA 1
ATOM 6143 C C . CYS B 1 129 ? -33.562 7.426 6.625 1 91.56 129 CYS B C 1
ATOM 6145 O O . CYS B 1 129 ? -34.688 7.32 6.109 1 91.56 129 CYS B O 1
ATOM 6147 N N . CYS B 1 130 ? -32.406 7.453 5.996 1 92 130 CYS B N 1
ATOM 6148 C CA . CYS B 1 130 ? -32.406 7.168 4.566 1 92 130 CYS B CA 1
ATOM 6149 C C . CYS B 1 130 ? -32.844 5.734 4.297 1 92 130 CYS B C 1
ATOM 6151 O O . CYS B 1 130 ? -32.719 4.863 5.156 1 92 130 CYS B O 1
ATOM 6153 N N . THR B 1 131 ? -33.531 5.547 3.18 1 90.88 131 THR B N 1
ATOM 6154 C CA . THR B 1 131 ? -33.875 4.223 2.691 1 90.88 131 THR B CA 1
ATOM 6155 C C . THR B 1 131 ? -33.344 3.992 1.287 1 90.88 131 THR B C 1
ATOM 6157 O O . THR B 1 131 ? -32.688 4.867 0.724 1 90.88 131 THR B O 1
ATOM 6160 N N . GLU B 1 132 ? -33.562 2.76 0.783 1 88.38 132 GLU B N 1
ATOM 6161 C CA . GLU B 1 132 ? -33.062 2.393 -0.53 1 88.38 132 GLU B CA 1
ATOM 6162 C C . GLU B 1 132 ? -33.625 3.275 -1.625 1 88.38 132 GLU B C 1
ATOM 6164 O O . GLU B 1 132 ? -33 3.504 -2.656 1 88.38 132 GLU B O 1
ATOM 6169 N N . ASP B 1 133 ? -34.812 3.82 -1.317 1 92.12 133 ASP B N 1
ATOM 6170 C CA . ASP B 1 133 ? -35.5 4.574 -2.371 1 92.12 133 ASP B CA 1
ATOM 6171 C C . ASP B 1 133 ? -35.531 6.066 -2.047 1 92.12 133 ASP B C 1
ATOM 6173 O O . ASP B 1 133 ? -35.969 6.879 -2.861 1 92.12 133 ASP B O 1
ATOM 6177 N N . LEU B 1 134 ? -35.156 6.379 -0.839 1 93.62 134 LEU B N 1
ATOM 6178 C CA . LEU B 1 134 ? -35.156 7.766 -0.387 1 93.62 134 LEU B CA 1
ATOM 6179 C C . LEU B 1 134 ? -33.875 8.117 0.341 1 93.62 134 LEU B C 1
ATOM 6181 O O . LEU B 1 134 ? -33.625 7.645 1.457 1 93.62 134 LEU B O 1
ATOM 6185 N N . ILE B 1 135 ? -33.125 9.031 -0.255 1 92.56 135 ILE B N 1
ATOM 6186 C CA . ILE B 1 135 ? -31.812 9.367 0.287 1 92.56 135 ILE B CA 1
ATOM 6187 C C . ILE B 1 135 ? -31.734 10.867 0.556 1 92.56 135 ILE B C 1
ATOM 6189 O O . ILE B 1 135 ? -32 11.68 -0.331 1 92.56 135 ILE B O 1
ATOM 6193 N N . PHE B 1 136 ? -31.391 11.211 1.722 1 90.12 136 PHE B N 1
ATOM 6194 C CA . PHE B 1 136 ? -31.156 12.602 2.088 1 90.12 136 PHE B CA 1
ATOM 6195 C C . PHE B 1 136 ? -29.812 13.086 1.561 1 90.12 136 PHE B C 1
ATOM 6197 O O . PHE B 1 136 ? -28.828 12.344 1.566 1 90.12 136 PHE B O 1
ATOM 6204 N N . ILE B 1 137 ? -29.812 14.297 1.041 1 85.06 137 ILE B N 1
ATOM 6205 C CA . ILE B 1 137 ? -28.562 14.938 0.641 1 85.06 137 ILE B CA 1
ATOM 6206 C C . ILE B 1 137 ? -28.391 16.25 1.392 1 85.06 137 ILE B C 1
ATOM 6208 O O . ILE B 1 137 ? -29.312 17.062 1.449 1 85.06 137 ILE B O 1
ATOM 6212 N N . ASP B 1 138 ? -27.344 16.312 2.021 1 75.5 138 ASP B N 1
ATOM 6213 C CA . ASP B 1 138 ? -27.031 17.516 2.779 1 75.5 138 ASP B CA 1
ATOM 6214 C C . ASP B 1 138 ? -26.484 18.625 1.864 1 75.5 138 ASP B C 1
ATOM 6216 O O . ASP B 1 138 ? -25.344 18.531 1.389 1 75.5 138 ASP B O 1
ATOM 6220 N N . THR B 1 139 ? -27.375 19.594 1.576 1 66.81 139 THR B N 1
ATOM 6221 C CA . THR B 1 139 ? -26.984 20.688 0.693 1 66.81 139 THR B CA 1
ATOM 6222 C C . THR B 1 139 ? -26.75 21.969 1.488 1 66.81 139 THR B C 1
ATOM 6224 O O . THR B 1 139 ? -26.875 23.062 0.949 1 66.81 139 THR B O 1
ATOM 6227 N N . GLN B 1 140 ? -26.609 21.797 2.781 1 57.38 140 GLN B N 1
ATOM 6228 C CA . GLN B 1 140 ? -26.547 22.938 3.691 1 57.38 140 GLN B CA 1
ATOM 6229 C C . GLN B 1 140 ? -25.859 24.125 3.037 1 57.38 140 GLN B C 1
ATOM 6231 O O . GLN B 1 140 ? -26.312 25.25 3.156 1 57.38 140 GLN B O 1
ATOM 6236 N N . PHE B 1 141 ? -24.859 23.828 2.258 1 53.44 141 PHE B N 1
ATOM 6237 C CA . PHE B 1 141 ? -24.094 25 1.82 1 53.44 141 PHE B CA 1
ATOM 6238 C C . PHE B 1 141 ? -24.422 25.344 0.372 1 53.44 141 PHE B C 1
ATOM 6240 O O . PHE B 1 141 ? -23.922 26.328 -0.162 1 53.44 141 PHE B O 1
ATOM 6247 N N . PHE B 1 142 ? -25.266 24.406 -0.068 1 61.47 142 PHE B N 1
ATOM 6248 C CA . PHE B 1 142 ? -25.734 24.672 -1.423 1 61.47 142 PHE B CA 1
ATOM 6249 C C . PHE B 1 142 ? -27.25 24.578 -1.495 1 61.47 142 PHE B C 1
ATOM 6251 O O . PHE B 1 142 ? -27.781 23.734 -2.219 1 61.47 142 PHE B O 1
ATOM 6258 N N . PRO B 1 143 ? -27.891 25.312 -0.637 1 57.88 143 PRO B N 1
ATOM 6259 C CA . PRO B 1 143 ? -29.344 25.156 -0.484 1 57.88 143 PRO B CA 1
ATOM 6260 C C . PRO B 1 143 ? -30.078 25.125 -1.822 1 57.88 143 PRO B C 1
ATOM 6262 O O . PRO B 1 143 ? -31.156 24.531 -1.929 1 57.88 143 PRO B O 1
ATOM 6265 N N . LYS B 1 144 ? -29.469 25.797 -2.863 1 62.41 144 LYS B N 1
ATOM 6266 C CA . LYS B 1 144 ? -30.234 25.859 -4.109 1 62.41 144 LYS B CA 1
ATOM 6267 C C . LYS B 1 144 ? -29.625 24.953 -5.172 1 62.41 144 LYS B C 1
ATOM 6269 O O . LYS B 1 144 ? -29.828 25.172 -6.371 1 62.41 144 LYS B O 1
ATOM 6274 N N . LEU B 1 145 ? -28.969 23.984 -4.676 1 68.5 145 LEU B N 1
ATOM 6275 C CA . LEU B 1 145 ? -28.297 23.109 -5.609 1 68.5 145 LEU B CA 1
ATOM 6276 C C . LEU B 1 145 ? -29.297 22.422 -6.543 1 68.5 145 LEU B C 1
ATOM 6278 O O . LEU B 1 145 ? -29.047 22.312 -7.746 1 68.5 145 LEU B O 1
ATOM 6282 N N . ILE B 1 146 ? -30.422 22.125 -6 1 70.56 146 ILE B N 1
ATOM 6283 C CA . ILE B 1 146 ? -31.422 21.344 -6.711 1 70.56 146 ILE B CA 1
ATOM 6284 C C . ILE B 1 146 ? -32 22.156 -7.867 1 70.56 146 ILE B C 1
ATOM 6286 O O . ILE B 1 146 ? -32.375 21.594 -8.898 1 70.56 146 ILE B O 1
ATOM 6290 N N . HIS B 1 147 ? -31.906 23.375 -7.621 1 73.88 147 HIS B N 1
ATOM 6291 C CA . HIS B 1 147 ? -32.562 24.219 -8.609 1 73.88 147 HIS B CA 1
ATOM 6292 C C . HIS B 1 147 ? -31.688 24.422 -9.844 1 73.88 147 HIS B C 1
ATOM 6294 O O . HIS B 1 147 ? -32.156 24.875 -10.883 1 73.88 147 HIS B O 1
ATOM 6300 N N . TYR B 1 148 ? -30.516 24.047 -9.758 1 78.38 148 TYR B N 1
ATOM 6301 C CA . TYR B 1 148 ? -29.625 24.203 -10.898 1 78.38 148 TYR B CA 1
ATOM 6302 C C . TYR B 1 148 ? -29.547 22.938 -11.719 1 78.38 148 TYR B C 1
ATOM 6304 O O . TYR B 1 148 ? -29 22.922 -12.828 1 78.38 148 TYR B O 1
ATOM 6312 N N . LEU B 1 149 ? -30.109 21.938 -11.188 1 85.75 149 LEU B N 1
ATOM 6313 C CA . LEU B 1 149 ? -30.094 20.672 -11.891 1 85.75 149 LEU B CA 1
ATOM 6314 C C . LEU B 1 149 ? -31.188 20.625 -12.953 1 85.75 149 LEU B C 1
ATOM 6316 O O . LEU B 1 149 ? -32.156 21.406 -12.906 1 85.75 149 LEU B O 1
ATOM 6320 N N . ARG B 1 150 ? -30.906 19.844 -13.992 1 88.12 150 ARG B N 1
ATOM 6321 C CA . ARG B 1 150 ? -31.875 19.672 -15.07 1 88.12 150 ARG B CA 1
ATOM 6322 C C . ARG B 1 150 ? -32.125 18.188 -15.328 1 88.12 150 ARG B C 1
ATOM 6324 O O . ARG B 1 150 ? -31.312 17.344 -14.977 1 88.12 150 ARG B O 1
ATOM 6331 N N . LYS B 1 151 ? -33.312 18.062 -15.961 1 91.25 151 LYS B N 1
ATOM 6332 C CA . LYS B 1 151 ? -33.625 16.703 -16.391 1 91.25 151 LYS B CA 1
ATOM 6333 C C . LYS B 1 151 ? -32.531 16.141 -17.297 1 91.25 151 LYS B C 1
ATOM 6335 O O . LYS B 1 151 ? -32.062 16.828 -18.203 1 91.25 151 LYS B O 1
ATOM 6340 N N . GLY B 1 152 ? -32.094 14.992 -16.984 1 91.38 152 GLY B N 1
ATOM 6341 C CA . GLY B 1 152 ? -31.062 14.352 -17.797 1 91.38 152 GLY B CA 1
ATOM 6342 C C . GLY B 1 152 ? -29.672 14.453 -17.188 1 91.38 152 GLY B C 1
ATOM 6343 O O . GLY B 1 152 ? -28.766 13.727 -17.594 1 91.38 152 GLY B O 1
ATOM 6344 N N . ASP B 1 153 ? -29.578 15.297 -16.188 1 90.5 153 ASP B N 1
ATOM 6345 C CA . ASP B 1 153 ? -28.281 15.43 -15.531 1 90.5 153 ASP B CA 1
ATOM 6346 C C . ASP B 1 153 ? -27.906 14.141 -14.789 1 90.5 153 ASP B C 1
ATOM 6348 O O . ASP B 1 153 ? -28.797 13.391 -14.359 1 90.5 153 ASP B O 1
ATOM 6352 N N . ARG B 1 154 ? -26.656 13.875 -14.734 1 89 154 ARG B N 1
ATOM 6353 C CA . ARG B 1 154 ? -26.172 12.727 -13.984 1 89 154 ARG B CA 1
ATOM 6354 C C . ARG B 1 154 ? -25.641 13.156 -12.617 1 89 154 ARG B C 1
ATOM 6356 O O . ARG B 1 154 ? -24.938 14.164 -12.508 1 89 154 ARG B O 1
ATOM 6363 N N . ILE B 1 155 ? -26.109 12.453 -11.594 1 87.12 155 ILE B N 1
ATOM 6364 C CA . ILE B 1 155 ? -25.609 12.633 -10.234 1 87.12 155 ILE B CA 1
ATOM 6365 C C . ILE B 1 155 ? -24.844 11.383 -9.797 1 87.12 155 ILE B C 1
ATOM 6367 O O . ILE B 1 155 ? -25.344 10.258 -9.93 1 87.12 155 ILE B O 1
ATOM 6371 N N . TYR B 1 156 ? -23.656 11.602 -9.281 1 83 156 TYR B N 1
ATOM 6372 C CA . TYR B 1 156 ? -22.828 10.477 -8.859 1 83 156 TYR B CA 1
ATOM 6373 C C . TYR B 1 156 ? -22.797 10.359 -7.336 1 83 156 TYR B C 1
ATOM 6375 O O . TYR B 1 156 ? -22.562 11.352 -6.637 1 83 156 TYR B O 1
ATOM 6383 N N . LEU B 1 157 ? -23.141 9.148 -6.898 1 83.69 157 LEU B N 1
ATOM 6384 C CA . LEU B 1 157 ? -23.031 8.867 -5.473 1 83.69 157 LEU B CA 1
ATOM 6385 C C . LEU B 1 157 ? -21.828 7.984 -5.176 1 83.69 157 LEU B C 1
ATOM 6387 O O . LEU B 1 157 ? -21.531 7.066 -5.941 1 83.69 157 LEU B O 1
ATOM 6391 N N . ASP B 1 158 ? -21.141 8.266 -4.09 1 79.94 158 ASP B N 1
ATOM 6392 C CA . ASP B 1 158 ? -20.016 7.477 -3.594 1 79.94 158 ASP B CA 1
ATOM 6393 C C . ASP B 1 158 ? -18.969 7.289 -4.68 1 79.94 158 ASP B C 1
ATOM 6395 O O . ASP B 1 158 ? -18.594 6.156 -4.996 1 79.94 158 ASP B O 1
ATOM 6399 N N . GLU B 1 159 ? -18.719 8.422 -5.203 1 72.5 159 GLU B N 1
ATOM 6400 C CA . GLU B 1 159 ? -17.625 8.484 -6.172 1 72.5 159 GLU B CA 1
ATOM 6401 C C . GLU B 1 159 ? -17.953 7.656 -7.414 1 72.5 159 GLU B C 1
ATOM 6403 O O . GLU B 1 159 ? -17.094 6.941 -7.93 1 72.5 159 GLU B O 1
ATOM 6408 N N . GLY B 1 160 ? -19.203 7.594 -7.785 1 70.25 160 GLY B N 1
ATOM 6409 C CA . GLY B 1 160 ? -19.625 6.977 -9.031 1 70.25 160 GLY B CA 1
ATOM 6410 C C . GLY B 1 160 ? -20.062 5.539 -8.867 1 70.25 160 GLY B C 1
ATOM 6411 O O . GLY B 1 160 ? -20.422 4.875 -9.844 1 70.25 160 GLY B O 1
ATOM 6412 N N . GLN B 1 161 ? -20 5.004 -7.684 1 72.5 161 GLN B N 1
ATOM 6413 C CA . GLN B 1 161 ? -20.516 3.658 -7.461 1 72.5 161 GLN B CA 1
ATOM 6414 C C . GLN B 1 161 ? -21.984 3.559 -7.879 1 72.5 161 GLN B C 1
ATOM 6416 O O . GLN B 1 161 ? -22.422 2.52 -8.375 1 72.5 161 GLN B O 1
ATOM 6421 N N . VAL B 1 162 ? -22.719 4.633 -7.629 1 81.31 162 VAL B N 1
ATOM 6422 C CA . VAL B 1 162 ? -24.109 4.746 -8.07 1 81.31 162 VAL B CA 1
ATOM 6423 C C . VAL B 1 162 ? -24.266 5.996 -8.922 1 81.31 162 VAL B C 1
ATOM 6425 O O . VAL B 1 162 ? -23.844 7.086 -8.539 1 81.31 162 VAL B O 1
ATOM 6428 N N . THR B 1 163 ? -24.734 5.75 -10.109 1 86.19 163 THR B N 1
ATOM 6429 C CA . THR B 1 163 ? -25.016 6.879 -10.984 1 86.19 163 THR B CA 1
ATOM 6430 C C . THR B 1 163 ? -26.531 7.066 -11.148 1 86.19 163 THR B C 1
ATOM 6432 O O . THR B 1 163 ? -27.234 6.137 -11.531 1 86.19 163 THR B O 1
ATOM 6435 N N . LEU B 1 164 ? -26.953 8.258 -10.883 1 90.25 164 LEU B N 1
ATOM 6436 C CA . LEU B 1 164 ? -28.359 8.602 -10.984 1 90.25 164 LEU B CA 1
ATOM 6437 C C . LEU B 1 164 ? -28.609 9.562 -12.141 1 90.25 164 LEU B C 1
ATOM 6439 O O . LEU B 1 164 ? -27.797 10.445 -12.406 1 90.25 164 LEU B O 1
ATOM 6443 N N . VAL B 1 165 ? -29.641 9.32 -12.82 1 93.25 165 VAL B N 1
ATOM 6444 C CA . VAL B 1 165 ? -30.078 10.242 -13.867 1 93.25 165 VAL B CA 1
ATOM 6445 C C . VAL B 1 165 ? -31.328 10.992 -13.406 1 93.25 165 VAL B C 1
ATOM 6447 O O . VAL B 1 165 ? -32.344 10.383 -13.031 1 93.25 165 VAL B O 1
ATOM 6450 N N . VAL B 1 166 ? -31.297 12.266 -13.477 1 93.94 166 VAL B N 1
ATOM 6451 C CA . VAL B 1 166 ? -32.406 13.117 -13 1 93.94 166 VAL B CA 1
ATOM 6452 C C . VAL B 1 166 ? -33.594 13 -13.938 1 93.94 166 VAL B C 1
ATOM 6454 O O . VAL B 1 166 ? -33.469 13.18 -15.148 1 93.94 166 VAL B O 1
ATOM 6457 N N . ARG B 1 167 ? -34.688 12.719 -13.344 1 94.69 167 ARG B N 1
ATOM 6458 C CA . ARG B 1 167 ? -35.938 12.625 -14.125 1 94.69 167 ARG B CA 1
ATOM 6459 C C . ARG B 1 167 ? -36.844 13.82 -13.875 1 94.69 167 ARG B C 1
ATOM 6461 O O . ARG B 1 167 ? -37.5 14.305 -14.797 1 94.69 167 ARG B O 1
ATOM 6468 N N . ASN B 1 168 ? -37 14.102 -12.641 1 92.75 168 ASN B N 1
ATOM 6469 C CA . ASN B 1 168 ? -37.844 15.227 -12.234 1 92.75 168 ASN B CA 1
ATOM 6470 C C . ASN B 1 168 ? -37.281 15.93 -11 1 92.75 168 ASN B C 1
ATOM 6472 O O . ASN B 1 168 ? -36.719 15.289 -10.117 1 92.75 168 ASN B O 1
ATOM 6476 N N . ILE B 1 169 ? -37.438 17.25 -11.031 1 90.5 169 ILE B N 1
ATOM 6477 C CA . ILE B 1 169 ? -36.969 18.062 -9.906 1 90.5 169 ILE B CA 1
ATOM 6478 C C . ILE B 1 169 ? -38.156 18.688 -9.195 1 90.5 169 ILE B C 1
ATOM 6480 O O . ILE B 1 169 ? -38.938 19.422 -9.805 1 90.5 169 ILE B O 1
ATOM 6484 N N . GLY B 1 170 ? -38.312 18.328 -8.008 1 85.56 170 GLY B N 1
ATOM 6485 C CA . GLY B 1 170 ? -39.344 18.922 -7.18 1 85.56 170 GLY B CA 1
ATOM 6486 C C . GLY B 1 170 ? -38.844 20.078 -6.344 1 85.56 170 GLY B C 1
ATOM 6487 O O . GLY B 1 170 ? -37.781 20.625 -6.605 1 85.56 170 GLY B O 1
ATOM 6488 N N . PHE B 1 171 ? -39.75 20.469 -5.344 1 82.81 171 PHE B N 1
ATOM 6489 C CA . PHE B 1 171 ? -39.406 21.594 -4.488 1 82.81 171 PHE B CA 1
ATOM 6490 C C . PHE B 1 171 ? -38.219 21.25 -3.576 1 82.81 171 PHE B C 1
ATOM 6492 O O . PHE B 1 171 ? -37.281 22.031 -3.432 1 82.81 171 PHE B O 1
ATOM 6499 N N . ASP B 1 172 ? -38.219 20.062 -2.992 1 86.44 172 ASP B N 1
ATOM 6500 C CA . ASP B 1 172 ? -37.188 19.672 -2.059 1 86.44 172 ASP B CA 1
ATOM 6501 C C . ASP B 1 172 ? -36.688 18.25 -2.338 1 86.44 172 ASP B C 1
ATOM 6503 O O . ASP B 1 172 ? -36.156 17.594 -1.443 1 86.44 172 ASP B O 1
ATOM 6507 N N . CYS B 1 173 ? -37 17.859 -3.555 1 90.12 173 CYS B N 1
ATOM 6508 C CA . CYS B 1 173 ? -36.594 16.484 -3.883 1 90.12 173 CYS B CA 1
ATOM 6509 C C . CYS B 1 173 ? -36.219 16.375 -5.352 1 90.12 173 CYS B C 1
ATOM 6511 O O . CYS B 1 173 ? -36.625 17.188 -6.176 1 90.12 173 CYS B O 1
ATOM 6513 N N . ILE B 1 174 ? -35.375 15.461 -5.656 1 92 174 ILE B N 1
ATOM 6514 C CA . ILE B 1 174 ? -34.969 15.109 -7.012 1 92 174 ILE B CA 1
ATOM 6515 C C . ILE B 1 174 ? -35.281 13.648 -7.289 1 92 174 ILE B C 1
ATOM 6517 O O . ILE B 1 174 ? -34.781 12.75 -6.613 1 92 174 ILE B O 1
ATOM 6521 N N . ASN B 1 175 ? -36.156 13.469 -8.18 1 94.19 175 ASN B N 1
ATOM 6522 C CA . ASN B 1 175 ? -36.469 12.102 -8.602 1 94.19 175 ASN B CA 1
ATOM 6523 C C . ASN B 1 175 ? -35.5 11.617 -9.672 1 94.19 175 ASN B C 1
ATOM 6525 O O . ASN B 1 175 ? -35.344 12.258 -10.711 1 94.19 175 ASN B O 1
ATOM 6529 N N . CYS B 1 176 ? -34.812 10.523 -9.352 1 94.56 176 CYS B N 1
ATOM 6530 C CA . CYS B 1 176 ? -33.781 10.008 -10.242 1 94.56 176 CYS B CA 1
ATOM 6531 C C . CYS B 1 176 ? -34.031 8.539 -10.57 1 94.56 176 CYS B C 1
ATOM 6533 O O . CYS B 1 176 ? -34.844 7.883 -9.922 1 94.56 176 CYS B O 1
ATOM 6535 N N . ILE B 1 177 ? -33.438 8.094 -11.625 1 93.75 177 ILE B N 1
ATOM 6536 C CA . ILE B 1 177 ? -33.344 6.676 -11.984 1 93.75 177 ILE B CA 1
ATOM 6537 C C . ILE B 1 177 ? -31.891 6.223 -11.969 1 93.75 177 ILE B C 1
ATOM 6539 O O . ILE B 1 177 ? -31 6.961 -12.391 1 93.75 177 ILE B O 1
ATOM 6543 N N . VAL B 1 178 ? -31.703 5.004 -11.391 1 91.12 178 VAL B N 1
ATOM 6544 C CA . VAL B 1 178 ? -30.359 4.445 -11.375 1 91.12 178 VAL B CA 1
ATOM 6545 C C . VAL B 1 178 ? -29.969 4.004 -12.789 1 91.12 178 VAL B C 1
ATOM 6547 O O . VAL B 1 178 ? -30.719 3.289 -13.453 1 91.12 178 VAL B O 1
ATOM 6550 N N . GLU B 1 179 ? -28.812 4.523 -13.164 1 85 179 GLU B N 1
ATOM 6551 C CA . GLU B 1 179 ? -28.344 4.191 -14.5 1 85 179 GLU B CA 1
ATOM 6552 C C . GLU B 1 179 ? -28.141 2.686 -14.664 1 85 179 GLU B C 1
ATOM 6554 O O . GLU B 1 179 ? -27.781 1.998 -13.703 1 85 179 GLU B O 1
ATOM 6559 N N . GLU B 1 180 ? -28.344 2.158 -15.836 1 67.62 180 GLU B N 1
ATOM 6560 C CA . GLU B 1 180 ? -28.266 0.729 -16.125 1 67.62 180 GLU B CA 1
ATOM 6561 C C . GLU B 1 180 ? -26.828 0.228 -16.047 1 67.62 180 GLU B C 1
ATOM 6563 O O . GLU B 1 180 ? -25.891 0.949 -16.391 1 67.62 180 GLU B O 1
ATOM 6568 N N . GLY B 1 181 ? -26.688 -1.003 -15.625 1 58.91 181 GLY B N 1
ATOM 6569 C CA . GLY B 1 181 ? -25.406 -1.688 -15.609 1 58.91 181 GLY B CA 1
ATOM 6570 C C . GLY B 1 181 ? -24.641 -1.482 -14.32 1 58.91 181 GLY B C 1
ATOM 6571 O O . GLY B 1 181 ? -23.547 -2.049 -14.133 1 58.91 181 GLY B O 1
ATOM 6572 N N . VAL B 1 182 ? -25.328 -0.745 -13.445 1 56.69 182 VAL B N 1
ATOM 6573 C CA . VAL B 1 182 ? -24.594 -0.457 -12.219 1 56.69 182 VAL B CA 1
ATOM 6574 C C . VAL B 1 182 ? -25.297 -1.102 -11.031 1 56.69 182 VAL B C 1
ATOM 6576 O O . VAL B 1 182 ? -26.516 -0.966 -10.867 1 56.69 182 VAL B O 1
ATOM 6579 N N . ILE B 1 183 ? -24.812 -2.152 -10.578 1 59.75 183 ILE B N 1
ATOM 6580 C CA . ILE B 1 183 ? -25.25 -2.6 -9.258 1 59.75 183 ILE B CA 1
ATOM 6581 C C . ILE B 1 183 ? -24.25 -2.119 -8.203 1 59.75 183 ILE B C 1
ATOM 6583 O O . ILE B 1 183 ? -23.047 -2.354 -8.32 1 59.75 183 ILE B O 1
ATOM 6587 N N . GLY B 1 184 ? -24.828 -1.053 -7.344 1 67.75 184 GLY B N 1
ATOM 6588 C CA . GLY B 1 184 ? -23.859 -0.527 -6.383 1 67.75 184 GLY B CA 1
ATOM 6589 C C . GLY B 1 184 ? -24.359 -0.589 -4.949 1 67.75 184 GLY B C 1
ATOM 6590 O O . GLY B 1 184 ? -25.562 -0.795 -4.711 1 67.75 184 GLY B O 1
ATOM 6591 N N . LEU B 1 185 ? -23.562 -0.853 -4.035 1 75.06 185 LEU B N 1
ATOM 6592 C CA . LEU B 1 185 ? -23.828 -0.699 -2.607 1 75.06 185 LEU B CA 1
ATOM 6593 C C . LEU B 1 185 ? -23.516 0.722 -2.146 1 75.06 185 LEU B C 1
ATOM 6595 O O . LEU B 1 185 ? -22.469 1.282 -2.5 1 75.06 185 LEU B O 1
ATOM 6599 N N . LEU B 1 186 ? -24.594 1.325 -1.551 1 82.69 186 LEU B N 1
ATOM 6600 C CA . LEU B 1 186 ? -24.422 2.695 -1.078 1 82.69 186 LEU B CA 1
ATOM 6601 C C . LEU B 1 186 ? -24.453 2.754 0.445 1 82.69 186 LEU B C 1
ATOM 6603 O O . LEU B 1 186 ? -25.438 2.326 1.064 1 82.69 186 LEU B O 1
ATOM 6607 N N . GLY B 1 187 ? -23.391 3.227 0.965 1 78.56 187 GLY B N 1
ATOM 6608 C CA . GLY B 1 187 ? -23.359 3.439 2.402 1 78.56 187 GLY B CA 1
ATOM 6609 C C . GLY B 1 187 ? -23.734 4.848 2.809 1 78.56 187 GLY B C 1
ATOM 6610 O O . GLY B 1 187 ? -24.359 5.578 2.031 1 78.56 187 GLY B O 1
ATOM 6611 N N . SER B 1 188 ? -23.484 5.133 4.098 1 77.62 188 SER B N 1
ATOM 6612 C CA . SER B 1 188 ? -23.828 6.434 4.656 1 77.62 188 SER B CA 1
ATOM 6613 C C . SER B 1 188 ? -22.703 7.445 4.457 1 77.62 188 SER B C 1
ATOM 6615 O O . SER B 1 188 ? -21.547 7.066 4.297 1 77.62 188 SER B O 1
ATOM 6617 N N . PHE B 1 189 ? -23.094 8.703 4.34 1 76.06 189 PHE B N 1
ATOM 6618 C CA . PHE B 1 189 ? -22.188 9.836 4.281 1 76.06 189 PHE B CA 1
ATOM 6619 C C . PHE B 1 189 ? -21.281 9.742 3.057 1 76.06 189 PHE B C 1
ATOM 6621 O O . PHE B 1 189 ? -20.078 9.953 3.152 1 76.06 189 PHE B O 1
ATOM 6628 N N . LYS B 1 190 ? -21.859 9.359 2.045 1 78.44 190 LYS B N 1
ATOM 6629 C CA . LYS B 1 190 ? -21.109 9.25 0.801 1 78.44 190 LYS B CA 1
ATOM 6630 C C . LYS B 1 190 ? -21.188 10.539 -0.004 1 78.44 190 LYS B C 1
ATOM 6632 O O . LYS B 1 190 ? -22.156 11.297 0.109 1 78.44 190 LYS B O 1
ATOM 6637 N N . CYS B 1 191 ? -20.172 10.773 -0.792 1 76 191 CYS B N 1
ATOM 6638 C CA . CYS B 1 191 ? -20.062 11.992 -1.595 1 76 191 CYS B CA 1
ATOM 6639 C C . CYS B 1 191 ? -21.094 12 -2.715 1 76 191 CYS B C 1
ATOM 6641 O O . CYS B 1 191 ? -21.344 10.969 -3.336 1 76 191 CYS B O 1
ATOM 6643 N N . VAL B 1 192 ? -21.734 13.141 -2.857 1 80.81 192 VAL B N 1
ATOM 6644 C CA . VAL B 1 192 ? -22.641 13.383 -3.969 1 80.81 192 VAL B CA 1
ATOM 6645 C C . VAL B 1 192 ? -22.016 14.375 -4.945 1 80.81 192 VAL B C 1
ATOM 6647 O O . VAL B 1 192 ? -21.656 15.484 -4.555 1 80.81 192 VAL B O 1
ATOM 6650 N N . THR B 1 193 ? -21.844 13.984 -6.141 1 78.5 193 THR B N 1
ATOM 6651 C CA . THR B 1 193 ? -21.25 14.859 -7.141 1 78.5 193 THR B CA 1
ATOM 6652 C C . THR B 1 193 ? -22.266 15.258 -8.195 1 78.5 193 THR B C 1
ATOM 6654 O O . THR B 1 193 ? -22.938 14.398 -8.781 1 78.5 193 THR B O 1
ATOM 6657 N N . VAL B 1 194 ? -22.375 16.484 -8.391 1 80 194 VAL B N 1
ATOM 6658 C CA . VAL B 1 194 ? -23.281 17.031 -9.398 1 80 194 VAL B CA 1
ATOM 6659 C C . VAL B 1 194 ? -22.469 17.578 -10.57 1 80 194 VAL B C 1
ATOM 6661 O O . VAL B 1 194 ? -21.266 17.844 -10.445 1 80 194 VAL B O 1
ATOM 6664 N N . PRO B 1 195 ? -23.094 17.641 -11.695 1 76.25 195 PRO B N 1
ATOM 6665 C CA . PRO B 1 195 ? -22.359 18.188 -12.836 1 76.25 195 PRO B CA 1
ATOM 6666 C C . PRO B 1 195 ? -21.797 19.578 -12.555 1 76.25 195 PRO B C 1
ATOM 6668 O O . PRO B 1 195 ? -22.516 20.453 -12.047 1 76.25 195 PRO B O 1
ATOM 6671 N N . PRO B 1 196 ? -20.547 19.766 -12.875 1 67.81 196 PRO B N 1
ATOM 6672 C CA . PRO B 1 196 ? -19.875 21.016 -12.555 1 67.81 196 PRO B CA 1
ATOM 6673 C C . PRO B 1 196 ? -20.562 22.234 -13.188 1 67.81 196 PRO B C 1
ATOM 6675 O O . PRO B 1 196 ? -20.531 23.328 -12.617 1 67.81 196 PRO B O 1
ATOM 6678 N N . ASN B 1 197 ? -21.062 22 -14.32 1 69.5 197 ASN B N 1
ATOM 6679 C CA . ASN B 1 197 ? -21.688 23.109 -15.023 1 69.5 197 ASN B CA 1
ATOM 6680 C C . ASN B 1 197 ? -22.969 23.562 -14.336 1 69.5 197 ASN B C 1
ATOM 6682 O O . ASN B 1 197 ? -23.516 24.625 -14.648 1 69.5 197 ASN B O 1
ATOM 6686 N N . ARG B 1 198 ? -23.375 22.812 -13.406 1 71.94 198 ARG B N 1
ATOM 6687 C CA . ARG B 1 198 ? -24.625 23.141 -12.734 1 71.94 198 ARG B CA 1
ATOM 6688 C C . ARG B 1 198 ? -24.375 23.875 -11.422 1 71.94 198 ARG B C 1
ATOM 6690 O O . ARG B 1 198 ? -25.312 24.391 -10.805 1 71.94 198 ARG B O 1
ATOM 6697 N N . LEU B 1 199 ? -23.156 23.891 -11.055 1 70.12 199 LEU B N 1
ATOM 6698 C CA . LEU B 1 199 ? -22.812 24.625 -9.828 1 70.12 199 LEU B CA 1
ATOM 6699 C C . LEU B 1 199 ? -22.594 26.094 -10.117 1 70.12 199 LEU B C 1
ATOM 6701 O O . LEU B 1 199 ? -21.922 26.453 -11.078 1 70.12 199 LEU B O 1
ATOM 6705 N N . ASN B 1 200 ? -23.406 26.938 -9.484 1 70.25 200 ASN B N 1
ATOM 6706 C CA . ASN B 1 200 ? -23.25 28.375 -9.648 1 70.25 200 ASN B CA 1
ATOM 6707 C C . ASN B 1 200 ? -21.859 28.828 -9.227 1 70.25 200 ASN B C 1
ATOM 6709 O O . ASN B 1 200 ? -21.547 28.859 -8.031 1 70.25 200 ASN B O 1
ATOM 6713 N N . GLN B 1 201 ? -21.109 29.234 -10.141 1 70.81 201 GLN B N 1
ATOM 6714 C CA . GLN B 1 201 ? -19.719 29.594 -9.898 1 70.81 201 GLN B CA 1
ATOM 6715 C C . GLN B 1 201 ? -19.609 30.844 -9.031 1 70.81 201 GLN B C 1
ATOM 6717 O O . GLN B 1 201 ? -18.656 30.984 -8.258 1 70.81 201 GLN B O 1
ATOM 6722 N N . GLU B 1 202 ? -20.609 31.672 -9.141 1 74.94 202 GLU B N 1
ATOM 6723 C CA . GLU B 1 202 ? -20.594 32.906 -8.344 1 74.94 202 GLU B CA 1
ATOM 6724 C C . GLU B 1 202 ? -20.812 32.594 -6.867 1 74.94 202 GLU B C 1
ATOM 6726 O O . GLU B 1 202 ? -20.172 33.219 -6.008 1 74.94 202 GLU B O 1
ATOM 6731 N N . ILE B 1 203 ? -21.703 31.781 -6.633 1 73.38 203 ILE B N 1
ATOM 6732 C CA . ILE B 1 203 ? -21.984 31.391 -5.25 1 73.38 203 ILE B CA 1
ATOM 6733 C C . ILE B 1 203 ? -20.781 30.672 -4.668 1 73.38 203 ILE B C 1
ATOM 6735 O O . ILE B 1 203 ? -20.406 30.875 -3.508 1 73.38 203 ILE B O 1
ATOM 6739 N N . LEU B 1 204 ? -20.203 29.844 -5.438 1 75.44 204 LEU B N 1
ATOM 6740 C CA . LEU B 1 204 ? -19.016 29.125 -4.984 1 75.44 204 LEU B CA 1
ATOM 6741 C C . LEU B 1 204 ? -17.875 30.078 -4.672 1 75.44 204 LEU B C 1
ATOM 6743 O O . LEU B 1 204 ? -17.188 29.922 -3.656 1 75.44 204 LEU B O 1
ATOM 6747 N N . TYR B 1 205 ? -17.812 31.031 -5.516 1 77.31 205 TYR B N 1
ATOM 6748 C CA . TYR B 1 205 ? -16.734 32 -5.34 1 77.31 205 TYR B CA 1
ATOM 6749 C C . TYR B 1 205 ? -16.969 32.844 -4.105 1 77.31 205 TYR B C 1
ATOM 6751 O O . TYR B 1 205 ? -16.047 33.125 -3.33 1 77.31 205 TYR B O 1
ATOM 6759 N N . SER B 1 206 ? -18.141 33.375 -3.965 1 82.56 206 SER B N 1
ATOM 6760 C CA . SER B 1 206 ? -18.469 34.188 -2.811 1 82.56 206 SER B CA 1
ATOM 6761 C C . SER B 1 206 ? -18.297 33.438 -1.507 1 82.56 206 SER B C 1
ATOM 6763 O O . SER B 1 206 ? -17.781 33.969 -0.524 1 82.56 206 SER B O 1
ATOM 6765 N N . THR B 1 207 ? -18.75 32.25 -1.489 1 81.25 207 THR B N 1
ATOM 6766 C CA . THR B 1 207 ? -18.578 31.422 -0.308 1 81.25 207 THR B CA 1
ATOM 6767 C C . THR B 1 207 ? -17.109 31.188 -0.014 1 81.25 207 THR B C 1
ATOM 6769 O O . THR B 1 207 ? -16.688 31.219 1.145 1 81.25 207 THR B O 1
ATOM 6772 N N . TYR B 1 208 ? -16.391 30.984 -1 1 83.69 208 TYR B N 1
ATOM 6773 C CA . TYR B 1 208 ? -14.945 30.781 -0.876 1 83.69 208 TYR B CA 1
ATOM 6774 C C . TYR B 1 208 ? -14.273 31.984 -0.229 1 83.69 208 TYR B C 1
ATOM 6776 O O . TYR B 1 208 ? -13.484 31.844 0.708 1 83.69 208 TYR B O 1
ATOM 6784 N N . MET B 1 209 ? -14.648 33.094 -0.669 1 88 209 MET B N 1
ATOM 6785 C CA . MET B 1 209 ? -14.062 34.344 -0.142 1 88 209 MET B CA 1
ATOM 6786 C C . MET B 1 209 ? -14.438 34.531 1.322 1 88 209 MET B C 1
ATOM 6788 O O . MET B 1 209 ? -13.594 34.906 2.139 1 88 209 MET B O 1
ATOM 6792 N N . LYS B 1 210 ? -15.648 34.25 1.609 1 89.88 210 LYS B N 1
ATOM 6793 C CA . LYS B 1 210 ? -16.125 34.406 2.984 1 89.88 210 LYS B CA 1
ATOM 6794 C C . LYS B 1 210 ? -15.422 33.406 3.904 1 89.88 210 LYS B C 1
ATOM 6796 O O . LYS B 1 210 ? -15.109 33.719 5.055 1 89.88 210 LYS B O 1
ATOM 6801 N N . ASP B 1 211 ? -15.219 32.25 3.4 1 92.31 211 ASP B N 1
ATOM 6802 C CA . ASP B 1 211 ? -14.539 31.234 4.184 1 92.31 211 ASP B CA 1
ATOM 6803 C C . ASP B 1 211 ? -13.094 31.625 4.473 1 92.31 211 ASP B C 1
ATOM 6805 O O . ASP B 1 211 ? -12.578 31.391 5.566 1 92.31 211 ASP B O 1
ATOM 6809 N N . LEU B 1 212 ? -12.461 32.25 3.486 1 94.06 212 LEU B N 1
ATOM 6810 C CA . LEU B 1 212 ? -11.078 32.688 3.666 1 94.06 212 LEU B CA 1
ATOM 6811 C C . LEU B 1 212 ? -11 33.781 4.727 1 94.06 212 LEU B C 1
ATOM 6813 O O . LEU B 1 212 ? -10.102 33.781 5.57 1 94.06 212 LEU B O 1
ATOM 6817 N N . GLU B 1 213 ? -11.914 34.656 4.691 1 95.44 213 GLU B N 1
ATOM 6818 C CA . GLU B 1 213 ? -11.969 35.719 5.688 1 95.44 213 GLU B CA 1
ATOM 6819 C C . GLU B 1 213 ? -12.211 35.156 7.086 1 95.44 213 GLU B C 1
ATOM 6821 O O . GLU B 1 213 ? -11.578 35.594 8.055 1 95.44 213 GLU B O 1
ATOM 6826 N N . PHE B 1 214 ? -13.078 34.25 7.137 1 95.56 214 PHE B N 1
ATOM 6827 C CA . PHE B 1 214 ? -13.383 33.625 8.414 1 95.56 214 PHE B CA 1
ATOM 6828 C C . PHE B 1 214 ? -12.164 32.875 8.961 1 95.56 214 PHE B C 1
ATOM 6830 O O . PHE B 1 214 ? -11.891 32.938 10.164 1 95.56 214 PHE B O 1
ATOM 6837 N N . ALA B 1 215 ? -11.469 32.188 8.078 1 96.31 215 ALA B N 1
ATOM 6838 C CA . ALA B 1 215 ? -10.258 31.484 8.484 1 96.31 215 ALA B CA 1
ATOM 6839 C C . ALA B 1 215 ? -9.234 32.438 9.086 1 96.31 215 ALA B C 1
ATOM 6841 O O . ALA B 1 215 ? -8.578 32.125 10.078 1 96.31 215 ALA B O 1
ATOM 6842 N N . ALA B 1 216 ? -9.094 33.594 8.484 1 95.56 216 ALA B N 1
ATOM 6843 C CA . ALA B 1 216 ? -8.195 34.625 9 1 95.56 216 ALA B CA 1
ATOM 6844 C C . ALA B 1 216 ? -8.641 35.094 10.375 1 95.56 216 ALA B C 1
ATOM 6846 O O . ALA B 1 216 ? -7.816 35.25 11.281 1 95.56 216 ALA B O 1
ATOM 6847 N N . GLU B 1 217 ? -9.883 35.25 10.523 1 94.88 217 GLU B N 1
ATOM 6848 C CA . GLU B 1 217 ? -10.453 35.75 11.766 1 94.88 217 GLU B CA 1
ATOM 6849 C C . GLU B 1 217 ? -10.258 34.75 12.906 1 94.88 217 GLU B C 1
ATOM 6851 O O . GLU B 1 217 ? -10.008 35.125 14.047 1 94.88 217 GLU B O 1
ATOM 6856 N N . CYS B 1 218 ? -10.359 33.5 12.586 1 93.62 218 CYS B N 1
ATOM 6857 C CA . CYS B 1 218 ? -10.336 32.438 13.617 1 93.62 218 CYS B CA 1
ATOM 6858 C C . CYS B 1 218 ? -8.898 32.094 13.984 1 93.62 218 CYS B C 1
ATOM 6860 O O . CYS B 1 218 ? -8.672 31.312 14.922 1 93.62 218 CYS B O 1
ATOM 6862 N N . GLY B 1 219 ? -7.938 32.625 13.289 1 94.69 219 GLY B N 1
ATOM 6863 C CA . GLY B 1 219 ? -6.543 32.344 13.594 1 94.69 219 GLY B CA 1
ATOM 6864 C C . GLY B 1 219 ? -6.086 30.969 13.109 1 94.69 219 GLY B C 1
ATOM 6865 O O . GLY B 1 219 ? -5.375 30.266 13.82 1 94.69 219 GLY B O 1
ATOM 6866 N N . ALA B 1 220 ? -6.547 30.594 11.938 1 96.94 220 ALA B N 1
ATOM 6867 C CA . ALA B 1 220 ? -6.141 29.328 11.344 1 96.94 220 ALA B CA 1
ATOM 6868 C C . ALA B 1 220 ? -4.641 29.312 11.055 1 96.94 220 ALA B C 1
ATOM 6870 O O . ALA B 1 220 ? -4.074 30.312 10.625 1 96.94 220 ALA B O 1
ATOM 6871 N N . ASP B 1 221 ? -3.982 28.188 11.375 1 98.12 221 ASP B N 1
ATOM 6872 C CA . ASP B 1 221 ? -2.576 28.016 11.023 1 98.12 221 ASP B CA 1
ATOM 6873 C C . ASP B 1 221 ? -2.424 27.594 9.562 1 98.12 221 ASP B C 1
ATOM 6875 O O . ASP B 1 221 ? -1.455 27.984 8.898 1 98.12 221 ASP B O 1
ATOM 6879 N N . PHE B 1 222 ? -3.379 26.766 9.102 1 98.19 222 PHE B N 1
ATOM 6880 C CA . PHE B 1 222 ? -3.402 26.25 7.738 1 98.19 222 PHE B CA 1
ATOM 6881 C C . PHE B 1 222 ? -4.789 26.391 7.125 1 98.19 222 PHE B C 1
ATOM 6883 O O . PHE B 1 222 ? -5.797 26.344 7.836 1 98.19 222 PHE B O 1
ATOM 6890 N N . VAL B 1 223 ? -4.812 26.609 5.801 1 97.44 223 VAL B N 1
ATOM 6891 C CA . VAL B 1 223 ? -6.074 26.672 5.066 1 97.44 223 VAL B CA 1
ATOM 6892 C C . VAL B 1 223 ? -6.004 25.75 3.85 1 97.44 223 VAL B C 1
ATOM 6894 O O . VAL B 1 223 ? -5.043 25.797 3.076 1 97.44 223 VAL B O 1
ATOM 6897 N N . LEU B 1 224 ? -6.973 24.844 3.787 1 96.06 224 LEU B N 1
ATOM 6898 C CA . LEU B 1 224 ? -7.098 23.984 2.615 1 96.06 224 LEU B CA 1
ATOM 6899 C C . LEU B 1 224 ? -8.016 24.609 1.573 1 96.06 224 LEU B C 1
ATOM 6901 O O . LEU B 1 224 ? -9.203 24.828 1.833 1 96.06 224 LEU B O 1
ATOM 6905 N N . THR B 1 225 ? -7.398 24.875 0.42 1 89.44 225 THR B N 1
ATOM 6906 C CA . THR B 1 225 ? -8.18 25.5 -0.637 1 89.44 225 THR B CA 1
ATOM 6907 C C . THR B 1 225 ? -8.828 24.453 -1.533 1 89.44 225 THR B C 1
ATOM 6909 O O . THR B 1 225 ? -8.297 23.344 -1.688 1 89.44 225 THR B O 1
ATOM 6912 N N . LYS B 1 226 ? -9.961 24.75 -2.043 1 78.75 226 LYS B N 1
ATOM 6913 C CA . LYS B 1 226 ? -10.695 23.812 -2.895 1 78.75 226 LYS B CA 1
ATOM 6914 C C . LYS B 1 226 ? -10.805 24.344 -4.32 1 78.75 226 LYS B C 1
ATOM 6916 O O . LYS B 1 226 ? -10.625 25.531 -4.562 1 78.75 226 LYS B O 1
ATOM 6921 N N . PHE B 1 227 ? -11.039 23.5 -5.246 1 69.19 227 PHE B N 1
ATOM 6922 C CA . PHE B 1 227 ? -11.344 23.734 -6.656 1 69.19 227 PHE B CA 1
ATOM 6923 C C . PHE B 1 227 ? -10.227 24.531 -7.32 1 69.19 227 PHE B C 1
ATOM 6925 O O . PHE B 1 227 ? -10.484 25.5 -8.031 1 69.19 227 PHE B O 1
ATOM 6932 N N . VAL B 1 228 ? -9.102 24.156 -6.945 1 77.44 228 VAL B N 1
ATOM 6933 C CA . VAL B 1 228 ? -7.953 24.906 -7.461 1 77.44 228 VAL B CA 1
ATOM 6934 C C . VAL B 1 228 ? -7.5 24.297 -8.789 1 77.44 228 VAL B C 1
ATOM 6936 O O . VAL B 1 228 ? -6.938 23.203 -8.812 1 77.44 228 VAL B O 1
ATOM 6939 N N . ASP B 1 229 ? -7.852 24.953 -9.836 1 78.12 229 ASP B N 1
ATOM 6940 C CA . ASP B 1 229 ? -7.457 24.469 -11.156 1 78.12 229 ASP B CA 1
ATOM 6941 C C . ASP B 1 229 ? -6.273 25.266 -11.703 1 78.12 229 ASP B C 1
ATOM 6943 O O . ASP B 1 229 ? -5.656 24.875 -12.688 1 78.12 229 ASP B O 1
ATOM 6947 N N . SER B 1 230 ? -6.055 26.391 -10.969 1 84.31 230 SER B N 1
ATOM 6948 C CA . SER B 1 230 ? -4.941 27.219 -11.422 1 84.31 230 SER B CA 1
ATOM 6949 C C . SER B 1 230 ? -4.289 27.953 -10.258 1 84.31 230 SER B C 1
ATOM 6951 O O . SER B 1 230 ? -4.867 28.047 -9.172 1 84.31 230 SER B O 1
ATOM 6953 N N . GLY B 1 231 ? -3.115 28.484 -10.484 1 87.94 231 GLY B N 1
ATOM 6954 C CA . GLY B 1 231 ? -2.357 29.219 -9.469 1 87.94 231 GLY B CA 1
ATOM 6955 C C . GLY B 1 231 ? -3.025 30.5 -9.039 1 87.94 231 GLY B C 1
ATOM 6956 O O . GLY B 1 231 ? -2.816 30.969 -7.914 1 87.94 231 GLY B O 1
ATOM 6957 N N . SER B 1 232 ? -3.906 30.984 -9.828 1 86.44 232 SER B N 1
ATOM 6958 C CA . SER B 1 232 ? -4.555 32.25 -9.547 1 86.44 232 SER B CA 1
ATOM 6959 C C . SER B 1 232 ? -5.449 32.156 -8.312 1 86.44 232 SER B C 1
ATOM 6961 O O . SER B 1 232 ? -5.562 33.125 -7.547 1 86.44 232 SER B O 1
ATOM 6963 N N . VAL B 1 233 ? -6.016 31.062 -8.094 1 84.88 233 VAL B N 1
ATOM 6964 C CA . VAL B 1 233 ? -6.887 30.844 -6.941 1 84.88 233 VAL B CA 1
ATOM 6965 C C . VAL B 1 233 ? -6.07 30.906 -5.652 1 84.88 233 VAL B C 1
ATOM 6967 O O . VAL B 1 233 ? -6.531 31.453 -4.645 1 84.88 233 VAL B O 1
ATOM 6970 N N . ILE B 1 234 ? -4.906 30.438 -5.691 1 91.12 234 ILE B N 1
ATOM 6971 C CA . ILE B 1 234 ? -4.031 30.438 -4.523 1 91.12 234 ILE B CA 1
ATOM 6972 C C . ILE B 1 234 ? -3.521 31.844 -4.246 1 91.12 234 ILE B C 1
ATOM 6974 O O . ILE B 1 234 ? -3.414 32.25 -3.09 1 91.12 234 ILE B O 1
ATOM 6978 N N . GLU B 1 235 ? -3.254 32.531 -5.266 1 89.31 235 GLU B N 1
ATOM 6979 C CA . GLU B 1 235 ? -2.801 33.906 -5.109 1 89.31 235 GLU B CA 1
ATOM 6980 C C . GLU B 1 235 ? -3.883 34.781 -4.473 1 89.31 235 GLU B C 1
ATOM 6982 O O . GLU B 1 235 ? -3.584 35.656 -3.656 1 89.31 235 GLU B O 1
ATOM 6987 N N . GLU B 1 236 ? -5.031 34.5 -4.859 1 87.69 236 GLU B N 1
ATOM 6988 C CA . GLU B 1 236 ? -6.152 35.219 -4.262 1 87.69 236 GLU B CA 1
ATOM 6989 C C . GLU B 1 236 ? -6.273 34.938 -2.771 1 87.69 236 GLU B C 1
ATOM 6991 O O . GLU B 1 236 ? -6.527 35.812 -1.967 1 87.69 236 GLU B O 1
ATOM 6996 N N . ALA B 1 237 ? -6.137 33.719 -2.42 1 92.25 237 ALA B N 1
ATOM 6997 C CA . ALA B 1 237 ? -6.176 33.312 -1.015 1 92.25 237 ALA B CA 1
ATOM 6998 C C . ALA B 1 237 ? -5.086 34.031 -0.216 1 92.25 237 ALA B C 1
ATOM 7000 O O . ALA B 1 237 ? -5.32 34.469 0.909 1 92.25 237 ALA B O 1
ATOM 7001 N N . ARG B 1 238 ? -3.969 34.219 -0.765 1 92.38 238 ARG B N 1
ATOM 7002 C CA . ARG B 1 238 ? -2.83 34.812 -0.09 1 92.38 238 ARG B CA 1
ATOM 7003 C C . ARG B 1 238 ? -3.074 36.312 0.152 1 92.38 238 ARG B C 1
ATOM 7005 O O . ARG B 1 238 ? -2.545 36.875 1.104 1 92.38 238 ARG B O 1
ATOM 7012 N N . ARG B 1 239 ? -3.855 36.844 -0.686 1 92.12 239 ARG B N 1
ATOM 7013 C CA . ARG B 1 239 ? -4.176 38.281 -0.522 1 92.12 239 ARG B CA 1
ATOM 7014 C C . ARG B 1 239 ? -5.129 38.469 0.646 1 92.12 239 ARG B C 1
ATOM 7016 O O . ARG B 1 239 ? -5.07 39.5 1.322 1 92.12 239 ARG B O 1
ATOM 7023 N N . ILE B 1 240 ? -5.879 37.531 0.888 1 93.19 240 ILE B N 1
ATOM 7024 C CA . ILE B 1 240 ? -6.918 37.656 1.905 1 93.19 240 ILE B CA 1
ATOM 7025 C C . ILE B 1 240 ? -6.383 37.156 3.25 1 93.19 240 ILE B C 1
ATOM 7027 O O . ILE B 1 240 ? -6.664 37.781 4.293 1 93.19 240 ILE B O 1
ATOM 7031 N N . LEU B 1 241 ? -5.57 36.156 3.27 1 95.88 241 LEU B N 1
ATOM 7032 C CA . LEU B 1 241 ? -5.098 35.5 4.484 1 95.88 241 LEU B CA 1
ATOM 7033 C C . LEU B 1 241 ? -3.852 36.188 5.023 1 95.88 241 LEU B C 1
ATOM 7035 O O . LEU B 1 241 ? -3.021 36.688 4.25 1 95.88 241 LEU B O 1
ATOM 7039 N N . PRO B 1 242 ? -3.758 36.25 6.312 1 94.94 242 PRO B N 1
ATOM 7040 C CA . PRO B 1 242 ? -2.504 36.75 6.875 1 94.94 242 PRO B CA 1
ATOM 7041 C C . PRO B 1 242 ? -1.317 35.812 6.586 1 94.94 242 PRO B C 1
ATOM 7043 O O . PRO B 1 242 ? -1.505 34.656 6.266 1 94.94 242 PRO B O 1
ATOM 7046 N N . LYS B 1 243 ? -0.178 36.312 6.742 1 90.94 243 LYS B N 1
ATOM 7047 C CA . LYS B 1 243 ? 1.038 35.562 6.473 1 90.94 243 LYS B CA 1
ATOM 7048 C C . LYS B 1 243 ? 1.171 34.375 7.434 1 90.94 243 LYS B C 1
ATOM 7050 O O . LYS B 1 243 ? 1.858 33.406 7.129 1 90.94 243 LYS B O 1
ATOM 7055 N N . THR B 1 244 ? 0.532 34.469 8.461 1 93.44 244 THR B N 1
ATOM 7056 C CA . THR B 1 244 ? 0.619 33.438 9.469 1 93.44 244 THR B CA 1
ATOM 7057 C C . THR B 1 244 ? -0.228 32.219 9.07 1 93.44 244 THR B C 1
ATOM 7059 O O . THR B 1 244 ? -0.083 31.141 9.641 1 93.44 244 THR B O 1
ATOM 7062 N N . ALA B 1 245 ? -1.082 32.375 8.156 1 96.5 245 ALA B N 1
ATOM 7063 C CA . ALA B 1 245 ? -1.876 31.266 7.664 1 96.5 245 ALA B CA 1
ATOM 7064 C C . ALA B 1 245 ? -1.256 30.672 6.402 1 96.5 245 ALA B C 1
ATOM 7066 O O . ALA B 1 245 ? -1.167 31.328 5.371 1 96.5 245 ALA B O 1
ATOM 7067 N N . LYS B 1 246 ? -0.813 29.469 6.523 1 97.12 246 LYS B N 1
ATOM 7068 C CA . LYS B 1 246 ? -0.231 28.797 5.371 1 97.12 246 LYS B CA 1
ATOM 7069 C C . LYS B 1 246 ? -1.314 28.172 4.496 1 97.12 246 LYS B C 1
ATOM 7071 O O . LYS B 1 246 ? -2.311 27.656 5.008 1 97.12 246 LYS B O 1
ATOM 7076 N N . VAL B 1 247 ? -1.112 28.172 3.184 1 96.81 247 VAL B N 1
ATOM 7077 C CA . VAL B 1 247 ? -2.139 27.75 2.236 1 96.81 247 VAL B CA 1
ATOM 7078 C C . VAL B 1 247 ? -1.759 26.406 1.629 1 96.81 247 VAL B C 1
ATOM 7080 O O . VAL B 1 247 ? -0.703 26.266 1.005 1 96.81 247 VAL B O 1
ATOM 7083 N N . PHE B 1 248 ? -2.594 25.422 1.812 1 97.19 248 PHE B N 1
ATOM 7084 C CA . PHE B 1 248 ? -2.459 24.109 1.206 1 97.19 248 PHE B CA 1
ATOM 7085 C C . PHE B 1 248 ? -3.426 23.953 0.04 1 97.19 248 PHE B C 1
ATOM 7087 O O . PHE B 1 248 ? -4.613 24.266 0.162 1 97.19 248 PHE B O 1
ATOM 7094 N N . THR B 1 249 ? -2.91 23.469 -1.038 1 95.88 249 THR B N 1
ATOM 7095 C CA . THR B 1 249 ? -3.73 23.25 -2.225 1 95.88 249 THR B CA 1
ATOM 7096 C C . THR B 1 249 ? -4.188 21.797 -2.309 1 95.88 249 THR B C 1
ATOM 7098 O O . THR B 1 249 ? -3.375 20.875 -2.201 1 95.88 249 THR B O 1
ATOM 7101 N N . LYS B 1 250 ? -5.453 21.625 -2.574 1 93.69 250 LYS B N 1
ATOM 7102 C CA . LYS B 1 250 ? -6.004 20.297 -2.791 1 93.69 250 LYS B CA 1
ATOM 7103 C C . LYS B 1 250 ? -5.867 19.875 -4.25 1 93.69 250 LYS B C 1
ATOM 7105 O O . LYS B 1 250 ? -6.344 20.578 -5.152 1 93.69 250 LYS B O 1
ATOM 7110 N N . ILE B 1 251 ? -5.164 18.812 -4.453 1 94.38 251 ILE B N 1
ATOM 7111 C CA . ILE B 1 251 ? -5.145 18.203 -5.777 1 94.38 251 ILE B CA 1
ATOM 7112 C C . ILE B 1 251 ? -6.258 17.156 -5.887 1 94.38 251 ILE B C 1
ATOM 7114 O O . ILE B 1 251 ? -6.141 16.062 -5.348 1 94.38 251 ILE B O 1
ATOM 7118 N N . GLU B 1 252 ? -7.312 17.5 -6.633 1 89.38 252 GLU B N 1
ATOM 7119 C CA . GLU B 1 252 ? -8.5 16.656 -6.617 1 89.38 252 GLU B CA 1
ATOM 7120 C C . GLU B 1 252 ? -9.18 16.625 -7.98 1 89.38 252 GLU B C 1
ATOM 7122 O O . GLU B 1 252 ? -10.195 15.953 -8.164 1 89.38 252 GLU B O 1
ATOM 7127 N N . THR B 1 253 ? -8.641 17.359 -8.945 1 83.94 253 THR B N 1
ATOM 7128 C CA . THR B 1 253 ? -9.203 17.375 -10.289 1 83.94 253 THR B CA 1
ATOM 7129 C C . THR B 1 253 ? -8.133 17.031 -11.328 1 83.94 253 THR B C 1
ATOM 7131 O O . THR B 1 253 ? -6.945 16.984 -11.008 1 83.94 253 THR B O 1
ATOM 7134 N N . ARG B 1 254 ? -8.656 16.75 -12.539 1 83.88 254 ARG B N 1
ATOM 7135 C CA . ARG B 1 254 ? -7.73 16.484 -13.641 1 83.88 254 ARG B CA 1
ATOM 7136 C C . ARG B 1 254 ? -6.863 17.703 -13.922 1 83.88 254 ARG B C 1
ATOM 7138 O O . ARG B 1 254 ? -5.672 17.578 -14.219 1 83.88 254 ARG B O 1
ATOM 7145 N N . GLU B 1 255 ? -7.473 18.812 -13.789 1 85.38 255 GLU B N 1
ATOM 7146 C CA . GLU B 1 255 ? -6.77 20.062 -14.055 1 85.38 255 GLU B CA 1
ATOM 7147 C C . GLU B 1 255 ? -5.68 20.312 -13.016 1 85.38 255 GLU B C 1
ATOM 7149 O O . GLU B 1 255 ? -4.59 20.781 -13.359 1 85.38 255 GLU B O 1
ATOM 7154 N N . SER B 1 256 ? -6.008 20.047 -11.797 1 91.19 256 SER B N 1
ATOM 7155 C CA . SER B 1 256 ? -5.008 20.25 -10.758 1 91.19 256 SER B CA 1
ATOM 7156 C C . SER B 1 256 ? -3.812 19.328 -10.938 1 91.19 256 SER B C 1
ATOM 7158 O O . SER B 1 256 ? -2.68 19.688 -10.617 1 91.19 256 SER B O 1
ATOM 7160 N N . VAL B 1 257 ? -4.062 18.109 -11.438 1 91 257 VAL B N 1
ATOM 7161 C CA . VAL B 1 257 ? -2.971 17.172 -11.711 1 91 257 VAL B CA 1
ATOM 7162 C C . VAL B 1 257 ? -2.137 17.688 -12.891 1 91 257 VAL B C 1
ATOM 7164 O O . VAL B 1 257 ? -0.905 17.656 -12.844 1 91 257 VAL B O 1
ATOM 7167 N N . LYS B 1 258 ? -2.803 18.172 -13.883 1 88.19 258 LYS B N 1
ATOM 7168 C CA . LYS B 1 258 ? -2.125 18.703 -15.07 1 88.19 258 LYS B CA 1
ATOM 7169 C C . LYS B 1 258 ? -1.268 19.922 -14.719 1 88.19 258 LYS B C 1
ATOM 7171 O O . LYS B 1 258 ? -0.156 20.062 -15.227 1 88.19 258 LYS B O 1
ATOM 7176 N N . ASN B 1 259 ? -1.76 20.75 -13.812 1 91.69 259 ASN B N 1
ATOM 7177 C CA . ASN B 1 259 ? -1.08 21.984 -13.43 1 91.69 259 ASN B CA 1
ATOM 7178 C C . ASN B 1 259 ? -0.289 21.797 -12.133 1 91.69 259 ASN B C 1
ATOM 7180 O O . ASN B 1 259 ? -0.031 22.781 -11.422 1 91.69 259 ASN B O 1
ATOM 7184 N N . LEU B 1 260 ? 0.129 20.625 -11.859 1 93.44 260 LEU B N 1
ATOM 7185 C CA . LEU B 1 260 ? 0.703 20.266 -10.57 1 93.44 260 LEU B CA 1
ATOM 7186 C C . LEU B 1 260 ? 1.918 21.125 -10.258 1 93.44 260 LEU B C 1
ATOM 7188 O O . LEU B 1 260 ? 2.031 21.672 -9.156 1 93.44 260 LEU B O 1
ATOM 7192 N N . ARG B 1 261 ? 2.844 21.312 -11.203 1 90.38 261 ARG B N 1
ATOM 7193 C CA . ARG B 1 261 ? 4.094 22.031 -10.969 1 90.38 261 ARG B CA 1
ATOM 7194 C C . ARG B 1 261 ? 3.824 23.484 -10.617 1 90.38 261 ARG B C 1
ATOM 7196 O O . ARG B 1 261 ? 4.438 24.031 -9.695 1 90.38 261 ARG B O 1
ATOM 7203 N N . GLU B 1 262 ? 2.918 24 -11.273 1 92.94 262 GLU B N 1
ATOM 7204 C CA . GLU B 1 262 ? 2.537 25.391 -11 1 92.94 262 GLU B CA 1
ATOM 7205 C C . GLU B 1 262 ? 1.902 25.516 -9.617 1 92.94 262 GLU B C 1
ATOM 7207 O O . GLU B 1 262 ? 2.219 26.453 -8.875 1 92.94 262 GLU B O 1
ATOM 7212 N N . LEU B 1 263 ? 1.071 24.625 -9.312 1 94.94 263 LEU B N 1
ATOM 7213 C CA . LEU B 1 263 ? 0.358 24.672 -8.039 1 94.94 263 LEU B CA 1
ATOM 7214 C C . LEU B 1 263 ? 1.316 24.469 -6.875 1 94.94 263 LEU B C 1
ATOM 7216 O O . LEU B 1 263 ? 1.184 25.125 -5.832 1 94.94 263 LEU B O 1
ATOM 7220 N N . ILE B 1 264 ? 2.268 23.578 -7.047 1 94.5 264 ILE B N 1
ATOM 7221 C CA . ILE B 1 264 ? 3.266 23.344 -6.012 1 94.5 264 ILE B CA 1
ATOM 7222 C C . ILE B 1 264 ? 4.07 24.609 -5.766 1 94.5 264 ILE B C 1
ATOM 7224 O O . ILE B 1 264 ? 4.34 24.969 -4.617 1 94.5 264 ILE B O 1
ATOM 7228 N N . ALA B 1 265 ? 4.363 25.328 -6.77 1 92.88 265 ALA B N 1
ATOM 7229 C CA . ALA B 1 265 ? 5.219 26.5 -6.684 1 92.88 265 ALA B CA 1
ATOM 7230 C C . ALA B 1 265 ? 4.531 27.625 -5.902 1 92.88 265 ALA B C 1
ATOM 7232 O O . ALA B 1 265 ? 5.191 28.391 -5.188 1 92.88 265 ALA B O 1
ATOM 7233 N N . VAL B 1 266 ? 3.275 27.688 -5.98 1 94.06 266 VAL B N 1
ATOM 7234 C CA . VAL B 1 266 ? 2.596 28.844 -5.414 1 94.06 266 VAL B CA 1
ATOM 7235 C C . VAL B 1 266 ? 1.956 28.469 -4.078 1 94.06 266 VAL B C 1
ATOM 7237 O O . VAL B 1 266 ? 1.432 29.328 -3.369 1 94.06 266 VAL B O 1
ATOM 7240 N N . SER B 1 267 ? 1.988 27.234 -3.646 1 96 267 SER B N 1
ATOM 7241 C CA . SER B 1 267 ? 1.369 26.766 -2.412 1 96 267 SER B CA 1
ATOM 7242 C C . SER B 1 267 ? 2.406 26.578 -1.31 1 96 267 SER B C 1
ATOM 7244 O O . SER B 1 267 ? 3.604 26.469 -1.588 1 96 267 SER B O 1
ATOM 7246 N N . ASP B 1 268 ? 1.957 26.578 -0.079 1 96.38 268 ASP B N 1
ATOM 7247 C CA . ASP B 1 268 ? 2.834 26.25 1.041 1 96.38 268 ASP B CA 1
ATOM 7248 C C . ASP B 1 268 ? 2.908 24.734 1.256 1 96.38 268 ASP B C 1
ATOM 7250 O O . ASP B 1 268 ? 3.865 24.234 1.851 1 96.38 268 ASP B O 1
ATOM 7254 N N . GLY B 1 269 ? 1.964 24.031 0.803 1 97 269 GLY B N 1
ATOM 7255 C CA . GLY B 1 269 ? 1.892 22.578 0.861 1 97 269 GLY B CA 1
ATOM 7256 C C . GLY B 1 269 ? 0.807 22 -0.028 1 97 269 GLY B C 1
ATOM 7257 O O . GLY B 1 269 ? 0.033 22.734 -0.637 1 97 269 GLY B O 1
ATOM 7258 N N . ILE B 1 270 ? 0.776 20.703 -0.164 1 97.75 270 ILE B N 1
ATOM 7259 C CA . ILE B 1 270 ? -0.152 20.031 -1.06 1 97.75 270 ILE B CA 1
ATOM 7260 C C . ILE B 1 270 ? -0.924 18.953 -0.29 1 97.75 270 ILE B C 1
ATOM 7262 O O . ILE B 1 270 ? -0.357 18.266 0.558 1 97.75 270 ILE B O 1
ATOM 7266 N N . LEU B 1 271 ? -2.209 18.953 -0.553 1 97.81 271 LEU B N 1
ATOM 7267 C CA . LEU B 1 271 ? -3.041 17.844 -0.076 1 97.81 271 LEU B CA 1
ATOM 7268 C C . LEU B 1 271 ? -3.568 17.016 -1.243 1 97.81 271 LEU B C 1
ATOM 7270 O O . LEU B 1 271 ? -4.281 17.531 -2.105 1 97.81 271 LEU B O 1
ATOM 7274 N N . ILE B 1 272 ? -3.188 15.773 -1.313 1 96.88 272 ILE B N 1
ATOM 7275 C CA . ILE B 1 272 ? -3.719 14.844 -2.303 1 96.88 272 ILE B CA 1
ATOM 7276 C C . ILE B 1 272 ? -5.078 14.32 -1.845 1 96.88 272 ILE B C 1
ATOM 7278 O O . ILE B 1 272 ? -5.172 13.578 -0.864 1 96.88 272 ILE B O 1
ATOM 7282 N N . CYS B 1 273 ? -6.074 14.68 -2.553 1 93.12 273 CYS B N 1
ATOM 7283 C CA . CYS B 1 273 ? -7.43 14.242 -2.234 1 93.12 273 CYS B CA 1
ATOM 7284 C C . CYS B 1 273 ? -7.855 13.094 -3.137 1 93.12 273 CYS B C 1
ATOM 7286 O O . CYS B 1 273 ? -8.445 13.32 -4.195 1 93.12 273 CYS B O 1
ATOM 7288 N N . ARG B 1 274 ? -7.762 11.922 -2.637 1 90.75 274 ARG B N 1
ATOM 7289 C CA . ARG B 1 274 ? -8.039 10.742 -3.445 1 90.75 274 ARG B CA 1
ATOM 7290 C C . 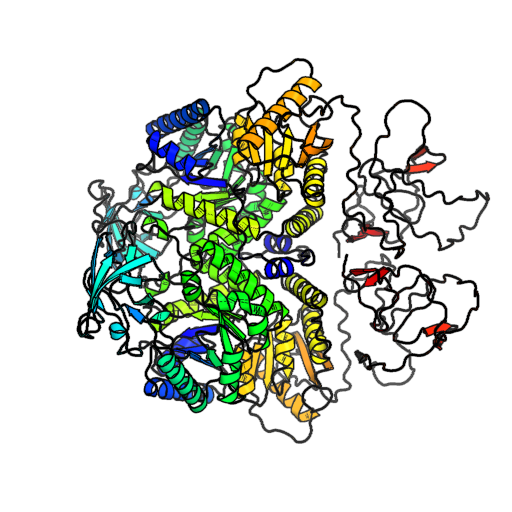ARG B 1 274 ? -9.516 10.648 -3.801 1 90.75 274 ARG B C 1
ATOM 7292 O O . ARG B 1 274 ? -9.875 10.188 -4.887 1 90.75 274 ARG B O 1
ATOM 7299 N N . SER B 1 275 ? -10.32 11.086 -2.906 1 83.75 275 SER B N 1
ATOM 7300 C CA . SER B 1 275 ? -11.75 11.039 -3.16 1 83.75 275 SER B CA 1
ATOM 7301 C C . SER B 1 275 ? -12.133 11.906 -4.359 1 83.75 275 SER B C 1
ATOM 7303 O O . SER B 1 275 ? -12.961 11.508 -5.184 1 83.75 275 SER B O 1
ATOM 7305 N N . GLY B 1 276 ? -11.578 13.109 -4.363 1 80.94 276 GLY B N 1
ATOM 7306 C CA . GLY B 1 276 ? -11.82 13.969 -5.512 1 80.94 276 GLY B CA 1
ATOM 7307 C C . GLY B 1 276 ? -11.273 13.398 -6.809 1 80.94 276 GLY B C 1
ATOM 7308 O O . GLY B 1 276 ? -11.938 13.461 -7.848 1 80.94 276 GLY B O 1
ATOM 7309 N N . LEU B 1 277 ? -10.125 12.859 -6.762 1 86.81 277 LEU B N 1
ATOM 7310 C CA . LEU B 1 277 ? -9.477 12.297 -7.945 1 86.81 277 LEU B CA 1
ATOM 7311 C C . LEU B 1 277 ? -10.25 11.086 -8.469 1 86.81 277 LEU B C 1
ATOM 7313 O O . LEU B 1 277 ? -10.211 10.789 -9.664 1 86.81 277 LEU B O 1
ATOM 7317 N N . ALA B 1 278 ? -10.93 10.414 -7.57 1 82.56 278 ALA B N 1
ATOM 7318 C CA . ALA B 1 278 ? -11.648 9.188 -7.922 1 82.56 278 ALA B CA 1
ATOM 7319 C C . ALA B 1 278 ? -12.773 9.477 -8.906 1 82.56 278 ALA B C 1
ATOM 7321 O O . ALA B 1 278 ? -13.281 8.57 -9.57 1 82.56 278 ALA B O 1
ATOM 7322 N N . MET B 1 279 ? -13.18 10.727 -9.023 1 73.25 279 MET B N 1
ATOM 7323 C CA . MET B 1 279 ? -14.203 11.125 -9.984 1 73.25 279 MET B CA 1
ATOM 7324 C C . MET B 1 279 ? -13.648 11.102 -11.406 1 73.25 279 MET B C 1
ATOM 7326 O O . MET B 1 279 ? -14.406 11.039 -12.375 1 73.25 279 MET B O 1
ATOM 7330 N N . TYR B 1 280 ? -12.336 11.102 -11.469 1 77.5 280 TYR B N 1
ATOM 7331 C CA . TYR B 1 280 ? -11.719 11.266 -12.781 1 77.5 280 TYR B CA 1
ATOM 7332 C C . TYR B 1 280 ? -10.82 10.086 -13.117 1 77.5 280 TYR B C 1
ATOM 7334 O O . TYR B 1 280 ? -10.539 9.82 -14.289 1 77.5 280 TYR B O 1
ATOM 7342 N N . TYR B 1 281 ? -10.359 9.422 -12.07 1 82.19 281 TYR B N 1
ATOM 7343 C CA . TYR B 1 281 ? -9.359 8.383 -12.281 1 82.19 281 TYR B CA 1
ATOM 7344 C C . TYR B 1 281 ? -9.766 7.094 -11.578 1 82.19 281 TYR B C 1
ATOM 7346 O O . TYR B 1 281 ? -10.461 7.121 -10.57 1 82.19 281 TYR B O 1
ATOM 7354 N N . THR B 1 282 ? -9.297 5.977 -12.148 1 80.56 282 THR B N 1
ATOM 7355 C CA . THR B 1 282 ? -9.5 4.68 -11.508 1 80.56 282 THR B CA 1
ATOM 7356 C C . THR B 1 282 ? -8.555 4.504 -10.32 1 80.56 282 THR B C 1
ATOM 7358 O O . THR B 1 282 ? -7.543 5.207 -10.219 1 80.56 282 THR B O 1
ATOM 7361 N N . PRO B 1 283 ? -8.898 3.586 -9.414 1 82.62 283 PRO B N 1
ATOM 7362 C CA . PRO B 1 283 ? -8.078 3.398 -8.219 1 82.62 283 PRO B CA 1
ATOM 7363 C C . PRO B 1 283 ? -6.617 3.09 -8.555 1 82.62 283 PRO B C 1
ATOM 7365 O O . PRO B 1 283 ? -5.707 3.57 -7.871 1 82.62 283 PRO B O 1
ATOM 7368 N N . GLU B 1 284 ? -6.395 2.34 -9.594 1 82.5 284 GLU B N 1
ATOM 7369 C CA . GLU B 1 284 ? -5.027 1.991 -9.961 1 82.5 284 GLU B CA 1
ATOM 7370 C C . GLU B 1 284 ? -4.27 3.209 -10.477 1 82.5 284 GLU B C 1
ATOM 7372 O O . GLU B 1 284 ? -3.064 3.342 -10.25 1 82.5 284 GLU B O 1
ATOM 7377 N N . ASN B 1 285 ? -4.977 4.086 -11.156 1 86.06 285 ASN B N 1
ATOM 7378 C CA . ASN B 1 285 ? -4.344 5.312 -11.617 1 86.06 285 ASN B CA 1
ATOM 7379 C C . ASN B 1 285 ? -4.07 6.277 -10.469 1 86.06 285 ASN B C 1
ATOM 7381 O O . ASN B 1 285 ? -3.072 7 -10.484 1 86.06 285 ASN B O 1
ATOM 7385 N N . ILE B 1 286 ? -4.965 6.262 -9.57 1 89.62 286 ILE B N 1
ATOM 7386 C CA . ILE B 1 286 ? -4.793 7.141 -8.414 1 89.62 286 ILE B CA 1
ATOM 7387 C C . ILE B 1 286 ? -3.514 6.773 -7.672 1 89.62 286 ILE B C 1
ATOM 7389 O O . ILE B 1 286 ? -2.789 7.648 -7.195 1 89.62 286 ILE B O 1
ATOM 7393 N N . PHE B 1 287 ? -3.283 5.508 -7.629 1 87.25 287 PHE B N 1
ATOM 7394 C CA . PHE B 1 287 ? -2.053 5.027 -7.012 1 87.25 287 PHE B CA 1
ATOM 7395 C C . PHE B 1 287 ? -0.833 5.652 -7.68 1 87.25 287 PHE B C 1
ATOM 7397 O O . PHE B 1 287 ? 0.06 6.164 -7 1 87.25 287 PHE B O 1
ATOM 7404 N N . LYS B 1 288 ? -0.792 5.641 -8.953 1 87.62 288 LYS B N 1
ATOM 7405 C CA . LYS B 1 288 ? 0.315 6.203 -9.719 1 87.62 288 LYS B CA 1
ATOM 7406 C C . LYS B 1 288 ? 0.4 7.715 -9.531 1 87.62 288 LYS B C 1
ATOM 7408 O O . LYS B 1 288 ? 1.49 8.266 -9.359 1 87.62 288 LYS B O 1
ATOM 7413 N N . ILE B 1 289 ? -0.715 8.328 -9.555 1 91.69 289 ILE B N 1
ATOM 7414 C CA . ILE B 1 289 ? -0.795 9.781 -9.43 1 91.69 289 ILE B CA 1
ATOM 7415 C C . ILE B 1 289 ? -0.286 10.219 -8.062 1 91.69 289 ILE B C 1
ATOM 7417 O O . ILE B 1 289 ? 0.418 11.219 -7.941 1 91.69 289 ILE B O 1
ATOM 7421 N N . GLN B 1 290 ? -0.673 9.5 -7.043 1 93.62 290 GLN B N 1
ATOM 7422 C CA . GLN B 1 290 ? -0.197 9.805 -5.699 1 93.62 290 GLN B CA 1
ATOM 7423 C C . GLN B 1 290 ? 1.327 9.781 -5.637 1 93.62 290 GLN B C 1
ATOM 7425 O O . GLN B 1 290 ? 1.944 10.695 -5.086 1 93.62 290 GLN B O 1
ATOM 7430 N N . LYS B 1 291 ? 1.93 8.719 -6.145 1 90.25 291 LYS B N 1
ATOM 7431 C CA . LYS B 1 291 ? 3.387 8.609 -6.145 1 90.25 291 LYS B CA 1
ATOM 7432 C C . LYS B 1 291 ? 4.02 9.75 -6.934 1 90.25 291 LYS B C 1
ATOM 7434 O O . LYS B 1 291 ? 5.078 10.258 -6.559 1 90.25 291 LYS B O 1
ATOM 7439 N N . TYR B 1 292 ? 3.383 10.117 -8.031 1 90.38 292 TYR B N 1
ATOM 7440 C CA . TYR B 1 292 ? 3.814 11.219 -8.883 1 90.38 292 TYR B CA 1
ATOM 7441 C C . TYR B 1 292 ? 3.812 12.539 -8.125 1 90.38 292 TYR B C 1
ATOM 7443 O O . TYR B 1 292 ? 4.801 13.273 -8.141 1 90.38 292 TYR B O 1
ATOM 7451 N N . ILE B 1 293 ? 2.787 12.781 -7.426 1 94.75 293 ILE B N 1
ATOM 7452 C CA . ILE B 1 293 ? 2.627 14.039 -6.703 1 94.75 293 ILE B CA 1
ATOM 7453 C C . ILE B 1 293 ? 3.605 14.086 -5.531 1 94.75 293 ILE B C 1
ATOM 7455 O O . ILE B 1 293 ? 4.273 15.102 -5.309 1 94.75 293 ILE B O 1
ATOM 7459 N N . VAL B 1 294 ? 3.693 12.984 -4.793 1 94.25 294 VAL B N 1
ATOM 7460 C CA . VAL B 1 294 ? 4.586 12.922 -3.639 1 94.25 294 VAL B CA 1
ATOM 7461 C C . VAL B 1 294 ? 6.023 13.172 -4.082 1 94.25 294 VAL B C 1
ATOM 7463 O O . VAL B 1 294 ? 6.758 13.922 -3.439 1 94.25 294 VAL B O 1
ATOM 7466 N N . GLY B 1 295 ? 6.422 12.562 -5.176 1 89.06 295 GLY B N 1
ATOM 7467 C CA . GLY B 1 295 ? 7.762 12.766 -5.703 1 89.06 295 GLY B CA 1
ATOM 7468 C C . GLY B 1 295 ? 8.062 14.219 -6.023 1 89.06 295 GLY B C 1
ATOM 7469 O O . GLY B 1 295 ? 9.109 14.742 -5.645 1 89.06 295 GLY B O 1
ATOM 7470 N N . HIS B 1 296 ? 7.105 14.875 -6.629 1 90.81 296 HIS B N 1
ATOM 7471 C CA . HIS B 1 296 ? 7.285 16.266 -7.008 1 90.81 296 HIS B CA 1
ATOM 7472 C C . HIS B 1 296 ? 7.359 17.172 -5.781 1 90.81 296 HIS B C 1
ATOM 7474 O O . HIS B 1 296 ? 8.164 18.109 -5.738 1 90.81 296 HIS B O 1
ATOM 7480 N N . CYS B 1 297 ? 6.578 16.891 -4.844 1 93.81 297 CYS B N 1
ATOM 7481 C CA . CYS B 1 297 ? 6.566 17.703 -3.633 1 93.81 297 CYS B CA 1
ATOM 7482 C C . CYS B 1 297 ? 7.863 17.531 -2.852 1 93.81 297 CYS B C 1
ATOM 7484 O O . CYS B 1 297 ? 8.414 18.516 -2.338 1 93.81 297 CYS B O 1
ATOM 7486 N N . ASN B 1 298 ? 8.297 16.312 -2.727 1 91 298 ASN B N 1
ATOM 7487 C CA . ASN B 1 298 ? 9.547 16.047 -2.014 1 91 298 ASN B CA 1
ATOM 7488 C C . ASN B 1 298 ? 10.719 16.781 -2.654 1 91 298 ASN B C 1
ATOM 7490 O O . ASN B 1 298 ? 11.539 17.375 -1.956 1 91 298 ASN B O 1
ATOM 7494 N N . VAL B 1 299 ? 10.758 16.766 -3.926 1 85.69 299 VAL B N 1
ATOM 7495 C CA . VAL B 1 299 ? 11.852 17.406 -4.648 1 85.69 299 VAL B CA 1
ATOM 7496 C C . VAL B 1 299 ? 11.742 18.922 -4.496 1 85.69 299 VAL B C 1
ATOM 7498 O O . VAL B 1 299 ? 12.758 19.625 -4.41 1 85.69 299 VAL B O 1
ATOM 7501 N N . ALA B 1 300 ? 10.516 19.422 -4.406 1 88.69 300 ALA B N 1
ATOM 7502 C CA . ALA B 1 300 ? 10.273 20.859 -4.328 1 88.69 300 ALA B CA 1
ATOM 7503 C C . ALA B 1 300 ? 10.336 21.344 -2.883 1 88.69 300 ALA B C 1
ATOM 7505 O O . ALA B 1 300 ? 10.148 22.531 -2.615 1 88.69 300 ALA B O 1
ATOM 7506 N N . ASP B 1 301 ? 10.508 20.469 -1.903 1 89.06 301 ASP B N 1
ATOM 7507 C CA . ASP B 1 301 ? 10.586 20.797 -0.481 1 89.06 301 ASP B CA 1
ATOM 7508 C C . ASP B 1 301 ? 9.258 21.359 0.026 1 89.06 301 ASP B C 1
ATOM 7510 O O . ASP B 1 301 ? 9.242 22.391 0.7 1 89.06 301 ASP B O 1
ATOM 7514 N N . LYS B 1 302 ? 8.203 20.828 -0.441 1 94.38 302 LYS B N 1
ATOM 7515 C CA . LYS B 1 302 ? 6.871 21.203 0.015 1 94.38 302 LYS B CA 1
ATOM 7516 C C . LYS B 1 302 ? 6.215 20.062 0.794 1 94.38 302 LYS B C 1
ATOM 7518 O O . LYS B 1 302 ? 6.312 18.891 0.401 1 94.38 302 LYS B O 1
ATOM 7523 N N . PRO B 1 303 ? 5.664 20.391 1.958 1 97.31 303 PRO B N 1
ATOM 7524 C CA . PRO B 1 303 ? 4.949 19.328 2.664 1 97.31 303 PRO B CA 1
ATOM 7525 C C . PRO B 1 303 ? 3.779 18.766 1.859 1 97.31 303 PRO B C 1
ATOM 7527 O O . PRO B 1 303 ? 3.086 19.516 1.169 1 97.31 303 PRO B O 1
ATOM 7530 N N . VAL B 1 304 ? 3.598 17.5 1.908 1 98.06 304 VAL B N 1
ATOM 7531 C CA . VAL B 1 304 ? 2.559 16.844 1.134 1 98.06 304 VAL B CA 1
ATOM 7532 C C . VAL B 1 304 ? 1.778 15.883 2.035 1 98.06 304 VAL B C 1
ATOM 7534 O O . VAL B 1 304 ? 2.367 15.148 2.828 1 98.06 304 VAL B O 1
ATOM 7537 N N . TYR B 1 305 ? 0.464 15.945 1.956 1 98.38 305 TYR B N 1
ATOM 7538 C CA . TYR B 1 305 ? -0.467 15.133 2.727 1 98.38 305 TYR B CA 1
ATOM 7539 C C . TYR B 1 305 ? -1.356 14.297 1.808 1 98.38 305 TYR B C 1
ATOM 7541 O O . TYR B 1 305 ? -1.553 14.648 0.642 1 98.38 305 TYR B O 1
ATOM 7549 N N . VAL B 1 306 ? -1.828 13.172 2.311 1 97.62 306 VAL B N 1
ATOM 7550 C CA . VAL B 1 306 ? -2.771 12.328 1.586 1 97.62 306 VAL B CA 1
ATOM 7551 C C . VAL B 1 306 ? -4.039 12.141 2.416 1 97.62 306 VAL B C 1
ATOM 7553 O O . VAL B 1 306 ? -3.971 12 3.641 1 97.62 306 VAL B O 1
ATOM 7556 N N . THR B 1 307 ? -5.172 12.211 1.767 1 95.25 307 THR B N 1
ATOM 7557 C CA . THR B 1 307 ? -6.449 11.93 2.412 1 95.25 307 THR B CA 1
ATOM 7558 C C . THR B 1 307 ? -7.352 11.109 1.495 1 95.25 307 THR B C 1
ATOM 7560 O O . THR B 1 307 ? -7.074 10.969 0.302 1 95.25 307 THR B O 1
ATOM 7563 N N . GLY B 1 308 ? -8.352 10.461 2.139 1 89.12 308 GLY B N 1
ATOM 7564 C CA . GLY B 1 308 ? -9.352 9.703 1.394 1 89.12 308 GLY B CA 1
ATOM 7565 C C . GLY B 1 308 ? -9.18 8.203 1.521 1 89.12 308 GLY B C 1
ATOM 7566 O O . GLY B 1 308 ? -8.234 7.633 0.967 1 89.12 308 GLY B O 1
ATOM 7567 N N . GLN B 1 309 ? -10.039 7.582 2.17 1 84.56 309 GLN B N 1
ATOM 7568 C CA . GLN B 1 309 ? -10.148 6.141 2.354 1 84.56 309 GLN B CA 1
ATOM 7569 C C . GLN B 1 309 ? -8.844 5.547 2.861 1 84.56 309 GLN B C 1
ATOM 7571 O O . GLN B 1 309 ? -8.352 4.551 2.316 1 84.56 309 GLN B O 1
ATOM 7576 N N . LEU B 1 310 ? -8.227 6.191 3.811 1 91.81 310 LEU B N 1
ATOM 7577 C CA . LEU B 1 310 ? -7.031 5.652 4.441 1 91.81 310 LEU B CA 1
ATOM 7578 C C . LEU B 1 310 ? -7.379 4.496 5.371 1 91.81 310 LEU B C 1
ATOM 7580 O O . LEU B 1 310 ? -6.75 3.438 5.312 1 91.81 310 LEU B O 1
ATOM 7584 N N . ALA B 1 311 ? -8.352 4.691 6.184 1 91.25 311 ALA B N 1
ATOM 7585 C CA . ALA B 1 311 ? -8.875 3.686 7.102 1 91.25 311 ALA B CA 1
ATOM 7586 C C . ALA B 1 311 ? -10.406 3.676 7.086 1 91.25 311 ALA B C 1
ATOM 7588 O O . ALA B 1 311 ? -11.039 3.771 8.133 1 91.25 311 ALA B O 1
ATOM 7589 N N . GLU B 1 312 ? -10.938 3.436 5.945 1 84.75 312 GLU B N 1
ATOM 7590 C CA . GLU B 1 312 ? -12.375 3.523 5.727 1 84.75 312 GLU B CA 1
ATOM 7591 C C . GLU B 1 312 ? -13.125 2.502 6.574 1 84.75 312 GLU B C 1
ATOM 7593 O O . GLU B 1 312 ? -14.219 2.781 7.066 1 84.75 312 GLU B O 1
ATOM 7598 N N . SER B 1 313 ? -12.555 1.343 6.75 1 80.69 313 SER B N 1
ATOM 7599 C CA . SER B 1 313 ? -13.211 0.288 7.516 1 80.69 313 SER B CA 1
ATOM 7600 C C . SER B 1 313 ? -13.438 0.711 8.961 1 80.69 313 SER B C 1
ATOM 7602 O O . SER B 1 313 ? -14.391 0.269 9.602 1 80.69 313 SER B O 1
ATOM 7604 N N . MET B 1 314 ? -12.656 1.629 9.469 1 85.88 314 MET B N 1
ATOM 7605 C CA . MET B 1 314 ? -12.695 1.991 10.883 1 85.88 314 MET B CA 1
ATOM 7606 C C . MET B 1 314 ? -13.812 2.996 11.156 1 85.88 314 MET B C 1
ATOM 7608 O O . MET B 1 314 ? -14.008 3.416 12.297 1 85.88 314 MET B O 1
ATOM 7612 N N . ILE B 1 315 ? -14.492 3.387 10.078 1 82.69 315 ILE B N 1
ATOM 7613 C CA . ILE B 1 315 ? -15.719 4.152 10.289 1 82.69 315 ILE B CA 1
ATOM 7614 C C . ILE B 1 315 ? -16.688 3.342 11.141 1 82.69 315 ILE B C 1
ATOM 7616 O O . ILE B 1 315 ? -17.391 3.896 11.992 1 82.69 315 ILE B O 1
ATOM 7620 N N . SER B 1 316 ? -16.609 2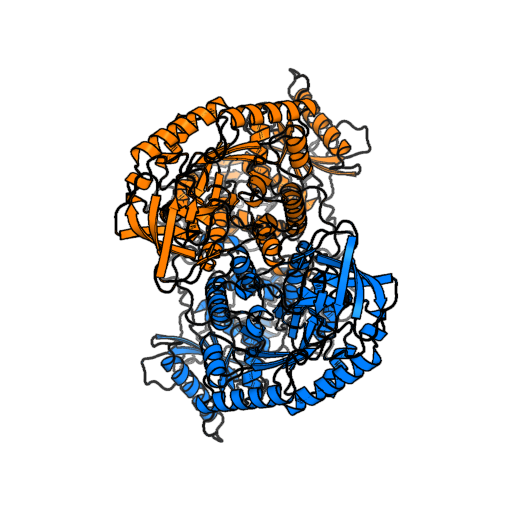.018 10.883 1 76.31 316 SER B N 1
ATOM 7621 C CA . SER B 1 316 ? -17.578 1.173 11.57 1 76.31 316 SER B CA 1
ATOM 7622 C C . SER B 1 316 ? -16.891 0.033 12.312 1 76.31 316 SER B C 1
ATOM 7624 O O . SER B 1 316 ? -17.547 -0.758 12.992 1 76.31 316 SER B O 1
ATOM 7626 N N . LYS B 1 317 ? -15.555 -0.075 12.141 1 76.5 317 LYS B N 1
ATOM 7627 C CA . LYS B 1 317 ? -14.812 -1.139 12.812 1 76.5 317 LYS B CA 1
ATOM 7628 C C . LYS B 1 317 ? -13.688 -0.567 13.664 1 76.5 317 LYS B C 1
ATOM 7630 O O . LYS B 1 317 ? -13.125 0.485 13.352 1 76.5 317 LYS B O 1
ATOM 7635 N N . PRO B 1 318 ? -13.297 -1.204 14.68 1 79.12 318 PRO B N 1
ATOM 7636 C CA . PRO B 1 318 ? -12.266 -0.689 15.578 1 79.12 318 PRO B CA 1
ATOM 7637 C C . PRO B 1 318 ? -10.852 -0.937 15.055 1 79.12 318 PRO B C 1
ATOM 7639 O O . PRO B 1 318 ? -9.891 -0.35 15.555 1 79.12 318 PRO B O 1
ATOM 7642 N N . ARG B 1 319 ? -10.734 -1.822 14.062 1 81.62 319 ARG B N 1
ATOM 7643 C CA . ARG B 1 319 ? -9.43 -2.133 13.484 1 81.62 319 ARG B CA 1
ATOM 7644 C C . ARG B 1 319 ? -9.453 -2.002 11.969 1 81.62 319 ARG B C 1
ATOM 7646 O O . ARG B 1 319 ? -10.461 -2.301 11.328 1 81.62 319 ARG B O 1
ATOM 7653 N N . PRO B 1 320 ? -8.336 -1.58 11.477 1 87.88 320 PRO B N 1
ATOM 7654 C CA . PRO B 1 320 ? -8.289 -1.483 10.016 1 87.88 320 PRO B CA 1
ATOM 7655 C C . PRO B 1 320 ? -8.023 -2.83 9.344 1 87.88 320 PRO B C 1
ATOM 7657 O O . PRO B 1 320 ? -7.602 -3.781 10.008 1 87.88 320 PRO B O 1
ATOM 7660 N N . THR B 1 321 ? -8.305 -2.906 8.078 1 83.69 321 THR B N 1
ATOM 7661 C CA . THR B 1 321 ? -7.891 -4.07 7.297 1 83.69 321 THR B CA 1
ATOM 7662 C C . THR B 1 321 ? -6.383 -4.059 7.07 1 83.69 321 THR B C 1
ATOM 7664 O O . THR B 1 321 ? -5.734 -3.023 7.242 1 83.69 321 THR B O 1
ATOM 7667 N N . ARG B 1 322 ? -5.871 -5.184 6.73 1 86.56 322 ARG B N 1
ATOM 7668 C CA . ARG B 1 322 ? -4.449 -5.27 6.426 1 86.56 322 ARG B CA 1
ATOM 7669 C C . ARG B 1 322 ? -4.094 -4.406 5.219 1 86.56 322 ARG B C 1
ATOM 7671 O O . ARG B 1 322 ? -3.016 -3.814 5.168 1 86.56 322 ARG B O 1
ATOM 7678 N N . ALA B 1 323 ? -5.004 -4.398 4.258 1 88.56 323 ALA B N 1
ATOM 7679 C CA . ALA B 1 323 ? -4.785 -3.574 3.072 1 88.56 323 ALA B CA 1
ATOM 7680 C C . ALA B 1 323 ? -4.699 -2.096 3.441 1 88.56 323 ALA B C 1
ATOM 7682 O O . ALA B 1 323 ? -3.865 -1.362 2.902 1 88.56 323 ALA B O 1
ATOM 7683 N N . GLU B 1 324 ? -5.555 -1.688 4.371 1 91.31 324 GLU B N 1
ATOM 7684 C CA . GLU B 1 324 ? -5.551 -0.295 4.809 1 91.31 324 GLU B CA 1
ATOM 7685 C C . GLU B 1 324 ? -4.266 0.044 5.559 1 91.31 324 GLU B C 1
ATOM 7687 O O . GLU B 1 324 ? -3.66 1.092 5.324 1 91.31 324 GLU B O 1
ATOM 7692 N N . ALA B 1 325 ? -3.863 -0.851 6.453 1 92.69 325 ALA B N 1
ATOM 7693 C CA . ALA B 1 325 ? -2.613 -0.639 7.176 1 92.69 325 ALA B CA 1
ATOM 7694 C C . ALA B 1 325 ? -1.43 -0.568 6.215 1 92.69 325 ALA B C 1
ATOM 7696 O O . ALA B 1 325 ? -0.539 0.269 6.379 1 92.69 325 ALA B O 1
ATOM 7697 N N . SER B 1 326 ? -1.423 -1.435 5.25 1 92.31 326 SER B N 1
ATOM 7698 C CA . SER B 1 326 ? -0.364 -1.447 4.246 1 92.31 326 SER B CA 1
ATOM 7699 C C . SER B 1 326 ? -0.372 -0.167 3.416 1 92.31 326 SER B C 1
ATOM 7701 O O . SER B 1 326 ? 0.687 0.366 3.078 1 92.31 326 SER B O 1
ATOM 7703 N N . ASP B 1 327 ? -1.506 0.31 3.027 1 93.12 327 ASP B N 1
ATOM 7704 C CA . ASP B 1 327 ? -1.642 1.543 2.258 1 93.12 327 ASP B CA 1
ATOM 7705 C C . ASP B 1 327 ? -1.065 2.734 3.02 1 93.12 327 ASP B C 1
ATOM 7707 O O . ASP B 1 327 ? -0.292 3.518 2.465 1 93.12 327 ASP B O 1
ATOM 7711 N N . ILE B 1 328 ? -1.448 2.828 4.273 1 96.12 328 ILE B N 1
ATOM 7712 C CA . ILE B 1 328 ? -0.958 3.904 5.125 1 96.12 328 ILE B CA 1
ATOM 7713 C C . ILE B 1 328 ? 0.559 3.803 5.266 1 96.12 328 ILE B C 1
ATOM 7715 O O . ILE B 1 328 ? 1.271 4.797 5.105 1 96.12 328 ILE B O 1
ATOM 7719 N N . ALA B 1 329 ? 1.01 2.652 5.555 1 94.75 329 ALA B N 1
ATOM 7720 C CA . ALA B 1 329 ? 2.441 2.436 5.742 1 94.75 329 ALA B CA 1
ATOM 7721 C C . ALA B 1 329 ? 3.221 2.791 4.48 1 94.75 329 ALA B C 1
ATOM 7723 O O . ALA B 1 329 ? 4.277 3.42 4.555 1 94.75 329 ALA B O 1
ATOM 7724 N N . ASN B 1 330 ? 2.693 2.391 3.34 1 93.81 330 ASN B N 1
ATOM 7725 C CA . ASN B 1 330 ? 3.383 2.666 2.082 1 93.81 330 ASN B CA 1
ATOM 7726 C C . ASN B 1 330 ? 3.371 4.156 1.751 1 93.81 330 ASN B C 1
ATOM 7728 O O . ASN B 1 330 ? 4.312 4.668 1.145 1 93.81 330 ASN B O 1
ATOM 7732 N N . ALA B 1 331 ? 2.316 4.852 2.094 1 95.19 331 ALA B N 1
ATOM 7733 C CA . ALA B 1 331 ? 2.303 6.301 1.915 1 95.19 331 ALA B CA 1
ATOM 7734 C C . ALA B 1 331 ? 3.447 6.957 2.682 1 95.19 331 ALA B C 1
ATOM 7736 O O . ALA B 1 331 ? 4.105 7.867 2.168 1 95.19 331 ALA B O 1
ATOM 7737 N N . VAL B 1 332 ? 3.664 6.492 3.883 1 94.88 332 VAL B N 1
ATOM 7738 C CA . VAL B 1 332 ? 4.758 6.996 4.707 1 94.88 332 VAL B CA 1
ATOM 7739 C C . VAL B 1 332 ? 6.094 6.699 4.031 1 94.88 332 VAL B C 1
ATOM 7741 O O . VAL B 1 332 ? 6.965 7.57 3.947 1 94.88 332 VAL B O 1
ATOM 7744 N N . LEU B 1 333 ? 6.238 5.527 3.49 1 91.31 333 LEU B N 1
ATOM 7745 C CA . LEU B 1 333 ? 7.473 5.125 2.82 1 91.31 333 LEU B CA 1
ATOM 7746 C C . LEU B 1 333 ? 7.707 5.961 1.567 1 91.31 333 LEU B C 1
ATOM 7748 O O . LEU B 1 333 ? 8.852 6.23 1.204 1 91.31 333 LEU B O 1
ATOM 7752 N N . ASP B 1 334 ? 6.613 6.332 0.949 1 90.75 334 ASP B N 1
ATOM 7753 C CA . ASP B 1 334 ? 6.711 7.113 -0.28 1 90.75 334 ASP B CA 1
ATOM 7754 C C . ASP B 1 334 ? 7.23 8.523 0.004 1 90.75 334 ASP B C 1
ATOM 7756 O O . ASP B 1 334 ? 7.711 9.203 -0.902 1 90.75 334 ASP B O 1
ATOM 7760 N N . GLY B 1 335 ? 7.047 8.992 1.277 1 92.75 335 GLY B N 1
ATOM 7761 C CA . GLY B 1 335 ? 7.637 10.273 1.627 1 92.75 335 GLY B CA 1
ATOM 7762 C C . GLY B 1 335 ? 6.609 11.328 1.975 1 92.75 335 GLY B C 1
ATOM 7763 O O . GLY B 1 335 ? 6.902 12.523 1.932 1 92.75 335 GLY B O 1
ATOM 7764 N N . VAL B 1 336 ? 5.434 10.945 2.307 1 96.56 336 VAL B N 1
ATOM 7765 C CA . VAL B 1 336 ? 4.449 11.945 2.707 1 96.56 336 VAL B CA 1
ATOM 7766 C C . VAL B 1 336 ? 4.855 12.562 4.043 1 96.56 336 VAL B C 1
ATOM 7768 O O . VAL B 1 336 ? 5.57 11.938 4.832 1 96.56 336 VAL B O 1
ATOM 7771 N N . ASP B 1 337 ? 4.449 13.797 4.281 1 97.56 337 ASP B N 1
ATOM 7772 C CA . ASP B 1 337 ? 4.719 14.484 5.539 1 97.56 337 ASP B CA 1
ATOM 7773 C C . ASP B 1 337 ? 3.623 14.203 6.566 1 97.56 337 ASP B C 1
ATOM 7775 O O . ASP B 1 337 ? 3.857 14.297 7.773 1 97.56 337 ASP B O 1
ATOM 7779 N N . GLY B 1 338 ? 2.502 13.883 6.008 1 97.94 338 GLY B N 1
ATOM 7780 C CA . GLY B 1 338 ? 1.413 13.586 6.922 1 97.94 338 GLY B CA 1
ATOM 7781 C C . GLY B 1 338 ? 0.214 12.961 6.242 1 97.94 338 GLY B C 1
ATOM 7782 O O . GLY B 1 338 ? 0.207 12.789 5.02 1 97.94 338 GLY B O 1
ATOM 7783 N N . LEU B 1 339 ? -0.729 12.539 7.086 1 98.31 339 LEU B N 1
ATOM 7784 C CA . LEU B 1 339 ? -1.992 11.93 6.688 1 98.31 339 LEU B CA 1
ATOM 7785 C C . LEU B 1 339 ? -3.174 12.688 7.285 1 98.31 339 LEU B C 1
ATOM 7787 O O . LEU B 1 339 ? -3.1 13.164 8.422 1 98.31 339 LEU B O 1
ATOM 7791 N N . LEU B 1 340 ? -4.203 12.82 6.504 1 98 340 LEU B N 1
ATOM 7792 C CA . LEU B 1 340 ? -5.406 13.484 6.984 1 98 340 LEU B CA 1
ATOM 7793 C C . LEU B 1 340 ? -6.594 12.523 7 1 98 340 LEU B C 1
ATOM 7795 O O . LEU B 1 340 ? -6.973 11.984 5.961 1 98 340 LEU B O 1
ATOM 7799 N N . LEU B 1 341 ? -7.133 12.336 8.203 1 96.88 341 LEU B N 1
ATOM 7800 C CA . LEU B 1 341 ? -8.328 11.516 8.367 1 96.88 341 LEU B CA 1
ATOM 7801 C C . LEU B 1 341 ? -9.586 12.352 8.227 1 96.88 341 LEU B C 1
ATOM 7803 O O . LEU B 1 341 ? -9.703 13.414 8.844 1 96.88 341 LEU B O 1
ATOM 7807 N N . THR B 1 342 ? -10.492 11.891 7.391 1 91.69 342 THR B N 1
ATOM 7808 C CA . THR B 1 342 ? -11.688 12.688 7.125 1 91.69 342 THR B CA 1
ATOM 7809 C C . THR B 1 342 ? -12.922 12.039 7.75 1 91.69 342 THR B C 1
ATOM 7811 O O . THR B 1 342 ? -13.195 12.219 8.938 1 91.69 342 THR B O 1
ATOM 7814 N N . VAL B 1 343 ? -13.555 11.078 7.059 1 86.06 343 VAL B N 1
ATOM 7815 C CA . VAL B 1 343 ? -14.812 10.492 7.52 1 86.06 343 VAL B CA 1
ATOM 7816 C C . VAL B 1 343 ? -14.547 9.586 8.727 1 86.06 343 VAL B C 1
ATOM 7818 O O . VAL B 1 343 ? -15.391 9.469 9.617 1 86.06 343 VAL B O 1
ATOM 7821 N N . GLU B 1 344 ? -13.406 9.039 8.859 1 91 344 GLU B N 1
ATOM 7822 C CA . GLU B 1 344 ? -13.031 8.148 9.953 1 91 344 GLU B CA 1
ATOM 7823 C C . GLU B 1 344 ? -13.141 8.844 11.305 1 91 344 GLU B C 1
ATOM 7825 O O . GLU B 1 344 ? -13.508 8.227 12.305 1 91 344 GLU B O 1
ATOM 7830 N N . THR B 1 345 ? -12.844 10.148 11.305 1 94.31 345 THR B N 1
ATOM 7831 C CA . THR B 1 345 ? -12.844 10.852 12.586 1 94.31 345 THR B CA 1
ATOM 7832 C C . THR B 1 345 ? -14.047 11.789 12.68 1 94.31 345 THR B C 1
ATOM 7834 O O . THR B 1 345 ? -14.516 12.094 13.781 1 94.31 345 THR B O 1
ATOM 7837 N N . SER B 1 346 ? -14.57 12.266 11.555 1 90.56 346 SER B N 1
ATOM 7838 C CA . SER B 1 346 ? -15.695 13.203 11.609 1 90.56 346 SER B CA 1
ATOM 7839 C C . SER B 1 346 ? -17 12.484 11.891 1 90.56 346 SER B C 1
ATOM 7841 O O . SER B 1 346 ? -17.844 12.992 12.633 1 90.56 346 SER B O 1
ATOM 7843 N N . TRP B 1 347 ? -17.094 11.281 11.32 1 82.56 347 TRP B N 1
ATOM 7844 C CA . TRP B 1 347 ? -18.375 10.594 11.43 1 82.56 347 TRP B CA 1
ATOM 7845 C C . TRP B 1 347 ? -18.188 9.172 11.953 1 82.56 347 TRP B C 1
ATOM 7847 O O . TRP B 1 347 ? -19.156 8.477 12.258 1 82.56 347 TRP B O 1
ATOM 7857 N N . GLY B 1 348 ? -16.984 8.727 12.07 1 83.06 348 GLY B N 1
ATOM 7858 C CA . GLY B 1 348 ? -16.703 7.355 12.461 1 83.06 348 GLY B CA 1
ATOM 7859 C C . GLY B 1 348 ? -17.094 7.055 13.898 1 83.06 348 GLY B C 1
ATOM 7860 O O . GLY B 1 348 ? -17.141 7.957 14.734 1 83.06 348 GLY B O 1
ATOM 7861 N N . MET B 1 349 ? -17.297 5.777 14.102 1 81.75 349 MET B N 1
ATOM 7862 C CA . MET B 1 349 ? -17.703 5.312 15.43 1 81.75 349 MET B CA 1
ATOM 7863 C C . MET B 1 349 ? -16.5 5.203 16.359 1 81.75 349 MET B C 1
ATOM 7865 O O . MET B 1 349 ? -16.656 5.199 17.578 1 81.75 349 MET B O 1
ATOM 7869 N N . TYR B 1 350 ? -15.328 5.188 15.828 1 87.75 350 TYR B N 1
ATOM 7870 C CA . TYR B 1 350 ? -14.141 4.918 16.625 1 87.75 350 TYR B CA 1
ATOM 7871 C C . TYR B 1 350 ? -13.047 5.938 16.328 1 87.75 350 TYR B C 1
ATOM 7873 O O . TYR B 1 350 ? -11.906 5.566 16.016 1 87.75 350 TYR B O 1
ATOM 7881 N N . PRO B 1 351 ? -13.305 7.18 16.5 1 94 351 PRO B N 1
ATOM 7882 C CA . PRO B 1 351 ? -12.312 8.188 16.125 1 94 351 PRO B CA 1
ATOM 7883 C C . PRO B 1 351 ? -11.008 8.055 16.906 1 94 351 PRO B C 1
ATOM 7885 O O . PRO B 1 351 ? -9.93 8.172 16.328 1 94 351 PRO B O 1
ATOM 7888 N N . PHE B 1 352 ? -11.055 7.762 18.219 1 94 352 PHE B N 1
ATOM 7889 C CA . PHE B 1 352 ? -9.867 7.648 19.047 1 94 352 PHE B CA 1
ATOM 7890 C C . PHE B 1 352 ? -9.031 6.441 18.641 1 94 352 PHE B C 1
ATOM 7892 O O . PHE B 1 352 ? -7.809 6.543 18.5 1 94 352 PHE B O 1
ATOM 7899 N N . ASP B 1 353 ? -9.711 5.359 18.406 1 91.69 353 ASP B N 1
ATOM 7900 C CA . ASP B 1 353 ? -9.031 4.137 18 1 91.69 353 ASP B CA 1
ATOM 7901 C C . ASP B 1 353 ? -8.359 4.32 16.641 1 91.69 353 ASP B C 1
ATOM 7903 O O . ASP B 1 353 ? -7.25 3.83 16.422 1 91.69 353 ASP B O 1
ATOM 7907 N N . THR B 1 354 ? -9.062 5.008 15.789 1 94.44 354 THR B N 1
ATOM 7908 C CA . THR B 1 354 ? -8.531 5.246 14.453 1 94.44 354 THR B CA 1
ATOM 7909 C C . THR B 1 354 ? -7.207 6.008 14.523 1 94.44 354 THR B C 1
ATOM 7911 O O . THR B 1 354 ? -6.23 5.629 13.875 1 94.44 354 THR B O 1
ATOM 7914 N N . VAL B 1 355 ? -7.184 7.059 15.328 1 96.62 355 VAL B N 1
ATOM 7915 C CA . VAL B 1 355 ? -5.98 7.875 15.453 1 96.62 355 VAL B CA 1
ATOM 7916 C C . VAL B 1 355 ? -4.855 7.043 16.062 1 96.62 355 VAL B C 1
ATOM 7918 O O . VAL B 1 355 ? -3.713 7.105 15.609 1 96.62 355 VAL B O 1
ATOM 7921 N N . SER B 1 356 ? -5.152 6.281 17 1 93.25 356 SER B N 1
ATOM 7922 C CA . SER B 1 356 ? -4.156 5.457 17.688 1 93.25 356 SER B CA 1
ATOM 7923 C C . SER B 1 356 ? -3.559 4.426 16.734 1 93.25 356 SER B C 1
ATOM 7925 O O . SER B 1 356 ? -2.35 4.176 16.75 1 93.25 356 SER B O 1
ATOM 7927 N N . VAL B 1 357 ? -4.426 3.832 15.961 1 91.44 357 VAL B N 1
ATOM 7928 C CA . VAL B 1 357 ? -3.973 2.824 15.008 1 91.44 357 VAL B CA 1
ATOM 7929 C C . VAL B 1 357 ? -3.076 3.475 13.961 1 91.44 357 VAL B C 1
ATOM 7931 O O . VAL B 1 357 ? -2.004 2.955 13.641 1 91.44 357 VAL B O 1
ATOM 7934 N N . VAL B 1 358 ? -3.516 4.578 13.43 1 96 358 VAL B N 1
ATOM 7935 C CA . VAL B 1 358 ? -2.736 5.27 12.406 1 96 358 VAL B CA 1
ATOM 7936 C C . VAL B 1 358 ? -1.4 5.719 12.992 1 96 358 VAL B C 1
ATOM 7938 O O . VAL B 1 358 ? -0.366 5.645 12.328 1 96 358 VAL B O 1
ATOM 7941 N N . ASP B 1 359 ? -1.451 6.168 14.234 1 95.06 359 ASP B N 1
ATOM 7942 C CA . ASP B 1 359 ? -0.229 6.539 14.945 1 95.06 359 ASP B CA 1
ATOM 7943 C C . ASP B 1 359 ? 0.754 5.371 14.992 1 95.06 359 ASP B C 1
ATOM 7945 O O . ASP B 1 359 ? 1.931 5.531 14.656 1 95.06 359 ASP B O 1
ATOM 7949 N N . ASN B 1 360 ? 0.297 4.27 15.32 1 91.56 360 ASN B N 1
ATOM 7950 C CA . ASN B 1 360 ? 1.142 3.086 15.43 1 91.56 360 ASN B CA 1
ATOM 7951 C C . ASN B 1 360 ? 1.662 2.641 14.07 1 91.56 360 ASN B C 1
ATOM 7953 O O . ASN B 1 360 ? 2.826 2.254 13.938 1 91.56 360 ASN B O 1
ATOM 7957 N N . VAL B 1 361 ? 0.768 2.609 13.094 1 93.81 361 VAL B N 1
ATOM 7958 C CA . VAL B 1 361 ? 1.16 2.201 11.742 1 93.81 361 VAL B CA 1
ATOM 7959 C C . VAL B 1 361 ? 2.264 3.121 11.227 1 93.81 361 VAL B C 1
ATOM 7961 O O . VAL B 1 361 ? 3.234 2.656 10.625 1 93.81 361 VAL B O 1
ATOM 7964 N N . CYS B 1 362 ? 2.121 4.395 11.477 1 95.12 362 CYS B N 1
ATOM 7965 C CA . CYS B 1 362 ? 3.125 5.355 11.039 1 95.12 362 CYS B CA 1
ATOM 7966 C C . CYS B 1 362 ? 4.465 5.094 11.711 1 95.12 362 CYS B C 1
ATOM 7968 O O . CYS B 1 362 ? 5.512 5.113 11.062 1 95.12 362 CYS B O 1
ATOM 7970 N N . ARG B 1 363 ? 4.469 4.852 12.977 1 92.12 363 ARG B N 1
ATOM 7971 C CA . ARG B 1 363 ? 5.703 4.594 13.711 1 92.12 363 ARG B CA 1
ATOM 7972 C C . ARG B 1 363 ? 6.41 3.355 13.172 1 92.12 363 ARG B C 1
ATOM 7974 O O . ARG B 1 363 ? 7.633 3.354 13 1 92.12 363 ARG B O 1
ATOM 7981 N N . GLU B 1 364 ? 5.652 2.355 12.875 1 89.62 364 GLU B N 1
ATOM 7982 C CA . GLU B 1 364 ? 6.227 1.129 12.328 1 89.62 364 GLU B CA 1
ATOM 7983 C C . GLU B 1 364 ? 6.762 1.347 10.922 1 89.62 364 GLU B C 1
ATOM 7985 O O . GLU B 1 364 ? 7.812 0.813 10.555 1 89.62 364 GLU B O 1
ATOM 7990 N N . ALA B 1 365 ? 6.004 2.043 10.133 1 91.62 365 ALA B N 1
ATOM 7991 C CA . ALA B 1 365 ? 6.414 2.326 8.758 1 91.62 365 ALA B CA 1
ATOM 7992 C C . ALA B 1 365 ? 7.715 3.127 8.727 1 91.62 365 ALA B C 1
ATOM 7994 O O . ALA B 1 365 ? 8.57 2.906 7.867 1 91.62 365 ALA B O 1
ATOM 7995 N N . GLU B 1 366 ? 7.863 4.07 9.641 1 90.44 366 GLU B N 1
ATOM 7996 C CA . GLU B 1 366 ? 9.039 4.926 9.703 1 90.44 366 GLU B CA 1
ATOM 7997 C C . GLU B 1 366 ? 10.305 4.109 9.961 1 90.44 366 GLU B C 1
ATOM 7999 O O . GLU B 1 366 ? 11.398 4.484 9.531 1 90.44 366 GLU B O 1
ATOM 8004 N N . ARG B 1 367 ? 10.172 3.012 10.547 1 84.94 367 ARG B N 1
ATOM 8005 C CA . ARG B 1 367 ? 11.305 2.133 10.82 1 84.94 367 ARG B CA 1
ATOM 8006 C C . ARG B 1 367 ? 11.734 1.381 9.562 1 84.94 367 ARG B C 1
ATOM 8008 O O . ARG B 1 367 ? 12.867 0.898 9.477 1 84.94 367 ARG B O 1
ATOM 8015 N N . ALA B 1 368 ? 10.859 1.331 8.672 1 83.62 368 ALA B N 1
ATOM 8016 C CA . ALA B 1 368 ? 11.133 0.59 7.445 1 83.62 368 ALA B CA 1
ATOM 8017 C C . ALA B 1 368 ? 11.742 1.5 6.379 1 83.62 368 ALA B C 1
ATOM 8019 O O . ALA B 1 368 ? 12.117 1.038 5.301 1 83.62 368 ALA B O 1
ATOM 8020 N N . ILE B 1 369 ? 11.922 2.729 6.688 1 85.19 369 ILE B N 1
ATOM 8021 C CA . ILE B 1 369 ? 12.508 3.67 5.742 1 85.19 369 ILE B CA 1
ATOM 8022 C C . ILE B 1 369 ? 14.031 3.539 5.766 1 85.19 369 ILE B C 1
ATOM 8024 O O . ILE B 1 369 ? 14.641 3.52 6.836 1 85.19 369 ILE B O 1
ATOM 8028 N N . CYS B 1 370 ? 14.594 3.402 4.598 1 80.19 370 CYS B N 1
ATOM 8029 C CA . CYS B 1 370 ? 16.047 3.52 4.477 1 80.19 370 CYS B CA 1
ATOM 8030 C C . CYS B 1 370 ? 16.453 4.969 4.254 1 80.19 370 CYS B C 1
ATOM 8032 O O . CYS B 1 370 ? 16.672 5.391 3.117 1 80.19 370 CYS B O 1
ATOM 8034 N N . TYR B 1 371 ? 16.672 5.633 5.312 1 78.94 371 TYR B N 1
ATOM 8035 C CA . TYR B 1 371 ? 16.828 7.082 5.289 1 78.94 371 TYR B CA 1
ATOM 8036 C C . TYR B 1 371 ? 18.047 7.484 4.469 1 78.94 371 TYR B C 1
ATOM 8038 O O . TYR B 1 371 ? 18 8.469 3.725 1 78.94 371 TYR B O 1
ATOM 8046 N N . GLU B 1 372 ? 19.047 6.785 4.586 1 74.19 372 GLU B N 1
ATOM 8047 C CA . GLU B 1 372 ? 20.266 7.133 3.867 1 74.19 372 GLU B CA 1
ATOM 8048 C C . GLU B 1 372 ? 20.047 7.102 2.357 1 74.19 372 GLU B C 1
ATOM 8050 O O . GLU B 1 372 ? 20.438 8.039 1.65 1 74.19 372 GLU B O 1
ATOM 8055 N N . ILE B 1 373 ? 19.438 6.066 1.958 1 74.19 373 ILE B N 1
ATOM 8056 C CA . ILE B 1 373 ? 19.203 5.906 0.527 1 74.19 373 ILE B CA 1
ATOM 8057 C C . ILE B 1 373 ? 18.156 6.918 0.058 1 74.19 373 ILE B C 1
ATOM 8059 O O . ILE B 1 373 ? 18.297 7.516 -1.011 1 74.19 373 ILE B O 1
ATOM 8063 N N . SER B 1 374 ? 17.188 7.066 0.831 1 78.88 374 SER B N 1
ATOM 8064 C CA . SER B 1 374 ? 16.141 8.023 0.486 1 78.88 374 SER B CA 1
ATOM 8065 C C . SER B 1 374 ? 16.703 9.438 0.356 1 78.88 374 SER B C 1
ATOM 8067 O O . SER B 1 374 ? 16.312 10.188 -0.544 1 78.88 374 SER B O 1
ATOM 8069 N N . ARG B 1 375 ? 17.531 9.781 1.226 1 78.19 375 ARG B N 1
ATOM 8070 C CA . ARG B 1 375 ? 18.141 11.102 1.189 1 78.19 375 ARG B CA 1
ATOM 8071 C C . ARG B 1 375 ? 19.047 11.25 -0.036 1 78.19 375 ARG B C 1
ATOM 8073 O O . ARG B 1 375 ? 19.047 12.305 -0.681 1 78.19 375 ARG B O 1
ATOM 8080 N N . ALA B 1 376 ? 19.734 10.203 -0.278 1 72.12 376 ALA B N 1
ATOM 8081 C CA . ALA B 1 376 ? 20.625 10.234 -1.444 1 72.12 376 ALA B CA 1
ATOM 8082 C C . ALA B 1 376 ? 19.828 10.438 -2.729 1 72.12 376 ALA B C 1
ATOM 8084 O O . ALA B 1 376 ? 20.219 11.211 -3.602 1 72.12 376 ALA B O 1
ATOM 8085 N N . GLU B 1 377 ? 18.812 9.805 -2.756 1 75.06 377 GLU B N 1
ATOM 8086 C CA . GLU B 1 377 ? 17.938 9.93 -3.922 1 75.06 377 GLU B CA 1
ATOM 8087 C C . GLU B 1 377 ? 17.359 11.336 -4.031 1 75.06 377 GLU B C 1
ATOM 8089 O O . GLU B 1 377 ? 17.297 11.906 -5.121 1 75.06 377 GLU B O 1
ATOM 8094 N N . LEU B 1 378 ? 16.938 11.797 -2.961 1 78.5 378 LEU B N 1
ATOM 8095 C CA . LEU B 1 378 ? 16.359 13.133 -2.922 1 78.5 378 LEU B CA 1
ATOM 8096 C C . LEU B 1 378 ? 17.375 14.18 -3.363 1 78.5 378 LEU B C 1
ATOM 8098 O O . LEU B 1 378 ? 17.062 15.055 -4.172 1 78.5 378 LEU B O 1
ATOM 8102 N N . ASN B 1 379 ? 18.469 14.133 -2.77 1 70.81 379 ASN B N 1
ATOM 8103 C CA . ASN B 1 379 ? 19.531 15.07 -3.111 1 70.81 379 ASN B CA 1
ATOM 8104 C C . ASN B 1 379 ? 19.891 15 -4.59 1 70.81 379 ASN B C 1
ATOM 8106 O O . ASN B 1 379 ? 20.141 16.016 -5.23 1 70.81 379 ASN B O 1
ATOM 8110 N N . TYR B 1 380 ? 19.797 13.797 -5.035 1 65 380 TYR B N 1
ATOM 8111 C CA . TYR B 1 380 ? 20.125 13.586 -6.445 1 65 380 TYR B CA 1
ATOM 8112 C C . TYR B 1 380 ? 19.062 14.203 -7.34 1 65 380 TYR B C 1
ATOM 8114 O O . TYR B 1 380 ? 19.375 14.867 -8.336 1 65 380 TYR B O 1
ATOM 8122 N N . CYS B 1 381 ? 17.953 14.047 -7.055 1 70.62 381 CYS B N 1
ATOM 8123 C CA . CYS B 1 381 ? 16.844 14.594 -7.832 1 70.62 381 CYS B CA 1
ATOM 8124 C C . CYS B 1 381 ? 16.859 16.125 -7.809 1 70.62 381 CYS B C 1
ATOM 8126 O O . CYS B 1 381 ? 16.609 16.766 -8.828 1 70.62 381 CYS B O 1
ATOM 8128 N N . ARG B 1 382 ? 17.156 16.625 -6.707 1 73.81 382 ARG B N 1
ATOM 8129 C CA . ARG B 1 382 ? 17.234 18.078 -6.582 1 73.81 382 ARG B CA 1
ATOM 8130 C C . ARG B 1 382 ? 18.359 18.641 -7.441 1 73.81 382 ARG B C 1
ATOM 8132 O O . ARG B 1 382 ? 18.203 19.703 -8.062 1 73.81 382 ARG B O 1
ATOM 8139 N N . LEU B 1 383 ? 19.391 17.969 -7.441 1 62.09 383 LEU B N 1
ATOM 8140 C CA . LEU B 1 383 ? 20.531 18.375 -8.242 1 62.09 383 LEU B CA 1
ATOM 8141 C C . LEU B 1 383 ? 20.188 18.375 -9.727 1 62.09 383 LEU B C 1
ATOM 8143 O O . LEU B 1 383 ? 20.5 19.344 -10.438 1 62.09 383 LEU B O 1
ATOM 8147 N N . LEU B 1 384 ? 19.453 17.359 -10.078 1 59.12 384 LEU B N 1
ATOM 8148 C CA . LEU B 1 384 ? 19.094 17.219 -11.484 1 59.12 384 LEU B CA 1
ATOM 8149 C C . LEU B 1 384 ? 18.109 18.297 -11.914 1 59.12 384 LEU B C 1
ATOM 8151 O O . LEU B 1 384 ? 18.125 18.734 -13.062 1 59.12 384 LEU B O 1
ATOM 8155 N N . ARG B 1 385 ? 17.422 18.672 -11.008 1 62.62 385 ARG B N 1
ATOM 8156 C CA . ARG B 1 385 ? 16.375 19.641 -11.336 1 62.62 385 ARG B CA 1
ATOM 8157 C C . ARG B 1 385 ? 16.875 21.062 -11.109 1 62.62 385 ARG B C 1
ATOM 8159 O O . ARG B 1 385 ? 16.125 22.031 -11.289 1 62.62 385 ARG B O 1
ATOM 8166 N N . GLY B 1 386 ? 18.094 21.094 -10.828 1 55.94 386 GLY B N 1
ATOM 8167 C CA . GLY B 1 386 ? 18.656 22.422 -10.57 1 55.94 386 GLY B CA 1
ATOM 8168 C C . GLY B 1 386 ? 18.109 23.062 -9.312 1 55.94 386 GLY B C 1
ATOM 8169 O O . GLY B 1 386 ? 18.047 24.281 -9.203 1 55.94 386 GLY B O 1
ATOM 8170 N N . GLN B 1 387 ? 17.547 22.328 -8.602 1 55.28 387 GLN B N 1
ATOM 8171 C CA . GLN B 1 387 ? 16.922 22.844 -7.395 1 55.28 387 GLN B CA 1
ATOM 8172 C C . GLN B 1 387 ? 17.859 22.719 -6.195 1 55.28 387 GLN B C 1
ATOM 8174 O O . GLN B 1 387 ? 17.406 22.547 -5.062 1 55.28 387 GLN B O 1
ATOM 8179 N N . VAL B 1 388 ? 19.125 22.672 -6.574 1 47 388 VAL B N 1
ATOM 8180 C CA . VAL B 1 388 ? 20.062 22.656 -5.461 1 47 388 VAL B CA 1
ATOM 8181 C C . VAL B 1 388 ? 20 24 -4.727 1 47 388 VAL B C 1
ATOM 8183 O O . VAL B 1 388 ? 20.219 25.047 -5.324 1 47 388 VAL B O 1
ATOM 8186 N N . ASN B 1 389 ? 19.188 23.984 -3.672 1 53.88 389 ASN B N 1
ATOM 8187 C CA . ASN B 1 389 ? 19.047 25.172 -2.855 1 53.88 389 ASN B CA 1
ATOM 8188 C C . ASN B 1 389 ? 20.359 25.594 -2.223 1 53.88 389 ASN B C 1
ATOM 8190 O O . ASN B 1 389 ? 20.812 24.969 -1.251 1 53.88 389 ASN B O 1
ATOM 8194 N N . GLU B 1 390 ? 21.031 26.406 -2.914 1 53.03 390 GLU B N 1
ATOM 8195 C CA . GLU B 1 390 ? 22.375 26.828 -2.525 1 53.03 390 GLU B CA 1
ATOM 8196 C C . GLU B 1 390 ? 22.344 27.781 -1.339 1 53.03 390 GLU B C 1
ATOM 8198 O O . GLU B 1 390 ? 23.391 28.25 -0.875 1 53.03 390 GLU B O 1
ATOM 8203 N N . ALA B 1 391 ? 21.219 27.828 -0.915 1 67.5 391 ALA B N 1
ATOM 8204 C CA . ALA B 1 391 ? 21.156 28.672 0.267 1 67.5 391 ALA B CA 1
ATOM 8205 C C . ALA B 1 391 ? 21.906 28.047 1.436 1 67.5 391 ALA B C 1
ATOM 8207 O O . ALA B 1 391 ? 21.844 26.828 1.638 1 67.5 391 ALA B O 1
ATOM 8208 N N . ILE B 1 392 ? 22.656 28.828 2.02 1 63.16 392 ILE B N 1
ATOM 8209 C CA . ILE B 1 392 ? 23.5 28.391 3.125 1 63.16 392 ILE B CA 1
ATOM 8210 C C . ILE B 1 392 ? 22.672 27.609 4.133 1 63.16 392 ILE B C 1
ATOM 8212 O O . ILE B 1 392 ? 23.125 26.594 4.668 1 63.16 392 ILE B O 1
ATOM 8216 N N . LYS B 1 393 ? 21.531 28 4.262 1 69.75 393 LYS B N 1
ATOM 8217 C CA . LYS B 1 393 ? 20.672 27.312 5.227 1 69.75 393 LYS B CA 1
ATOM 8218 C C . LYS B 1 393 ? 20.375 25.891 4.777 1 69.75 393 LYS B C 1
ATOM 8220 O O . LYS B 1 393 ? 20.297 24.969 5.605 1 69.75 393 LYS B O 1
ATOM 8225 N N . ASN B 1 394 ? 20.188 25.719 3.551 1 74.38 394 ASN B N 1
ATOM 8226 C CA . ASN B 1 394 ? 19.875 24.391 3.035 1 74.38 394 ASN B CA 1
ATOM 8227 C C . ASN B 1 394 ? 21.078 23.469 3.111 1 74.38 394 ASN B C 1
ATOM 8229 O O . ASN B 1 394 ? 20.938 22.281 3.457 1 74.38 394 ASN B O 1
ATOM 8233 N N . VAL B 1 395 ? 22.141 24.047 2.859 1 68 395 VAL B N 1
ATOM 8234 C CA . VAL B 1 395 ? 23.375 23.266 2.934 1 68 395 VAL B CA 1
ATOM 8235 C C . VAL B 1 395 ? 23.656 22.891 4.383 1 68 395 VAL B C 1
ATOM 8237 O O . VAL B 1 395 ? 24.047 21.75 4.668 1 68 395 VAL B O 1
ATOM 8240 N N . THR B 1 396 ? 23.469 23.844 5.176 1 75.56 396 THR B N 1
ATOM 8241 C CA . THR B 1 396 ? 23.672 23.578 6.594 1 75.56 396 THR B CA 1
ATOM 8242 C C . THR B 1 396 ? 22.688 22.516 7.094 1 75.56 396 THR B C 1
ATOM 8244 O O . THR B 1 396 ? 23.078 21.625 7.859 1 75.56 396 THR B O 1
ATOM 8247 N N . GLY B 1 397 ? 21.469 22.641 6.695 1 81.25 397 GLY B N 1
ATOM 8248 C CA . GLY B 1 397 ? 20.484 21.656 7.074 1 81.25 397 GLY B CA 1
ATOM 8249 C C . GLY B 1 397 ? 20.828 20.25 6.605 1 81.25 397 GLY B C 1
ATOM 8250 O O . GLY B 1 397 ? 20.766 19.297 7.387 1 81.25 397 GLY B O 1
ATOM 8251 N N . ALA B 1 398 ? 21.188 20.188 5.395 1 80.88 398 ALA B N 1
ATOM 8252 C CA . ALA B 1 398 ? 21.578 18.891 4.828 1 80.88 398 ALA B CA 1
ATOM 8253 C C . ALA B 1 398 ? 22.797 18.328 5.547 1 80.88 398 ALA B C 1
ATOM 8255 O O . ALA B 1 398 ? 22.859 17.125 5.809 1 80.88 398 ALA B O 1
ATOM 8256 N N . SER B 1 399 ? 23.641 19.172 5.855 1 76.75 399 SER B N 1
ATOM 8257 C CA . SER B 1 399 ? 24.859 18.766 6.555 1 76.75 399 SER B CA 1
ATOM 8258 C C . SER B 1 399 ? 24.547 18.281 7.965 1 76.75 399 SER B C 1
ATOM 8260 O O . SER B 1 399 ? 25.156 17.312 8.445 1 76.75 399 SER B O 1
ATOM 8262 N N . ALA B 1 400 ? 23.719 18.953 8.531 1 86.38 400 ALA B N 1
ATOM 8263 C CA . ALA B 1 400 ? 23.328 18.562 9.883 1 86.38 400 ALA B CA 1
ATOM 8264 C C . ALA B 1 400 ? 22.719 17.156 9.891 1 86.38 400 ALA B C 1
ATOM 8266 O O . ALA B 1 400 ? 23 16.359 10.789 1 86.38 400 ALA B O 1
ATOM 8267 N N . VAL B 1 401 ? 21.953 16.891 8.922 1 89.44 401 VAL B N 1
ATOM 8268 C CA . VAL B 1 401 ? 21.297 15.586 8.836 1 89.44 401 VAL B CA 1
ATOM 8269 C C . VAL B 1 401 ? 22.344 14.5 8.547 1 89.44 401 VAL B C 1
ATOM 8271 O O . VAL B 1 401 ? 22.297 13.414 9.133 1 89.44 401 VAL B O 1
ATOM 8274 N N . GLU B 1 402 ? 23.188 14.797 7.719 1 77.62 402 GLU B N 1
ATOM 8275 C CA . GLU B 1 402 ? 24.25 13.852 7.418 1 77.62 402 GLU B CA 1
ATOM 8276 C C . GLU B 1 402 ? 25.109 13.578 8.656 1 77.62 402 GLU B C 1
ATOM 8278 O O . GLU B 1 402 ? 25.484 12.43 8.914 1 77.62 402 GLU B O 1
ATOM 8283 N N . ALA B 1 403 ? 25.391 14.625 9.312 1 78.06 403 ALA B N 1
ATOM 8284 C CA . ALA B 1 403 ? 26.156 14.484 10.547 1 78.06 403 ALA B CA 1
ATOM 8285 C C . ALA B 1 403 ? 25.406 13.633 11.562 1 78.06 403 ALA B C 1
ATOM 8287 O O . ALA B 1 403 ? 26 12.789 12.242 1 78.06 403 ALA B O 1
ATOM 8288 N N . ALA B 1 404 ? 24.219 13.898 11.68 1 88.19 404 ALA B N 1
ATOM 8289 C CA . ALA B 1 404 ? 23.391 13.148 12.617 1 88.19 404 ALA B CA 1
ATOM 8290 C C . ALA B 1 404 ? 23.391 11.656 12.297 1 88.19 404 ALA B C 1
ATOM 8292 O O . ALA B 1 404 ? 23.531 10.82 13.188 1 88.19 404 ALA B O 1
ATOM 8293 N N . ASP B 1 405 ? 23.266 11.359 11.117 1 81.06 405 ASP B N 1
ATOM 8294 C CA . ASP B 1 405 ? 23.234 9.969 10.688 1 81.06 405 ASP B CA 1
ATOM 8295 C C . ASP B 1 405 ? 24.594 9.305 10.906 1 81.06 405 ASP B C 1
ATOM 8297 O O . ASP B 1 405 ? 24.656 8.148 11.344 1 81.06 405 ASP B O 1
ATOM 8301 N N . SER B 1 406 ? 25.609 9.984 10.641 1 72.56 406 SER B N 1
ATOM 8302 C CA . SER B 1 406 ? 26.953 9.445 10.719 1 72.56 406 SER B CA 1
ATOM 8303 C C . SER B 1 406 ? 27.359 9.148 12.164 1 72.56 406 SER B C 1
ATOM 8305 O O . SER B 1 406 ? 28.031 8.156 12.438 1 72.56 406 SER B O 1
ATOM 8307 N N . CYS B 1 407 ? 26.875 9.969 13.008 1 77.75 407 CYS B N 1
ATOM 8308 C CA . CYS B 1 407 ? 27.297 9.789 14.398 1 77.75 407 CYS B CA 1
ATOM 8309 C C . CYS B 1 407 ? 26.203 9.109 15.219 1 77.75 407 CYS B C 1
ATOM 8311 O O . CYS B 1 407 ? 26.375 8.891 16.422 1 77.75 407 CYS B O 1
ATOM 8313 N N . GLY B 1 408 ? 25.094 8.852 14.562 1 83.75 408 GLY B N 1
ATOM 8314 C CA . GLY B 1 408 ? 24 8.203 15.273 1 83.75 408 GLY B CA 1
ATOM 8315 C C . GLY B 1 408 ? 23.375 9.094 16.328 1 83.75 408 GLY B C 1
ATOM 8316 O O . GLY B 1 408 ? 23.188 8.672 17.469 1 83.75 408 GLY B O 1
ATOM 8317 N N . ALA B 1 409 ? 23.25 10.352 15.977 1 89.19 409 ALA B N 1
ATOM 8318 C CA . ALA B 1 409 ? 22.656 11.297 16.906 1 89.19 409 ALA B CA 1
ATOM 8319 C C . ALA B 1 409 ? 21.188 10.953 17.172 1 89.19 409 ALA B C 1
ATOM 8321 O O . ALA B 1 409 ? 20.469 10.492 16.281 1 89.19 409 ALA B O 1
ATOM 8322 N N . SER B 1 410 ? 20.75 11.258 18.344 1 90.06 410 SER B N 1
ATOM 8323 C CA . SER B 1 410 ? 19.391 10.961 18.75 1 90.06 410 SER B CA 1
ATOM 8324 C C . SER B 1 410 ? 18.438 12.094 18.359 1 90.06 410 SER B C 1
ATOM 8326 O O . SER B 1 410 ? 17.234 11.883 18.219 1 90.06 410 SER B O 1
ATOM 8328 N N . ALA B 1 411 ? 19.109 13.289 18.234 1 94.12 411 ALA B N 1
ATOM 8329 C CA . ALA B 1 411 ? 18.25 14.422 17.922 1 94.12 411 ALA B CA 1
ATOM 8330 C C . ALA B 1 411 ? 19.047 15.57 17.312 1 94.12 411 ALA B C 1
ATOM 8332 O O . ALA B 1 411 ? 20.266 15.672 17.516 1 94.12 411 ALA B O 1
ATOM 8333 N N . ILE B 1 412 ? 18.391 16.375 16.531 1 94.56 412 ILE B N 1
ATOM 8334 C CA . ILE B 1 412 ? 18.891 17.641 16.031 1 94.56 412 ILE B CA 1
ATOM 8335 C C . ILE B 1 412 ? 18.125 18.797 16.672 1 94.56 412 ILE B C 1
ATOM 8337 O O . ILE B 1 412 ? 16.891 18.812 16.656 1 94.56 412 ILE B O 1
ATOM 8341 N N . PHE B 1 413 ? 18.828 19.672 17.328 1 94.94 413 PHE B N 1
ATOM 8342 C CA . PHE B 1 413 ? 18.25 20.906 17.875 1 94.94 413 PHE B CA 1
ATOM 8343 C C . PHE B 1 413 ? 18.547 22.094 16.969 1 94.94 413 PHE B C 1
ATOM 8345 O O . PHE B 1 413 ? 19.703 22.375 16.672 1 94.94 413 PHE B O 1
ATOM 8352 N N . VAL B 1 414 ? 17.516 22.781 16.547 1 95.06 414 VAL B N 1
ATOM 8353 C CA . VAL B 1 414 ? 17.719 23.906 15.641 1 95.06 414 VAL B CA 1
ATOM 8354 C C . VAL B 1 414 ? 16.938 25.125 16.125 1 95.06 414 VAL B C 1
ATOM 8356 O O . VAL B 1 414 ? 15.758 25.016 16.469 1 95.06 414 VAL B O 1
ATOM 8359 N N . ILE B 1 415 ? 17.609 26.234 16.25 1 92 415 ILE B N 1
ATOM 8360 C CA . ILE B 1 415 ? 16.938 27.5 16.531 1 92 415 ILE B CA 1
ATOM 8361 C C . ILE B 1 415 ? 16.438 28.125 15.227 1 92 415 ILE B C 1
ATOM 8363 O O . ILE B 1 415 ? 17.188 28.203 14.25 1 92 415 ILE B O 1
ATOM 8367 N N . THR B 1 416 ? 15.18 28.469 15.25 1 91.88 416 THR B N 1
ATOM 8368 C CA . THR B 1 416 ? 14.602 29.031 14.031 1 91.88 416 THR B CA 1
ATOM 8369 C C . THR B 1 416 ? 13.688 30.219 14.359 1 91.88 416 THR B C 1
ATOM 8371 O O . THR B 1 416 ? 12.984 30.203 15.367 1 91.88 416 THR B O 1
ATOM 8374 N N . THR B 1 417 ? 13.781 31.234 13.539 1 89.56 417 THR B N 1
ATOM 8375 C CA . THR B 1 417 ? 12.961 32.438 13.719 1 89.56 417 THR B CA 1
ATOM 8376 C C . THR B 1 417 ? 11.789 32.438 12.75 1 89.56 417 THR B C 1
ATOM 8378 O O . THR B 1 417 ? 10.656 32.719 13.141 1 89.56 417 THR B O 1
ATOM 8381 N N . THR B 1 418 ? 12.016 32.031 11.602 1 90.25 418 THR B N 1
ATOM 8382 C CA . THR B 1 418 ? 10.969 32.062 10.586 1 90.25 418 THR B CA 1
ATOM 8383 C C . THR B 1 418 ? 10.516 30.656 10.234 1 90.25 418 THR B C 1
ATOM 8385 O O . THR B 1 418 ? 9.539 30.469 9.508 1 90.25 418 THR B O 1
ATOM 8388 N N . GLY B 1 419 ? 11.188 29.688 10.758 1 92.25 419 GLY B N 1
ATOM 8389 C CA . GLY B 1 419 ? 10.875 28.312 10.43 1 92.25 419 GLY B CA 1
ATOM 8390 C C . GLY B 1 419 ? 11.711 27.766 9.281 1 92.25 419 GLY B C 1
ATOM 8391 O O . GLY B 1 419 ? 11.766 26.562 9.062 1 92.25 419 GLY B O 1
ATOM 8392 N N . ALA B 1 420 ? 12.453 28.578 8.562 1 89.69 420 ALA B N 1
ATOM 8393 C CA . ALA B 1 420 ? 13.164 28.203 7.348 1 89.69 420 ALA B CA 1
ATOM 8394 C C . ALA B 1 420 ? 14.258 27.188 7.645 1 89.69 420 ALA B C 1
ATOM 8396 O O . ALA B 1 420 ? 14.43 26.219 6.898 1 89.69 420 ALA B O 1
ATOM 8397 N N . SER B 1 421 ? 14.992 27.406 8.703 1 89.44 421 SER B N 1
ATOM 8398 C CA . SER B 1 421 ? 16.062 26.469 9.047 1 89.44 421 SER B CA 1
ATOM 8399 C C . SER B 1 421 ? 15.508 25.109 9.43 1 89.44 421 SER B C 1
ATOM 8401 O O . SER B 1 421 ? 16.047 24.078 9.023 1 89.44 421 SER B O 1
ATOM 8403 N N . ALA B 1 422 ? 14.5 25.125 10.188 1 94.19 422 ALA B N 1
ATOM 8404 C CA . ALA B 1 422 ? 13.875 23.859 10.602 1 94.19 422 ALA B CA 1
ATOM 8405 C C . ALA B 1 422 ? 13.32 23.109 9.398 1 94.19 422 ALA B C 1
ATOM 8407 O O . ALA B 1 422 ? 13.492 21.891 9.281 1 94.19 422 ALA B O 1
ATOM 8408 N N . MET B 1 423 ? 12.719 23.828 8.562 1 92.5 423 MET B N 1
ATOM 8409 C CA . MET B 1 423 ? 12.125 23.219 7.375 1 92.5 423 MET B CA 1
ATOM 8410 C C . MET B 1 423 ? 13.203 22.625 6.469 1 92.5 423 MET B C 1
ATOM 8412 O O . MET B 1 423 ? 13.016 21.547 5.887 1 92.5 423 MET B O 1
ATOM 8416 N N . SER B 1 424 ? 14.266 23.312 6.352 1 87.81 424 SER B N 1
ATOM 8417 C CA . SER B 1 424 ? 15.367 22.828 5.527 1 87.81 424 SER B CA 1
ATOM 8418 C C . SER B 1 424 ? 15.906 21.5 6.055 1 87.81 424 SER B C 1
ATOM 8420 O O . SER B 1 424 ? 16.219 20.594 5.277 1 87.81 424 SER B O 1
ATOM 8422 N N . ILE B 1 425 ? 15.977 21.391 7.312 1 91.25 425 ILE B N 1
ATOM 8423 C CA . ILE B 1 425 ? 16.453 20.156 7.93 1 91.25 425 ILE B CA 1
ATOM 8424 C C . ILE B 1 425 ? 15.438 19.031 7.719 1 91.25 425 ILE B C 1
ATOM 8426 O O . ILE B 1 425 ? 15.797 17.922 7.352 1 91.25 425 ILE B O 1
ATOM 8430 N N . ALA B 1 426 ? 14.18 19.344 7.914 1 92.56 426 ALA B N 1
ATOM 8431 C CA . ALA B 1 426 ? 13.117 18.359 7.754 1 92.56 426 ALA B CA 1
ATOM 8432 C C . ALA B 1 426 ? 13.078 17.828 6.328 1 92.56 426 ALA B C 1
ATOM 8434 O O . ALA B 1 426 ? 12.852 16.625 6.113 1 92.56 426 ALA B O 1
ATOM 8435 N N . MET B 1 427 ? 13.297 18.703 5.453 1 87.19 427 MET B N 1
ATOM 8436 C CA . MET B 1 427 ? 13.195 18.344 4.043 1 87.19 427 MET B CA 1
ATOM 8437 C C . MET B 1 427 ? 14.352 17.438 3.621 1 87.19 427 MET B C 1
ATOM 8439 O O . MET B 1 427 ? 14.289 16.781 2.584 1 87.19 427 MET B O 1
ATOM 8443 N N . SER B 1 428 ? 15.359 17.375 4.465 1 86 428 SER B N 1
ATOM 8444 C CA . SER B 1 428 ? 16.469 16.453 4.223 1 86 428 SER B CA 1
ATOM 8445 C C . SER B 1 428 ? 16.172 15.07 4.82 1 86 428 SER B C 1
ATOM 8447 O O . SER B 1 428 ? 17.031 14.18 4.77 1 86 428 SER B O 1
ATOM 8449 N N . ARG B 1 429 ? 15.07 14.93 5.383 1 88.25 429 ARG B N 1
ATOM 8450 C CA . ARG B 1 429 ? 14.508 13.672 5.852 1 88.25 429 ARG B CA 1
ATOM 8451 C C . ARG B 1 429 ? 15.43 12.992 6.855 1 88.25 429 ARG B C 1
ATOM 8453 O O . ARG B 1 429 ? 15.867 11.859 6.637 1 88.25 429 ARG B O 1
ATOM 8460 N N . PRO B 1 430 ? 15.625 13.617 7.949 1 89.94 430 PRO B N 1
ATOM 8461 C CA . PRO B 1 430 ? 16.469 13.023 8.992 1 89.94 430 PRO B CA 1
ATOM 8462 C C . PRO B 1 430 ? 15.828 11.781 9.617 1 89.94 430 PRO B C 1
ATOM 8464 O O . PRO B 1 430 ? 14.602 11.68 9.695 1 89.94 430 PRO B O 1
ATOM 8467 N N . SER B 1 431 ? 16.672 10.859 10.078 1 86.81 431 SER B N 1
ATOM 8468 C CA . SER B 1 431 ? 16.188 9.672 10.766 1 86.81 431 SER B CA 1
ATOM 8469 C C . SER B 1 431 ? 15.852 9.961 12.227 1 86.81 431 SER B C 1
ATOM 8471 O O . SER B 1 431 ? 15 9.305 12.82 1 86.81 431 SER B O 1
ATOM 8473 N N . CYS B 1 432 ? 16.547 10.906 12.789 1 89.5 432 CYS B N 1
ATOM 8474 C CA . CYS B 1 432 ? 16.312 11.258 14.18 1 89.5 432 CYS B CA 1
ATOM 8475 C C . CYS B 1 432 ? 15.32 12.414 14.289 1 89.5 432 CYS B C 1
ATOM 8477 O O . CYS B 1 432 ? 14.977 13.039 13.281 1 89.5 432 CYS B O 1
ATOM 8479 N N . ILE B 1 433 ? 14.906 12.711 15.461 1 91.25 433 ILE B N 1
ATOM 8480 C CA . ILE B 1 433 ? 13.914 13.758 15.688 1 91.25 433 ILE B CA 1
ATOM 8481 C C . ILE B 1 433 ? 14.586 15.125 15.578 1 91.25 433 ILE B C 1
ATOM 8483 O O . ILE B 1 433 ? 15.766 15.273 15.891 1 91.25 433 ILE B O 1
ATOM 8487 N N . VAL B 1 434 ? 13.859 16.078 15.094 1 95.75 434 VAL B N 1
ATOM 8488 C CA . VAL B 1 434 ? 14.328 17.453 14.984 1 95.75 434 VAL B CA 1
ATOM 8489 C C . VAL B 1 434 ? 13.5 18.359 15.906 1 95.75 434 VAL B C 1
ATOM 8491 O O . VAL B 1 434 ? 12.281 18.469 15.75 1 95.75 434 VAL B O 1
ATOM 8494 N N . ILE B 1 435 ? 14.156 18.906 16.812 1 96.25 435 ILE B N 1
ATOM 8495 C CA . ILE B 1 435 ? 13.516 19.844 17.734 1 96.25 435 ILE B CA 1
ATOM 8496 C C . ILE B 1 435 ? 13.68 21.266 17.219 1 96.25 435 ILE B C 1
ATOM 8498 O O . ILE B 1 435 ? 14.789 21.812 17.25 1 96.25 435 ILE B O 1
ATOM 8502 N N . ALA B 1 436 ? 12.641 21.859 16.797 1 97 436 ALA B N 1
ATOM 8503 C CA . ALA B 1 436 ? 12.656 23.234 16.312 1 97 436 ALA B CA 1
ATOM 8504 C C . ALA B 1 436 ? 12.375 24.234 17.422 1 97 436 ALA B C 1
ATOM 8506 O O . ALA B 1 436 ? 11.227 24.391 17.859 1 97 436 ALA B O 1
ATOM 8507 N N . ILE B 1 437 ? 13.375 24.969 17.844 1 96 437 ILE B N 1
ATOM 8508 C CA . ILE B 1 437 ? 13.273 25.922 18.938 1 96 437 ILE B CA 1
ATOM 8509 C C . ILE B 1 437 ? 12.898 27.312 18.406 1 96 437 ILE B C 1
ATOM 8511 O O . ILE B 1 437 ? 13.625 27.875 17.562 1 96 437 ILE B O 1
ATOM 8515 N N . THR B 1 438 ? 11.805 27.812 18.828 1 95.38 438 THR B N 1
ATOM 8516 C CA . THR B 1 438 ? 11.352 29.109 18.344 1 95.38 438 THR B CA 1
ATOM 8517 C C . THR B 1 438 ? 10.664 29.891 19.469 1 95.38 438 THR B C 1
ATOM 8519 O O . THR B 1 438 ? 10.266 29.312 20.484 1 95.38 438 THR B O 1
ATOM 8522 N N . VAL B 1 439 ? 10.625 31.203 19.297 1 93.62 439 VAL B N 1
ATOM 8523 C CA . VAL B 1 439 ? 9.922 32.062 20.25 1 93.62 439 VAL B CA 1
ATOM 8524 C C . VAL B 1 439 ? 8.594 32.531 19.656 1 93.62 439 VAL B C 1
ATOM 8526 O O . VAL B 1 439 ? 7.793 33.188 20.328 1 93.62 439 VAL B O 1
ATOM 8529 N N . ASP B 1 440 ? 8.375 32.188 18.406 1 94.88 440 ASP B N 1
ATOM 8530 C CA . ASP B 1 440 ? 7.16 32.562 17.688 1 94.88 440 ASP B CA 1
ATOM 8531 C C . ASP B 1 440 ? 6.18 31.391 17.609 1 94.88 440 ASP B C 1
ATOM 8533 O O . ASP B 1 440 ? 6.453 30.375 16.953 1 94.88 440 ASP B O 1
ATOM 8537 N N . ILE B 1 441 ? 5 31.578 18.141 1 95.56 441 ILE B N 1
ATOM 8538 C CA . ILE B 1 441 ? 4.016 30.516 18.25 1 95.56 441 ILE B CA 1
ATOM 8539 C C . ILE B 1 441 ? 3.508 30.125 16.875 1 95.56 441 ILE B C 1
ATOM 8541 O O . ILE B 1 441 ? 3.189 28.953 16.625 1 95.56 441 ILE B O 1
ATOM 8545 N N . ALA B 1 442 ? 3.414 31.094 15.992 1 96.12 442 ALA B N 1
ATOM 8546 C CA . ALA B 1 442 ? 2.977 30.797 14.633 1 96.12 442 ALA B CA 1
ATOM 8547 C C . ALA B 1 442 ? 3.955 29.844 13.93 1 96.12 442 ALA B C 1
ATOM 8549 O O . ALA B 1 442 ? 3.541 28.906 13.258 1 96.12 442 ALA B O 1
ATOM 8550 N N . VAL B 1 443 ? 5.223 30.109 14.141 1 96.19 443 VAL B N 1
ATOM 8551 C CA . VAL B 1 443 ? 6.262 29.266 13.547 1 96.19 443 VAL B CA 1
ATOM 8552 C C . VAL B 1 443 ? 6.203 27.859 14.141 1 96.19 443 VAL B C 1
ATOM 8554 O O . VAL B 1 443 ? 6.363 26.875 13.43 1 96.19 443 VAL B O 1
ATOM 8557 N N . ALA B 1 444 ? 5.961 27.812 15.398 1 97.12 444 ALA B N 1
ATOM 8558 C CA . ALA B 1 444 ? 5.84 26.516 16.062 1 97.12 444 ALA B CA 1
ATOM 8559 C C . ALA B 1 444 ? 4.707 25.688 15.461 1 97.12 444 ALA B C 1
ATOM 8561 O O . ALA B 1 444 ? 4.863 24.5 15.211 1 97.12 444 ALA B O 1
ATOM 8562 N N . HIS B 1 445 ? 3.596 26.312 15.234 1 97.81 445 HIS B N 1
ATOM 8563 C CA . HIS B 1 445 ? 2.459 25.625 14.625 1 97.81 445 HIS B CA 1
ATOM 8564 C C . HIS B 1 445 ? 2.777 25.188 13.203 1 97.81 445 HIS B C 1
ATOM 8566 O O . HIS B 1 445 ? 2.391 24.094 12.789 1 97.81 445 HIS B O 1
ATOM 8572 N N . HIS B 1 446 ? 3.49 26.047 12.445 1 97.5 446 HIS B N 1
ATOM 8573 C CA . HIS B 1 446 ? 3.826 25.734 11.055 1 97.5 446 HIS B CA 1
ATOM 8574 C C . HIS B 1 446 ? 4.711 24.484 10.969 1 97.5 446 HIS B C 1
ATOM 8576 O O . HIS B 1 446 ? 4.625 23.734 10.008 1 97.5 446 HIS B O 1
ATOM 8582 N N . CYS B 1 447 ? 5.492 24.234 11.969 1 96.94 447 CYS B N 1
ATOM 8583 C CA . CYS B 1 447 ? 6.41 23.094 11.992 1 96.94 447 CYS B CA 1
ATOM 8584 C C . CYS B 1 447 ? 5.645 21.781 12 1 96.94 447 CYS B C 1
ATOM 8586 O O . CYS B 1 447 ? 6.145 20.766 11.516 1 96.94 447 CYS B O 1
ATOM 8588 N N . LEU B 1 448 ? 4.445 21.812 12.43 1 97.25 448 LEU B N 1
ATOM 8589 C CA . LEU B 1 448 ? 3.656 20.594 12.57 1 97.25 448 LEU B CA 1
ATOM 8590 C C . LEU B 1 448 ? 3.291 20.031 11.203 1 97.25 448 LEU B C 1
ATOM 8592 O O . LEU B 1 448 ? 2.895 18.859 11.094 1 97.25 448 LEU B O 1
ATOM 8596 N N . ALA B 1 449 ? 3.477 20.828 10.156 1 97.19 449 ALA B N 1
ATOM 8597 C CA . ALA B 1 449 ? 3.113 20.391 8.812 1 97.19 449 ALA B CA 1
ATOM 8598 C C . ALA B 1 449 ? 4.223 19.531 8.203 1 97.19 449 ALA B C 1
ATOM 8600 O O . ALA B 1 449 ? 4.008 18.875 7.188 1 97.19 449 ALA B O 1
ATOM 8601 N N . TYR B 1 450 ? 5.375 19.5 8.812 1 96.88 450 TYR B N 1
ATOM 8602 C CA . TYR B 1 450 ? 6.531 18.828 8.234 1 96.88 450 TYR B CA 1
ATOM 8603 C C . TYR B 1 450 ? 6.879 17.578 9.031 1 96.88 450 TYR B C 1
ATOM 8605 O O . TYR B 1 450 ? 7 17.625 10.258 1 96.88 450 TYR B O 1
ATOM 8613 N N . ARG B 1 451 ? 7.059 16.484 8.305 1 95.31 451 ARG B N 1
ATOM 8614 C CA . ARG B 1 451 ? 7.465 15.234 8.938 1 95.31 451 ARG B CA 1
ATOM 8615 C C . ARG B 1 451 ? 8.789 15.406 9.68 1 95.31 451 ARG B C 1
ATOM 8617 O O . ARG B 1 451 ? 9.727 16 9.148 1 95.31 451 ARG B O 1
ATOM 8624 N N . GLY B 1 452 ? 8.867 15.023 10.938 1 93.12 452 GLY B N 1
ATOM 8625 C CA . GLY B 1 452 ? 10.125 14.969 11.672 1 93.12 452 GLY B CA 1
ATOM 8626 C C . GLY B 1 452 ? 10.344 16.188 12.562 1 93.12 452 GLY B C 1
ATOM 8627 O O . GLY B 1 452 ? 11.203 16.156 13.445 1 93.12 452 GLY B O 1
ATOM 8628 N N . LEU B 1 453 ? 9.57 17.203 12.352 1 96.06 453 LEU B N 1
ATOM 8629 C CA . LEU B 1 453 ? 9.766 18.406 13.156 1 96.06 453 LEU B CA 1
ATOM 8630 C C . LEU B 1 453 ? 8.922 18.344 14.422 1 96.06 453 LEU B C 1
ATOM 8632 O O . LEU B 1 453 ? 7.727 18.031 14.375 1 96.06 453 LEU B O 1
ATOM 8636 N N . HIS B 1 454 ? 9.547 18.578 15.461 1 94.81 454 HIS B N 1
ATOM 8637 C CA . HIS B 1 454 ? 8.914 18.719 16.766 1 94.81 454 HIS B CA 1
ATOM 8638 C C . HIS B 1 454 ? 9.188 20.109 17.359 1 94.81 454 HIS B C 1
ATOM 8640 O O . HIS B 1 454 ? 10.266 20.359 17.891 1 94.81 454 HIS B O 1
ATOM 8646 N N . PRO B 1 455 ? 8.195 20.922 17.375 1 96.12 455 PRO B N 1
ATOM 8647 C CA . PRO B 1 455 ? 8.414 22.312 17.828 1 96.12 455 PRO B CA 1
ATOM 8648 C C . PRO B 1 455 ? 8.547 22.422 19.344 1 96.12 455 PRO B C 1
ATOM 8650 O O . PRO B 1 455 ? 7.867 21.703 20.078 1 96.12 455 PRO B O 1
ATOM 8653 N N . PHE B 1 456 ? 9.43 23.281 19.781 1 95.56 456 PHE B N 1
ATOM 8654 C CA . PHE B 1 456 ? 9.594 23.703 21.172 1 95.56 456 PHE B CA 1
ATOM 8655 C C . PHE B 1 456 ? 9.492 25.219 21.281 1 95.56 456 PHE B C 1
ATOM 8657 O O . PHE B 1 456 ? 10.367 25.953 20.828 1 95.56 456 PHE B O 1
ATOM 8664 N N . LEU B 1 457 ? 8.422 25.656 21.875 1 95.5 457 LEU B N 1
ATOM 8665 C CA . LEU B 1 457 ? 8.227 27.094 22.078 1 95.5 457 LEU B CA 1
ATOM 8666 C C . LEU B 1 457 ? 8.945 27.562 23.328 1 95.5 457 LEU B C 1
ATOM 8668 O O . LEU B 1 457 ? 8.625 27.125 24.438 1 95.5 457 LEU B O 1
ATOM 8672 N N . TYR B 1 458 ? 9.891 28.422 23.188 1 93.81 458 TYR B N 1
ATOM 8673 C CA . TYR B 1 458 ? 10.602 28.984 24.328 1 93.81 458 TYR B CA 1
ATOM 8674 C C . TYR B 1 458 ? 9.844 30.172 24.906 1 93.81 458 TYR B C 1
ATOM 8676 O O . TYR B 1 458 ? 9.648 31.188 24.234 1 93.81 458 TYR B O 1
ATOM 8684 N N . THR B 1 459 ? 9.461 30.016 26.109 1 89.44 459 THR B N 1
ATOM 8685 C CA . THR B 1 459 ? 8.664 31.047 26.766 1 89.44 459 THR B CA 1
ATOM 8686 C C . THR B 1 459 ? 9.477 31.766 27.844 1 89.44 459 THR B C 1
ATOM 8688 O O . THR B 1 459 ? 8.953 32.625 28.562 1 89.44 459 THR B O 1
ATOM 8691 N N . GLY B 1 460 ? 10.695 31.422 27.922 1 84.19 460 GLY B N 1
ATOM 8692 C CA . GLY B 1 460 ? 11.531 32.062 28.922 1 84.19 460 GLY B CA 1
ATOM 8693 C C . GLY B 1 460 ? 11.883 33.5 28.578 1 84.19 460 GLY B C 1
ATOM 8694 O O . GLY B 1 460 ? 11.539 34 27.5 1 84.19 460 GLY B O 1
ATOM 8695 N N . GLU B 1 461 ? 12.539 34.188 29.516 1 80.81 461 GLU B N 1
ATOM 8696 C CA . GLU B 1 461 ? 12.93 35.594 29.359 1 80.81 461 GLU B CA 1
ATOM 8697 C C . GLU B 1 461 ? 14.039 35.75 28.328 1 80.81 461 GLU B C 1
ATOM 8699 O O . GLU B 1 461 ? 14.961 34.906 28.281 1 80.81 461 GLU B O 1
ATOM 8704 N N . ARG B 1 462 ? 13.836 36.688 27.469 1 82.06 462 ARG B N 1
ATOM 8705 C CA . ARG B 1 462 ? 14.883 36.969 26.5 1 82.06 462 ARG B CA 1
ATOM 8706 C C . ARG B 1 462 ? 15.945 37.875 27.094 1 82.06 462 ARG B C 1
ATOM 8708 O O . ARG B 1 462 ? 15.633 38.812 27.844 1 82.06 462 ARG B O 1
ATOM 8715 N N . VAL B 1 463 ? 17.062 37.406 26.859 1 77.94 463 VAL B N 1
ATOM 8716 C CA . VAL B 1 463 ? 18.156 38.219 27.359 1 77.94 463 VAL B CA 1
ATOM 8717 C C . VAL B 1 463 ? 18.828 38.969 26.203 1 77.94 463 VAL B C 1
ATOM 8719 O O . VAL B 1 463 ? 18.812 38.469 25.062 1 77.94 463 VAL B O 1
ATOM 8722 N N . ALA B 1 464 ? 19.297 40.125 26.516 1 76.12 464 ALA B N 1
ATOM 8723 C CA . ALA B 1 464 ? 19.859 41.031 25.5 1 76.12 464 ALA B CA 1
ATOM 8724 C C . ALA B 1 464 ? 21.109 40.438 24.875 1 76.12 464 ALA B C 1
ATOM 8726 O O . ALA B 1 464 ? 21.344 40.625 23.672 1 76.12 464 ALA B O 1
ATOM 8727 N N . GLU B 1 465 ? 21.844 39.75 25.719 1 74.94 465 GLU B N 1
ATOM 8728 C CA . GLU B 1 465 ? 23.047 39.125 25.156 1 74.94 465 GLU B CA 1
ATOM 8729 C C . GLU B 1 465 ? 22.703 37.906 24.312 1 74.94 465 GLU B C 1
ATOM 8731 O O . GLU B 1 465 ? 22.25 36.906 24.844 1 74.94 465 GLU B O 1
ATOM 8736 N N . TRP B 1 466 ? 22.984 37.969 23.047 1 77.06 466 TRP B N 1
ATOM 8737 C CA . TRP B 1 466 ? 22.547 37 22.062 1 77.06 466 TRP B CA 1
ATOM 8738 C C . TRP B 1 466 ? 23.062 35.594 22.422 1 77.06 466 TRP B C 1
ATOM 8740 O O . TRP B 1 466 ? 22.312 34.625 22.375 1 77.06 466 TRP B O 1
ATOM 8750 N N . CYS B 1 467 ? 24.328 35.5 22.766 1 75.19 467 CYS B N 1
ATOM 8751 C CA . CYS B 1 467 ? 24.938 34.188 23.047 1 75.19 467 CYS B CA 1
ATOM 8752 C C . CYS B 1 467 ? 24.25 33.531 24.25 1 75.19 467 CYS B C 1
ATOM 8754 O O . CYS B 1 467 ? 24.016 32.312 24.234 1 75.19 467 CYS B O 1
ATOM 8756 N N . GLU B 1 468 ? 24 34.344 25.141 1 80.06 468 GLU B N 1
ATOM 8757 C CA . GLU B 1 468 ? 23.344 33.812 26.328 1 80.06 468 GLU B CA 1
ATOM 8758 C C . GLU B 1 468 ? 21.906 33.406 26.031 1 80.06 468 GLU B C 1
ATOM 8760 O O . GLU B 1 468 ? 21.422 32.406 26.562 1 80.06 468 GLU B O 1
ATOM 8765 N N . ASP B 1 469 ? 21.328 34.188 25.234 1 85.06 469 ASP B N 1
ATOM 8766 C CA . ASP B 1 469 ? 19.938 33.906 24.859 1 85.06 469 ASP B CA 1
ATOM 8767 C C . ASP B 1 469 ? 19.859 32.562 24.109 1 85.06 469 ASP B C 1
ATOM 8769 O O . ASP B 1 469 ? 18.969 31.75 24.359 1 85.06 469 ASP B O 1
ATOM 8773 N N . VAL B 1 470 ? 20.781 32.375 23.234 1 84.44 470 VAL B N 1
ATOM 8774 C CA . VAL B 1 470 ? 20.828 31.156 22.453 1 84.44 470 VAL B CA 1
ATOM 8775 C C . VAL B 1 470 ? 21.078 29.969 23.359 1 84.44 470 VAL B C 1
ATOM 8777 O O . VAL B 1 470 ? 20.406 28.938 23.25 1 84.44 470 VAL B O 1
ATOM 8780 N N . ASP B 1 471 ? 21.953 30.094 24.219 1 85.81 471 ASP B N 1
ATOM 8781 C CA . ASP B 1 471 ? 22.281 29.016 25.141 1 85.81 471 ASP B CA 1
ATOM 8782 C C . ASP B 1 471 ? 21.078 28.656 26.016 1 85.81 471 ASP B C 1
ATOM 8784 O O . ASP B 1 471 ? 20.812 27.484 26.266 1 85.81 471 ASP B O 1
ATOM 8788 N N . ASN B 1 472 ? 20.438 29.703 26.453 1 88.75 472 ASN B N 1
ATOM 8789 C CA . ASN B 1 472 ? 19.281 29.469 27.297 1 88.75 472 ASN B CA 1
ATOM 8790 C C . ASN B 1 472 ? 18.188 28.703 26.562 1 88.75 472 ASN B C 1
ATOM 8792 O O . ASN B 1 472 ? 17.578 27.781 27.125 1 88.75 472 ASN B O 1
ATOM 8796 N N . ARG B 1 473 ? 17.953 29.062 25.375 1 91.56 473 ARG B N 1
ATOM 8797 C CA . ARG B 1 473 ? 16.906 28.422 24.578 1 91.56 473 ARG B CA 1
ATOM 8798 C C . ARG B 1 473 ? 17.25 26.953 24.312 1 91.56 473 ARG B C 1
ATOM 8800 O O . ARG B 1 473 ? 16.406 26.078 24.453 1 91.56 473 ARG B O 1
ATOM 8807 N N . ILE B 1 474 ? 18.438 26.672 23.969 1 91.25 474 ILE B N 1
ATOM 8808 C CA . ILE B 1 474 ? 18.891 25.328 23.656 1 91.25 474 ILE B CA 1
ATOM 8809 C C . ILE B 1 474 ? 18.844 24.453 24.922 1 91.25 474 ILE B C 1
ATOM 8811 O O . ILE B 1 474 ? 18.359 23.328 24.875 1 91.25 474 ILE B O 1
ATOM 8815 N N . ASN B 1 475 ? 19.312 25.016 25.984 1 90.56 475 ASN B N 1
ATOM 8816 C CA . ASN B 1 475 ? 19.328 24.25 27.219 1 90.56 475 ASN B CA 1
ATOM 8817 C C . ASN B 1 475 ? 17.906 23.969 27.719 1 90.56 475 ASN B C 1
ATOM 8819 O O . ASN B 1 475 ? 17.641 22.906 28.281 1 90.56 475 ASN B O 1
ATOM 8823 N N . ALA B 1 476 ? 17.109 24.938 27.516 1 91.81 476 ALA B N 1
ATOM 8824 C CA . ALA B 1 476 ? 15.719 24.719 27.891 1 91.81 476 ALA B CA 1
ATOM 8825 C C . ALA B 1 476 ? 15.109 23.578 27.062 1 91.81 476 ALA B C 1
ATOM 8827 O O . ALA B 1 476 ? 14.359 22.75 27.594 1 91.81 476 ALA B O 1
ATOM 8828 N N . ALA B 1 477 ? 15.406 23.578 25.828 1 93.81 477 ALA B N 1
ATOM 8829 C CA . ALA B 1 477 ? 14.898 22.531 24.938 1 93.81 477 ALA B CA 1
ATOM 8830 C C . ALA B 1 477 ? 15.469 21.172 25.312 1 93.81 477 ALA B C 1
ATOM 8832 O O . ALA B 1 477 ? 14.75 20.172 25.312 1 93.81 477 ALA B O 1
ATOM 8833 N N . ILE B 1 478 ? 16.688 21.094 25.609 1 91 478 ILE B N 1
ATOM 8834 C CA . ILE B 1 478 ? 17.328 19.859 26 1 91 478 ILE B CA 1
ATOM 8835 C C . ILE B 1 478 ? 16.703 19.328 27.297 1 91 478 ILE B C 1
ATOM 8837 O O . ILE B 1 478 ? 16.422 18.141 27.422 1 91 478 ILE B O 1
ATOM 8841 N N . LYS B 1 479 ? 16.547 20.25 28.188 1 89.75 479 LYS B N 1
ATOM 8842 C CA . LYS B 1 479 ? 15.906 19.859 29.438 1 89.75 479 LYS B CA 1
ATOM 8843 C C . LYS B 1 479 ? 14.523 19.25 29.188 1 89.75 479 LYS B C 1
ATOM 8845 O O . LYS B 1 479 ? 14.18 18.219 29.766 1 89.75 479 LYS B O 1
ATOM 8850 N N . HIS B 1 480 ? 13.82 19.891 28.359 1 89.94 480 HIS B N 1
ATOM 8851 C CA . HIS B 1 480 ? 12.484 19.422 28.016 1 89.94 480 HIS B CA 1
ATOM 8852 C C . HIS B 1 480 ? 12.539 18.031 27.375 1 89.94 480 HIS B C 1
ATOM 8854 O O . HIS B 1 480 ? 11.742 17.156 27.719 1 89.94 480 HIS B O 1
ATOM 8860 N N . THR B 1 481 ? 13.375 17.812 26.453 1 90.12 481 THR B N 1
ATOM 8861 C CA . THR B 1 481 ? 13.469 16.562 25.719 1 90.12 481 THR B CA 1
ATOM 8862 C C . THR B 1 481 ? 13.977 15.438 26.625 1 90.12 481 THR B C 1
ATOM 8864 O O . THR B 1 481 ? 13.617 14.273 26.438 1 90.12 481 THR B O 1
ATOM 8867 N N . ARG B 1 482 ? 14.734 15.742 27.562 1 87.62 482 ARG B N 1
ATOM 8868 C CA . ARG B 1 482 ? 15.172 14.758 28.547 1 87.62 482 ARG B CA 1
ATOM 8869 C C . ARG B 1 482 ? 14.008 14.312 29.422 1 87.62 482 ARG B C 1
ATOM 8871 O O . ARG B 1 482 ? 13.852 13.117 29.703 1 87.62 482 ARG B O 1
ATOM 8878 N N . LEU B 1 483 ? 13.305 15.258 29.828 1 85.06 483 LEU B N 1
ATOM 8879 C CA . LEU B 1 483 ? 12.172 14.977 30.703 1 85.06 483 LEU B CA 1
ATOM 8880 C C . LEU B 1 483 ? 11.133 14.109 30 1 85.06 483 LEU B C 1
ATOM 8882 O O . LEU B 1 483 ? 10.492 13.266 30.625 1 85.06 483 LEU B O 1
ATOM 8886 N N . THR B 1 484 ? 11.023 14.328 28.719 1 83.88 484 THR B N 1
ATOM 8887 C CA . THR B 1 484 ? 10.023 13.586 27.969 1 83.88 484 THR B CA 1
ATOM 8888 C C . THR B 1 484 ? 10.609 12.266 27.453 1 83.88 484 THR B C 1
ATOM 8890 O O . THR B 1 484 ? 9.906 11.469 26.828 1 83.88 484 THR B O 1
ATOM 8893 N N . GLY B 1 485 ? 11.852 12.094 27.656 1 82.19 485 GLY B N 1
ATOM 8894 C CA . GLY B 1 485 ? 12.484 10.82 27.328 1 82.19 485 GLY B CA 1
ATOM 8895 C C . GLY B 1 485 ? 12.914 10.727 25.875 1 82.19 485 GLY B C 1
ATOM 8896 O O . GLY B 1 485 ? 13.203 9.633 25.375 1 82.19 485 GLY B O 1
ATOM 8897 N N . LEU B 1 486 ? 13 11.805 25.219 1 85.25 486 LEU B N 1
ATOM 8898 C CA . LEU B 1 486 ? 13.383 11.805 23.812 1 85.25 486 LEU B CA 1
ATOM 8899 C C . LEU B 1 486 ? 14.891 11.695 23.656 1 85.25 486 LEU B C 1
ATOM 8901 O O . LEU B 1 486 ? 15.383 11.156 22.656 1 85.25 486 LEU B O 1
ATOM 8905 N N . VAL B 1 487 ? 15.586 12.328 24.625 1 87.69 487 VAL B N 1
ATOM 8906 C CA . VAL B 1 487 ? 17.047 12.195 24.672 1 87.69 487 VAL B CA 1
ATOM 8907 C C . VAL B 1 487 ? 17.484 11.766 26.062 1 87.69 487 VAL B C 1
ATOM 8909 O O . VAL B 1 487 ? 16.797 12.016 27.047 1 87.69 487 VAL B O 1
ATOM 8912 N N . LYS B 1 488 ? 18.547 11.078 26.109 1 87.19 488 LYS B N 1
ATOM 8913 C CA . LYS B 1 488 ? 19.094 10.602 27.391 1 87.19 488 LYS B CA 1
ATOM 8914 C C . LYS B 1 488 ? 20.578 10.93 27.5 1 87.19 488 LYS B C 1
ATOM 8916 O O . LYS B 1 488 ? 21.203 11.359 26.531 1 87.19 488 LYS B O 1
ATOM 8921 N N . GLY B 1 489 ? 20.953 10.672 28.734 1 85.19 489 GLY B N 1
ATOM 8922 C CA . GLY B 1 489 ? 22.391 10.82 28.938 1 85.19 489 GLY B CA 1
ATOM 8923 C C . GLY B 1 489 ? 23.219 9.859 28.109 1 85.19 489 GLY B C 1
ATOM 8924 O O . GLY B 1 489 ? 22.859 8.695 27.938 1 85.19 489 GLY B O 1
ATOM 8925 N N . GLY B 1 490 ? 24.25 10.484 27.516 1 86.12 490 GLY B N 1
ATOM 8926 C CA . GLY B 1 490 ? 25.109 9.68 26.656 1 86.12 490 GLY B CA 1
ATOM 8927 C C . GLY B 1 490 ? 24.766 9.789 25.188 1 86.12 490 GLY B C 1
ATOM 8928 O O . GLY B 1 490 ? 25.578 9.422 24.328 1 86.12 490 GLY B O 1
ATOM 8929 N N . ASP B 1 491 ? 23.641 10.398 24.969 1 89.94 491 ASP B N 1
ATOM 8930 C CA . ASP B 1 491 ? 23.234 10.539 23.578 1 89.94 491 ASP B CA 1
ATOM 8931 C C . ASP B 1 491 ? 24.047 11.609 22.859 1 89.94 491 ASP B C 1
ATOM 8933 O O . ASP B 1 491 ? 24.438 12.602 23.469 1 89.94 491 ASP B O 1
ATOM 8937 N N . ARG B 1 492 ? 24.281 11.359 21.594 1 88.75 492 ARG B N 1
ATOM 8938 C CA . ARG B 1 492 ? 24.812 12.406 20.734 1 88.75 492 ARG B CA 1
ATOM 8939 C C . ARG B 1 492 ? 23.688 13.258 20.141 1 88.75 492 ARG B C 1
ATOM 8941 O O . ARG B 1 492 ? 22.641 12.734 19.766 1 88.75 492 ARG B O 1
ATOM 8948 N N . ILE B 1 493 ? 23.969 14.523 20.203 1 91.19 493 ILE B N 1
ATOM 8949 C CA . ILE B 1 493 ? 22.984 15.43 19.625 1 91.19 493 ILE B CA 1
ATOM 8950 C C . ILE B 1 493 ? 23.672 16.438 18.719 1 91.19 493 ILE B C 1
ATOM 8952 O O . ILE B 1 493 ? 24.875 16.688 18.844 1 91.19 493 ILE B O 1
ATOM 8956 N N . ILE B 1 494 ? 22.906 16.969 17.766 1 91 494 ILE B N 1
ATOM 8957 C CA . ILE B 1 494 ? 23.375 18.016 16.859 1 91 494 ILE B CA 1
ATOM 8958 C C . ILE B 1 494 ? 22.641 19.328 17.156 1 91 494 ILE B C 1
ATOM 8960 O O . ILE B 1 494 ? 21.438 19.328 17.391 1 91 494 ILE B O 1
ATOM 8964 N N . VAL B 1 495 ? 23.406 20.375 17.266 1 89.81 495 VAL B N 1
ATOM 8965 C CA . VAL B 1 495 ? 22.812 21.703 17.453 1 89.81 495 VAL B CA 1
ATOM 8966 C C . VAL B 1 495 ? 23.141 22.594 16.25 1 89.81 495 VAL B C 1
ATOM 8968 O O . VAL B 1 495 ? 24.297 22.734 15.867 1 89.81 495 VAL B O 1
ATOM 8971 N N . VAL B 1 496 ? 22.078 23.109 15.672 1 89.44 496 VAL B N 1
ATOM 8972 C CA . VAL B 1 496 ? 22.219 23.984 14.516 1 89.44 496 VAL B CA 1
ATOM 8973 C C . VAL B 1 496 ? 21.797 25.406 14.891 1 89.44 496 VAL B C 1
ATOM 8975 O O . VAL B 1 496 ? 20.672 25.625 15.383 1 89.44 496 VAL B O 1
ATOM 8978 N N . THR B 1 497 ? 22.688 26.375 14.719 1 82.69 497 THR B N 1
ATOM 8979 C CA . THR B 1 497 ? 22.406 27.781 15.055 1 82.69 497 THR B CA 1
ATOM 8980 C C . THR B 1 497 ? 22.984 28.719 13.992 1 82.69 497 THR B C 1
ATOM 8982 O O . THR B 1 497 ? 23.75 28.281 13.125 1 82.69 497 THR B O 1
ATOM 8985 N N . GLY B 1 498 ? 22.391 29.906 14.047 1 75.75 498 GLY B N 1
ATOM 8986 C CA . GLY B 1 498 ? 23.062 30.969 13.305 1 75.75 498 GLY B CA 1
ATOM 8987 C C . GLY B 1 498 ? 24.281 31.516 14.016 1 75.75 498 GLY B C 1
ATOM 8988 O O . GLY B 1 498 ? 24.422 31.359 15.227 1 75.75 498 GLY B O 1
ATOM 8989 N N . SER B 1 499 ? 25.281 32.031 13.242 1 62.03 499 SER B N 1
ATOM 8990 C CA . SER B 1 499 ? 26.469 32.625 13.82 1 62.03 499 SER B CA 1
ATOM 8991 C C . SER B 1 499 ? 26.188 34 14.422 1 62.03 499 SER B C 1
ATOM 8993 O O . SER B 1 499 ? 26.906 34.469 15.289 1 62.03 499 SER B O 1
ATOM 8995 N N . VAL B 1 500 ? 25.203 34.625 13.82 1 61.56 500 VAL B N 1
ATOM 8996 C CA . VAL B 1 500 ? 24.812 35.938 14.328 1 61.56 500 VAL B CA 1
ATOM 8997 C C . VAL B 1 500 ? 23.312 35.969 14.602 1 61.56 500 VAL B C 1
ATOM 8999 O O . VAL B 1 500 ? 22.578 35.094 14.133 1 61.56 500 VAL B O 1
ATOM 9002 N N . GLY B 1 501 ? 22.875 36.719 15.539 1 54.66 501 GLY B N 1
ATOM 9003 C CA . GLY B 1 501 ? 21.5 36.781 16.016 1 54.66 501 GLY B CA 1
ATOM 9004 C C . GLY B 1 501 ? 20.516 37.219 14.945 1 54.66 501 GLY B C 1
ATOM 9005 O O . GLY B 1 501 ? 19.5 37.844 15.242 1 54.66 501 GLY B O 1
ATOM 9006 N N . THR B 1 502 ? 20.875 37.188 13.68 1 52.69 502 THR B N 1
ATOM 9007 C CA . THR B 1 502 ? 19.938 37.625 12.656 1 52.69 502 THR B CA 1
ATOM 9008 C C . THR B 1 502 ? 19.344 36.438 11.922 1 52.69 502 THR B C 1
ATOM 9010 O O . THR B 1 502 ? 20 35.406 11.781 1 52.69 502 THR B O 1
ATOM 9013 N N . SER B 1 503 ? 18.094 36.531 11.539 1 57.62 503 SER B N 1
ATOM 9014 C CA . SER B 1 503 ? 17.375 35.531 10.766 1 57.62 503 SER B C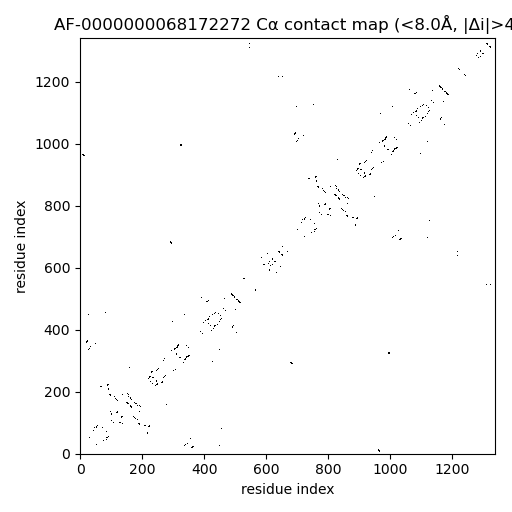A 1
ATOM 9015 C C . SER B 1 503 ? 18.109 35.219 9.453 1 57.62 503 SER B C 1
ATOM 9017 O O . SER B 1 503 ? 18.609 36.125 8.789 1 57.62 503 SER B O 1
ATOM 9019 N N . GLY B 1 504 ? 18.156 34 9.031 1 55.91 504 GLY B N 1
ATOM 9020 C CA . GLY B 1 504 ? 18.75 33.594 7.77 1 55.91 504 GLY B CA 1
ATOM 9021 C C . GLY B 1 504 ? 20.234 33.25 7.887 1 55.91 504 GLY B C 1
ATOM 9022 O O . GLY B 1 504 ? 20.891 32.969 6.887 1 55.91 504 GLY B O 1
ATOM 9023 N N . SER B 1 505 ? 20.734 33.219 9.07 1 58.72 505 SER B N 1
ATOM 9024 C CA . SER B 1 505 ? 22.172 33.094 9.242 1 58.72 505 SER B CA 1
ATOM 9025 C C . SER B 1 505 ? 22.531 31.688 9.742 1 58.72 505 SER B C 1
ATOM 9027 O O . SER B 1 505 ? 23.578 31.5 10.359 1 58.72 505 SER B O 1
ATOM 9029 N N . THR B 1 506 ? 21.766 30.719 9.469 1 69.06 506 THR B N 1
ATOM 9030 C CA . THR B 1 506 ? 22.031 29.359 9.938 1 69.06 506 THR B CA 1
ATOM 9031 C C . THR B 1 506 ? 23.281 28.797 9.258 1 69.06 506 THR B C 1
ATOM 9033 O O . THR B 1 506 ? 23.234 28.422 8.086 1 69.06 506 THR B O 1
ATOM 9036 N N . ASN B 1 507 ? 24.391 28.75 9.969 1 66.19 507 ASN B N 1
ATOM 9037 C CA . ASN B 1 507 ? 25.625 28.328 9.312 1 66.19 507 ASN B CA 1
ATOM 9038 C C . ASN B 1 507 ? 26.547 27.594 10.281 1 66.19 507 ASN B C 1
ATOM 9040 O O . ASN B 1 507 ? 27.719 27.375 9.977 1 66.19 507 ASN B O 1
ATOM 9044 N N . THR B 1 508 ? 25.922 27.25 11.461 1 73.25 508 THR B N 1
ATOM 9045 C CA . THR B 1 508 ? 26.766 26.594 12.453 1 73.25 508 THR B CA 1
ATOM 9046 C C . THR B 1 508 ? 26.156 25.281 12.922 1 73.25 508 THR B C 1
ATOM 9048 O O . THR B 1 508 ? 24.953 25.219 13.195 1 73.25 508 THR B O 1
ATOM 9051 N N . ILE B 1 509 ? 26.969 24.219 12.914 1 81.94 509 ILE B N 1
ATOM 9052 C CA . ILE B 1 509 ? 26.578 22.906 13.398 1 81.94 509 ILE B CA 1
ATOM 9053 C C . ILE B 1 509 ? 27.484 22.5 14.562 1 81.94 509 ILE B C 1
ATOM 9055 O O . ILE B 1 509 ? 28.719 22.578 14.469 1 81.94 509 ILE B O 1
ATOM 9059 N N . HIS B 1 510 ? 26.891 22.141 15.656 1 81.12 510 HIS B N 1
ATOM 9060 C CA . HIS B 1 510 ? 27.609 21.609 16.812 1 81.12 510 HIS B CA 1
ATOM 9061 C C . HIS B 1 510 ? 27.188 20.172 17.109 1 81.12 510 HIS B C 1
ATOM 9063 O O . HIS B 1 510 ? 26 19.844 17.031 1 81.12 510 HIS B O 1
ATOM 9069 N N . ILE B 1 511 ? 28.203 19.344 17.375 1 84.12 511 ILE B N 1
ATOM 9070 C CA . ILE B 1 511 ? 27.938 17.984 17.812 1 84.12 511 ILE B CA 1
ATOM 9071 C C . ILE B 1 511 ? 28.297 17.812 19.281 1 84.12 511 ILE B C 1
ATOM 9073 O O . ILE B 1 511 ? 29.406 18.156 19.703 1 84.12 511 ILE B O 1
ATOM 9077 N N . PHE B 1 512 ? 27.375 17.344 20.062 1 82.5 512 PHE B N 1
ATOM 9078 C CA . PHE B 1 512 ? 27.578 17.188 21.484 1 82.5 512 PHE B CA 1
ATOM 9079 C C . PHE B 1 512 ? 27.234 15.773 21.938 1 82.5 512 PHE B C 1
ATOM 9081 O O . PHE B 1 512 ? 26.422 15.094 21.297 1 82.5 512 PHE B O 1
ATOM 9088 N N . THR B 1 513 ? 27.875 15.336 22.906 1 85.06 513 THR B N 1
ATOM 9089 C CA . THR B 1 513 ? 27.422 14.195 23.688 1 85.06 513 THR B CA 1
ATOM 9090 C C . THR B 1 513 ? 26.828 14.641 25.016 1 85.06 513 THR B C 1
ATOM 9092 O O . THR B 1 513 ? 27.484 15.328 25.797 1 85.06 513 THR B O 1
ATOM 9095 N N . LEU B 1 514 ? 25.656 14.305 25.172 1 86.19 514 LEU B N 1
ATOM 9096 C CA . LEU B 1 514 ? 24.984 14.758 26.391 1 86.19 514 LEU B CA 1
ATOM 9097 C C . LEU B 1 514 ? 25.547 14.055 27.625 1 86.19 514 LEU B C 1
ATOM 9099 O O . LEU B 1 514 ? 25.75 12.836 27.609 1 86.19 514 LEU B O 1
ATOM 9103 N N . GLU B 1 515 ? 26.031 14.82 28.5 1 76.12 515 GLU B N 1
ATOM 9104 C CA . GLU B 1 515 ? 26.5 14.266 29.766 1 76.12 515 GLU B CA 1
ATOM 9105 C C . GLU B 1 515 ? 25.328 13.938 30.703 1 76.12 515 GLU B C 1
ATOM 9107 O O . GLU B 1 515 ? 24.172 14.148 30.344 1 76.12 515 GLU B O 1
ATOM 9112 N N . GLY B 1 516 ? 25.625 13.5 31.828 1 63.62 516 GLY B N 1
ATOM 9113 C CA . GLY B 1 516 ? 24.594 13.133 32.812 1 63.62 516 GLY B CA 1
ATOM 9114 C C . GLY B 1 516 ? 23.594 14.242 33.031 1 63.62 516 GLY B C 1
ATOM 9115 O O . GLY B 1 516 ? 23.547 15.219 32.281 1 63.62 516 GLY B O 1
ATOM 9116 N N . GLU B 1 517 ? 22.625 14.289 33.938 1 58.66 517 GLU B N 1
ATOM 9117 C CA . GLU B 1 517 ? 21.375 15.023 34.156 1 58.66 517 GLU B CA 1
ATOM 9118 C C . GLU B 1 517 ? 21.625 16.531 34.219 1 58.66 517 GLU B C 1
ATOM 9120 O O . GLU B 1 517 ? 20.781 17.312 33.781 1 58.66 517 GLU B O 1
ATOM 9125 N N . HIS B 1 518 ? 22.734 17.031 34.781 1 56.47 518 HIS B N 1
ATOM 9126 C CA . HIS B 1 518 ? 22.734 18.438 35.188 1 56.47 518 HIS B CA 1
ATOM 9127 C C . HIS B 1 518 ? 23.734 19.234 34.344 1 56.47 518 HIS B C 1
ATOM 9129 O O . HIS B 1 518 ? 24.031 20.391 34.688 1 56.47 518 HIS B O 1
ATOM 9135 N N . SER B 1 519 ? 24.109 18.828 33.125 1 59.38 519 SER B N 1
ATOM 9136 C CA . SER B 1 519 ? 25.172 19.641 32.562 1 59.38 519 SER B CA 1
ATOM 9137 C C . SER B 1 519 ? 24.625 20.594 31.484 1 59.38 519 SER B C 1
ATOM 9139 O O . SER B 1 519 ? 23.891 20.172 30.594 1 59.38 519 SER B O 1
ATOM 9141 N N . LYS B 1 520 ? 24.656 21.969 31.766 1 66.75 520 LYS B N 1
ATOM 9142 C CA . LYS B 1 520 ? 24.297 23.016 30.797 1 66.75 520 LYS B CA 1
ATOM 9143 C C . LYS B 1 520 ? 25.312 23.094 29.656 1 66.75 520 LYS B C 1
ATOM 9145 O O . LYS B 1 520 ? 26.531 23.016 29.891 1 66.75 520 LYS B O 1
ATOM 9150 N N . LEU B 1 521 ? 24.781 23.016 28.484 1 71.88 521 LEU B N 1
ATOM 9151 C CA . LEU B 1 521 ? 25.656 23.141 27.312 1 71.88 521 LEU B CA 1
ATOM 9152 C C . LEU B 1 521 ? 25.953 24.609 27.031 1 71.88 521 LEU B C 1
ATOM 9154 O O . LEU B 1 521 ? 25.062 25.469 27.156 1 71.88 521 LEU B O 1
ATOM 9158 N N . ARG B 1 522 ? 27.203 25.016 27.047 1 62.5 522 ARG B N 1
ATOM 9159 C CA . ARG B 1 522 ? 27.609 26.344 26.578 1 62.5 522 ARG B CA 1
ATOM 9160 C C . ARG B 1 522 ? 28 26.312 25.109 1 62.5 522 ARG B C 1
ATOM 9162 O O . ARG B 1 522 ? 29 25.688 24.734 1 62.5 522 ARG B O 1
ATOM 9169 N N . ILE B 1 523 ? 27.125 26.672 24.219 1 60.97 523 ILE B N 1
ATOM 9170 C CA . ILE B 1 523 ? 27.312 26.547 22.781 1 60.97 523 ILE B CA 1
ATOM 9171 C C . ILE B 1 523 ? 28.062 27.766 22.266 1 60.97 523 ILE B C 1
ATOM 9173 O O . ILE B 1 523 ? 29.016 27.641 21.484 1 60.97 523 ILE B O 1
ATOM 9177 N N . VAL B 1 524 ? 27.5 29.078 22.719 1 50.97 524 VAL B N 1
ATOM 9178 C CA . VAL B 1 524 ? 28.016 30.328 22.188 1 50.97 524 VAL B CA 1
ATOM 9179 C C . VAL B 1 524 ? 29.016 30.938 23.188 1 50.97 524 VAL B C 1
ATOM 9181 O O . VAL B 1 524 ? 28.75 30.984 24.391 1 50.97 524 VAL B O 1
ATOM 9184 N N . GLY B 1 525 ? 30.375 30.734 23 1 45.81 525 GLY B N 1
ATOM 9185 C CA . GLY B 1 525 ? 31.484 31.25 23.781 1 45.81 525 GLY B CA 1
ATOM 9186 C C . GLY B 1 525 ? 32.438 30.172 24.281 1 45.81 525 GLY B C 1
ATOM 9187 O O . GLY B 1 525 ? 33.469 30.469 24.875 1 45.81 525 GLY B O 1
ATOM 9188 N N . SER B 1 526 ? 31.859 29 24.641 1 34.97 526 SER B N 1
ATOM 9189 C CA . SER B 1 526 ? 32.781 27.984 25.141 1 34.97 526 SER B CA 1
ATOM 9190 C C . SER B 1 526 ? 33.844 27.625 24.078 1 34.97 526 SER B C 1
ATOM 9192 O O . SER B 1 526 ? 33.469 27.297 22.953 1 34.97 526 SER B O 1
ATOM 9194 N N . SER B 1 527 ? 34.938 28.156 24.094 1 32.53 527 SER B N 1
ATOM 9195 C CA . SER B 1 527 ? 36.125 27.578 23.469 1 32.53 527 SER B CA 1
ATOM 9196 C C . SER B 1 527 ? 36.219 26.094 23.781 1 32.53 527 SER B C 1
ATOM 9198 O O . SER B 1 527 ? 37.219 25.656 24.359 1 32.53 527 SER B O 1
ATOM 9200 N N . HIS B 1 528 ? 35.25 25.531 24.438 1 28.41 528 HIS B N 1
ATOM 9201 C CA . HIS B 1 528 ? 35.5 24.172 24.859 1 28.41 528 HIS B CA 1
ATOM 9202 C C . HIS B 1 528 ? 35.969 23.312 23.703 1 28.41 528 HIS B C 1
ATOM 9204 O O . HIS B 1 528 ? 35.75 23.641 22.531 1 28.41 528 HIS B O 1
ATOM 9210 N N . GLU B 1 529 ? 36.844 22.266 24.125 1 26.34 529 GLU B N 1
ATOM 9211 C CA . GLU B 1 529 ? 37.5 21.203 23.375 1 26.34 529 GLU B CA 1
ATOM 9212 C C . GLU B 1 529 ? 36.531 20.5 22.438 1 26.34 529 GLU B C 1
ATOM 9214 O O . GLU B 1 529 ? 35.469 20.047 22.859 1 26.34 529 GLU B O 1
ATOM 9219 N N . LEU B 1 530 ? 36.438 20.984 21.391 1 28.62 530 LEU B N 1
ATOM 9220 C CA . LEU B 1 530 ? 35.781 20.203 20.344 1 28.62 530 LEU B CA 1
ATOM 9221 C C . LEU B 1 530 ? 36.031 18.703 20.547 1 28.62 530 LEU B C 1
ATOM 9223 O O . LEU B 1 530 ? 37.188 18.266 20.656 1 28.62 530 LEU B O 1
ATOM 9227 N N . SER B 1 531 ? 35.375 18.141 21.531 1 24.84 531 SER B N 1
ATOM 9228 C CA . SER B 1 531 ? 35.562 16.703 21.547 1 24.84 531 SER B CA 1
ATOM 9229 C C . SER B 1 531 ? 35.656 16.141 20.125 1 24.84 531 SER B C 1
ATOM 9231 O O . SER B 1 531 ? 34.781 16.453 19.281 1 24.84 531 SER B O 1
ATOM 9233 N N . GLN B 1 532 ? 36.844 16.031 19.688 1 24.69 532 GLN B N 1
ATOM 9234 C CA . GLN B 1 532 ? 37.125 15.297 18.453 1 24.69 532 GLN B CA 1
ATOM 9235 C C . GLN B 1 532 ? 36.312 14 18.391 1 24.69 532 GLN B C 1
ATOM 9237 O O . GLN B 1 532 ? 36.406 13.156 19.281 1 24.69 532 GLN B O 1
ATOM 9242 N N . VAL B 1 533 ? 35.125 14.164 18.297 1 24.64 533 VAL B N 1
ATOM 9243 C CA . VAL B 1 533 ? 34.469 12.875 18.094 1 24.64 533 VAL B CA 1
ATOM 9244 C C . VAL B 1 533 ? 35.156 12.133 16.953 1 24.64 533 VAL B C 1
ATOM 9246 O O . VAL B 1 533 ? 35.281 12.672 15.852 1 24.64 533 VAL B O 1
ATOM 9249 N N . GLU B 1 534 ? 36.094 11.391 17.328 1 24.52 534 GLU B N 1
ATOM 9250 C CA . GLU B 1 534 ? 36.688 10.438 16.391 1 24.52 534 GLU B CA 1
ATOM 9251 C C . GLU B 1 534 ? 35.625 9.703 15.586 1 24.52 534 GLU B C 1
ATOM 9253 O O . GLU B 1 534 ? 34.531 9.406 16.109 1 24.52 534 GLU B O 1
ATOM 9258 N N . SER B 1 535 ? 35.469 10.172 14.438 1 24.06 535 SER B N 1
ATOM 9259 C CA . SER B 1 535 ? 34.594 9.336 13.617 1 24.06 535 SER B CA 1
ATOM 9260 C C . SER B 1 535 ? 34.656 7.879 14.07 1 24.06 535 SER B C 1
ATOM 9262 O O . SER B 1 535 ? 35.719 7.344 14.336 1 24.06 535 SER B O 1
ATOM 9264 N N . PRO B 1 536 ? 33.75 7.594 14.898 1 25.58 536 PRO B N 1
ATOM 9265 C CA . PRO B 1 536 ? 33.875 6.199 15.336 1 25.58 536 PRO B CA 1
ATOM 9266 C C . PRO B 1 536 ? 34.375 5.277 14.227 1 25.58 536 PRO B C 1
ATOM 9268 O O . PRO B 1 536 ? 34.5 4.07 14.438 1 25.58 536 PRO B O 1
ATOM 9271 N N . TRP B 1 537 ? 34.156 5.773 13.047 1 24.02 537 TRP B N 1
ATOM 9272 C CA . TRP B 1 537 ? 34.75 4.828 12.109 1 24.02 537 TRP B CA 1
ATOM 9273 C C . TRP B 1 537 ? 36.281 4.797 12.25 1 24.02 537 TRP B C 1
ATOM 9275 O O . TRP B 1 537 ? 37 5.398 11.453 1 24.02 537 TRP B O 1
ATOM 9285 N N . SER B 1 538 ? 36.719 5.184 13.43 1 23.41 538 SER B N 1
ATOM 9286 C CA . SER B 1 538 ? 38.094 4.742 13.625 1 23.41 538 SER B CA 1
ATOM 9287 C C . SER B 1 538 ? 38.25 3.258 13.312 1 23.41 538 SER B C 1
ATOM 9289 O O . SER B 1 538 ? 37.594 2.418 13.906 1 23.41 538 SER B O 1
ATOM 9291 N N . ILE B 1 539 ? 38.469 3.059 12.094 1 23.88 539 ILE B N 1
ATOM 9292 C CA . ILE B 1 539 ? 38.969 1.729 11.75 1 23.88 539 ILE B CA 1
ATOM 9293 C C . ILE B 1 539 ? 39.969 1.266 12.797 1 23.88 539 ILE B C 1
ATOM 9295 O O . ILE B 1 539 ? 40.938 1.973 13.102 1 23.88 539 ILE B O 1
ATOM 9299 N N . GLY B 1 540 ? 39.531 0.862 13.906 1 23.52 540 GLY B N 1
ATOM 9300 C CA . GLY B 1 540 ? 40.562 0.218 14.719 1 23.52 540 GLY B CA 1
ATOM 9301 C C . GLY B 1 540 ? 41.781 -0.17 13.93 1 23.52 540 GLY B C 1
ATOM 9302 O O . GLY B 1 540 ? 41.75 -0.245 12.703 1 23.52 540 GLY B O 1
ATOM 9303 N N . ASN B 1 541 ? 42.969 -0.129 14.586 1 22.69 541 ASN B N 1
ATOM 9304 C CA . ASN B 1 541 ? 44.344 -0.518 14.242 1 22.69 541 ASN B CA 1
ATOM 9305 C C . ASN B 1 541 ? 44.344 -1.763 13.359 1 22.69 541 ASN B C 1
ATOM 9307 O O . ASN B 1 541 ? 44.875 -2.809 13.766 1 22.69 541 ASN B O 1
ATOM 9311 N N . THR B 1 542 ? 43.312 -2.246 12.844 1 22.12 542 THR B N 1
ATOM 9312 C CA . THR B 1 542 ? 43.844 -3.297 11.992 1 22.12 542 THR B CA 1
ATOM 9313 C C . THR B 1 542 ? 44.781 -2.705 10.938 1 22.12 542 THR B C 1
ATOM 9315 O O . THR B 1 542 ? 44.5 -1.639 10.383 1 22.12 542 THR B O 1
ATOM 9318 N N . SER B 1 543 ? 46.156 -2.865 10.969 1 22.8 543 SER B N 1
ATOM 9319 C CA . SER B 1 543 ? 47.375 -2.645 10.227 1 22.8 543 SER B CA 1
ATOM 9320 C C . SER B 1 543 ? 47.125 -2.605 8.727 1 22.8 543 SER B C 1
ATOM 9322 O O . SER B 1 543 ? 48.062 -2.516 7.934 1 22.8 543 SER B O 1
ATOM 9324 N N . THR B 1 544 ? 46.062 -3.184 8.289 1 22.58 544 THR B N 1
ATOM 9325 C CA . THR B 1 544 ? 46.125 -3.221 6.832 1 22.58 544 THR B CA 1
ATOM 9326 C C . THR B 1 544 ? 45.906 -1.827 6.246 1 22.58 544 THR B C 1
ATOM 9328 O O . THR B 1 544 ? 44.969 -1.118 6.633 1 22.58 544 THR B O 1
ATOM 9331 N N . ALA B 1 545 ? 46.969 -1.2 5.809 1 21.91 545 ALA B N 1
ATOM 9332 C CA . ALA B 1 545 ? 47.312 0.088 5.223 1 21.91 545 ALA B CA 1
ATOM 9333 C C . ALA B 1 545 ? 46.281 0.514 4.176 1 21.91 545 ALA B C 1
ATOM 9335 O O . ALA B 1 545 ? 46.156 -0.113 3.119 1 21.91 545 ALA B O 1
ATOM 9336 N N . PHE B 1 546 ? 45.125 0.616 4.539 1 25 546 PHE B N 1
ATOM 9337 C CA . PHE B 1 546 ? 44.281 1.136 3.467 1 25 546 PHE B CA 1
ATOM 9338 C C . PHE B 1 546 ? 44.875 2.416 2.889 1 25 546 PHE B C 1
ATOM 9340 O O . PHE B 1 546 ? 45.188 3.357 3.625 1 25 546 PHE B O 1
ATOM 9347 N N . PRO B 1 547 ? 45.594 2.309 1.788 1 24.45 547 PRO B N 1
ATOM 9348 C CA . PRO B 1 547 ? 46.5 3.418 1.449 1 24.45 547 PRO B CA 1
ATOM 9349 C C . PRO B 1 547 ? 45.75 4.758 1.381 1 24.45 547 PRO B C 1
ATOM 9351 O O . PRO B 1 547 ? 46.406 5.812 1.365 1 24.45 547 PRO B O 1
ATOM 9354 N N . PHE B 1 548 ? 44.688 4.695 0.643 1 24.02 548 PHE B N 1
ATOM 9355 C CA . PHE B 1 548 ? 44.438 6.113 0.408 1 24.02 548 PHE B CA 1
ATOM 9356 C C . PHE B 1 548 ? 43.844 6.773 1.652 1 24.02 548 PHE B C 1
ATOM 9358 O O . PHE B 1 548 ? 42.938 6.227 2.287 1 24.02 548 PHE B O 1
ATOM 9365 N N . PRO B 1 549 ? 44.656 7.344 2.393 1 23.09 549 PRO B N 1
ATOM 9366 C CA . PRO B 1 549 ? 44.312 8.117 3.588 1 23.09 549 PRO B CA 1
ATOM 9367 C C . PRO B 1 549 ? 43.125 9.047 3.369 1 23.09 549 PRO B C 1
ATOM 9369 O O . PRO B 1 549 ? 43.125 9.859 2.441 1 23.09 549 PRO B O 1
ATOM 9372 N N . SER B 1 550 ? 42 8.547 3.051 1 23.84 550 SER B N 1
ATOM 9373 C CA . SER B 1 550 ? 41.031 9.648 3.127 1 23.84 550 SER B CA 1
ATOM 9374 C C . SER B 1 550 ? 41.344 10.562 4.309 1 23.84 550 SER B C 1
ATOM 9376 O O . SER B 1 550 ? 41 10.234 5.449 1 23.84 550 SER B O 1
ATOM 9378 N N . THR B 1 551 ? 42.562 10.969 4.328 1 22.58 551 THR B N 1
ATOM 9379 C CA . THR B 1 551 ? 43.094 11.875 5.336 1 22.58 551 THR B CA 1
ATOM 9380 C C . THR B 1 551 ? 42.375 13.211 5.305 1 22.58 551 THR B C 1
ATOM 9382 O O . THR B 1 551 ? 42.531 13.984 4.355 1 22.58 551 THR B O 1
ATOM 9385 N N . VAL B 1 552 ? 41.156 13.328 5.254 1 23.23 552 VAL B N 1
ATOM 9386 C CA . VAL B 1 552 ? 40.812 14.672 5.703 1 23.23 552 VAL B CA 1
ATOM 9387 C C . VAL B 1 552 ? 41.594 15 6.977 1 23.23 552 VAL B C 1
ATOM 9389 O O . VAL B 1 552 ? 41.312 14.445 8.047 1 23.23 552 VAL B O 1
ATOM 9392 N N . GLY B 1 553 ? 42.812 14.734 6.805 1 21.83 553 GLY B N 1
ATOM 9393 C CA . GLY B 1 553 ? 43.75 15.094 7.867 1 21.83 553 GLY B CA 1
ATOM 9394 C C . GLY B 1 553 ? 43.656 16.562 8.258 1 21.83 553 GLY B C 1
ATOM 9395 O O . GLY B 1 553 ? 43.531 17.422 7.395 1 21.83 553 GLY B O 1
ATOM 9396 N N . ALA B 1 554 ? 42.906 16.797 9.305 1 22.47 554 ALA B N 1
ATOM 9397 C CA . ALA B 1 554 ? 43.094 18.078 9.992 1 22.47 554 ALA B CA 1
ATOM 9398 C C . ALA B 1 554 ? 44.594 18.438 10.086 1 22.47 554 ALA B C 1
ATOM 9400 O O . ALA B 1 554 ? 45.375 17.641 10.586 1 22.47 554 ALA B O 1
ATOM 9401 N N . ILE B 1 555 ? 45 18.891 8.961 1 21.75 555 ILE B N 1
ATOM 9402 C CA . ILE B 1 555 ? 46.375 19.422 9.102 1 21.75 555 ILE B CA 1
ATOM 9403 C C . ILE B 1 555 ? 46.406 20.391 10.281 1 21.75 555 ILE B C 1
ATOM 9405 O O . ILE B 1 555 ? 45.656 21.344 10.344 1 21.75 555 ILE B O 1
ATOM 9409 N N . ARG B 1 556 ? 46.906 19.797 11.344 1 22.84 556 ARG B N 1
ATOM 9410 C CA . ARG B 1 556 ? 47.344 20.578 12.5 1 22.84 556 ARG B CA 1
ATOM 9411 C C . ARG B 1 556 ? 48.375 21.625 12.094 1 22.84 556 ARG B C 1
ATOM 9413 O O . ARG B 1 556 ? 49.5 21.297 11.75 1 22.84 556 ARG B O 1
ATOM 9420 N N . ALA B 1 557 ? 47.875 22.609 11.242 1 22.39 557 ALA B N 1
ATOM 9421 C CA . ALA B 1 557 ? 48.875 23.688 11.258 1 22.39 557 ALA B CA 1
ATOM 9422 C C . ALA B 1 557 ? 49.219 24.094 12.68 1 22.39 557 ALA B C 1
ATOM 9424 O O . ALA B 1 557 ? 48.312 24.312 13.508 1 22.39 557 ALA B O 1
ATOM 9425 N N . GLN B 1 558 ? 50.25 23.562 13.156 1 21.67 558 GLN B N 1
ATOM 9426 C CA . GLN B 1 558 ? 50.938 24.047 14.367 1 21.67 558 GLN B CA 1
ATOM 9427 C C . GLN B 1 558 ? 50.969 25.578 14.398 1 21.67 558 GLN B C 1
ATOM 9429 O O . GLN B 1 558 ? 51.906 26.188 13.914 1 21.67 558 GLN B O 1
ATOM 9434 N N . GLN B 1 559 ? 49.875 26.312 14.016 1 21.62 559 GLN B N 1
ATOM 9435 C CA . GLN B 1 559 ? 50.219 27.672 14.414 1 21.62 559 GLN B CA 1
ATOM 9436 C C . GLN B 1 559 ? 50.531 27.734 15.906 1 21.62 559 GLN B C 1
ATOM 9438 O O . GLN B 1 559 ? 50 26.953 16.703 1 21.62 559 GLN B O 1
ATOM 9443 N N . VAL B 1 560 ? 51.594 28.453 16.391 1 23.2 560 VAL B N 1
ATOM 9444 C CA . VAL B 1 560 ? 52.156 28.969 17.641 1 23.2 560 VAL B CA 1
ATOM 9445 C C . VAL B 1 560 ? 51.031 29.5 18.531 1 23.2 560 VAL B C 1
ATOM 9447 O O . VAL B 1 560 ? 50.969 29.172 19.719 1 23.2 560 VAL B O 1
ATOM 9450 N N . SER B 1 561 ? 50.469 30.641 18.312 1 22.02 561 SER B N 1
ATOM 9451 C CA . SER B 1 561 ? 49.938 31.344 19.469 1 22.02 561 SER B CA 1
ATOM 9452 C C . SER B 1 561 ? 48.625 30.719 19.938 1 22.02 561 SER B C 1
ATOM 9454 O O . SER B 1 561 ? 48.031 29.906 19.234 1 22.02 561 SER B O 1
ATOM 9456 N N . GLY B 1 562 ? 47.625 31.422 20.688 1 22.92 562 GLY B N 1
ATOM 9457 C CA . GLY B 1 562 ? 46.562 31.188 21.672 1 22.92 562 GLY B CA 1
ATOM 9458 C C . GLY B 1 562 ? 45.344 30.484 21.109 1 22.92 562 GLY B C 1
ATOM 9459 O O . GLY B 1 562 ? 44.469 30.062 21.859 1 22.92 562 GLY B O 1
ATOM 9460 N N . ALA B 1 563 ? 44.906 30.953 19.922 1 24.31 563 ALA B N 1
ATOM 9461 C CA . ALA B 1 563 ? 43.469 30.812 19.578 1 24.31 563 ALA B CA 1
ATOM 9462 C C . ALA B 1 563 ? 43.156 29.406 19.094 1 24.31 563 ALA B C 1
ATOM 9464 O O . ALA B 1 563 ? 43.969 28.781 18.406 1 24.31 563 ALA B O 1
ATOM 9465 N N . GLY B 1 564 ? 42.344 28.656 19.766 1 24.91 564 GLY B N 1
ATOM 9466 C CA . GLY B 1 564 ? 42.094 27.219 19.734 1 24.91 564 GLY B CA 1
ATOM 9467 C C . GLY B 1 564 ? 41.844 26.688 18.328 1 24.91 564 GLY B C 1
ATOM 9468 O O . GLY B 1 564 ? 41.406 27.438 17.453 1 24.91 564 GLY B O 1
ATOM 9469 N N . PRO B 1 565 ? 42.438 25.625 17.891 1 24.53 565 PRO B N 1
ATOM 9470 C CA . PRO B 1 565 ? 42.625 25.047 16.562 1 24.53 565 PRO B CA 1
ATOM 9471 C C . PRO B 1 565 ? 41.281 24.719 15.883 1 24.53 565 PRO B C 1
ATOM 9473 O O . PRO B 1 565 ? 40.375 24.203 16.531 1 24.53 565 PRO B O 1
ATOM 9476 N N . ARG B 1 566 ? 40.688 25.594 15.016 1 25.47 566 ARG B N 1
ATOM 9477 C CA . ARG B 1 566 ? 39.5 25.5 14.172 1 25.47 566 ARG B CA 1
ATOM 9478 C C . ARG B 1 566 ? 39.625 24.312 13.211 1 25.47 566 ARG B C 1
ATOM 9480 O O . ARG B 1 566 ? 40.656 24.125 12.562 1 25.47 566 ARG B O 1
ATOM 9487 N N . TYR B 1 567 ? 38.938 23.188 13.609 1 23.97 567 TYR B N 1
ATOM 9488 C CA . TYR B 1 567 ? 39 22.016 12.75 1 23.97 567 TYR B CA 1
ATOM 9489 C C . TYR B 1 567 ? 38.188 22.219 11.469 1 23.97 567 TYR B C 1
ATOM 9491 O O . TYR B 1 567 ? 37.094 22.734 11.516 1 23.97 567 TYR B O 1
ATOM 9499 N N . SER B 1 568 ? 38.719 22.75 10.445 1 22.28 568 SER B N 1
ATOM 9500 C CA . SER B 1 568 ? 38.062 22.844 9.148 1 22.28 568 SER B CA 1
ATOM 9501 C C . SER B 1 568 ? 38.188 21.531 8.367 1 22.28 568 SER B C 1
ATOM 9503 O O . SER B 1 568 ? 39.25 20.922 8.328 1 22.28 568 SER B O 1
ATOM 9505 N N . VAL B 1 569 ? 37.188 20.578 8.578 1 22.97 569 VAL B N 1
ATOM 9506 C CA . VAL B 1 569 ? 37.094 19.344 7.797 1 22.97 569 VAL B CA 1
ATOM 9507 C C . VAL B 1 569 ? 37.25 19.672 6.312 1 22.97 569 VAL B C 1
ATOM 9509 O O . VAL B 1 569 ? 36.438 20.453 5.77 1 22.97 569 VAL B O 1
ATOM 9512 N N . MET B 1 570 ? 38.438 19.672 5.754 1 22.61 570 MET B N 1
ATOM 9513 C CA . MET B 1 570 ? 38.781 19.922 4.355 1 22.61 570 MET B CA 1
ATOM 9514 C C . MET B 1 570 ? 38.719 18.625 3.545 1 22.61 570 MET B C 1
ATOM 9516 O O . MET B 1 570 ? 39.312 17.625 3.938 1 22.61 570 MET B O 1
ATOM 9520 N N . LEU B 1 571 ? 37.625 18.297 2.836 1 22.36 571 LEU B N 1
ATOM 9521 C CA . LEU B 1 571 ? 37.469 17.172 1.926 1 22.36 571 LEU B CA 1
ATOM 9522 C C . LEU B 1 571 ? 38.469 17.234 0.798 1 22.36 571 LEU B C 1
ATOM 9524 O O . LEU B 1 571 ? 38.562 18.234 0.08 1 22.36 571 LEU B O 1
ATOM 9528 N N . SER B 1 572 ? 39.719 16.719 0.906 1 21.72 572 SER B N 1
ATOM 9529 C CA . SER B 1 572 ? 40.875 16.812 0.026 1 21.72 572 SER B CA 1
ATOM 9530 C C . SER B 1 572 ? 40.781 15.773 -1.089 1 21.72 572 SER B C 1
ATOM 9532 O O . SER B 1 572 ? 40.438 14.617 -0.846 1 21.72 572 SER B O 1
ATOM 9534 N N . HIS B 1 573 ? 40.5 16.219 -2.369 1 21.39 573 HIS B N 1
ATOM 9535 C CA . HIS B 1 573 ? 40.594 15.484 -3.621 1 21.39 573 HIS B CA 1
ATOM 9536 C C . HIS B 1 573 ? 42 15.055 -3.912 1 21.39 573 HIS B C 1
ATOM 9538 O O . HIS B 1 573 ? 42.938 15.883 -3.943 1 21.39 573 HIS B O 1
ATOM 9544 N N . VAL B 1 574 ? 42.375 13.953 -3.51 1 21.55 574 VAL B N 1
ATOM 9545 C CA . VAL B 1 574 ? 43.719 13.43 -3.725 1 21.55 574 VAL B CA 1
ATOM 9546 C C . VAL B 1 574 ? 43.969 13.227 -5.219 1 21.55 574 VAL B C 1
ATOM 9548 O O . VAL B 1 574 ? 43.25 12.477 -5.875 1 21.55 574 VAL B O 1
ATOM 9551 N N . MET B 1 575 ? 44.438 14.312 -5.957 1 21.67 575 MET B N 1
ATOM 9552 C CA . MET B 1 575 ? 44.938 14.281 -7.332 1 21.67 575 MET B CA 1
ATOM 9553 C C . MET B 1 575 ? 46.125 13.336 -7.473 1 21.67 575 MET B C 1
ATOM 9555 O O . MET B 1 575 ? 47.062 13.391 -6.684 1 21.67 575 MET B O 1
ATOM 9559 N N . PRO B 1 576 ? 45.844 12.258 -8.133 1 20.67 576 PRO B N 1
ATOM 9560 C CA . PRO B 1 576 ? 46.969 11.352 -8.344 1 20.67 576 PRO B CA 1
ATOM 9561 C C . PRO B 1 576 ? 48.125 12.008 -9.117 1 20.67 576 PRO B C 1
ATOM 9563 O O . PRO B 1 576 ? 47.875 12.875 -9.953 1 20.67 576 PRO B O 1
ATOM 9566 N N . SER B 1 577 ? 49.312 12.156 -8.695 1 21.11 577 SER B N 1
ATOM 9567 C CA . SER B 1 577 ? 50.625 12.773 -9 1 21.11 577 SER B CA 1
ATOM 9568 C C . SER B 1 577 ? 51.062 12.445 -10.422 1 21.11 577 SER B C 1
ATOM 9570 O O . SER B 1 577 ? 51.781 13.227 -11.047 1 21.11 577 SER B O 1
ATOM 9572 N N . GLY B 1 578 ? 51.062 11.328 -11.023 1 22 578 GLY B N 1
ATOM 9573 C CA . GLY B 1 578 ? 52.219 10.969 -11.82 1 22 578 GLY B CA 1
ATOM 9574 C C . GLY B 1 578 ? 52.188 11.508 -13.234 1 22 578 GLY B C 1
ATOM 9575 O O . GLY B 1 578 ? 53.094 11.297 -14.023 1 22 578 GLY B O 1
ATOM 9576 N N . ARG B 1 579 ? 51.156 11.625 -14.016 1 23.06 579 ARG B N 1
ATOM 9577 C CA . ARG B 1 579 ? 51.5 11.75 -15.43 1 23.06 579 ARG B CA 1
ATOM 9578 C C . ARG B 1 579 ? 52 13.156 -15.742 1 2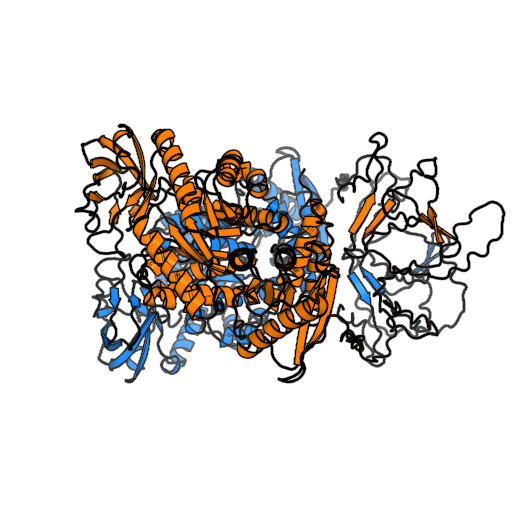3.06 579 ARG B C 1
ATOM 9580 O O . ARG B 1 579 ? 51.406 14.148 -15.328 1 23.06 579 ARG B O 1
ATOM 9587 N N . LYS B 1 580 ? 53.344 13.266 -16.25 1 22.48 580 LYS B N 1
ATOM 9588 C CA . LYS B 1 580 ? 54.25 14.305 -16.719 1 22.48 580 LYS B CA 1
ATOM 9589 C C . LYS B 1 580 ? 53.688 15.047 -17.922 1 22.48 580 LYS B C 1
ATOM 9591 O O . LYS B 1 580 ? 53.406 14.438 -18.953 1 22.48 580 LYS B O 1
ATOM 9596 N N . TYR B 1 581 ? 52.781 15.961 -17.844 1 21.38 581 TYR B N 1
ATOM 9597 C CA . TYR B 1 581 ? 52.5 16.688 -19.062 1 21.38 581 TYR B CA 1
ATOM 9598 C C . TYR B 1 581 ? 53.656 17.594 -19.453 1 21.38 581 TYR B C 1
ATOM 9600 O O . TYR B 1 581 ? 54.219 18.297 -18.609 1 21.38 581 TYR B O 1
ATOM 9608 N N . LEU B 1 582 ? 54.594 17.188 -20.359 1 20.88 582 LEU B N 1
ATOM 9609 C CA . LEU B 1 582 ? 55.656 17.969 -21 1 20.88 582 LEU B CA 1
ATOM 9610 C C . LEU B 1 582 ? 55.125 19.297 -21.516 1 20.88 582 LEU B C 1
ATOM 9612 O O . LEU B 1 582 ? 54.281 19.312 -22.438 1 20.88 582 LEU B O 1
ATOM 9616 N N . ILE B 1 583 ? 55 20.297 -20.594 1 20.78 583 ILE B N 1
ATOM 9617 C CA . ILE B 1 583 ? 54.812 21.688 -21.031 1 20.78 583 ILE B CA 1
ATOM 9618 C C . ILE B 1 583 ? 56.062 22.188 -21.766 1 20.78 583 ILE B C 1
ATOM 9620 O O . ILE B 1 583 ? 57.188 22.016 -21.281 1 20.78 583 ILE B O 1
ATOM 9624 N N . GLY B 1 584 ? 56.281 22.359 -23.031 1 21.08 584 GLY B N 1
ATOM 9625 C CA . GLY B 1 584 ? 57.375 22.922 -23.781 1 21.08 584 GLY B CA 1
ATOM 9626 C C . GLY B 1 584 ? 57.969 24.172 -23.141 1 21.08 584 GLY B C 1
ATOM 9627 O O . GLY B 1 584 ? 59.188 24.312 -23 1 21.08 584 GLY B O 1
ATOM 9628 N N . SER B 1 585 ? 57.812 25.453 -23.25 1 19.83 585 SER B N 1
ATOM 9629 C CA . SER B 1 585 ? 58.844 26.469 -23.172 1 19.83 585 SER B CA 1
ATOM 9630 C C . SER B 1 585 ? 59.438 26.547 -21.766 1 19.83 585 SER B C 1
ATOM 9632 O O . SER B 1 585 ? 58.969 25.859 -20.859 1 19.83 585 SER B O 1
ATOM 9634 N N . SER B 1 586 ? 59.812 27.938 -21.078 1 20.16 586 SER B N 1
ATOM 9635 C CA . SER B 1 586 ? 60.906 28.562 -20.344 1 20.16 586 SER B CA 1
ATOM 9636 C C . SER B 1 586 ? 61 28.016 -18.938 1 20.16 586 SER B C 1
ATOM 9638 O O . SER B 1 586 ? 62.094 27.578 -18.5 1 20.16 586 SER B O 1
ATOM 9640 N N . HIS B 1 587 ? 60.688 29.016 -17.812 1 19 587 HIS B N 1
ATOM 9641 C CA . HIS B 1 587 ? 61.281 29.094 -16.469 1 19 587 HIS B CA 1
ATOM 9642 C C . HIS B 1 587 ? 60.906 27.859 -15.641 1 19 587 HIS B C 1
ATOM 9644 O O . HIS B 1 587 ? 59.812 27.312 -15.797 1 19 587 HIS B O 1
ATOM 9650 N N . SER B 1 588 ? 61.875 27.156 -15.094 1 21.44 588 SER B N 1
ATOM 9651 C CA . SER B 1 588 ? 62.125 25.891 -14.414 1 21.44 588 SER B CA 1
ATOM 9652 C C . SER B 1 588 ? 61.219 25.703 -13.211 1 21.44 588 SER B C 1
ATOM 9654 O O . SER B 1 588 ? 61.5 24.906 -12.32 1 21.44 588 SER B O 1
ATOM 9656 N N . ALA B 1 589 ? 60.25 26.688 -13.023 1 19.84 589 ALA B N 1
ATOM 9657 C CA . ALA B 1 589 ? 59.812 26.719 -11.625 1 19.84 589 ALA B CA 1
ATOM 9658 C C . ALA B 1 589 ? 59.344 25.344 -11.172 1 19.84 589 ALA B C 1
ATOM 9660 O O . ALA B 1 589 ? 58.594 24.672 -11.906 1 19.84 589 ALA B O 1
ATOM 9661 N N . ARG B 1 590 ? 60.219 24.703 -10.453 1 21.17 590 ARG B N 1
ATOM 9662 C CA . ARG B 1 590 ? 60.156 23.422 -9.758 1 21.17 590 ARG B CA 1
ATOM 9663 C C . ARG B 1 590 ? 58.844 23.234 -9.023 1 21.17 590 ARG B C 1
ATOM 9665 O O . ARG B 1 590 ? 58.5 24 -8.125 1 21.17 590 ARG B O 1
ATOM 9672 N N . ILE B 1 591 ? 57.781 23.031 -9.805 1 20.2 591 ILE B N 1
ATOM 9673 C CA . ILE B 1 591 ? 56.438 22.938 -9.266 1 20.2 591 ILE B CA 1
ATOM 9674 C C . ILE B 1 591 ? 56.406 21.906 -8.141 1 20.2 591 ILE B C 1
ATOM 9676 O O . ILE B 1 591 ? 56.625 20.719 -8.375 1 20.2 591 ILE B O 1
ATOM 9680 N N . GLU B 1 592 ? 57.094 22.25 -7.004 1 20.42 592 GLU B N 1
ATOM 9681 C CA . GLU B 1 592 ? 57.094 21.438 -5.789 1 20.42 592 GLU B CA 1
ATOM 9682 C C . GLU B 1 592 ? 55.656 21.094 -5.383 1 20.42 592 GLU B C 1
ATOM 9684 O O . GLU B 1 592 ? 54.812 21.984 -5.266 1 20.42 592 GLU B O 1
ATOM 9689 N N . ALA B 1 593 ? 55.094 20.078 -5.828 1 21.89 593 ALA B N 1
ATOM 9690 C CA . ALA B 1 593 ? 53.75 19.5 -5.863 1 21.89 593 ALA B CA 1
ATOM 9691 C C . ALA B 1 593 ? 53.125 19.516 -4.477 1 21.89 593 ALA B C 1
ATOM 9693 O O . ALA B 1 593 ? 53.344 18.609 -3.672 1 21.89 593 ALA B O 1
ATOM 9694 N N . GLY B 1 594 ? 53.344 20.562 -3.609 1 20.41 594 GLY B N 1
ATOM 9695 C CA . GLY B 1 594 ? 52.812 20.594 -2.254 1 20.41 594 GLY B CA 1
ATOM 9696 C C . GLY B 1 594 ? 51.312 20.625 -2.207 1 20.41 594 GLY B C 1
ATOM 9697 O O . GLY B 1 594 ? 50.656 21.375 -2.939 1 20.41 594 GLY B O 1
ATOM 9698 N N . LEU B 1 595 ? 50.625 19.5 -1.929 1 22.8 595 LEU B N 1
ATOM 9699 C CA . LEU B 1 595 ? 49.188 19.234 -1.959 1 22.8 595 LEU B CA 1
ATOM 9700 C C . LEU B 1 595 ? 48.438 20.203 -1.045 1 22.8 595 LEU B C 1
ATOM 9702 O O . LEU B 1 595 ? 48.625 20.172 0.174 1 22.8 595 LEU B O 1
ATOM 9706 N N . PHE B 1 596 ? 48.469 21.5 -1.307 1 21.72 596 PHE B N 1
ATOM 9707 C CA . PHE B 1 596 ? 47.875 22.469 -0.396 1 21.72 596 PHE B CA 1
ATOM 9708 C C . PHE B 1 596 ? 46.344 22.406 -0.464 1 21.72 596 PHE B C 1
ATOM 9710 O O . PHE B 1 596 ? 45.75 22.547 -1.539 1 21.72 596 PHE B O 1
ATOM 9717 N N . PHE B 1 597 ? 45.688 21.484 0.333 1 23.98 597 PHE B N 1
ATOM 9718 C CA . PHE B 1 597 ? 44.25 21.312 0.371 1 23.98 597 PHE B CA 1
ATOM 9719 C C . PHE B 1 597 ? 43.562 22.5 1.056 1 23.98 597 PHE B C 1
ATOM 9721 O O . PHE B 1 597 ? 43.844 22.781 2.223 1 23.98 597 PHE B O 1
ATOM 9728 N N . GLU B 1 598 ? 43.469 23.641 0.389 1 22.05 598 GLU B N 1
ATOM 9729 C CA . GLU B 1 598 ? 42.781 24.75 1.062 1 22.05 598 GLU B CA 1
ATOM 9730 C C . GLU B 1 598 ? 41.281 24.469 1.189 1 22.05 598 GLU B C 1
ATOM 9732 O O . GLU B 1 598 ? 40.625 24.141 0.201 1 22.05 598 GLU B O 1
ATOM 9737 N N . THR B 1 599 ? 40.75 23.969 2.352 1 23.95 599 THR B N 1
ATOM 9738 C CA . THR B 1 599 ? 39.469 23.516 2.881 1 23.95 599 THR B CA 1
ATOM 9739 C C . THR B 1 599 ? 38.406 24.625 2.781 1 23.95 599 THR B C 1
ATOM 9741 O O . THR B 1 599 ? 37.375 24.562 3.441 1 23.95 599 THR B O 1
ATOM 9744 N N . THR B 1 600 ? 38.562 25.703 1.966 1 22.05 600 THR B N 1
ATOM 9745 C CA . THR B 1 600 ? 37.562 26.734 2.264 1 22.05 600 THR B CA 1
ATOM 9746 C C . THR B 1 600 ? 36.156 26.25 1.892 1 22.05 600 THR B C 1
ATOM 9748 O O . THR B 1 600 ? 35.688 25.219 2.398 1 22.05 600 THR B O 1
ATOM 9751 N N . SER B 1 601 ? 35.219 27.188 1.408 1 21.67 601 SER B N 1
ATOM 9752 C CA . SER B 1 601 ? 33.812 27.25 1.045 1 21.67 601 SER B CA 1
ATOM 9753 C C . SER B 1 601 ? 33.5 26.25 -0.062 1 21.67 601 SER B C 1
ATOM 9755 O O . SER B 1 601 ? 34.375 25.875 -0.847 1 21.67 601 SER B O 1
ATOM 9757 N N . SER B 1 602 ? 32.344 25.438 0.137 1 24.06 602 SER B N 1
ATOM 9758 C CA . SER B 1 602 ? 31.766 24.281 -0.546 1 24.06 602 SER B CA 1
ATOM 9759 C C . SER B 1 602 ? 31.828 24.453 -2.061 1 24.06 602 SER B C 1
ATOM 9761 O O . SER B 1 602 ? 30.969 23.922 -2.781 1 24.06 602 SER B O 1
ATOM 9763 N N . SER B 1 603 ? 32.562 25.328 -2.598 1 22.77 603 SER B N 1
ATOM 9764 C CA . SER B 1 603 ? 32.5 25.594 -4.031 1 22.77 603 SER B CA 1
ATOM 9765 C C . SER B 1 603 ? 33.125 24.438 -4.828 1 22.77 603 SER B C 1
ATOM 9767 O O . SER B 1 603 ? 34.094 23.828 -4.395 1 22.77 603 SER B O 1
ATOM 9769 N N . CYS B 1 604 ? 32.219 23.719 -5.586 1 23.53 604 CYS B N 1
ATOM 9770 C CA . CYS B 1 604 ? 32.531 22.656 -6.535 1 23.53 604 CYS B CA 1
ATOM 9771 C C . CYS B 1 604 ? 33.781 23 -7.34 1 23.53 604 CYS B C 1
ATOM 9773 O O . CYS B 1 604 ? 33.875 24.078 -7.93 1 23.53 604 CYS B O 1
ATOM 9775 N N . TRP B 1 605 ? 34.906 22.656 -6.785 1 25.22 605 TRP B N 1
ATOM 9776 C CA . TRP B 1 605 ? 36.156 22.938 -7.508 1 25.22 605 TRP B CA 1
ATOM 9777 C C . TRP B 1 605 ? 36.344 21.953 -8.664 1 25.22 605 TRP B C 1
ATOM 9779 O O . TRP B 1 605 ? 36.094 20.75 -8.508 1 25.22 605 TRP B O 1
ATOM 9789 N N . LEU B 1 606 ? 36 22.391 -9.836 1 24.88 606 LEU B N 1
ATOM 9790 C CA . LEU B 1 606 ? 36.312 21.719 -11.094 1 24.88 606 LEU B CA 1
ATOM 9791 C C . LEU B 1 606 ? 37.812 21.688 -11.344 1 24.88 606 LEU B C 1
ATOM 9793 O O . LEU B 1 606 ? 38.469 22.734 -11.375 1 24.88 606 LEU B O 1
ATOM 9797 N N . LEU B 1 607 ? 38.375 20.641 -10.789 1 24.77 607 LEU B N 1
ATOM 9798 C CA . LEU B 1 607 ? 39.812 20.5 -11.055 1 24.77 607 LEU B CA 1
ATOM 9799 C C . LEU B 1 607 ? 40.062 20.297 -12.539 1 24.77 607 LEU B C 1
ATOM 9801 O O . LEU B 1 607 ? 39.562 19.344 -13.133 1 24.77 607 LEU B O 1
ATOM 9805 N N . THR B 1 608 ? 40.094 21.359 -13.344 1 25.06 608 THR B N 1
ATOM 9806 C CA . THR B 1 608 ? 40.562 21.312 -14.727 1 25.06 608 THR B CA 1
ATOM 9807 C C . THR B 1 608 ? 42.031 20.859 -14.797 1 25.06 608 THR B C 1
ATOM 9809 O O . THR B 1 608 ? 42.75 20.969 -13.805 1 25.06 608 THR B O 1
ATOM 9812 N N . THR B 1 609 ? 42.438 19.938 -15.68 1 25.61 609 THR B N 1
ATOM 9813 C CA . THR B 1 609 ? 43.844 19.578 -15.891 1 25.61 609 THR B CA 1
ATOM 9814 C C . THR B 1 609 ? 44.75 20.75 -15.602 1 25.61 609 THR B C 1
ATOM 9816 O O . THR B 1 609 ? 45.938 20.578 -15.367 1 25.61 609 THR B O 1
ATOM 9819 N N . SER B 1 610 ? 44.438 21.875 -16.141 1 24.58 610 SER B N 1
ATOM 9820 C CA . SER B 1 610 ? 45.281 23 -15.742 1 24.58 610 SER B CA 1
ATOM 9821 C C . SER B 1 610 ? 45.031 23.391 -14.289 1 24.58 610 SER B C 1
ATOM 9823 O O . SER B 1 610 ? 43.969 23.125 -13.742 1 24.58 610 SER B O 1
ATOM 9825 N N . ASN B 1 611 ? 46.062 23.703 -13.438 1 25.83 611 ASN B N 1
ATOM 9826 C CA . ASN B 1 611 ? 46.062 24.172 -12.055 1 25.83 611 ASN B CA 1
ATOM 9827 C C . ASN B 1 611 ? 44.844 25.031 -11.758 1 25.83 611 ASN B C 1
ATOM 9829 O O . ASN B 1 611 ? 44.875 25.828 -10.812 1 25.83 611 ASN B O 1
ATOM 9833 N N . GLU B 1 612 ? 44.062 25.312 -12.828 1 25.08 612 GLU B N 1
ATOM 9834 C CA . GLU B 1 612 ? 43.031 26.328 -12.578 1 25.08 612 GLU B CA 1
ATOM 9835 C C . GLU B 1 612 ? 41.812 25.719 -11.906 1 25.08 612 GLU B C 1
ATOM 9837 O O . GLU B 1 612 ? 41.312 24.688 -12.344 1 25.08 612 GLU B O 1
ATOM 9842 N N . ILE B 1 613 ? 41.875 25.859 -10.602 1 27.42 613 ILE B N 1
ATOM 9843 C CA . ILE B 1 613 ? 40.719 25.484 -9.812 1 27.42 613 ILE B CA 1
ATOM 9844 C C . ILE B 1 613 ? 39.531 26.391 -10.172 1 27.42 613 ILE B C 1
ATOM 9846 O O . ILE B 1 613 ? 39.625 27.609 -10.094 1 27.42 613 ILE B O 1
ATOM 9850 N N . GLN B 1 614 ? 38.844 26.016 -11.297 1 25.42 614 GLN B N 1
ATOM 9851 C CA . GLN B 1 614 ? 37.719 26.859 -11.68 1 25.42 614 GLN B CA 1
ATOM 9852 C C . GLN B 1 614 ? 36.656 26.875 -10.594 1 25.42 614 GLN B C 1
ATOM 9854 O O . GLN B 1 614 ? 36.156 25.812 -10.195 1 25.42 614 GLN B O 1
ATOM 9859 N N . TYR B 1 615 ? 36.969 27.797 -9.602 1 27.12 615 TYR B N 1
ATOM 9860 C CA . TYR B 1 615 ? 36 28.141 -8.57 1 27.12 615 TYR B CA 1
ATOM 9861 C C . TYR B 1 615 ? 35 29.172 -9.086 1 27.12 615 TYR B C 1
ATOM 9863 O O . TYR B 1 615 ? 35.375 30.266 -9.492 1 27.12 615 TYR B O 1
ATOM 9871 N N . GLY B 1 616 ? 33.688 29.078 -8.977 1 29.08 616 GLY B N 1
ATOM 9872 C CA . GLY B 1 616 ? 32.688 30.016 -9.43 1 29.08 616 GLY B CA 1
ATOM 9873 C C . GLY B 1 616 ? 32.875 30.453 -10.875 1 29.08 616 GLY B C 1
ATOM 9874 O O . GLY B 1 616 ? 33.531 29.75 -11.648 1 29.08 616 GLY B O 1
ATOM 9875 N N . ASN B 1 617 ? 32.312 31.656 -11.383 1 29.97 617 ASN B N 1
ATOM 9876 C CA . ASN B 1 617 ? 32.5 32.25 -12.703 1 29.97 617 ASN B CA 1
ATOM 9877 C C . ASN B 1 617 ? 33.969 32.594 -12.984 1 29.97 617 ASN B C 1
ATOM 9879 O O . ASN B 1 617 ? 34.281 33.281 -13.961 1 29.97 617 ASN B O 1
ATOM 9883 N N . GLY B 1 618 ? 34.844 32.688 -12.055 1 28.62 618 GLY B N 1
ATOM 9884 C CA . GLY B 1 618 ? 36.188 33.156 -12.305 1 28.62 618 GLY B CA 1
ATOM 9885 C C . GLY B 1 618 ? 37.25 32.094 -12.094 1 28.62 618 GLY B C 1
ATOM 9886 O O . GLY B 1 618 ? 37 31.078 -11.469 1 28.62 618 GLY B O 1
ATOM 9887 N N . TYR B 1 619 ? 38.281 32.062 -12.938 1 32.72 619 TYR B N 1
ATOM 9888 C CA . TYR B 1 619 ? 39.438 31.172 -12.867 1 32.72 619 TYR B CA 1
ATOM 9889 C C . TYR B 1 619 ? 40.438 31.656 -11.836 1 32.72 619 TYR B C 1
ATOM 9891 O O . TYR B 1 619 ? 40.781 32.844 -11.812 1 32.72 619 TYR B O 1
ATOM 9899 N N . PHE B 1 620 ? 40.375 31.109 -10.562 1 31.77 620 PHE B N 1
ATOM 9900 C CA . PHE B 1 620 ? 41.344 31.609 -9.594 1 31.77 620 PHE B CA 1
ATOM 9901 C C . PHE B 1 620 ? 42.531 30.656 -9.453 1 31.77 620 PHE B C 1
ATOM 9903 O O . PHE B 1 620 ? 42.375 29.438 -9.633 1 31.77 620 PHE B O 1
ATOM 9910 N N . TYR B 1 621 ? 43.75 31.141 -9.742 1 32.84 621 TYR B N 1
ATOM 9911 C CA . TYR B 1 621 ? 44.938 30.328 -9.492 1 32.84 621 TYR B CA 1
ATOM 9912 C C . TYR B 1 621 ? 45.656 30.766 -8.219 1 32.84 621 TYR B C 1
ATOM 9914 O O . TYR B 1 621 ? 45.562 31.922 -7.809 1 32.84 621 TYR B O 1
ATOM 9922 N N . VAL B 1 622 ? 45.844 29.766 -7.32 1 28.14 622 VAL B N 1
ATOM 9923 C CA . VAL B 1 622 ? 46.562 30.078 -6.082 1 28.14 622 VAL B CA 1
ATOM 9924 C C . VAL B 1 622 ? 48.062 30.141 -6.355 1 28.14 622 VAL B C 1
ATOM 9926 O O . VAL B 1 622 ? 48.656 29.172 -6.832 1 28.14 622 VAL B O 1
ATOM 9929 N N . LYS B 1 623 ? 48.562 31.281 -6.637 1 32.72 623 LYS B N 1
ATOM 9930 C CA . LYS B 1 623 ? 50 31.547 -6.621 1 32.72 623 LYS B CA 1
ATOM 9931 C C . LYS B 1 623 ? 50.438 32.125 -5.277 1 32.72 623 LYS B C 1
ATOM 9933 O O . LYS B 1 623 ? 49.906 33.125 -4.82 1 32.72 623 LYS B O 1
ATOM 9938 N N . SER B 1 624 ? 51.469 31.625 -4.789 1 30.17 624 SER B N 1
ATOM 9939 C CA . SER B 1 624 ? 52.094 32.062 -3.547 1 30.17 624 SER B CA 1
ATOM 9940 C C . SER B 1 624 ? 51.062 32.25 -2.432 1 30.17 624 SER B C 1
ATOM 9942 O O . SER B 1 624 ? 51.125 33.219 -1.699 1 30.17 624 SER B O 1
ATOM 9944 N N . GLY B 1 625 ? 50.125 31.172 -2.197 1 31.89 625 GLY B N 1
ATOM 9945 C CA . GLY B 1 625 ? 49.156 31.172 -1.119 1 31.89 625 GLY B CA 1
ATOM 9946 C C . GLY B 1 625 ? 48 32.125 -1.362 1 31.89 625 GLY B C 1
ATOM 9947 O O . GLY B 1 625 ? 47.094 32.281 -0.518 1 31.89 625 GLY B O 1
ATOM 9948 N N . GLN B 1 626 ? 48.188 32.969 -2.371 1 26.31 626 GLN B N 1
ATOM 9949 C CA . GLN B 1 626 ? 47.188 33.969 -2.664 1 26.31 626 GLN B CA 1
ATOM 9950 C C . GLN B 1 626 ? 46.406 33.625 -3.916 1 26.31 626 GLN B C 1
ATOM 9952 O O . GLN B 1 626 ? 46.969 33.125 -4.898 1 26.31 626 GLN B O 1
ATOM 9957 N N . LEU B 1 627 ? 45.062 33.438 -3.771 1 29.42 627 LEU B N 1
ATOM 9958 C CA . LEU B 1 627 ? 44.156 33.156 -4.883 1 29.42 627 LEU B CA 1
ATOM 9959 C C . LEU B 1 627 ? 44.125 34.344 -5.863 1 29.42 627 LEU B C 1
ATOM 9961 O O . LEU B 1 627 ? 43.812 35.469 -5.484 1 29.42 627 LEU B O 1
ATOM 9965 N N . GLU B 1 628 ? 45 34.406 -6.801 1 29.95 628 GLU B N 1
ATOM 9966 C CA . GLU B 1 628 ? 44.969 35.469 -7.793 1 29.95 628 GLU B CA 1
ATOM 9967 C C . GLU B 1 628 ? 44.031 35.125 -8.945 1 29.95 628 GLU B C 1
ATOM 9969 O O . GLU B 1 628 ? 43.969 33.969 -9.375 1 29.95 628 GLU B O 1
ATOM 9974 N N . ARG B 1 629 ? 43.156 35.969 -9.195 1 30.92 629 ARG B N 1
ATOM 9975 C CA . ARG B 1 629 ? 42.156 35.875 -10.242 1 30.92 629 ARG B CA 1
ATOM 9976 C C . ARG B 1 629 ? 42.812 35.781 -11.617 1 30.92 629 ARG B C 1
ATOM 9978 O O . ARG B 1 629 ? 43.656 36.594 -11.953 1 30.92 629 ARG B O 1
ATOM 9985 N N . LEU B 1 630 ? 43.062 34.594 -12.203 1 30.38 630 LEU B N 1
ATOM 9986 C CA . LEU B 1 630 ? 43.625 34.594 -13.547 1 30.38 630 LEU B CA 1
ATOM 9987 C C . LEU B 1 630 ? 42.625 35.188 -14.555 1 30.38 630 LEU B C 1
ATOM 9989 O O . LEU B 1 630 ? 41.438 35.031 -14.414 1 30.38 630 LEU B O 1
ATOM 9993 N N . PRO B 1 631 ? 43.031 36.094 -15.281 1 28.22 631 PRO B N 1
ATOM 9994 C CA . PRO B 1 631 ? 42.25 36.594 -16.422 1 28.22 631 PRO B CA 1
ATOM 9995 C C . PRO B 1 631 ? 41.781 35.469 -17.344 1 28.22 631 PRO B C 1
ATOM 9997 O O . PRO B 1 631 ? 42.406 34.406 -17.422 1 28.22 631 PRO B O 1
ATOM 10000 N N . LEU B 1 632 ? 40.5 35.469 -17.641 1 29.22 632 LEU B N 1
ATOM 10001 C CA . LEU B 1 632 ? 39.812 34.562 -18.578 1 29.22 632 LEU B CA 1
ATOM 10002 C C . LEU B 1 632 ? 40.719 34.188 -19.734 1 29.22 632 LEU B C 1
ATOM 10004 O O . LEU B 1 632 ? 41.281 35.094 -20.422 1 29.22 632 LEU B O 1
ATOM 10008 N N . PRO B 1 633 ? 41.5 33.125 -19.562 1 27.92 633 PRO B N 1
ATOM 10009 C CA . PRO B 1 633 ? 42.281 32.938 -20.781 1 27.92 633 PRO B CA 1
ATOM 10010 C C . PRO B 1 633 ? 41.438 32.969 -22.047 1 27.92 633 PRO B C 1
ATOM 10012 O O . PRO B 1 633 ? 40.25 32.625 -22.016 1 27.92 633 PRO B O 1
ATOM 10015 N N . PRO B 1 634 ? 41.75 33.781 -23.016 1 25.36 634 PRO B N 1
ATOM 10016 C CA . PRO B 1 634 ? 41.031 33.938 -24.281 1 25.36 634 PRO B CA 1
ATOM 10017 C C . PRO B 1 634 ? 40.656 32.625 -24.938 1 25.36 634 PRO B C 1
ATOM 10019 O O . PRO B 1 634 ? 39.656 32.531 -25.656 1 25.36 634 PRO B O 1
ATOM 10022 N N . THR B 1 635 ? 41.625 31.828 -25.281 1 23.44 635 THR B N 1
ATOM 10023 C CA . THR B 1 635 ? 41.406 30.875 -26.359 1 23.44 635 THR B CA 1
ATOM 10024 C C . THR B 1 635 ? 40.719 29.609 -25.812 1 23.44 635 THR B C 1
ATOM 10026 O O . THR B 1 635 ? 41.156 29.078 -24.781 1 23.44 635 THR B O 1
ATOM 10029 N N . PRO B 1 636 ? 39.406 29.359 -26.156 1 26.05 636 PRO B N 1
ATOM 10030 C CA . PRO B 1 636 ? 38.438 28.328 -25.812 1 26.05 636 PRO B CA 1
ATOM 10031 C C . PRO B 1 636 ? 39.062 26.922 -25.844 1 26.05 636 PRO B C 1
ATOM 10033 O O . PRO B 1 636 ? 39.562 26.484 -26.875 1 26.05 636 PRO B O 1
ATOM 10036 N N . CYS B 1 637 ? 39.875 26.656 -24.891 1 24.78 637 CYS B N 1
ATOM 10037 C CA . CYS B 1 637 ? 40.5 25.344 -24.969 1 24.78 637 CYS B CA 1
ATOM 10038 C C . CYS B 1 637 ? 39.438 24.25 -25.125 1 24.78 637 CYS B C 1
ATOM 10040 O O . CYS B 1 637 ? 38.5 24.172 -24.344 1 24.78 637 CYS B O 1
ATOM 10042 N N . PRO B 1 638 ? 39.188 23.656 -26.312 1 26.55 638 PRO B N 1
ATOM 10043 C CA . PRO B 1 638 ? 38.125 22.781 -26.844 1 26.55 638 PRO B CA 1
ATOM 10044 C C . PRO B 1 638 ? 37.938 21.516 -26.016 1 26.55 638 PRO B C 1
ATOM 10046 O O . PRO B 1 638 ? 37.219 20.609 -26.406 1 26.55 638 PRO B O 1
ATOM 10049 N N . GLY B 1 639 ? 38.781 21.25 -25.047 1 25.02 639 GLY B N 1
ATOM 10050 C CA . GLY B 1 639 ? 38.719 19.828 -24.75 1 25.02 639 GLY B CA 1
ATOM 10051 C C . GLY B 1 639 ? 37.594 19.453 -23.797 1 25.02 639 GLY B C 1
ATOM 10052 O O . GLY B 1 639 ? 37.031 20.312 -23.125 1 25.02 639 GLY B O 1
ATOM 10053 N N . PRO B 1 640 ? 36.844 18.406 -24.031 1 26.88 640 PRO B N 1
ATOM 10054 C CA . PRO B 1 640 ? 35.688 17.906 -23.266 1 26.88 640 PRO B CA 1
ATOM 10055 C C . PRO B 1 640 ? 36.031 17.656 -21.797 1 26.88 640 PRO B C 1
ATOM 10057 O O . PRO B 1 640 ? 37.156 17.281 -21.469 1 26.88 640 PRO B O 1
ATOM 10060 N N . TYR B 1 641 ? 35.594 18.562 -20.953 1 27.39 641 TYR B N 1
ATOM 10061 C CA . TYR B 1 641 ? 35.812 18.406 -19.516 1 27.39 641 TYR B CA 1
ATOM 10062 C C . TYR B 1 641 ? 34.906 17.344 -18.922 1 27.39 641 TYR B C 1
ATOM 10064 O O . TYR B 1 641 ? 33.75 17.203 -19.359 1 27.39 641 TYR B O 1
ATOM 10072 N N . VAL B 1 642 ? 35.469 16.234 -18.578 1 27.45 642 VAL B N 1
ATOM 10073 C CA . VAL B 1 642 ? 34.719 15.227 -17.844 1 27.45 642 VAL B CA 1
ATOM 10074 C C . VAL B 1 642 ? 34.656 15.609 -16.359 1 27.45 642 VAL B C 1
ATOM 10076 O O . VAL B 1 642 ? 35.688 15.914 -15.742 1 27.45 642 VAL B O 1
ATOM 10079 N N . ILE B 1 643 ? 33.625 16.094 -15.812 1 27.88 643 ILE B N 1
ATOM 10080 C CA . ILE B 1 643 ? 33.438 16.438 -14.406 1 27.88 643 ILE B CA 1
ATOM 10081 C C . ILE B 1 643 ? 32.969 15.203 -13.633 1 27.88 643 ILE B C 1
ATOM 10083 O O . ILE B 1 643 ? 32 14.555 -14.008 1 27.88 643 ILE B O 1
ATOM 10087 N N . VAL B 1 644 ? 33.906 14.641 -12.977 1 29.28 644 VAL B N 1
ATOM 10088 C CA . VAL B 1 644 ? 33.531 13.562 -12.055 1 29.28 644 VAL B CA 1
ATOM 10089 C C . VAL B 1 644 ? 33.219 14.156 -10.68 1 29.28 644 VAL B C 1
ATOM 10091 O O . VAL B 1 644 ? 34.031 14.828 -10.07 1 29.28 644 VAL B O 1
ATOM 10094 N N . CYS B 1 645 ? 32.031 14.344 -10.414 1 26.83 645 CYS B N 1
ATOM 10095 C CA . CYS B 1 645 ? 31.656 14.766 -9.062 1 26.83 645 CYS B CA 1
ATOM 10096 C C . CYS B 1 645 ? 32 13.68 -8.047 1 26.83 645 CYS B C 1
ATOM 10098 O O . CYS B 1 645 ? 31.5 12.555 -8.156 1 26.83 645 CYS B O 1
ATOM 10100 N N . MET B 1 646 ? 33.062 13.828 -7.398 1 28.05 646 MET B N 1
ATOM 10101 C CA . MET B 1 646 ? 33.594 12.891 -6.418 1 28.05 646 MET B CA 1
ATOM 10102 C C . MET B 1 646 ? 32.562 12.609 -5.316 1 28.05 646 MET B C 1
ATOM 10104 O O . MET B 1 646 ? 32.719 11.633 -4.578 1 28.05 646 MET B O 1
ATOM 10108 N N . ASP B 1 647 ? 31.828 13.648 -4.98 1 26.38 647 ASP B N 1
ATOM 10109 C CA . ASP B 1 647 ? 30.891 13.445 -3.881 1 26.38 647 ASP B CA 1
ATOM 10110 C C . ASP B 1 647 ? 29.797 12.461 -4.266 1 26.38 647 ASP B C 1
ATOM 10112 O O . ASP B 1 647 ? 29.375 11.633 -3.445 1 26.38 647 ASP B O 1
ATOM 10116 N N . CYS B 1 648 ? 29.266 12.703 -5.543 1 27.62 648 CYS B N 1
ATOM 10117 C CA . CYS B 1 648 ? 28.188 11.867 -6.051 1 27.62 648 CYS B CA 1
ATOM 10118 C C . CYS B 1 648 ? 28.672 10.961 -7.176 1 27.62 648 CYS B C 1
ATOM 10120 O O . CYS B 1 648 ? 27.875 10.266 -7.801 1 27.62 648 CYS B O 1
ATOM 10122 N N . LEU B 1 649 ? 29.953 10.664 -7.262 1 29.25 649 LEU B N 1
ATOM 10123 C CA . LEU B 1 649 ? 30.641 9.891 -8.297 1 29.25 649 LEU B CA 1
ATOM 10124 C C . LEU B 1 649 ? 29.984 10.102 -9.656 1 29.25 649 LEU B C 1
ATOM 10126 O O . LEU B 1 649 ? 29.844 9.156 -10.43 1 29.25 649 LEU B O 1
ATOM 10130 N N . TRP B 1 650 ? 29.453 11.359 -9.867 1 27.67 650 TRP B N 1
ATOM 10131 C CA . TRP B 1 650 ? 28.891 11.789 -11.141 1 27.67 650 TRP B CA 1
ATOM 10132 C C . TRP B 1 650 ? 29.984 12.18 -12.125 1 27.67 650 TRP B C 1
ATOM 10134 O O . TRP B 1 650 ? 30.953 12.859 -11.758 1 27.67 650 TRP B O 1
ATOM 10144 N N . LEU B 1 651 ? 30.219 11.383 -13.164 1 28.98 651 LEU B N 1
ATOM 10145 C CA . LEU B 1 651 ? 31.062 11.734 -14.297 1 28.98 651 LEU B CA 1
ATOM 10146 C C . LEU B 1 651 ? 30.281 12.539 -15.328 1 28.98 651 LEU B C 1
ATOM 10148 O O . LEU B 1 651 ? 29.234 12.094 -15.812 1 28.98 651 LEU B O 1
ATOM 10152 N N . GLY B 1 652 ? 30.156 13.953 -15.172 1 28.23 652 GLY B N 1
ATOM 10153 C CA . GLY B 1 652 ? 29.516 14.789 -16.172 1 28.23 652 GLY B CA 1
ATOM 10154 C C . GLY B 1 652 ? 30.5 15.461 -17.109 1 28.23 652 GLY B C 1
ATOM 10155 O O . GLY B 1 652 ? 31.688 15.586 -16.797 1 28.23 652 GLY B O 1
ATOM 10156 N N . ALA B 1 653 ? 30.312 15.312 -18.516 1 28.31 653 ALA B N 1
ATOM 10157 C CA . ALA B 1 653 ? 31.078 16.078 -19.484 1 28.31 653 ALA B CA 1
ATOM 10158 C C . ALA B 1 653 ? 30.484 17.469 -19.703 1 28.31 653 ALA B C 1
ATOM 10160 O O . ALA B 1 653 ? 29.266 17.625 -19.766 1 28.31 653 ALA B O 1
ATOM 10161 N N . ILE B 1 654 ? 31.094 18.484 -19.266 1 28.62 654 ILE B N 1
ATOM 10162 C CA . ILE B 1 654 ? 30.734 19.875 -19.547 1 28.62 654 ILE B CA 1
ATOM 10163 C C . ILE B 1 654 ? 31.109 20.203 -21 1 28.62 654 ILE B C 1
ATOM 10165 O O . ILE B 1 654 ? 32.25 20.094 -21.391 1 28.62 654 ILE B O 1
ATOM 10169 N N . VAL B 1 655 ? 30.047 20.078 -21.953 1 27.56 655 VAL B N 1
ATOM 10170 C CA . VAL B 1 655 ? 30.281 20.531 -23.312 1 27.56 655 VAL B CA 1
ATOM 10171 C C . VAL B 1 655 ? 29.906 22.016 -23.438 1 27.56 655 VAL B C 1
ATOM 10173 O O . VAL B 1 655 ? 28.844 22.422 -22.984 1 27.56 655 VAL B O 1
ATOM 10176 N N . ARG B 1 656 ? 30.781 22.859 -23.672 1 27.69 656 ARG B N 1
ATOM 10177 C CA . ARG B 1 656 ? 30.609 24.281 -23.953 1 27.69 656 ARG B CA 1
ATOM 10178 C C . ARG B 1 656 ? 29.859 24.5 -25.266 1 27.69 656 ARG B C 1
ATOM 10180 O O . ARG B 1 656 ? 30.25 23.969 -26.312 1 27.69 656 ARG B O 1
ATOM 10187 N N . GLN B 1 657 ? 28.531 24.781 -25.234 1 26.62 657 GLN B N 1
ATOM 10188 C CA . GLN B 1 657 ? 27.906 25.281 -26.438 1 26.62 657 GLN B CA 1
ATOM 10189 C C . GLN B 1 657 ? 28.453 26.656 -26.812 1 26.62 657 GLN B C 1
ATOM 10191 O O . GLN B 1 657 ? 28.734 27.484 -25.938 1 26.62 657 GLN B O 1
ATOM 10196 N N . PRO B 1 658 ? 28.953 26.875 -28.047 1 27.27 658 PRO B N 1
ATOM 10197 C CA . PRO B 1 658 ? 29.5 28.141 -28.547 1 27.27 658 PRO B CA 1
ATOM 10198 C C . PRO B 1 658 ? 28.719 29.359 -28.062 1 27.27 658 PRO B C 1
ATOM 10200 O O . PRO B 1 658 ? 29.328 30.391 -27.719 1 27.27 658 PRO B O 1
ATOM 10203 N N . ASP B 1 659 ? 27.578 29.703 -28.641 1 27.78 659 ASP B N 1
ATOM 10204 C CA . ASP B 1 659 ? 27.062 31.078 -28.703 1 27.78 659 ASP B CA 1
ATOM 10205 C C . ASP B 1 659 ? 26.578 31.547 -27.344 1 27.78 659 ASP B C 1
ATOM 10207 O O . ASP B 1 659 ? 26 32.625 -27.219 1 27.78 659 ASP B O 1
ATOM 10211 N N . SER B 1 660 ? 25.953 30.688 -26.578 1 26.14 660 SER B N 1
ATOM 10212 C CA . SER B 1 660 ? 25.25 31.422 -25.547 1 26.14 660 SER B CA 1
ATOM 10213 C C . SER B 1 660 ? 26.203 31.938 -24.484 1 26.14 660 SER B C 1
ATOM 10215 O O . SER B 1 660 ? 27.219 31.297 -24.188 1 26.14 660 SER B O 1
ATOM 10217 N N . SER B 1 661 ? 26.328 33.281 -24.359 1 25.86 661 SER B N 1
ATOM 10218 C CA . SER B 1 661 ? 27.172 34.031 -23.406 1 25.86 661 SER B CA 1
ATOM 10219 C C . SER B 1 661 ? 27.438 33.188 -22.156 1 25.86 661 SER B C 1
ATOM 10221 O O . SER B 1 661 ? 28.531 33.25 -21.594 1 25.86 661 SER B O 1
ATOM 10223 N N . CYS B 1 662 ? 26.406 33.281 -21.312 1 25.39 662 CYS B N 1
ATOM 10224 C CA . CYS B 1 662 ? 26.656 33 -19.906 1 25.39 662 CYS B CA 1
ATOM 10225 C C . CYS B 1 662 ? 27.109 31.562 -19.703 1 25.39 662 CYS B C 1
ATOM 10227 O O . CYS B 1 662 ? 27.203 30.797 -20.672 1 25.39 662 CYS B O 1
ATOM 10229 N N . GLY B 1 663 ? 26.406 30.953 -18.688 1 23.7 663 GLY B N 1
ATOM 10230 C CA . GLY B 1 663 ? 26.656 30 -17.609 1 23.7 663 GLY B CA 1
ATOM 10231 C C . GLY B 1 663 ? 26.781 28.578 -18.094 1 23.7 663 GLY B C 1
ATOM 10232 O O . GLY B 1 663 ? 26.406 28.266 -19.234 1 23.7 663 GLY B O 1
ATOM 10233 N N . PHE B 1 664 ? 27.781 27.891 -17.5 1 25.98 664 PHE B N 1
ATOM 10234 C CA . PHE B 1 664 ? 28.109 26.484 -17.562 1 25.98 664 PHE B CA 1
ATOM 10235 C C . PHE B 1 664 ? 26.859 25.625 -17.562 1 25.98 664 PHE B C 1
ATOM 10237 O O . PHE B 1 664 ? 25.953 25.844 -16.766 1 25.98 664 PHE B O 1
ATOM 10244 N N . GLN B 1 665 ? 26.25 25.641 -18.688 1 24.27 665 GLN B N 1
ATOM 10245 C CA . GLN B 1 665 ? 25.078 24.766 -18.625 1 24.27 665 GLN B CA 1
ATOM 10246 C C . GLN B 1 665 ? 25.5 23.328 -18.359 1 24.27 665 GLN B C 1
ATOM 10248 O O . GLN B 1 665 ? 26.375 22.797 -19.031 1 24.27 665 GLN B O 1
ATOM 10253 N N . CYS B 1 666 ? 25.578 23.047 -17.062 1 25.11 666 CYS B N 1
ATOM 10254 C CA . CYS B 1 666 ? 25.75 21.656 -16.672 1 25.11 666 CYS B CA 1
ATOM 10255 C C . CYS B 1 666 ? 24.969 20.734 -17.594 1 25.11 666 CYS B C 1
ATOM 10257 O O . CYS B 1 666 ? 23.734 20.844 -17.688 1 25.11 666 CYS B O 1
ATOM 10259 N N . SER B 1 667 ? 25.359 20.75 -18.828 1 24.3 667 SER B N 1
ATOM 10260 C CA . SER B 1 667 ? 24.703 19.812 -19.734 1 24.3 667 SER B CA 1
ATOM 10261 C C . SER B 1 667 ? 24.453 18.469 -19.078 1 24.3 667 SER B C 1
ATOM 10263 O O . SER B 1 667 ? 25.297 17.969 -18.328 1 24.3 667 SER B O 1
ATOM 10265 N N . HIS B 1 668 ? 23.141 18.406 -18.875 1 23.52 668 HIS B N 1
ATOM 10266 C CA . HIS B 1 668 ? 22.484 17.25 -18.266 1 23.52 668 HIS B CA 1
ATOM 10267 C C . HIS B 1 668 ? 23.156 15.953 -18.719 1 23.52 668 HIS B C 1
ATOM 10269 O O . HIS B 1 668 ? 23.578 15.828 -19.859 1 23.52 668 HIS B O 1
ATOM 10275 N N . LEU B 1 669 ? 23.672 15.336 -17.672 1 23.06 669 LEU B N 1
ATOM 10276 C CA . LEU B 1 669 ? 24.328 14.039 -17.562 1 23.06 669 LEU B CA 1
ATOM 10277 C C . LEU B 1 669 ? 23.672 13.016 -18.484 1 23.06 669 LEU B C 1
ATOM 10279 O O . LEU B 1 669 ? 22.453 12.859 -18.469 1 23.06 669 LEU B O 1
ATOM 10283 N N . ILE B 1 670 ? 24.375 12.758 -19.578 1 20.03 670 ILE B N 1
ATOM 10284 C CA . ILE B 1 670 ? 24.25 11.461 -20.234 1 20.03 670 ILE B CA 1
ATOM 10285 C C . ILE B 1 670 ? 24.438 10.344 -19.219 1 20.03 670 ILE B C 1
ATOM 10287 O O . ILE B 1 670 ? 25.406 10.336 -18.453 1 20.03 670 ILE B O 1
#

Radius of gyration: 34.26 Å; Cα contacts (8 Å, |Δi|>4): 2570; chains: 2; bounding box: 103×79×82 Å

InterPro domains:
  IPR001697 Pyruvate kinase [PR01050] (84-100)
  IPR001697 Pyruvate kinase [PR01050] (220-234)
  IPR001697 Pyruvate kinase [PR01050] (247-273)
  IPR001697 Pyruvate kinase [PR01050] (274-298)
  IPR001697 Pyruvate kinase [PR01050] (299-323)
  IPR001697 Pyruvate kinase [PR01050] (324-342)
  IPR001697 Pyruvate kinase [PR01050] (343-359)
  IPR001697 Pyruvate kinase [PTHR11817] (13-503)
  IPR001697 Pyruvate kinase [TIGR01064] (25-513)
  IPR011037 Pyruvate kinase-like, insert domain superfamily [SSF50800] (97-197)
  IPR015793 Pyruvate kinase, barrel [PF00224] (25-355)
  IPR015795 Pyruvate kinase, C-terminal [PF02887] (398-511)
  IPR015806 Pyruvate kinase, insert domain superfamily [G3DSA:2.40.33.10] (95-202)
  IPR015813 Pyruvate/Phosphoenolpyruvate kinase-like domain superfamily [SSF51621] (7-371)
  IPR036918 Pyruvate kinase, C-terminal domain superfamily [G3DSA:3.40.1380.20] (366-507)
  IPR036918 Pyruvate kinase, C-terminal domain superfamily [SSF52935] (353-514)
  IPR040442 Pyruvate kinase-like domain superfamily [G3DSA:3.20.20.60] (25-365)

Secondary structure (DSSP, 8-state):
------SHHHHHTT--TTPPPPSS--SEEEEE--GGG-SHHHHHHHHHHT--EEEEETTTS-HHHHHHHHHHHHHHHHHTTTSS--EEEEE-----EEE--BTT-TT--EEE-TT-EEEEE--GGGTT-B-SSEEEEE-TT-TTHHHH--TT-EEEETTTTEEEEEEEE-SSEEEEEEPTT--EEE-SS-EEE--GGGS-HHHHHHHHHHHHHHHHHHT-SEEEE-S--SHHHHHHHHHHS-TTSEEEEEE-SHHHHHTHHHHHHH-SEEEEEHHHHTTTS-HHHHHHHHHHHHHHHHHHT--EEEESSSSGGGGT-SS--HHHHHHHHHHHHHT-SEEEE-HHHHT-S-HHHHHHHHHHHHHHHHHT--HHHHHHHHHHHHHHTT-----HHHHHHHHHHHHHHHHT-SEEEEE-SSSHHHHHHHHT--SSEEEEEES-HHHHHHHTTSTTEEEEE--SPP-SSHHHHHHHHHHHHHHHHHHTTSS-TT-EEEEEEESSSSTT-EEEEEEEE--STT-----SS----------S----S-----SS------------SSS-------------------------------------SS---EE-SSS-EEETTEEEEEETTEEEEE----S---S-EEEEETTTTEEEEE---SS--S--------/------SHHHHHHT--TTPPPPSS--SEEEEE--GGG-SHHHHHHHHHHT--EEEEETTTS-HHHHHHHHHHHHHHHHHTTTSS--EEEEE-----EEE--BTT-TT--EEEPTT-EEEEE--GGGTT-B-SSEEEEE-TT-TTHHHH--TT-EEEETTTTEEEEEEEE-SSEEEEEEPTT--EEE-SS-EEE--GGGS-HHHHHHHHHHHHHHHHHHT-SEEEE-S--SHHHHHHHHHHS-TTSEEEEEE-SHHHHHTHHHHHHH-SEEEEEHHHHTTTS-HHHHHHHHHHHHHHHHHHT--EEEESSSSGGGGT-SS--HHHHHHHHHHHHHT-SEEEE-HHHHT-S-HHHHHHHHHHHHHHHHHT--HHHHHHHHHHHHHHTT-----HHHHHHHHHHHHHHHHT-SEEEEE-SSSHHHHHHHHT--SSEEEEEES-HHHHHHHTTSTTEEEEE--SPP-SSHHHHHHHHHHHHHHHHHHTTSS-TT-EEEEEEESSSSTT-EEEEEEEE--STT-----SS----------S----S-----SS------------SSS---------------------SS--------------S----EE-SSS-EEETTEEEEEETTEEEEE---SS-----EEEEETTTTEEEEE---SS--S--------

Foldseek 3Di:
DPDQDPDLVSLLVPFDPPDAFDPDFQFAEEEEAAPVQLDLVSVVLLLVLHHAEYEYECQQDPLVSVLVSLVSLVVVCVVVVNQRHYAYEYEADDQWKWKAAALVGQPAWAWAAAFDKAKEFCPVVCRHHADNRYIYIPRVLPQCLLVLDDQQWWKAWQLNLWIWGFHDGDDGMTITGTHPPHTHIHGHGTTIDTDPVSDDPVSVVVSQLVSLLSCQVSQHQEYEHPPDLALVSLVVSPVRHDPLYFYEYEDQDPSCLVCVLRNLVNGQAYEYELSSVSNPDPPVVSVVSLLVNQLSCLLVLHAYEYEDPLFVVQLEPLDGDPVSLVVLLVSVQSPHNYYYYYSNQHRRPHNSSVSNNSSSSSSVSLSSHPLVNVLLVSCVSNVQVVVPVPQLLLVLLLVLLVVCVLVVFQEEEEEAEQLVSVSSNLSSPHSHAYEYFYQDVSSQSVQSSGRRYHYDHDPDDADPDQQVRVLVRRQVVVLVCVVVPSDAAQGKYKYWYAPDPDHSRTNDIAIDGHHHNDDRDRDRPPLDANPPPPSVVPPPPPVPCPPPPCCCPPPPPPPPDDRHRDPPLPPDDQDPDDDDDQQDDDDPDDQPQPPPPPNYHPFQQQPDSRQQSPGHVFRFHCDPNDRHGPRRHRDPPQDFRQRLRPVSSQRFTQHDDPPDPDDRPSPRRD/DPPQDPDLVSLLVPFDPPDAFDPDFQFAEEEEAAPVQLDLVSVVLLLVLHHAEYEYECQQDPLVSVLVSLVSLVVVCVVVVNQRHYAYEYEADDQWKWKAAALVGQPAWAWAAAFDKAKEFCPVVCRHHADNRYIYIPRVLPQCLLVLDDQQWWKAWQLNLWIWGFHDGDPGMTITGTHPPHTHIHGGGTTIDTDPVSDDPVSVVVSQLVSLLSCQVSQHQEYEHPPDLALVSLVVSPVRHDPLYFYEYEDQDPSCLVCVLRNLVNGQAYEYELSSVSNPDPPVVSVVSLLVNQLSCLLVLHAYEYEDPLFVVQLEPLDGDPVSLVVLLVSVQSPHNYYYYYSNQHRRPHNSSVSNNSSSSSSVSLSSHPLVNVLLVSCVSNVLVVVPPPQLLLVLLLVLLVVCVLVVFQEEEEEAEQLVSVSSNLSSPHSHAYEYFYQDVSSQSVQSSGRRYHYDHDPDDADPDQQVRVLVRRQVVVLVCVVVPSDAAQGKYKYWYAPDSDHSRTNDIAIDGHHHNDDRDRDRPPPPDSPPPPSVVPVPPPVPCPPPCLCLPQPPPPPPDDRRRPRLSQRQPPPDPDDDPPPDDDDPPPPPVPSPRPRDDPFLQLPDVPCQRPGDPFGFHQDPNDGHTDDPPPDPPQDFRQDQPPVSSQGFTQHDDPPDPDDRPSPRGD

Nearest PDB structures (foldseek):
  8tbs-assembly1_B  TM=8.591E-01  e=8.210E-56  Homo sapiens
  4ima-assembly1_A  TM=8.792E-01  e=3.629E-54  Homo sapiens
  8tbs-assembly2_E  TM=8.424E-01  e=1.128E-51  Homo sapiens
  2vgg-assembly1_B  TM=8.975E-01  e=1.010E-48  Homo sapiens
  7fsb-assembly1_C  TM=9.424E-01  e=4.085E-39  Homo sapiens

Sequence (1340 aa):
MPAKPNSHLSYMSQLDIDQVANNIRQTSVGCTLGKSWASKDQLAKMIGAGMNILVINLSMVTRDVCKDVVKCIRELEESHNYERLIGITIDVTGAPVRTGTFKEGLSYEARIEEGSRITLTLDEEYKFCCTEDLIFIDTQFFPKLIHYLRKGDRIYLDEGQVTLVVRNIGFDCINCIVEEGVIGLLGSFKCVTVPPNRLNQEILYSTYMKDLEFAAECGADFVLTKFVDSGSVIEEARRILPKTAKVFTKIETRESVKNLRELIAVSDGILICRSGLAMYYTPENIFKIQKYIVGHCNVADKPVYVTGQLAESMISKPRPTRAEASDIANAVLDGVDGLLLTVETSWGMYPFDTVSVVDNVCREAERAICYEISRAELNYCRLLRGQVNEAIKNVTGASAVEAADSCGASAIFVITTTGASAMSIAMSRPSCIVIAITVDIAVAHHCLAYRGLHPFLYTGERVAEWCEDVDNRINAAIKHTRLTGLVKGGDRIIVVTGSVGTSGSTNTIHIFTLEGEHSKLRIVGSSHELSQVESPWSIGNTSTAFPFPSTVGAIRAQQVSGAGPRYSVMLSHVMPSGRKYLIGSSHSARIEAGLFFETTSSSCWLLTTSNEIQYGNGYFYVKSGQLERLPLPPTPCPGPYVIVCMDCLWLGAIVRQPDSSCGFQCSHLIMPAKPNSHLSYMSQLDIDQVANNIRQTSVGCTLGKSWASKDQLAKMIGAGMNILVINLSMVTRDVCKDVVKCIRELEESHNYERLIGITIDVTGAPVRTGTFKEGLSYEARIEEGSRITLTLDEEYKFCCTEDLIFIDTQFFPKLIHYLRKGDRIYLDEGQVTLVVRNIGFDCINCIVEEGVIGLLGSFKCVTVPPNRLNQEILYSTYMKDLEFAAECGADFVLTKFVDSGSVIEEARRILPKTAKVFTKIETRESVKNLRELIAVSDGILICRSGLAMYYTPENIFKIQKYIVGHCNVADKPVYVTGQLAESMISKPRPTRAEASDIANAVLDGVDGLLLTVETSWGMYPFDTVSVVDNVCREAERAICYEISRAELNYCRLLRGQVNEAIKNVTGASAVEAADSCGASAIFVITTTGASAMSIAMSRPSCIVIAITVDIAVAHHCLAYRGLHPFLYTGERVAEWCEDVDNRINAAIKHTRLTGLVKGGDRIIVVTGSVGTSGSTNTIHIFTLEGEHSKLRIVGSSHELSQVESPWSIGNTSTAFPFPSTVGAIRAQQVSGAGPRYSVMLSHVMPSGRKYLIGSSHSARIEAGLFFETTSSSCWLLTTSNEIQYGNGYFYVKSGQLERLPLPPTPCPGPYVIVCMDCLWLGAIVRQPDSSCGFQCSHLI

pLDDT: mean 71.74, std 26.95, range [17.34, 98.44]

Organism: Echinococcus granulosus (NCBI:txid6210)